Protein AF-0000000069707851 (afdb_homodimer)

InterPro domains:
  IPR001017 Dehydrogenase, E1 component [PF00676] (32-318)
  IPR005475 Transketolase-like, pyrimidine-binding domain [PF02779] (355-524)
  IPR005475 Transketolase-like, pyrimidine-binding domain [SM00861] (352-525)
  IPR009014 Transketolase C-terminal/Pyruvate-ferredoxin oxidoreductase domain II [G3DSA:3.40.50.920] (539-665)
  IPR009014 Transketolase C-terminal/Pyruvate-ferredoxin oxidoreductase domain II [SSF52922] (535-664)
  IPR029061 Thiamin diphosphate-binding fold [SSF52518] (14-339)
  IPR029061 Thiamin diphosphate-binding fold [SSF52518] (352-538)
  IPR033248 Transketolase, C-terminal domain [PF02780] (540-654)

Foldseek 3Di:
DPVLPVLQDFDDDDLDPPDLVRLVVLLLLLVQLVVLVVVVVVCCVVVNFPWDQELFFQQLQLSLQLVLFDQQAAEEEDRHSVSNCVSLPPQLLQLLLLCNLDCSHQQHNPDHNQQEADNVRRYHGDDPLFLLLLLLLQLLQLLCVVVVNLFAYEYEGELLSCLDPSNVQSLQQQAVVLGRYEYEYEDAQDDQLHGSVVRDPDDDCCVVQVVNVAAEEEDASLASSGSNVVSNVSGVVCSVVRGYYYYYHYIHDLFGSMNVSGCVSPDPSVNVSSVSSRSSVSSVVVCVVVPSDDPVNVVVSVVVSVVSNVVSNVSSVPRDHDDDDPVVLQVLQAQDDDDDWFDFPQVAWDKDFQLQLLLLLVLVLCVVAVLEAEEEACCADNNAPLNSRPPVCVPNNCSRDDHGPPQLQSVLSSQQSNQSVPGAYEYEDSALLSCVNNLCCVQPPQRCNSSGRNRARRYEYEHAEADDPLPFQRRHADCVLVCLPGHREWEFFAAASQLSSQASNRSNVGRGYYYYYDHPVRRGPDIDIHRSDHTHDDAQDKDFPAAFAAEEEEEEHVVLVLVVVLCVVVVHGYGYIYQRILVVTHLPVLLVRCLRHLHYEYEYAHADPSGSLVVNLVVCCVPVVVSHPDRHHYWYFHPDGQGNDNVSNVNRGGNVVVSVVVVVRSVD/DPVLPVLQDFDDDDLDPPDLVVLVVLLLLLVQLVVLLVVVVVCCVVVNFPWDQELFFQQLQLSLQLVLFDQQAAEEEDRHNVSNCVSLPPQLLQLLLLCNLDCSHQQHNPDHNQQEADNVRRYHGDDPLALLLLLLLQLLQLLCVVVVNLFAYEYEGELLSCLDPSNVQSLQQQAVVLGRYEYEYEDAQDDQLHGSVVRDPDDDCCVVQVVNVAAEEEDASLASSGSNVVSNVSGVVCSVVRGYYYYYHYIHDLAGSMNVSGCPSPDPSSNVSSVSSRSSVSSQVVCVVVPSDDPVNVVVSVVVSVVSNVVSNVSSVPRDHDDDDPVVLQVLQAQDDDDDWFDFPQVAWDKDFQLQLLLLLVLVLCVVAVLEAEEEACCADNNAPLNSRPPVCVPNNCSRHDHGPPQLQSVLSSQQSNQSVPGAYEYEDSALLSCVNNLCCVQPPQRCNSSGRNRARRYEYEHAEADDPLPFQRRHADCVLVCLPGHREWEFFAAASQLSSQASNRSNVGRGYYYYYDHPVRRGPDIDIHRSDHTHDDAQDKDFPAAFAAEEEEEEHVQLVLVVVLCVVVVHGYGYIYQRILVVTHLPVLLVRCLRHLHYEYEYAHADPSGSLVVNLVVCCVPVVVSHPDRHYYWYFHPDGQGNDNVSNVNRGGNVVVSVVVVVSSVD

Nearest PDB structures (foldseek):
  2bff-assembly1_A-2  TM=9.215E-01  e=2.088E-27  Homo sapiens
  1u5b-assembly1_A-2  TM=9.250E-01  e=9.075E-27  Homo sapiens
  1x7z-assembly1_A-2  TM=9.232E-01  e=1.328E-26  Homo sapiens
  2j9f-assembly1_C  TM=9.162E-01  e=1.012E-26  Homo sapiens
  1olx-assembly1_A  TM=9.207E-01  e=1.651E-26  Homo sapiens

Radius of gyration: 31.16 Å; Cα contacts (8 Å, |Δi|>4): 3217; chains: 2; bounding box: 81×93×79 Å

Organism: NCBI:txid1187080

Solvent-accessible surface area (backbone atoms only — not comparable to full-atom values): 64660 Å² total; per-residue (Å²): 128,72,83,65,60,78,51,75,58,70,78,83,83,73,68,81,89,61,51,67,66,59,54,50,50,54,49,56,51,49,46,46,46,52,54,50,48,56,50,48,55,52,33,39,77,72,64,74,38,90,80,53,48,63,33,53,45,39,48,19,40,30,32,11,43,44,73,38,49,59,77,84,32,42,38,30,54,51,66,38,41,56,22,41,49,59,59,55,60,52,58,52,31,35,53,48,13,22,56,67,21,18,54,73,13,64,33,52,14,26,33,53,68,54,44,53,30,36,78,92,52,25,32,48,46,41,68,80,78,51,25,57,58,45,8,23,43,41,10,38,16,45,42,26,57,76,68,68,43,69,53,46,27,40,33,52,43,42,53,29,39,58,32,17,27,39,30,55,20,16,51,29,53,23,29,47,70,37,20,15,30,40,40,35,28,45,36,32,55,46,40,75,69,42,44,41,70,59,34,33,47,44,91,54,64,55,43,33,17,50,41,29,45,32,54,45,44,77,47,56,18,27,38,36,62,57,31,21,52,52,45,27,53,49,45,58,47,22,31,75,51,55,31,34,37,39,34,34,25,43,43,40,62,74,55,18,56,35,61,89,68,40,56,84,84,50,60,66,67,59,55,57,40,52,59,65,42,28,29,63,64,51,50,51,51,49,34,41,72,74,61,70,43,44,72,68,57,51,51,50,52,51,51,53,50,52,52,51,51,51,54,15,43,54,54,28,68,68,49,66,78,53,76,69,50,71,67,60,59,57,55,36,30,47,59,90,77,83,87,74,76,34,74,54,59,71,88,48,50,44,77,31,32,24,40,53,25,39,28,49,27,51,51,52,43,43,69,73,33,81,55,44,33,39,38,20,55,36,30,20,93,69,1,24,97,84,46,50,38,51,68,43,40,82,76,61,31,59,85,32,30,23,60,41,42,57,26,56,32,27,54,53,21,18,32,44,13,21,18,73,69,71,26,38,28,36,38,43,41,84,34,37,49,52,47,42,64,22,39,39,44,45,64,62,39,45,13,38,36,20,48,38,44,61,45,51,25,21,31,33,34,38,23,37,22,38,55,88,72,52,57,6,54,64,56,18,40,62,62,66,46,57,51,62,50,39,49,38,54,30,33,37,28,36,67,48,19,44,51,35,16,17,40,50,34,34,46,70,71,40,55,41,28,31,42,39,42,36,51,54,66,43,29,78,73,39,66,33,71,22,52,71,54,82,33,33,39,71,82,34,47,52,44,75,77,37,83,44,56,64,28,23,38,41,28,35,29,70,30,45,59,53,51,53,53,52,31,61,75,69,69,50,48,37,23,34,35,32,30,38,16,70,33,55,50,33,62,68,63,53,51,53,45,40,66,66,30,16,30,42,36,31,41,40,67,39,40,43,60,48,24,62,58,19,35,53,41,21,49,42,35,45,75,40,46,92,47,47,78,47,50,49,41,71,44,26,10,52,69,52,78,45,29,14,22,61,53,43,32,57,67,36,40,29,64,70,61,41,54,55,48,50,54,53,60,71,69,101,130,70,86,66,58,80,53,76,58,70,78,83,83,73,68,81,89,62,52,66,67,58,55,50,50,51,48,55,51,49,45,46,44,52,56,49,48,56,51,50,54,52,33,37,75,71,64,74,37,90,79,52,48,61,32,52,45,40,48,18,40,30,32,10,42,44,73,37,48,60,76,86,34,41,36,31,55,50,64,39,40,56,21,40,50,60,61,55,61,53,57,53,31,35,54,47,13,22,57,66,22,18,52,73,13,63,31,51,13,26,33,51,69,54,46,54,30,36,77,93,51,25,34,47,46,41,68,78,79,51,24,54,60,45,8,22,42,42,10,38,15,45,42,26,59,76,68,68,43,68,51,46,25,40,34,51,42,42,54,29,38,57,33,17,28,39,30,52,20,16,51,29,50,24,29,46,68,37,20,14,30,40,40,36,30,45,36,32,56,46,39,75,70,41,44,43,71,60,33,34,47,44,92,54,63,56,44,31,17,50,41,29,46,30,53,44,43,77,49,58,17,29,39,35,62,56,32,20,50,52,45,27,52,50,44,60,47,22,30,74,52,53,32,36,35,39,36,34,26,43,42,43,62,74,53,18,59,36,61,88,67,42,56,83,82,51,61,66,66,58,54,56,40,51,58,65,42,30,29,64,63,51,50,52,52,48,33,40,72,73,60,72,44,44,72,65,56,50,51,52,51,51,51,52,49,51,50,51,52,50,52,16,44,52,55,28,67,67,49,66,78,52,76,70,50,71,67,58,57,56,58,36,30,46,59,90,78,81,88,76,77,35,74,55,59,71,90,47,50,44,78,30,33,25,40,53,25,39,29,50,26,50,51,52,44,43,69,73,33,83,55,42,32,39,38,21,55,35,32,22,93,70,0,25,96,82,44,52,37,52,68,44,39,82,75,62,30,60,87,32,30,24,61,41,42,57,27,57,33,28,54,53,20,18,30,46,14,21,16,74,70,71,26,39,26,36,38,42,40,83,32,36,48,51,47,43,64,23,40,40,43,45,63,63,38,43,14,38,37,19,46,40,45,64,44,52,24,21,31,35,36,38,23,38,22,37,57,87,72,54,57,6,53,63,56,17,39,62,62,66,47,61,52,62,49,40,52,37,51,30,33,37,30,37,65,47,20,44,51,35,16,16,39,50,36,34,47,68,70,40,55,41,27,32,42,40,42,37,49,55,65,42,28,78,74,38,66,33,71,22,54,69,54,82,32,34,39,70,83,36,47,52,43,76,78,36,84,44,56,65,28,23,38,42,27,34,28,69,30,44,58,54,50,54,52,52,31,62,75,69,68,50,48,37,22,34,37,31,29,37,16,68,34,57,50,33,60,68,62,52,50,53,46,38,64,67,30,17,29,41,37,30,40,41,67,39,40,42,61,48,23,62,58,19,33,55,41,21,49,42,34,45,77,40,45,90,46,46,77,48,48,48,41,71,44,25,10,51,67,53,77,45,30,16,21,60,53,43,32,58,66,36,41,29,64,69,62,40,54,54,50,51,52,52,60,71,69,103

Sequence (1336 aa):
MSKLIEATQAISFNRKSYDDHTLLKLYESLLMPRRIEEKMLILLRQGKISKWFSGWGQEAISIGAVNALDKDEFILPMHRNLGIFTGRDLPLERLFAQFQGKKSGFTKGRDRSFHFGSKEHHIVGMISHLGPQMAIADGIGLAHKLSKENKVTLVFSGDGASSEGDFHEGLNVAAVWKLPVIFVVEHNGYGLSTPSEEQFAFKYFTEKGPGYGMEAVRIDGNNVLEVYDTIKNLAEDIRINPRPVLVEALTFRMRGHEEASGTKYVPKELMETWALKDPVDNYEKYLEEIGVLTQELKEKINKKIKASINKGLDLAFAEEVITPDTQEELADIYAPFHQSIISPNKEKSTEKRFVDAISEGLKQSMEKYPNLVLMGQDIATYGGVFKVTEGFIDQFGTERVRNTPLCESAIIGAALGLSIKGYKSMVEMQFADFVSCGFNQIVNNLAKIHYRWGQNADVVVRMPTGAGVAAGPFHSQSNEAWFFHTPGLKIVYPSNPADAKGLLNAAIEDPNPYLFFEHKALYRSISGQVPDDYYTIEVGKAKLEKEGEAVSIITYGMGVHWAIKVTDELGIDADILDLRTLLPWDKDAVRKTVEKTGKVLFLQEDCLTGGIGAEIVAWISEHCFELLDAPVMREGSLDTPVPFAPSLEKNFLPLDRFREKLKNLIAYMSKLIEATQAISFNRKSYDDHTLLKLYESLLMPRRIEEKMLILLRQGKISKWFSGWGQEAISIGAVNALDKDEFILPMHRNLGIFTGRDLPLERLFAQFQGKKSGFTKGRDRSFHFGSKEHHIVGMISHLGPQMAIADGIGLAHKLSKENKVTLVFSGDGASSEGDFHEGLNVAAVWKLPVIFVVEHNGYGLSTPSEEQFAFKYFTEKGPGYGMEAVRIDGNNVLEVYDTIKNLAEDIRINPRPVLVEALTFRMRGHEEASGTKYVPKELMETWALKDPVDNYEKYLEEIGVLTQELKEKINKKIKASINKGLDLAFAEEVITPDTQEELADIYAPFHQSIISPNKEKSTEKRFVDAISEGLKQSMEKYPNLVLMGQDIATYGGVFKVTEGFIDQFGTERVRNTPLCESAIIGAALGLSIKGYKSMVEMQFADFVSCGFNQIVNNLAKIHYRWGQNADVVVRMPTGAGVAAGPFHSQSNEAWFFHTPGLKIVYPSNPADAKGLLNAAIEDPNPYLFFEHKALYRSISGQVPDDYYTIEVGKAKLEKEGEAVSIITYGMGVHWAIKVTDELGIDADILDLRTLLPWDKDAVRKTVEKTGKVLFLQEDCLTGGIGAEIVAWISEHCFELLDAPVMREGSLDTPVPFAPSLEKNFLPLDRFREKLKNLIAY

pLDDT: mean 96.33, std 7.08, range [26.23, 98.94]

Secondary structure (DSSP, 8-state):
--GGGGGGS-PPP--TT--HHHHHHHHHHHHHHHHHHHHHHHHHHTTSSS-----TT-HHHHHHHHHHS-TTS-EE--TT-HHHHHHTT--HHHHHHHHTT-TTSSSTT-S-TT---BGGGTBPPPPTT-STHHHHHHHHHHHHHHTT----EEEEEETTGGGSHHHHHHHHHHHHHT--EEEEEEE-SBSSSSBGGGT-SSS-GGGTGGGGT-EEEEEETT-HHHHHHHHHHHHHHHHHS---EEEEEE----S-SSGGG-STTS-HHHHHHHHTT-HHHHHHHHHHHTTSS-HHHHHHHHHHHHHHHHHHHHHHHHSPPPPP-HHHHHHTTS----PPP----TTSEEEEEHHHHHHHHHHHHHHH-TTEEEEETT-STT--TT-TTTTHHHHH-TTTEEE--S-HHHHHHHHHHHHHTT-EEEEE-SSGGGGGGGHHIIIIIITTHHHHH-----EEEEEEE-SSS---TTSS---HHHHHTSTT-EEE--SSHHHHHHHHHHHHHSSS-EEEEEETTHHHH-EEEEESS-----TT--EEEE--SSEEEEE-THHHHHHHHHHHHHT--EEEEE--EEET--HHHHHHHHHHHS-EEEEEEEESTTSHHHHHHHHHHHHSGGG-SS--EEEEE-SSPPPSSHHHHHHHSSHHHHHHHHHHHHH-/--TTGGGGS-PPP--TT--HHHHHHHHHHHHHHHHHHHHHHHHHHTTSSS-----TT-HHHHHHHHHHS-TTS-EE--TT-HHHHHHTT--HHHHHHHHTT-TTSSSTT-S-TT---BGGGTBPPPPTT-STHHHHHHHHHHHHHHTT----EEEEEETTGGGSHHHHHHHHHHHHHT--EEEEEEE-SBSSSSBGGGT-SSS-GGGTGGGGT-EEEEEETT-HHHHHHHHHHHHHHHHHS---EEEEEE----S-SSGGG-STTS-HHHHHHHHTT-HHHHHHHHHHHTTSS-HHHHHHHHHHHHHHHHHHHHHHHHSPPPPP-HHHHHHTTS-----------TTSEEEEEHHHHHHHHHHHHHHH-TTEEEEETT-STT--TT-TTTTHHHHH-TTTEEE--S-HHHHHHHHHHHHHTT-EEEEE-SSGGGGGGGHHIIIIIITTHHHHH-----EEEEEEE-SSS---TTSS---HHHHHTSTT-EEE--SSHHHHHHHHHHHHHSSS-EEEEEETTHHHH-EEEEESS-----TT--EEEE--SSEEEEE-THHHHHHHHHHHHHT--EEEEE--EEET--HHHHHHHHHHHS-EEEEEEEESTTSHHHHHHHHHHHHSGGG-SS--EEEEE-SSPPPSSHHHHHHHSSHHHHHHHHHHHHH-

Structure (mmCIF, N/CA/C/O backbone):
data_AF-0000000069707851-model_v1
#
loop_
_entity.id
_entity.type
_entity.pdbx_description
1 polymer '2-oxoisovalerate dehydrogenase E1 component'
#
loop_
_atom_site.group_PDB
_atom_site.id
_atom_site.type_symbol
_atom_site.label_atom_id
_atom_site.label_alt_id
_atom_site.label_comp_id
_atom_site.label_asym_id
_atom_site.label_entity_id
_atom_site.label_seq_id
_atom_site.pdbx_PDB_ins_code
_atom_site.Cartn_x
_atom_site.Cartn_y
_atom_site.Cartn_z
_atom_site.occupancy
_atom_site.B_iso_or_equiv
_atom_site.auth_seq_id
_atom_site.auth_comp_id
_atom_site.auth_asym_id
_atom_site.auth_atom_id
_atom_site.pdbx_PDB_model_num
ATOM 1 N N . MET A 1 1 ? 22.719 -0.844 -30.156 1 26.23 1 MET A N 1
ATOM 2 C CA . MET A 1 1 ? 23.078 -1.627 -31.328 1 26.23 1 MET A CA 1
ATOM 3 C C . MET A 1 1 ? 24.453 -2.27 -31.172 1 26.23 1 MET A C 1
ATOM 5 O O . MET A 1 1 ? 24.75 -3.258 -31.844 1 26.23 1 MET A O 1
ATOM 9 N N . SER A 1 2 ? 25.328 -1.528 -30.438 1 29.45 2 SER A N 1
ATOM 10 C CA . SER A 1 2 ? 26.703 -1.994 -30.328 1 29.45 2 SER A CA 1
ATOM 11 C C . SER A 1 2 ? 26.812 -3.211 -29.406 1 29.45 2 SER A C 1
ATOM 13 O O . SER A 1 2 ? 27.75 -3.992 -29.5 1 29.45 2 SER A O 1
ATOM 15 N N . LYS A 1 3 ? 26.109 -3.078 -28.25 1 34.12 3 LYS A N 1
ATOM 16 C CA . LYS A 1 3 ? 26.547 -4.027 -27.234 1 34.12 3 LYS A CA 1
ATOM 17 C C . LYS A 1 3 ? 26.031 -5.434 -27.531 1 34.12 3 LYS A C 1
ATOM 19 O O . LYS A 1 3 ? 26.047 -6.301 -26.656 1 34.12 3 LYS A O 1
ATOM 24 N N . LEU A 1 4 ? 25.297 -5.551 -28.609 1 35.78 4 LEU A N 1
ATOM 25 C CA . LEU A 1 4 ? 24.797 -6.828 -29.109 1 35.78 4 LEU A CA 1
ATOM 26 C C . LEU A 1 4 ? 25.953 -7.77 -29.438 1 35.78 4 LEU A C 1
ATOM 28 O O . LEU A 1 4 ? 25.719 -8.891 -29.906 1 35.78 4 LEU A O 1
ATOM 32 N N . ILE A 1 5 ? 27.109 -7.336 -29.578 1 38.97 5 ILE A N 1
ATOM 33 C CA . ILE A 1 5 ? 28.188 -8.047 -30.266 1 38.97 5 ILE A CA 1
ATOM 34 C C . ILE A 1 5 ? 28.703 -9.18 -29.391 1 38.97 5 ILE A C 1
ATOM 36 O O . ILE A 1 5 ? 29.234 -10.172 -29.891 1 38.97 5 ILE A O 1
ATOM 40 N N . GLU A 1 6 ? 28.656 -9 -28.062 1 42.78 6 GLU A N 1
ATOM 41 C CA . GLU A 1 6 ? 29.406 -10.031 -27.344 1 42.78 6 GLU A CA 1
ATOM 42 C C . GLU A 1 6 ? 28.594 -11.32 -27.25 1 42.78 6 GLU A C 1
ATOM 44 O O . GLU A 1 6 ? 29.078 -12.328 -26.719 1 42.78 6 GLU A O 1
ATOM 49 N N . ALA A 1 7 ? 27.406 -11.305 -27.719 1 48 7 ALA A N 1
ATOM 50 C CA . ALA A 1 7 ? 26.5 -12.445 -27.641 1 48 7 ALA A CA 1
ATOM 51 C C . ALA A 1 7 ? 26.844 -13.484 -28.703 1 48 7 ALA A C 1
ATOM 53 O O . ALA A 1 7 ? 26.141 -14.492 -28.844 1 48 7 ALA A O 1
ATOM 54 N N . THR A 1 8 ? 27.703 -13.211 -29.562 1 49.81 8 THR A N 1
ATOM 55 C CA . THR A 1 8 ? 27.812 -14.062 -30.75 1 49.81 8 THR A CA 1
ATOM 56 C C . THR A 1 8 ? 28.594 -15.336 -30.438 1 49.81 8 THR A C 1
ATOM 58 O O . THR A 1 8 ? 28.672 -16.234 -31.266 1 49.81 8 THR A O 1
ATOM 61 N N . GLN A 1 9 ? 29.203 -15.453 -29.141 1 64.88 9 GLN A N 1
ATOM 62 C CA . GLN A 1 9 ? 30.078 -16.609 -29.031 1 64.88 9 GLN A CA 1
ATOM 63 C C . GLN A 1 9 ? 29.484 -17.672 -28.109 1 64.88 9 GLN A C 1
ATOM 65 O O . GLN A 1 9 ? 28.766 -17.328 -27.156 1 64.88 9 GLN A O 1
ATOM 70 N N . ALA A 1 10 ? 29.562 -19.016 -28.469 1 78.06 10 ALA A N 1
ATOM 71 C CA . ALA A 1 10 ? 29.266 -20.188 -27.625 1 78.06 10 ALA A CA 1
ATOM 72 C C . ALA A 1 10 ? 29.766 -19.953 -26.203 1 78.06 10 ALA A C 1
ATOM 74 O O . ALA A 1 10 ? 30.719 -19.219 -25.969 1 78.06 10 ALA A O 1
ATOM 75 N N . ILE A 1 11 ? 28.984 -20.516 -25.234 1 92.62 11 ILE A N 1
ATOM 76 C CA . ILE A 1 11 ? 29.328 -20.391 -23.828 1 92.62 11 ILE A CA 1
ATOM 77 C C . ILE A 1 11 ? 30.625 -21.125 -23.531 1 92.62 11 ILE A C 1
ATOM 79 O O . ILE A 1 11 ? 30.812 -22.281 -23.953 1 92.62 11 ILE A O 1
ATOM 83 N N . SER A 1 12 ? 31.578 -20.438 -23.047 1 92.44 12 SER A N 1
ATOM 84 C CA . SER A 1 12 ? 32.812 -21.078 -22.594 1 92.44 12 SER A CA 1
ATOM 85 C C . SER A 1 12 ? 32.688 -21.562 -21.156 1 92.44 12 SER A C 1
ATOM 87 O O . SER A 1 12 ? 32.469 -20.766 -20.234 1 92.44 12 SER A O 1
ATOM 89 N N . PHE A 1 13 ? 32.844 -22.891 -20.984 1 96.69 13 PHE A N 1
ATOM 90 C CA . PHE A 1 13 ? 32.719 -23.484 -19.656 1 96.69 13 PHE A CA 1
ATOM 91 C C . PHE A 1 13 ? 34.094 -23.719 -19.031 1 96.69 13 PHE A C 1
ATOM 93 O O . PHE A 1 13 ? 35.031 -24.094 -19.734 1 96.69 13 PHE A O 1
ATOM 100 N N . ASN A 1 14 ? 34.188 -23.438 -17.781 1 95.25 14 ASN A N 1
ATOM 101 C CA . ASN A 1 14 ? 35.375 -23.75 -16.953 1 95.25 14 ASN A CA 1
ATOM 102 C C . ASN A 1 14 ? 35.031 -24.734 -15.836 1 95.25 14 ASN A C 1
ATOM 104 O O . ASN A 1 14 ? 34.406 -24.359 -14.844 1 95.25 14 ASN A O 1
ATOM 108 N N . ARG A 1 15 ? 35.406 -25.969 -15.977 1 91.94 15 ARG A N 1
ATOM 109 C CA . ARG A 1 15 ? 35 -26.984 -15.016 1 91.94 15 ARG A CA 1
ATOM 110 C C . ARG A 1 15 ? 35.719 -26.781 -13.68 1 91.94 15 ARG A C 1
ATOM 112 O O . ARG A 1 15 ? 35.219 -27.234 -12.641 1 91.94 15 ARG A O 1
ATOM 119 N N . LYS A 1 16 ? 36.844 -26.078 -13.766 1 93.19 16 LYS A N 1
ATOM 120 C CA . LYS A 1 16 ? 37.625 -25.906 -12.539 1 93.19 16 LYS A CA 1
ATOM 121 C C . LYS A 1 16 ? 37.969 -27.266 -11.945 1 93.19 16 LYS A C 1
ATOM 123 O O . LYS A 1 16 ? 38.531 -28.125 -12.633 1 93.19 16 LYS A O 1
ATOM 128 N N . SER A 1 17 ? 37.625 -27.547 -10.602 1 93.75 17 SER A N 1
ATOM 129 C CA . SER A 1 17 ? 38.031 -28.781 -9.938 1 93.75 17 SER A CA 1
ATOM 130 C C . SER A 1 17 ? 36.844 -29.766 -9.859 1 93.75 17 SER A C 1
ATOM 132 O O . SER A 1 17 ? 36.906 -30.75 -9.125 1 93.75 17 SER A O 1
ATOM 134 N N . TYR A 1 18 ? 35.812 -29.516 -10.578 1 96.94 18 TYR A N 1
ATOM 135 C CA . TYR A 1 18 ? 34.625 -30.375 -10.453 1 96.94 18 TYR A CA 1
ATOM 136 C C . TYR A 1 18 ? 34.844 -31.688 -11.188 1 96.94 18 TYR A C 1
ATOM 138 O O . TYR A 1 18 ? 35.344 -31.719 -12.312 1 96.94 18 TYR A O 1
ATOM 146 N N . ASP A 1 19 ? 34.469 -32.812 -10.539 1 97.44 19 ASP A N 1
ATOM 147 C CA . ASP A 1 19 ? 34.625 -34.125 -11.117 1 97.44 19 ASP A CA 1
ATOM 148 C C . ASP A 1 19 ? 33.5 -34.438 -12.102 1 97.44 19 ASP A C 1
ATOM 150 O O . ASP A 1 19 ? 32.562 -33.656 -12.242 1 97.44 19 ASP A O 1
ATOM 154 N N . ASP A 1 20 ? 33.625 -35.531 -12.781 1 97.69 20 ASP A N 1
ATOM 155 C CA . ASP A 1 20 ? 32.656 -35.906 -13.812 1 97.69 20 ASP A CA 1
ATOM 156 C C . ASP A 1 20 ? 31.266 -36.125 -13.219 1 97.69 20 ASP A C 1
ATOM 158 O O . ASP A 1 20 ? 30.25 -35.844 -13.859 1 97.69 20 ASP A O 1
ATOM 162 N N . HIS A 1 21 ? 31.234 -36.656 -12.062 1 97.44 21 HIS A N 1
ATOM 163 C CA . HIS A 1 21 ? 29.969 -36.938 -11.398 1 97.44 21 HIS A CA 1
ATOM 164 C C . HIS A 1 21 ? 29.188 -35.625 -11.18 1 97.44 21 HIS A C 1
ATOM 166 O O . HIS A 1 21 ? 27.969 -35.594 -11.43 1 97.44 21 HIS A O 1
ATOM 172 N N . THR A 1 22 ? 29.891 -34.594 -10.695 1 97.56 22 THR A N 1
ATOM 173 C CA . THR A 1 22 ? 29.266 -33.312 -10.469 1 97.56 22 THR A CA 1
ATOM 174 C C . THR A 1 22 ? 28.75 -32.719 -11.781 1 97.56 22 THR A C 1
ATOM 176 O O . THR A 1 22 ? 27.656 -32.188 -11.836 1 97.56 22 THR A O 1
ATOM 179 N N . LEU A 1 23 ? 29.516 -32.812 -12.789 1 98.38 23 LEU A N 1
ATOM 180 C CA . LEU A 1 23 ? 29.156 -32.281 -14.102 1 98.38 23 LEU A CA 1
ATOM 181 C C . LEU A 1 23 ? 27.906 -33 -14.633 1 98.38 23 LEU A C 1
ATOM 183 O O . LEU A 1 23 ? 27 -32.344 -15.164 1 98.38 23 LEU A O 1
ATOM 187 N N . LEU A 1 24 ? 27.875 -34.312 -14.5 1 98.06 24 LEU A N 1
ATOM 188 C CA . LEU A 1 24 ? 26.766 -35.094 -15 1 98.06 24 LEU A CA 1
ATOM 189 C C . LEU A 1 24 ? 25.5 -34.844 -14.188 1 98.06 24 LEU A C 1
ATOM 191 O O . LEU A 1 24 ? 24.391 -34.781 -14.734 1 98.06 24 LEU A O 1
ATOM 195 N N . LYS A 1 25 ? 25.688 -34.656 -12.914 1 97.75 25 LYS A N 1
ATOM 196 C CA . LYS A 1 25 ? 24.547 -34.344 -12.055 1 97.75 25 LYS A CA 1
ATOM 197 C C . LYS A 1 25 ? 23.906 -33 -12.484 1 97.75 25 LYS A C 1
ATOM 199 O O . LYS A 1 25 ? 22.672 -32.906 -12.539 1 97.75 25 LYS A O 1
ATOM 204 N N . LEU A 1 26 ? 24.688 -32.031 -12.734 1 98.38 26 LEU A N 1
ATOM 205 C CA . LEU A 1 26 ? 24.188 -30.734 -13.195 1 98.38 26 LEU A CA 1
ATOM 206 C C . LEU A 1 26 ? 23.469 -30.875 -14.539 1 98.38 26 LEU A C 1
ATOM 208 O O . LEU A 1 26 ? 22.469 -30.203 -14.789 1 98.38 26 LEU A O 1
ATOM 212 N N . TYR A 1 27 ? 24.016 -31.719 -15.383 1 98.44 27 TYR A N 1
ATOM 213 C CA . TYR A 1 27 ? 23.406 -31.953 -16.688 1 98.44 27 TYR A CA 1
ATOM 214 C C . TYR A 1 27 ? 22.016 -32.562 -16.531 1 98.44 27 TYR A C 1
ATOM 216 O O . TYR A 1 27 ? 21.047 -32.094 -17.125 1 98.44 27 TYR A O 1
ATOM 224 N N . GLU A 1 28 ? 21.922 -33.625 -15.742 1 98.38 28 GLU A N 1
ATOM 225 C CA . GLU A 1 28 ? 20.641 -34.281 -15.516 1 98.38 28 GLU A CA 1
ATOM 226 C C . GLU A 1 28 ? 19.625 -33.281 -14.906 1 98.38 28 GLU A C 1
ATOM 228 O O . GLU A 1 28 ? 18.469 -33.281 -15.305 1 98.38 28 GLU A O 1
ATOM 233 N N . SER A 1 29 ? 20.141 -32.531 -13.984 1 98.5 29 SER A N 1
ATOM 234 C CA . SER A 1 29 ? 19.312 -31.531 -13.336 1 98.5 29 SER A CA 1
ATOM 235 C C . SER A 1 29 ? 18.828 -30.484 -14.328 1 98.5 29 SER A C 1
ATOM 237 O O . SER A 1 29 ? 17.719 -29.969 -14.219 1 98.5 29 SER A O 1
ATOM 239 N N . LEU A 1 30 ? 19.672 -30.109 -15.203 1 98.44 30 LEU A N 1
ATOM 240 C CA . LEU A 1 30 ? 19.375 -29.094 -16.219 1 98.44 30 LEU A CA 1
ATOM 241 C C . LEU A 1 30 ? 18.375 -29.625 -17.234 1 98.44 30 LEU A C 1
ATOM 243 O O . LEU A 1 30 ? 17.531 -28.875 -17.734 1 98.44 30 LEU A O 1
ATOM 247 N N . LEU A 1 31 ? 18.438 -30.922 -17.578 1 98.44 31 LEU A N 1
ATOM 248 C CA . LEU A 1 31 ? 17.609 -31.531 -18.609 1 98.44 31 LEU A CA 1
ATOM 249 C C . LEU A 1 31 ? 16.172 -31.703 -18.141 1 98.44 31 LEU A C 1
ATOM 251 O O . LEU A 1 31 ? 15.242 -31.594 -18.938 1 98.44 31 LEU A O 1
ATOM 255 N N . MET A 1 32 ? 15.984 -31.969 -16.906 1 98.5 32 MET A N 1
ATOM 256 C CA . MET A 1 32 ? 14.672 -32.281 -16.359 1 98.5 32 MET A CA 1
ATOM 257 C C . MET A 1 32 ? 13.68 -31.156 -16.609 1 98.5 32 MET A C 1
ATOM 259 O O . MET A 1 32 ? 12.633 -31.375 -17.219 1 98.5 32 MET A O 1
ATOM 263 N N . PRO A 1 33 ? 13.977 -29.922 -16.125 1 98.19 33 PRO A N 1
ATOM 264 C CA . PRO A 1 33 ? 13 -28.859 -16.391 1 98.19 33 PRO A CA 1
ATOM 265 C C . PRO A 1 33 ? 12.773 -28.625 -17.875 1 98.19 33 PRO A C 1
ATOM 267 O O . PRO A 1 33 ? 11.664 -28.281 -18.297 1 98.19 33 PRO A O 1
ATOM 270 N N . ARG A 1 34 ? 13.812 -28.766 -18.734 1 98.25 34 ARG A N 1
ATOM 271 C CA . ARG A 1 34 ? 13.648 -28.594 -20.172 1 98.25 34 ARG A CA 1
ATOM 272 C C . ARG A 1 34 ? 12.672 -29.609 -20.75 1 98.25 34 ARG A C 1
ATOM 274 O O . ARG A 1 34 ? 11.773 -29.266 -21.516 1 98.25 34 ARG A O 1
ATOM 281 N N . ARG A 1 35 ? 12.859 -30.891 -20.375 1 98.38 35 ARG A N 1
ATOM 282 C CA . ARG A 1 35 ? 11.984 -31.953 -20.891 1 98.38 35 ARG A CA 1
ATOM 283 C C . ARG A 1 35 ? 10.562 -31.766 -20.391 1 98.38 35 ARG A C 1
ATOM 285 O O . ARG A 1 35 ? 9.602 -32.031 -21.109 1 98.38 35 ARG A O 1
ATOM 292 N N . ILE A 1 36 ? 10.414 -31.344 -19.141 1 98.06 36 ILE A N 1
ATOM 293 C CA . ILE A 1 36 ? 9.086 -31.062 -18.625 1 98.06 36 ILE A CA 1
ATOM 294 C C . ILE A 1 36 ? 8.438 -29.938 -19.422 1 98.06 36 ILE A C 1
ATOM 296 O O . ILE A 1 36 ? 7.273 -30.031 -19.812 1 98.06 36 ILE A O 1
ATOM 300 N N . GLU A 1 37 ? 9.195 -28.891 -19.641 1 96.31 37 GLU A N 1
ATOM 301 C CA . GLU A 1 37 ? 8.664 -27.75 -20.375 1 96.31 37 GLU A CA 1
ATOM 302 C C . GLU A 1 37 ? 8.234 -28.141 -21.781 1 96.31 37 GLU A C 1
ATOM 304 O O . GLU A 1 37 ? 7.215 -27.656 -22.281 1 96.31 37 GLU A O 1
ATOM 309 N N . GLU A 1 38 ? 9.008 -28.953 -22.438 1 97.06 38 GLU A N 1
ATOM 310 C CA . GLU A 1 38 ? 8.648 -29.453 -23.75 1 97.06 38 GLU A CA 1
ATOM 311 C C . GLU A 1 38 ? 7.305 -30.172 -23.719 1 97.06 38 GLU A C 1
ATOM 313 O O . GLU A 1 38 ? 6.457 -29.969 -24.578 1 97.06 38 GLU A O 1
ATOM 318 N N . LYS A 1 39 ? 7.184 -30.984 -22.719 1 97 39 LYS A N 1
ATOM 319 C CA . LYS A 1 39 ? 5.934 -31.719 -22.578 1 97 39 LYS A CA 1
ATOM 320 C C . LYS A 1 39 ? 4.773 -30.781 -22.266 1 97 39 LYS A C 1
ATOM 322 O O . LYS A 1 39 ? 3.674 -30.938 -22.797 1 97 39 LYS A O 1
ATOM 327 N N . MET A 1 40 ? 4.973 -29.828 -21.375 1 95.19 40 MET A N 1
ATOM 328 C CA . MET A 1 40 ? 3.924 -28.891 -20.984 1 95.19 40 MET A CA 1
ATOM 329 C C . MET A 1 40 ? 3.467 -28.047 -22.172 1 95.19 40 MET A C 1
ATOM 331 O O . MET A 1 40 ? 2.279 -27.75 -22.297 1 95.19 40 MET A O 1
ATOM 335 N N . LEU A 1 41 ? 4.391 -27.625 -23 1 94.81 41 LEU A N 1
ATOM 336 C CA . LEU A 1 41 ? 4.043 -26.844 -24.188 1 94.81 41 LEU A CA 1
ATOM 337 C C . LEU A 1 41 ? 3.166 -27.656 -25.141 1 94.81 41 LEU A C 1
ATOM 339 O O . LEU A 1 41 ? 2.242 -27.125 -25.75 1 94.81 41 LEU A O 1
ATOM 343 N N . ILE A 1 42 ? 3.434 -28.953 -25.219 1 95.56 42 ILE A N 1
ATOM 344 C CA . ILE A 1 42 ? 2.604 -29.844 -26.031 1 95.56 42 ILE A CA 1
ATOM 345 C C . ILE A 1 42 ? 1.206 -29.938 -25.422 1 95.56 42 ILE A C 1
ATOM 347 O O . ILE A 1 42 ? 0.204 -29.828 -26.125 1 95.56 42 ILE A O 1
ATOM 351 N N . LEU A 1 43 ? 1.189 -30.109 -24.141 1 94.69 43 LEU A N 1
ATOM 352 C CA . LEU A 1 43 ? -0.082 -30.25 -23.438 1 94.69 43 LEU A CA 1
ATOM 353 C C . LEU A 1 43 ? -0.892 -28.953 -23.531 1 94.69 43 LEU A C 1
ATOM 355 O O . LEU A 1 43 ? -2.123 -29 -23.578 1 94.69 43 LEU A O 1
ATOM 359 N N . LEU A 1 44 ? -0.196 -27.859 -23.5 1 93.44 44 LEU A N 1
ATOM 360 C CA . LEU A 1 44 ? -0.854 -26.578 -23.656 1 93.44 44 LEU A CA 1
ATOM 361 C C . LEU A 1 44 ? -1.541 -26.469 -25.016 1 93.44 44 LEU A C 1
ATOM 363 O O . LEU A 1 44 ? -2.693 -26.047 -25.109 1 93.44 44 LEU A O 1
ATOM 367 N N . ARG A 1 45 ? -0.913 -26.875 -26.047 1 92.94 45 ARG A N 1
ATOM 368 C CA . ARG A 1 45 ? -1.458 -26.859 -27.391 1 92.94 45 ARG A CA 1
ATOM 369 C C . ARG A 1 45 ? -2.645 -27.812 -27.516 1 92.94 45 ARG A C 1
ATOM 371 O O . ARG A 1 45 ? -3.58 -27.547 -28.281 1 92.94 45 ARG A O 1
ATOM 378 N N . GLN A 1 46 ? -2.607 -28.859 -26.703 1 93.12 46 GLN A N 1
ATOM 379 C CA . GLN A 1 46 ? -3.674 -29.859 -26.719 1 93.12 46 GLN A CA 1
ATOM 380 C C . GLN A 1 46 ? -4.84 -29.422 -25.844 1 93.12 46 GLN A C 1
ATOM 382 O O . GLN A 1 46 ? -5.875 -30.094 -25.797 1 93.12 46 GLN A O 1
ATOM 387 N N . GLY A 1 47 ? -4.648 -28.297 -25.125 1 87.94 47 GLY A N 1
ATOM 388 C CA . GLY A 1 47 ? -5.707 -27.812 -24.266 1 87.94 47 GLY A CA 1
ATOM 389 C C . GLY A 1 47 ? -5.812 -28.562 -22.953 1 87.94 47 GLY A C 1
ATOM 390 O O . GLY A 1 47 ? -6.84 -28.5 -22.281 1 87.94 47 GLY A O 1
ATOM 391 N N . LYS A 1 48 ? -4.734 -29.266 -22.641 1 87.31 48 LYS A N 1
ATOM 392 C CA . LYS A 1 48 ? -4.754 -30.078 -21.438 1 87.31 48 LYS A CA 1
ATOM 393 C C . LYS A 1 48 ? -4.273 -29.281 -20.219 1 87.31 48 LYS A C 1
ATOM 395 O O . LYS A 1 48 ? -4.508 -29.672 -19.078 1 87.31 48 LYS A O 1
ATOM 400 N N . ILE A 1 49 ? -3.531 -28.25 -20.516 1 85.06 49 ILE A N 1
ATOM 401 C CA . ILE A 1 49 ? -3.221 -27.266 -19.484 1 85.06 49 ILE A CA 1
ATOM 402 C C . ILE A 1 49 ? -3.594 -25.859 -19.969 1 85.06 49 ILE A C 1
ATOM 404 O O . ILE A 1 49 ? -3.713 -25.641 -21.188 1 85.06 49 ILE A O 1
ATOM 408 N N . SER A 1 50 ? -3.865 -24.953 -19.031 1 81.19 50 SER A N 1
ATOM 409 C CA . SER A 1 50 ? -4.477 -23.688 -19.422 1 81.19 50 SER A CA 1
ATOM 410 C C . SER A 1 50 ? -3.422 -22.594 -19.594 1 81.19 50 SER A C 1
ATOM 412 O O . SER A 1 50 ? -3.588 -21.688 -20.422 1 81.19 50 SER A O 1
ATOM 414 N N . LYS A 1 51 ? -2.373 -22.547 -18.781 1 86.31 51 LYS A N 1
ATOM 415 C CA . LYS A 1 51 ? -1.359 -21.5 -18.828 1 86.31 51 LYS A CA 1
ATOM 416 C C . LYS A 1 51 ? 0.026 -22.062 -18.516 1 86.31 51 LYS A C 1
ATOM 418 O O . LYS A 1 51 ? 0.153 -23.062 -17.812 1 86.31 51 LYS A O 1
ATOM 423 N N . TRP A 1 52 ? 0.979 -21.391 -19.109 1 92.12 52 TRP A N 1
ATOM 424 C CA . TRP A 1 52 ? 2.348 -21.828 -18.875 1 92.12 52 TRP A CA 1
ATOM 425 C C . TRP A 1 52 ? 3.314 -20.656 -18.875 1 92.12 52 TRP A C 1
ATOM 427 O O . TRP A 1 52 ? 3.297 -19.828 -19.812 1 92.12 52 TRP A O 1
ATOM 437 N N . PHE A 1 53 ? 4.074 -20.531 -17.812 1 92.5 53 PHE A N 1
ATOM 438 C CA . PHE A 1 53 ? 5.164 -19.562 -17.719 1 92.5 53 PHE A CA 1
ATOM 439 C C . PHE A 1 53 ? 6.508 -20.234 -17.969 1 92.5 53 PHE A C 1
ATOM 441 O O . PHE A 1 53 ? 7.082 -20.859 -17.062 1 92.5 53 PHE A O 1
ATOM 448 N N . SER A 1 54 ? 7.008 -20 -19.109 1 93.69 54 SER A N 1
ATOM 449 C CA . SER A 1 54 ? 8.18 -20.734 -19.578 1 93.69 54 SER A CA 1
ATOM 450 C C . SER A 1 54 ? 9.461 -20.156 -19 1 93.69 54 SER A C 1
ATOM 452 O O . SER A 1 54 ? 9.609 -18.938 -18.891 1 93.69 54 SER A O 1
ATOM 454 N N . GLY A 1 55 ? 10.32 -21.016 -18.516 1 94.94 55 GLY A N 1
ATOM 455 C CA . GLY A 1 55 ? 11.672 -20.641 -18.125 1 94.94 55 GLY A CA 1
ATOM 456 C C . GLY A 1 55 ? 12.711 -20.984 -19.188 1 94.94 55 GLY A C 1
ATOM 457 O O . GLY A 1 55 ? 13.906 -20.969 -18.906 1 94.94 55 GLY A O 1
ATOM 458 N N . TRP A 1 56 ? 12.203 -21.172 -20.438 1 95.56 56 TRP A N 1
ATOM 459 C CA . TRP A 1 56 ? 13.055 -21.609 -21.547 1 95.56 56 TRP A CA 1
ATOM 460 C C . TRP A 1 56 ? 14.18 -20.609 -21.781 1 95.56 56 TRP A C 1
ATOM 462 O O . TRP A 1 56 ? 13.922 -19.406 -21.969 1 95.56 56 TRP A O 1
ATOM 472 N N . GLY A 1 57 ? 15.391 -21.062 -21.75 1 96.12 57 GLY A N 1
ATOM 473 C CA . GLY A 1 57 ? 16.547 -20.219 -21.969 1 96.12 57 GLY A CA 1
ATOM 474 C C . GLY A 1 57 ? 17.172 -19.703 -20.688 1 96.12 57 GLY A C 1
ATOM 475 O O . GLY A 1 57 ? 18.297 -19.188 -20.703 1 96.12 57 GLY A O 1
ATOM 476 N N . GLN A 1 58 ? 16.484 -19.875 -19.578 1 97.56 58 GLN A N 1
ATOM 477 C CA . GLN A 1 58 ? 16.938 -19.312 -18.312 1 97.56 58 GLN A CA 1
ATOM 478 C C . GLN A 1 58 ? 17.203 -20.406 -17.281 1 97.56 58 GLN A C 1
ATOM 480 O O . GLN A 1 58 ? 17.438 -20.125 -16.109 1 97.56 58 GLN A O 1
ATOM 485 N N . GLU A 1 59 ? 17.188 -21.656 -17.641 1 98.19 59 GLU A N 1
ATOM 486 C CA . GLU A 1 59 ? 17.156 -22.812 -16.75 1 98.19 59 GLU A CA 1
ATOM 487 C C . GLU A 1 59 ? 18.453 -22.891 -15.922 1 98.19 59 GLU A C 1
ATOM 489 O O . GLU A 1 59 ? 18.422 -23.344 -14.781 1 98.19 59 GLU A O 1
ATOM 494 N N . ALA A 1 60 ? 19.531 -22.422 -16.5 1 98.69 60 ALA A N 1
ATOM 495 C CA . ALA A 1 60 ? 20.828 -22.562 -15.867 1 98.69 60 ALA A CA 1
ATOM 496 C C . ALA A 1 60 ? 20.875 -21.828 -14.531 1 98.69 60 ALA A C 1
ATOM 498 O O . ALA A 1 60 ? 21.531 -22.281 -13.594 1 98.69 60 ALA A O 1
ATOM 499 N N . ILE A 1 61 ? 20.156 -20.734 -14.406 1 98.81 61 ILE A N 1
ATOM 500 C CA . ILE A 1 61 ? 20.188 -19.938 -13.195 1 98.81 61 ILE A CA 1
ATOM 501 C C . ILE A 1 61 ? 19.562 -20.719 -12.039 1 98.81 61 ILE A C 1
ATOM 503 O O . ILE A 1 61 ? 20.172 -20.859 -10.977 1 98.81 61 ILE A O 1
ATOM 507 N N . SER A 1 62 ? 18.328 -21.25 -12.266 1 98.56 62 SER A N 1
ATOM 508 C CA . SER A 1 62 ? 17.656 -22 -11.219 1 98.56 62 SER A CA 1
ATOM 509 C C . SER A 1 62 ? 18.438 -23.25 -10.852 1 98.56 62 SER A C 1
ATOM 511 O O . SER A 1 62 ? 18.609 -23.562 -9.672 1 98.56 62 SER A O 1
ATOM 513 N N . ILE A 1 63 ? 18.953 -23.953 -11.844 1 98.69 63 ILE A N 1
ATOM 514 C CA . ILE A 1 63 ? 19.609 -25.234 -11.625 1 98.69 63 ILE A CA 1
ATOM 515 C C . ILE A 1 63 ? 20.953 -25.016 -10.945 1 98.69 63 ILE A C 1
ATOM 517 O O . ILE A 1 63 ? 21.328 -25.75 -10.031 1 98.69 63 ILE A O 1
ATOM 521 N N . GLY A 1 64 ? 21.703 -23.969 -11.445 1 98.81 64 GLY A N 1
ATOM 522 C CA . GLY A 1 64 ? 22.953 -23.656 -10.766 1 98.81 64 GLY A CA 1
ATOM 523 C C . GLY A 1 64 ? 22.75 -23.281 -9.312 1 98.81 64 GLY A C 1
ATOM 524 O O . GLY A 1 64 ? 23.5 -23.734 -8.445 1 98.81 64 GLY A O 1
ATOM 525 N N . ALA A 1 65 ? 21.766 -22.516 -9.008 1 98.88 65 ALA A N 1
ATOM 526 C CA . ALA A 1 65 ? 21.5 -22.031 -7.656 1 98.88 65 ALA A CA 1
ATOM 527 C C . ALA A 1 65 ? 21.062 -23.156 -6.734 1 98.88 65 ALA A C 1
ATOM 529 O O . ALA A 1 65 ? 21.578 -23.312 -5.629 1 98.88 65 ALA A O 1
ATOM 530 N N . VAL A 1 66 ? 20.078 -23.969 -7.184 1 98.81 66 VAL A N 1
ATOM 531 C CA . VAL A 1 66 ? 19.453 -24.969 -6.312 1 98.81 66 VAL A CA 1
ATOM 532 C C . VAL A 1 66 ? 20.469 -26.062 -5.973 1 98.81 66 VAL A C 1
ATOM 534 O O . VAL A 1 66 ? 20.469 -26.594 -4.859 1 98.81 66 VAL A O 1
ATOM 537 N N . ASN A 1 67 ? 21.375 -26.422 -6.895 1 98.62 67 ASN A N 1
ATOM 538 C CA . ASN A 1 67 ? 22.375 -27.453 -6.652 1 98.62 67 ASN A CA 1
ATOM 539 C C . ASN A 1 67 ? 23.531 -26.938 -5.816 1 98.62 67 ASN A C 1
ATOM 541 O O . ASN A 1 67 ? 24.328 -27.719 -5.281 1 98.62 67 ASN A O 1
ATOM 545 N N . ALA A 1 68 ? 23.625 -25.609 -5.738 1 98.75 68 ALA A N 1
ATOM 546 C CA . ALA A 1 68 ? 24.703 -24.984 -4.973 1 98.75 68 ALA A CA 1
ATOM 547 C C . ALA A 1 68 ? 24.344 -24.891 -3.494 1 98.75 68 ALA A C 1
ATOM 549 O O . ALA A 1 68 ? 25.234 -24.797 -2.639 1 98.75 68 ALA A O 1
ATOM 550 N N . LEU A 1 69 ? 23.094 -24.859 -3.154 1 98.75 69 LEU A N 1
ATOM 551 C CA . LEU A 1 69 ? 22.641 -24.641 -1.785 1 98.75 69 LEU A CA 1
ATOM 552 C C . LEU A 1 69 ? 22.359 -25.969 -1.08 1 98.75 69 LEU A C 1
ATOM 554 O O . LEU A 1 69 ? 22.094 -26.984 -1.733 1 98.75 69 LEU A O 1
ATOM 558 N N . ASP A 1 70 ? 22.391 -25.906 0.263 1 98.25 70 ASP A N 1
ATOM 559 C CA . ASP A 1 70 ? 21.984 -27.078 1.051 1 98.25 70 ASP A CA 1
ATOM 560 C C . ASP A 1 70 ? 20.484 -27.312 0.94 1 98.25 70 ASP A C 1
ATOM 562 O O . ASP A 1 70 ? 19.703 -26.375 0.744 1 98.25 70 ASP A O 1
ATOM 566 N N . LYS A 1 71 ? 20.078 -28.547 1.166 1 97.38 71 LYS A N 1
ATOM 567 C CA . LYS A 1 71 ? 18.688 -28.953 0.965 1 97.38 71 LYS A CA 1
ATOM 568 C C . LYS A 1 71 ? 17.766 -28.281 1.986 1 97.38 71 LYS A C 1
ATOM 570 O O . LYS A 1 71 ? 16.562 -28.141 1.748 1 97.38 71 LYS A O 1
ATOM 575 N N . ASP A 1 72 ? 18.328 -27.891 3.105 1 97.69 72 ASP A N 1
ATOM 576 C CA . ASP A 1 72 ? 17.484 -27.312 4.156 1 97.69 72 ASP A CA 1
ATOM 577 C C . ASP A 1 72 ? 17.594 -25.797 4.164 1 97.69 72 ASP A C 1
ATOM 579 O O . ASP A 1 72 ? 17.188 -25.141 5.133 1 97.69 72 ASP A O 1
ATOM 583 N N . GLU A 1 73 ? 18.219 -25.25 3.127 1 98.75 73 GLU A N 1
ATOM 584 C CA . GLU A 1 73 ? 18.234 -23.797 2.943 1 98.75 73 GLU A CA 1
ATOM 585 C C . GLU A 1 73 ? 17.094 -23.344 2.045 1 98.75 73 GLU A C 1
ATOM 587 O O . GLU A 1 73 ? 16.75 -24.016 1.065 1 98.75 73 GLU A O 1
ATOM 592 N N . PHE A 1 74 ? 16.453 -22.25 2.463 1 98.81 74 PHE A N 1
ATOM 593 C CA . PHE A 1 74 ? 15.234 -21.812 1.789 1 98.81 74 PHE A CA 1
ATOM 594 C C . PHE A 1 74 ? 15.57 -21.094 0.485 1 98.81 74 PHE A C 1
ATOM 596 O O . PHE A 1 74 ? 16.562 -20.359 0.408 1 98.81 74 PHE A O 1
ATOM 603 N N . ILE A 1 75 ? 14.773 -21.344 -0.525 1 98.88 75 ILE A N 1
ATOM 604 C CA . ILE A 1 75 ? 14.805 -20.625 -1.794 1 98.88 75 ILE A CA 1
ATOM 605 C C . ILE A 1 75 ? 13.438 -20.016 -2.07 1 98.88 75 ILE A C 1
ATOM 607 O O . ILE A 1 75 ? 12.406 -20.672 -1.897 1 98.88 75 ILE A O 1
ATOM 611 N N . LEU A 1 76 ? 13.406 -18.766 -2.389 1 98.69 76 LEU A N 1
ATOM 612 C CA . LEU A 1 76 ? 12.203 -18.062 -2.812 1 98.69 76 LEU A CA 1
ATOM 613 C C . LEU A 1 76 ? 12.211 -17.828 -4.32 1 98.69 76 LEU A C 1
ATOM 615 O O . LEU A 1 76 ? 12.805 -16.844 -4.793 1 98.69 76 LEU A O 1
ATOM 619 N N . PRO A 1 77 ? 11.531 -18.641 -5.066 1 97.62 77 PRO A N 1
ATOM 620 C CA . PRO A 1 77 ? 11.594 -18.594 -6.527 1 97.62 77 PRO A CA 1
ATOM 621 C C . PRO A 1 77 ? 10.594 -17.609 -7.129 1 97.62 77 PRO A C 1
ATOM 623 O O . PRO A 1 77 ? 9.766 -17.047 -6.41 1 97.62 77 PRO A O 1
ATOM 626 N N . MET A 1 78 ? 10.703 -17.359 -8.453 1 94.25 78 MET A N 1
ATOM 627 C CA . MET A 1 78 ? 9.727 -16.641 -9.266 1 94.25 78 MET A CA 1
ATOM 628 C C . MET A 1 78 ? 8.93 -17.594 -10.141 1 94.25 78 MET A C 1
ATOM 630 O O . MET A 1 78 ? 9.078 -18.812 -10.023 1 94.25 78 MET A O 1
ATOM 634 N N . HIS A 1 79 ? 8.094 -17.078 -11.008 1 89.94 79 HIS A N 1
ATOM 635 C CA . HIS A 1 79 ? 7.109 -17.875 -11.734 1 89.94 79 HIS A CA 1
ATOM 636 C C . HIS A 1 79 ? 7.754 -18.578 -12.93 1 89.94 79 HIS A C 1
ATOM 638 O O . HIS A 1 79 ? 7.066 -19.266 -13.695 1 89.94 79 HIS A O 1
ATOM 644 N N . ARG A 1 80 ? 9.023 -18.562 -13.125 1 92 80 ARG A N 1
ATOM 645 C CA . ARG A 1 80 ? 9.656 -19.266 -14.234 1 92 80 ARG A CA 1
ATOM 646 C C . ARG A 1 80 ? 10.797 -20.156 -13.75 1 92 80 ARG A C 1
ATOM 648 O O . ARG A 1 80 ? 11.539 -20.719 -14.562 1 92 80 ARG A O 1
ATOM 655 N N . ASN A 1 81 ? 10.922 -20.312 -12.484 1 96.88 81 ASN A N 1
ATOM 656 C CA . ASN A 1 81 ? 12.031 -21.062 -11.898 1 96.88 81 ASN A CA 1
ATOM 657 C C . ASN A 1 81 ? 11.664 -22.531 -11.695 1 96.88 81 ASN A C 1
ATOM 659 O O . ASN A 1 81 ? 11.836 -23.078 -10.594 1 96.88 81 ASN A O 1
ATOM 663 N N . LEU A 1 82 ? 11.234 -23.234 -12.766 1 97.44 82 LEU A N 1
ATOM 664 C CA . LEU A 1 82 ? 10.875 -24.641 -12.703 1 97.44 82 LEU A CA 1
ATOM 665 C C . LEU A 1 82 ? 12.031 -25.469 -12.148 1 97.44 82 LEU A C 1
ATOM 667 O O . LEU A 1 82 ? 11.812 -26.453 -11.438 1 97.44 82 LEU A O 1
ATOM 671 N N . GLY A 1 83 ? 13.242 -25.047 -12.43 1 98.38 83 GLY A N 1
ATOM 672 C CA . GLY A 1 83 ? 14.438 -25.766 -12 1 98.38 83 GLY A CA 1
ATOM 673 C C . GLY A 1 83 ? 14.57 -25.828 -10.492 1 98.38 83 GLY A C 1
ATOM 674 O O . GLY A 1 83 ? 15.172 -26.766 -9.961 1 98.38 83 GLY A O 1
ATOM 675 N N . ILE A 1 84 ? 14.047 -24.875 -9.758 1 98.56 84 ILE A N 1
ATOM 676 C CA . ILE A 1 84 ? 14.102 -24.891 -8.305 1 98.56 84 ILE A CA 1
ATOM 677 C C . ILE A 1 84 ? 13.234 -26.031 -7.77 1 98.56 84 ILE A C 1
ATOM 679 O O . ILE A 1 84 ? 13.648 -26.75 -6.855 1 98.56 84 ILE A O 1
ATOM 683 N N . PHE A 1 85 ? 12.086 -26.25 -8.352 1 98.06 85 PHE A N 1
ATOM 684 C CA . PHE A 1 85 ? 11.148 -27.281 -7.906 1 98.06 85 PHE A CA 1
ATOM 685 C C . PHE A 1 85 ? 11.672 -28.672 -8.242 1 98.06 85 PHE A C 1
ATOM 687 O O . PHE A 1 85 ? 11.609 -29.578 -7.406 1 98.06 85 PHE A O 1
ATOM 694 N N . THR A 1 86 ? 12.172 -28.812 -9.5 1 98.31 86 THR A N 1
ATOM 695 C CA . THR A 1 86 ? 12.703 -30.125 -9.883 1 98.31 86 THR A CA 1
ATOM 696 C C . THR A 1 86 ? 14.016 -30.406 -9.156 1 98.31 86 THR A C 1
ATOM 698 O O . THR A 1 86 ? 14.289 -31.547 -8.781 1 98.31 86 THR A O 1
ATOM 701 N N . GLY A 1 87 ? 14.812 -29.328 -8.953 1 98.31 87 GLY A N 1
ATOM 702 C CA . GLY A 1 87 ? 16.078 -29.484 -8.266 1 98.31 87 GLY A CA 1
ATOM 703 C C . GLY A 1 87 ? 15.922 -29.844 -6.797 1 98.31 87 GLY A C 1
ATOM 704 O O . GLY A 1 87 ? 16.812 -30.438 -6.199 1 98.31 87 GLY A O 1
ATOM 705 N N . ARG A 1 88 ? 14.82 -29.469 -6.207 1 98.38 88 ARG A N 1
ATOM 706 C CA . ARG A 1 88 ? 14.516 -29.828 -4.828 1 98.38 88 ARG A CA 1
ATOM 707 C C . ARG A 1 88 ? 13.758 -31.156 -4.77 1 98.38 88 ARG A C 1
ATOM 709 O O . ARG A 1 88 ? 13.234 -31.531 -3.721 1 98.38 88 ARG A O 1
ATOM 716 N N . ASP A 1 89 ? 13.602 -31.828 -5.895 1 97.44 89 ASP A N 1
ATOM 717 C CA . ASP A 1 89 ? 13.078 -33.188 -6.035 1 97.44 89 ASP A CA 1
ATOM 718 C C . ASP A 1 89 ? 11.617 -33.25 -5.59 1 97.44 89 ASP A C 1
ATOM 720 O O . ASP A 1 89 ? 11.227 -34.188 -4.879 1 97.44 89 ASP A O 1
ATOM 724 N N . LEU A 1 90 ? 10.906 -32.281 -5.879 1 97.75 90 LEU A N 1
ATOM 725 C CA . LEU A 1 90 ? 9.469 -32.375 -5.648 1 97.75 90 LEU A CA 1
ATOM 726 C C . LEU A 1 90 ? 8.898 -33.594 -6.383 1 97.75 90 LEU A C 1
ATOM 728 O O . LEU A 1 90 ? 9.289 -33.875 -7.516 1 97.75 90 LEU A O 1
ATOM 732 N N . PRO A 1 91 ? 7.953 -34.281 -5.762 1 98.12 91 PRO A N 1
ATOM 733 C CA . PRO A 1 91 ? 7.309 -35.375 -6.516 1 98.12 91 PRO A CA 1
ATOM 734 C C . PRO A 1 91 ? 6.613 -34.875 -7.781 1 98.12 91 PRO A C 1
ATOM 736 O O . PRO A 1 91 ? 5.766 -33.969 -7.711 1 98.12 91 PRO A O 1
ATOM 739 N N . LEU A 1 92 ? 6.98 -35.469 -8.914 1 98.38 92 LEU A N 1
ATOM 740 C CA . LEU A 1 92 ? 6.512 -34.969 -10.203 1 98.38 92 LEU A CA 1
ATOM 741 C C . LEU A 1 92 ? 4.992 -35.062 -10.305 1 98.38 92 LEU A C 1
ATOM 743 O O . LEU A 1 92 ? 4.344 -34.219 -10.898 1 98.38 92 LEU A O 1
ATOM 747 N N . GLU A 1 93 ? 4.434 -36.156 -9.773 1 98.06 93 GLU A N 1
ATOM 748 C CA . GLU A 1 93 ? 2.984 -36.312 -9.844 1 98.06 93 GLU A CA 1
ATOM 749 C C . GLU A 1 93 ? 2.27 -35.188 -9.125 1 98.06 93 GLU A C 1
ATOM 751 O O . GLU A 1 93 ? 1.234 -34.688 -9.594 1 98.06 93 GLU A O 1
ATOM 756 N N . ARG A 1 94 ? 2.789 -34.719 -7.973 1 97.62 94 ARG A N 1
ATOM 757 C CA . ARG A 1 94 ? 2.184 -33.594 -7.238 1 97.62 94 ARG A CA 1
ATOM 758 C C . ARG A 1 94 ? 2.43 -32.281 -7.949 1 97.62 94 ARG A C 1
ATOM 760 O O . ARG A 1 94 ? 1.565 -31.406 -7.953 1 97.62 94 ARG A O 1
ATOM 767 N N . LEU A 1 95 ? 3.656 -32.188 -8.469 1 97.19 95 LEU A N 1
ATOM 768 C CA . LEU A 1 95 ? 3.979 -30.969 -9.227 1 97.19 95 LEU A CA 1
ATOM 769 C C . LEU A 1 95 ? 3.029 -30.797 -10.406 1 97.19 95 LEU A C 1
ATOM 771 O O . LEU A 1 95 ? 2.516 -29.703 -10.648 1 97.19 95 LEU A O 1
ATOM 775 N N . PHE A 1 96 ? 2.781 -31.875 -11.156 1 97.06 96 PHE A N 1
ATOM 776 C CA . PHE A 1 96 ? 1.895 -31.844 -12.312 1 97.06 96 PHE A CA 1
ATOM 777 C C . PHE A 1 96 ? 0.448 -31.641 -11.883 1 97.06 96 PHE A C 1
ATOM 779 O O . PHE A 1 96 ? -0.326 -30.969 -12.57 1 97.06 96 PHE A O 1
ATOM 786 N N . ALA A 1 97 ? 0.056 -32.25 -10.742 1 96.06 97 ALA A N 1
ATOM 787 C CA . ALA A 1 97 ? -1.263 -31.984 -10.172 1 96.06 97 ALA A CA 1
ATOM 788 C C . ALA A 1 97 ? -1.432 -30.516 -9.828 1 96.06 97 ALA A C 1
ATOM 790 O O . ALA A 1 97 ? -2.5 -29.938 -10.055 1 96.06 97 ALA A O 1
ATOM 791 N N . GLN A 1 98 ? -0.373 -29.938 -9.281 1 95.06 98 GLN A N 1
ATOM 792 C CA . GLN A 1 98 ? -0.376 -28.516 -8.961 1 95.06 98 GLN A CA 1
ATOM 793 C C . GLN A 1 98 ? -0.645 -27.672 -10.211 1 95.06 98 GLN A C 1
ATOM 795 O O . GLN A 1 98 ? -1.444 -26.734 -10.172 1 95.06 98 GLN A O 1
ATOM 800 N N . PHE A 1 99 ? -0.024 -28.031 -11.328 1 93.38 99 PHE A N 1
ATOM 801 C CA . PHE A 1 99 ? -0.177 -27.281 -12.562 1 93.38 99 PHE A CA 1
ATOM 802 C C . PHE A 1 99 ? -1.602 -27.391 -13.094 1 93.38 99 PHE A C 1
ATOM 804 O O . PHE A 1 99 ? -2.051 -26.547 -13.867 1 93.38 99 PHE A O 1
ATOM 811 N N . GLN A 1 100 ? -2.357 -28.438 -12.695 1 92.5 100 GLN A N 1
ATOM 812 C CA . GLN A 1 100 ? -3.703 -28.688 -13.195 1 92.5 100 GLN A CA 1
ATOM 813 C C . GLN A 1 100 ? -4.758 -28.25 -12.188 1 92.5 100 GLN A C 1
ATOM 815 O O . GLN A 1 100 ? -5.957 -28.391 -12.438 1 92.5 100 GLN A O 1
ATOM 820 N N . GLY A 1 101 ? -4.316 -27.719 -11.055 1 93.69 101 GLY A N 1
ATOM 821 C CA . GLY A 1 101 ? -5.246 -27.25 -10.039 1 93.69 101 GLY A CA 1
ATOM 822 C C . GLY A 1 101 ? -5.977 -28.391 -9.344 1 93.69 101 GLY A C 1
ATOM 823 O O . GLY A 1 101 ? -7.176 -28.281 -9.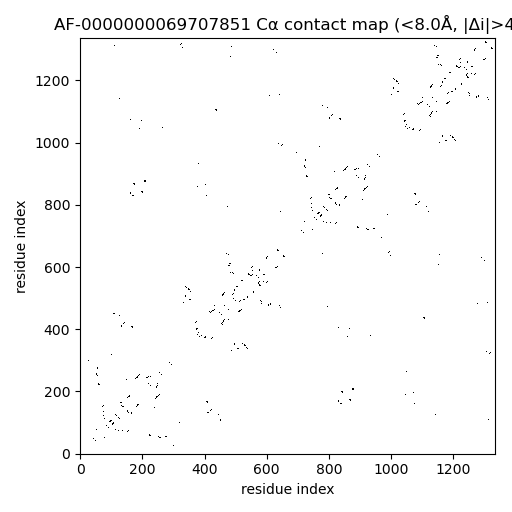07 1 93.69 101 GLY A O 1
ATOM 824 N N . LYS A 1 102 ? -5.293 -29.5 -9.141 1 95.25 102 LYS A N 1
ATOM 825 C CA . LYS A 1 102 ? -5.891 -30.672 -8.5 1 95.25 102 LYS A CA 1
ATOM 826 C C . LYS A 1 102 ? -5.637 -30.656 -6.996 1 95.25 102 LYS A C 1
ATOM 828 O O . LYS A 1 102 ? -4.789 -29.906 -6.508 1 95.25 102 LYS A O 1
ATOM 833 N N . LYS A 1 103 ? -6.332 -31.438 -6.258 1 96.69 103 LYS A N 1
ATOM 834 C CA . LYS A 1 103 ? -6.32 -31.453 -4.801 1 96.69 103 LYS A CA 1
ATOM 835 C C . LYS A 1 103 ? -4.957 -31.891 -4.27 1 96.69 103 LYS A C 1
ATOM 837 O O . LYS A 1 103 ? -4.488 -31.375 -3.248 1 96.69 103 LYS A O 1
ATOM 842 N N . SER A 1 104 ? -4.312 -32.812 -4.969 1 96.94 104 SER A N 1
ATOM 843 C CA . SER A 1 104 ? -3.068 -33.375 -4.461 1 96.94 104 SER A CA 1
ATOM 844 C C . SER A 1 104 ? -1.892 -32.438 -4.715 1 96.94 104 SER A C 1
ATOM 846 O O . SER A 1 104 ? -0.781 -32.688 -4.242 1 96.94 104 SER A O 1
ATOM 848 N N . GLY A 1 105 ? -2.135 -31.391 -5.488 1 96.44 105 GLY A N 1
ATOM 849 C CA . GLY A 1 105 ? -1.095 -30.375 -5.629 1 96.44 105 GLY A CA 1
ATOM 850 C C . GLY A 1 105 ? -0.677 -29.766 -4.309 1 96.44 105 GLY A C 1
ATOM 851 O O . GLY A 1 105 ? -1.144 -30.188 -3.246 1 96.44 105 GLY A O 1
ATOM 852 N N . PHE A 1 106 ? 0.111 -28.812 -4.348 1 96.88 106 PHE A N 1
ATOM 853 C CA . PHE A 1 106 ? 0.724 -28.25 -3.15 1 96.88 106 PHE A CA 1
ATOM 854 C C . PHE A 1 106 ? -0.183 -27.188 -2.52 1 96.88 106 PHE A C 1
ATOM 856 O O . PHE A 1 106 ? 0.029 -26.797 -1.374 1 96.88 106 PHE A O 1
ATOM 863 N N . THR A 1 107 ? -1.23 -26.719 -3.219 1 97.06 107 THR A N 1
ATOM 864 C CA . THR A 1 107 ? -2.117 -25.688 -2.691 1 97.06 107 THR A CA 1
ATOM 865 C C . THR A 1 107 ? -3.57 -26.156 -2.725 1 97.06 107 THR A C 1
ATOM 867 O O . THR A 1 107 ? -4.484 -25.359 -2.479 1 97.06 107 THR A O 1
ATOM 870 N N . LYS A 1 108 ? -3.869 -27.328 -3.129 1 96.81 108 LYS A N 1
ATOM 871 C CA . LYS A 1 108 ? -5.215 -27.891 -3.207 1 96.81 108 LYS A CA 1
ATOM 872 C C . LYS A 1 108 ? -6.047 -27.188 -4.27 1 96.81 108 LYS A C 1
ATOM 874 O O . LYS A 1 108 ? -7.215 -26.859 -4.043 1 96.81 108 LYS A O 1
ATOM 879 N N . GLY A 1 109 ? -5.41 -26.812 -5.355 1 96.56 109 GLY A N 1
ATOM 880 C CA . GLY A 1 109 ? -6.109 -26.234 -6.488 1 96.56 109 GLY A CA 1
ATOM 881 C C . GLY A 1 109 ? -6.352 -24.734 -6.328 1 96.56 109 GLY A C 1
ATOM 882 O O . GLY A 1 109 ? -7.098 -24.141 -7.105 1 96.56 109 GLY A O 1
ATOM 883 N N . ARG A 1 110 ? -5.652 -24.062 -5.449 1 97.44 110 ARG A N 1
ATOM 884 C CA . ARG A 1 110 ? -5.992 -22.703 -5.062 1 97.44 110 ARG A CA 1
ATOM 885 C C . ARG A 1 110 ? -5.105 -21.688 -5.785 1 97.44 110 ARG A C 1
ATOM 887 O O . ARG A 1 110 ? -5.52 -20.562 -6.02 1 97.44 110 ARG A O 1
ATOM 894 N N . ASP A 1 111 ? -3.854 -22.078 -6.102 1 94.88 111 ASP A N 1
ATOM 895 C CA . ASP A 1 111 ? -2.9 -21.188 -6.758 1 94.88 111 ASP A CA 1
ATOM 896 C C . ASP A 1 111 ? -2.639 -21.625 -8.195 1 94.88 111 ASP A C 1
ATOM 898 O O . ASP A 1 111 ? -2.812 -22.797 -8.539 1 94.88 111 ASP A O 1
ATOM 902 N N . ARG A 1 112 ? -2.152 -20.578 -8.891 1 86.88 112 ARG A N 1
ATOM 903 C CA . ARG A 1 112 ? -1.643 -20.875 -10.234 1 86.88 112 ARG A CA 1
ATOM 904 C C . ARG A 1 112 ? -0.346 -21.672 -10.164 1 86.88 112 ARG A C 1
ATOM 906 O O . ARG A 1 112 ? 0.126 -22 -9.07 1 86.88 112 ARG A O 1
ATOM 913 N N . SER A 1 113 ? 0.279 -21.953 -11.25 1 83.94 113 SER A N 1
ATOM 914 C CA . SER A 1 113 ? 1.32 -22.953 -11.469 1 83.94 113 SER A CA 1
ATOM 915 C C . SER A 1 113 ? 2.488 -22.75 -10.508 1 83.94 113 SER A C 1
ATOM 917 O O . SER A 1 113 ? 2.85 -23.656 -9.758 1 83.94 113 SER A O 1
ATOM 919 N N . PHE A 1 114 ? 3.08 -21.578 -10.391 1 89.62 114 PHE A N 1
ATOM 920 C CA . PHE A 1 114 ? 4.352 -21.469 -9.68 1 89.62 114 PHE A CA 1
ATOM 921 C C . PHE A 1 114 ? 4.184 -20.672 -8.391 1 89.62 114 PHE A C 1
ATOM 923 O O . PHE A 1 114 ? 5.16 -20.438 -7.676 1 89.62 114 PHE A O 1
ATOM 930 N N . HIS A 1 115 ? 2.98 -20.359 -7.957 1 91.81 115 HIS A N 1
ATOM 931 C CA . HIS A 1 115 ? 2.773 -19.484 -6.809 1 91.81 115 HIS A CA 1
ATOM 932 C C . HIS A 1 115 ? 2.562 -20.297 -5.531 1 91.81 115 HIS A C 1
ATOM 934 O O . HIS A 1 115 ? 1.596 -20.062 -4.801 1 91.81 115 HIS A O 1
ATOM 940 N N . PHE A 1 116 ? 3.371 -21.297 -5.309 1 94.31 116 PHE A N 1
ATOM 941 C CA . PHE A 1 116 ? 3.168 -22.125 -4.121 1 94.31 116 PHE A CA 1
ATOM 942 C C . PHE A 1 116 ? 4.496 -22.406 -3.428 1 94.31 116 PHE A C 1
ATOM 944 O O . PHE A 1 116 ? 5.559 -22.266 -4.027 1 94.31 116 PHE A O 1
ATOM 951 N N . GLY A 1 117 ? 4.422 -22.688 -2.143 1 95.88 117 GLY A N 1
ATOM 952 C CA . GLY A 1 117 ? 5.574 -23.109 -1.362 1 95.88 117 GLY A CA 1
ATOM 953 C C . GLY A 1 117 ? 5.438 -24.516 -0.817 1 95.88 117 GLY A C 1
ATOM 954 O O . GLY A 1 117 ? 4.43 -25.188 -1.053 1 95.88 117 GLY A O 1
ATOM 955 N N . SER A 1 118 ? 6.48 -25 -0.329 1 96.81 118 SER A N 1
ATOM 956 C CA . SER A 1 118 ? 6.562 -26.281 0.36 1 96.81 118 SER A CA 1
ATOM 957 C C . SER A 1 118 ? 7.602 -26.234 1.476 1 96.81 118 SER A C 1
ATOM 959 O O . SER A 1 118 ? 8.805 -26.172 1.209 1 96.81 118 SER A O 1
ATOM 961 N N . LYS A 1 119 ? 7.098 -26.312 2.693 1 94.38 119 LYS A N 1
ATOM 962 C CA . LYS A 1 119 ? 8.008 -26.297 3.834 1 94.38 119 LYS A CA 1
ATOM 963 C C . LYS A 1 119 ? 8.953 -27.5 3.801 1 94.38 119 LYS A C 1
ATOM 965 O O . LYS A 1 119 ? 10.141 -27.375 4.109 1 94.38 119 LYS A O 1
ATOM 970 N N . GLU A 1 120 ? 8.375 -28.609 3.406 1 96.5 120 GLU A N 1
ATOM 971 C CA . GLU A 1 120 ? 9.148 -29.844 3.318 1 96.5 120 GLU A CA 1
ATOM 972 C C . GLU A 1 120 ? 10.336 -29.688 2.381 1 96.5 120 GLU A C 1
ATOM 974 O O . GLU A 1 120 ? 11.398 -30.266 2.613 1 96.5 120 GLU A O 1
ATOM 979 N N . HIS A 1 121 ? 10.211 -28.906 1.408 1 98.19 121 HIS A N 1
ATOM 980 C CA . HIS A 1 121 ? 11.242 -28.766 0.39 1 98.19 121 HIS A CA 1
ATOM 981 C C . HIS A 1 121 ? 11.945 -27.422 0.494 1 98.19 121 HIS A C 1
ATOM 983 O O . HIS A 1 121 ? 12.719 -27.047 -0.395 1 98.19 121 HIS A O 1
ATOM 989 N N . HIS A 1 122 ? 11.656 -26.609 1.522 1 98.38 122 HIS A N 1
ATOM 990 C CA . HIS A 1 122 ? 12.281 -25.328 1.818 1 98.38 122 HIS A CA 1
ATOM 991 C C . HIS A 1 122 ? 12.156 -24.359 0.641 1 98.38 122 HIS A C 1
ATOM 993 O O . HIS A 1 122 ? 13.141 -23.75 0.226 1 98.38 122 HIS A O 1
ATOM 999 N N . ILE A 1 123 ? 10.922 -24.312 0.091 1 98.31 123 ILE A N 1
ATOM 1000 C CA . ILE A 1 123 ? 10.539 -23.375 -0.959 1 98.31 123 ILE A CA 1
ATOM 1001 C C . ILE A 1 123 ? 9.438 -22.453 -0.45 1 98.31 123 ILE A C 1
ATOM 1003 O O . ILE A 1 123 ? 8.453 -22.922 0.143 1 98.31 123 ILE A O 1
ATOM 1007 N N . VAL A 1 124 ? 9.609 -21.172 -0.602 1 98.06 124 VAL A N 1
ATOM 1008 C CA . VAL A 1 124 ? 8.609 -20.203 -0.177 1 98.06 124 VAL A CA 1
ATOM 1009 C C . VAL A 1 124 ? 7.824 -19.703 -1.39 1 98.06 124 VAL A C 1
ATOM 1011 O O . VAL A 1 124 ? 8.414 -19.266 -2.379 1 98.06 124 VAL A O 1
ATOM 1014 N N . GLY A 1 125 ? 6.535 -19.812 -1.273 1 94.31 125 GLY A N 1
ATOM 1015 C CA . GLY A 1 125 ? 5.676 -19.391 -2.373 1 94.31 125 GLY A CA 1
ATOM 1016 C C . GLY A 1 125 ? 5.578 -17.891 -2.514 1 94.31 125 GLY A C 1
ATOM 1017 O O . GLY A 1 125 ? 5.43 -17.172 -1.521 1 94.31 125 GLY A O 1
ATOM 1018 N N . MET A 1 126 ? 5.641 -17.391 -3.734 1 93.19 126 MET A N 1
ATOM 1019 C CA . MET A 1 126 ? 5.57 -15.961 -4.004 1 93.19 126 MET A CA 1
ATOM 1020 C C . MET A 1 126 ? 4.137 -15.531 -4.297 1 93.19 126 MET A C 1
ATOM 1022 O O . MET A 1 126 ? 3.273 -16.375 -4.559 1 93.19 126 MET A O 1
ATOM 1026 N N . ILE A 1 127 ? 3.861 -14.25 -4.172 1 95.75 127 ILE A N 1
ATOM 1027 C CA . ILE A 1 127 ? 2.645 -13.641 -4.695 1 95.75 127 ILE A CA 1
ATOM 1028 C C . ILE A 1 127 ? 2.947 -12.938 -6.016 1 95.75 127 ILE A C 1
ATOM 1030 O O . ILE A 1 127 ? 4.113 -12.766 -6.383 1 95.75 127 ILE A O 1
ATOM 1034 N N . SER A 1 128 ? 1.923 -12.531 -6.754 1 94.06 128 SER A N 1
ATOM 1035 C CA . SER A 1 128 ? 2.098 -11.992 -8.102 1 94.06 128 SER A CA 1
ATOM 1036 C C . SER A 1 128 ? 2.561 -10.547 -8.062 1 94.06 128 SER A C 1
ATOM 1038 O O . SER A 1 128 ? 3 -10 -9.078 1 94.06 128 SER A O 1
ATOM 1040 N N . HIS A 1 129 ? 2.447 -9.719 -7.008 1 93.25 129 HIS A N 1
ATOM 1041 C CA . HIS A 1 129 ? 2.822 -8.312 -6.867 1 93.25 129 HIS A CA 1
ATOM 1042 C C . HIS A 1 129 ? 4.336 -8.141 -6.953 1 93.25 129 HIS A C 1
ATOM 1044 O O . HIS A 1 129 ? 4.828 -7.012 -7.059 1 93.25 129 HIS A O 1
ATOM 1050 N N . LEU A 1 130 ? 5.109 -9.039 -7.164 1 89.69 130 LEU A N 1
ATOM 1051 C CA . LEU A 1 130 ? 6.562 -9.102 -7.305 1 89.69 130 LEU A CA 1
ATOM 1052 C C . LEU A 1 130 ? 7.25 -8.219 -6.27 1 89.69 130 LEU A C 1
ATOM 1054 O O . LEU A 1 130 ? 6.637 -7.289 -5.738 1 89.69 130 LEU A O 1
ATOM 1058 N N . GLY A 1 131 ? 8.391 -8.398 -5.785 1 94.06 131 GLY A N 1
ATOM 1059 C CA . GLY A 1 131 ? 9.164 -7.57 -4.875 1 94.06 131 GLY A CA 1
ATOM 1060 C C . GLY A 1 131 ? 9.016 -7.988 -3.422 1 94.06 131 GLY A C 1
ATOM 1061 O O . GLY A 1 131 ? 10.016 -8.141 -2.715 1 94.06 131 GLY A O 1
ATOM 1062 N N . PRO A 1 132 ? 7.73 -8.164 -2.984 1 96.25 132 PRO A N 1
ATOM 1063 C CA . PRO A 1 132 ? 7.504 -8.406 -1.556 1 96.25 132 PRO A CA 1
ATOM 1064 C C . PRO A 1 132 ? 8.289 -9.609 -1.029 1 96.25 132 PRO A C 1
ATOM 1066 O O . PRO A 1 132 ? 8.594 -9.672 0.163 1 96.25 132 PRO A O 1
ATOM 1069 N N . GLN A 1 133 ? 8.633 -10.578 -1.843 1 97.62 133 GLN A N 1
ATOM 1070 C CA . GLN A 1 133 ? 9.312 -11.781 -1.383 1 97.62 133 GLN A CA 1
ATOM 1071 C C . GLN A 1 133 ? 10.719 -11.477 -0.888 1 97.62 133 GLN A C 1
ATOM 1073 O O . GLN A 1 133 ? 11.289 -12.234 -0.104 1 97.62 133 GLN A O 1
ATOM 1078 N N . MET A 1 134 ? 11.312 -10.336 -1.37 1 98.62 134 MET A N 1
ATOM 1079 C CA . MET A 1 134 ? 12.656 -9.977 -0.925 1 98.62 134 MET A CA 1
ATOM 1080 C C . MET A 1 134 ? 12.711 -9.844 0.593 1 98.62 134 MET A C 1
ATOM 1082 O O . MET A 1 134 ? 13.633 -10.352 1.229 1 98.62 134 MET A O 1
ATOM 1086 N N . ALA A 1 135 ? 11.695 -9.211 1.129 1 98.69 135 ALA A N 1
ATOM 1087 C CA . ALA A 1 135 ? 11.68 -8.953 2.566 1 98.69 135 ALA A CA 1
ATOM 1088 C C . ALA A 1 135 ? 11.406 -10.234 3.354 1 98.69 135 ALA A C 1
ATOM 1090 O O . ALA A 1 135 ? 11.867 -10.383 4.484 1 98.69 135 ALA A O 1
ATOM 1091 N N . ILE A 1 136 ? 10.648 -11.148 2.791 1 98.81 136 ILE A N 1
ATOM 1092 C CA . ILE A 1 136 ? 10.414 -12.43 3.445 1 98.81 136 ILE A CA 1
ATOM 1093 C C . ILE A 1 136 ? 11.734 -13.18 3.588 1 98.81 136 ILE A C 1
ATOM 1095 O O . ILE A 1 136 ? 12.016 -13.766 4.641 1 98.81 136 ILE A O 1
ATOM 1099 N N . ALA A 1 13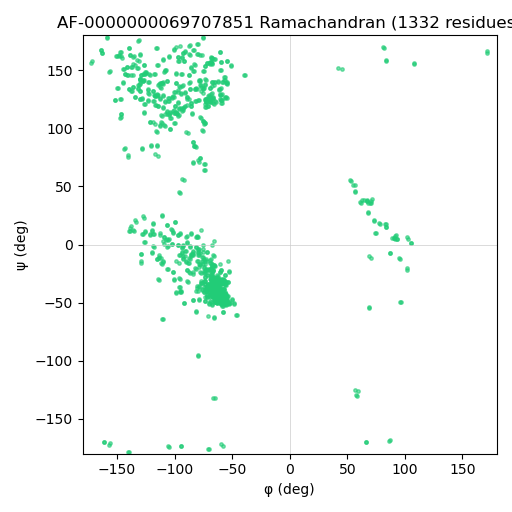7 ? 12.57 -13.148 2.518 1 98.94 137 ALA A N 1
ATOM 1100 C CA . ALA A 1 137 ? 13.906 -13.734 2.6 1 98.94 137 ALA A CA 1
ATOM 1101 C C . ALA A 1 137 ? 14.703 -13.109 3.738 1 98.94 137 ALA A C 1
ATOM 1103 O O . ALA A 1 137 ? 15.461 -13.805 4.426 1 98.94 137 ALA A O 1
ATOM 1104 N N . ASP A 1 138 ? 14.539 -11.805 3.924 1 98.94 138 ASP A N 1
ATOM 1105 C CA . ASP A 1 138 ? 15.227 -11.109 5.004 1 98.94 138 ASP A CA 1
ATOM 1106 C C . ASP A 1 138 ? 14.836 -11.68 6.367 1 98.94 138 ASP A C 1
ATOM 1108 O O . ASP A 1 138 ? 15.695 -11.852 7.238 1 98.94 138 ASP A O 1
ATOM 1112 N N . GLY A 1 139 ? 13.516 -11.914 6.535 1 98.94 139 GLY A N 1
ATOM 1113 C CA . GLY A 1 139 ? 13.07 -12.5 7.789 1 98.94 139 GLY A CA 1
ATOM 1114 C C . GLY A 1 139 ? 13.672 -13.859 8.062 1 98.94 139 GLY A C 1
ATOM 1115 O O . GLY A 1 139 ? 14.031 -14.164 9.203 1 98.94 139 GLY A O 1
ATOM 1116 N N . ILE A 1 140 ? 13.773 -14.688 7.051 1 98.88 140 ILE A N 1
ATOM 1117 C CA . ILE A 1 140 ? 14.398 -16 7.188 1 98.88 140 ILE A CA 1
ATOM 1118 C C . ILE A 1 140 ? 15.875 -15.844 7.543 1 98.88 140 ILE A C 1
ATOM 1120 O O . ILE A 1 140 ? 16.375 -16.516 8.445 1 98.88 140 ILE A O 1
ATOM 1124 N N . GLY A 1 141 ? 16.562 -14.961 6.797 1 98.88 141 GLY A N 1
ATOM 1125 C CA . GLY A 1 141 ? 17.938 -14.664 7.125 1 98.88 141 GLY A CA 1
ATOM 1126 C C . GLY A 1 141 ? 18.125 -14.203 8.555 1 98.88 141 GLY A C 1
ATOM 1127 O O . GLY A 1 141 ? 19.078 -14.625 9.234 1 98.88 141 GLY A O 1
ATOM 1128 N N . LEU A 1 142 ? 17.266 -13.305 9.031 1 98.88 142 LEU A N 1
ATOM 1129 C CA . LEU A 1 142 ? 17.328 -12.828 10.406 1 98.88 142 LEU A CA 1
ATOM 1130 C C . LEU A 1 142 ? 17.172 -13.984 11.398 1 98.88 142 LEU A C 1
ATOM 1132 O O . LEU A 1 142 ? 17.875 -14.023 12.414 1 98.88 142 LEU A O 1
ATOM 1136 N N . ALA A 1 143 ? 16.234 -14.867 11.125 1 98.75 143 ALA A N 1
ATOM 1137 C CA . ALA A 1 143 ? 16.047 -16.031 11.984 1 98.75 143 ALA A CA 1
ATOM 1138 C C . ALA A 1 143 ? 17.312 -16.859 12.07 1 98.75 143 ALA A C 1
ATOM 1140 O O . ALA A 1 143 ? 17.672 -17.359 13.141 1 98.75 143 ALA A O 1
ATOM 1141 N N . HIS A 1 144 ? 18 -17.141 10.898 1 98.5 144 HIS A N 1
ATOM 1142 C CA . HIS A 1 144 ? 19.266 -17.859 10.906 1 98.5 144 HIS A CA 1
ATOM 1143 C C . HIS A 1 144 ? 20.281 -17.203 11.836 1 98.5 144 HIS A C 1
ATOM 1145 O O . HIS A 1 144 ? 20.969 -17.875 12.594 1 98.5 144 HIS A O 1
ATOM 1151 N N . LYS A 1 145 ? 20.344 -15.891 11.734 1 97.81 145 LYS A N 1
ATOM 1152 C CA . LYS A 1 145 ? 21.281 -15.148 12.57 1 97.81 145 LYS A CA 1
ATOM 1153 C C . LYS A 1 145 ? 20.922 -15.281 14.047 1 97.81 145 LYS A C 1
ATOM 1155 O O . LYS A 1 145 ? 21.797 -15.531 14.883 1 97.81 145 LYS A O 1
ATOM 1160 N N . LEU A 1 146 ? 19.641 -15.047 14.336 1 97.81 146 LEU A N 1
ATOM 1161 C CA . LEU A 1 146 ? 19.188 -15.086 15.727 1 97.81 146 LEU A CA 1
ATOM 1162 C C . LEU A 1 146 ? 19.391 -16.469 16.328 1 97.81 146 LEU A C 1
ATOM 1164 O O . LEU A 1 146 ? 19.703 -16.594 17.516 1 97.81 146 LEU A O 1
ATOM 1168 N N . SER A 1 147 ? 19.266 -17.5 15.523 1 97.56 147 SER A N 1
ATOM 1169 C CA . SER A 1 147 ? 19.422 -18.875 15.992 1 97.56 147 SER A CA 1
ATOM 1170 C C . SER A 1 147 ? 20.859 -19.344 15.859 1 97.56 147 SER A C 1
ATOM 1172 O O . SER A 1 147 ? 21.172 -20.5 16.172 1 97.56 147 SER A O 1
ATOM 1174 N N . LYS A 1 148 ? 21.75 -18.531 15.258 1 96.69 148 LYS A N 1
ATOM 1175 C CA . LYS A 1 148 ? 23.156 -18.844 15.047 1 96.69 148 LYS A CA 1
ATOM 1176 C C . LYS A 1 148 ? 23.312 -20.078 14.156 1 96.69 148 LYS A C 1
ATOM 1178 O O . LYS A 1 148 ? 24.125 -20.953 14.445 1 96.69 148 LYS A O 1
ATOM 1183 N N . GLU A 1 149 ? 22.391 -20.109 13.258 1 96.81 149 GLU A N 1
ATOM 1184 C CA . GLU A 1 149 ? 22.516 -21.125 12.219 1 96.81 149 GLU A CA 1
ATOM 1185 C C . GLU A 1 149 ? 23.359 -20.609 11.055 1 96.81 149 GLU A C 1
ATOM 1187 O O . GLU A 1 149 ? 23.109 -19.531 10.531 1 96.81 149 GLU A O 1
ATOM 1192 N N . ASN A 1 150 ? 24.344 -21.297 10.727 1 97.62 150 ASN A N 1
ATOM 1193 C CA . ASN A 1 150 ? 25.172 -20.938 9.586 1 97.62 150 ASN A CA 1
ATOM 1194 C C . ASN A 1 150 ? 24.531 -21.375 8.273 1 97.62 150 ASN A C 1
ATOM 1196 O O . ASN A 1 150 ? 25 -22.312 7.617 1 97.62 150 ASN A O 1
ATOM 1200 N N . LYS A 1 151 ? 23.5 -20.672 7.91 1 98.56 151 LYS A N 1
ATOM 1201 C CA . LYS A 1 151 ? 22.75 -20.969 6.695 1 98.56 151 LYS A CA 1
ATOM 1202 C C . LYS A 1 151 ? 22.547 -19.719 5.852 1 98.56 151 LYS A C 1
ATOM 1204 O O . LYS A 1 151 ? 22.766 -18.594 6.328 1 98.56 151 LYS A O 1
ATOM 1209 N N . VAL A 1 152 ? 22.188 -19.938 4.629 1 98.69 152 VAL A N 1
ATOM 1210 C CA . VAL A 1 152 ? 21.938 -18.859 3.686 1 98.69 152 VAL A CA 1
ATOM 1211 C C . VAL A 1 152 ? 20.547 -19.031 3.064 1 98.69 152 VAL A C 1
ATOM 1213 O O . VAL A 1 152 ? 20.031 -20.141 3.004 1 98.69 152 VAL A O 1
ATOM 1216 N N . THR A 1 153 ? 19.938 -17.922 2.787 1 98.88 153 THR A N 1
ATOM 1217 C CA . THR A 1 153 ? 18.672 -17.891 2.057 1 98.88 153 THR A CA 1
ATOM 1218 C C . THR A 1 153 ? 18.859 -17.25 0.684 1 98.88 153 THR A C 1
ATOM 1220 O O . THR A 1 153 ? 19.609 -16.297 0.538 1 98.88 153 THR A O 1
ATOM 1223 N N . LEU A 1 154 ? 18.234 -17.812 -0.342 1 98.94 154 LEU A N 1
ATOM 1224 C CA . LEU A 1 154 ? 18.328 -17.266 -1.693 1 98.94 154 LEU A CA 1
ATOM 1225 C C . LEU A 1 154 ? 16.953 -16.844 -2.211 1 98.94 154 LEU A C 1
ATOM 1227 O O . LEU A 1 154 ? 15.977 -17.562 -2.047 1 98.94 154 LEU A O 1
ATOM 1231 N N . VAL A 1 155 ? 16.859 -15.664 -2.764 1 98.81 155 VAL A N 1
ATOM 1232 C CA . VAL A 1 155 ? 15.602 -15.156 -3.309 1 98.81 155 VAL A CA 1
ATOM 1233 C C . VAL A 1 155 ? 15.828 -14.633 -4.727 1 98.81 155 VAL A C 1
ATOM 1235 O O . VAL A 1 155 ? 16.844 -13.992 -5 1 98.81 155 VAL A O 1
ATOM 1238 N N . PHE A 1 156 ? 14.867 -14.953 -5.625 1 98.44 156 PHE A N 1
ATOM 1239 C CA . PHE A 1 156 ? 14.938 -14.523 -7.016 1 98.44 156 PHE A CA 1
ATOM 1240 C C . PHE A 1 156 ? 14.086 -13.281 -7.25 1 98.44 156 PHE A C 1
ATOM 1242 O O . PHE A 1 156 ? 13.055 -13.102 -6.602 1 98.44 156 PHE A O 1
ATOM 1249 N N . SER A 1 157 ? 14.508 -12.445 -8.148 1 97.31 157 SER A N 1
ATOM 1250 C CA . SER A 1 157 ? 13.734 -11.344 -8.711 1 97.31 157 SER A CA 1
ATOM 1251 C C . SER A 1 157 ? 14.016 -11.188 -10.203 1 97.31 157 SER A C 1
ATOM 1253 O O . SER A 1 157 ? 15.055 -11.633 -10.695 1 97.31 157 SER A O 1
ATOM 1255 N N . GLY A 1 158 ? 13.078 -10.68 -10.945 1 96.5 158 GLY A N 1
ATOM 1256 C CA . GLY A 1 158 ? 13.32 -10.289 -12.328 1 96.5 158 GLY A CA 1
ATOM 1257 C C . GLY A 1 158 ? 13.852 -8.875 -12.469 1 96.5 158 GLY A C 1
ATOM 1258 O O . GLY A 1 158 ? 13.758 -8.078 -11.531 1 96.5 158 GLY A O 1
ATOM 1259 N N . ASP A 1 159 ? 14.414 -8.578 -13.656 1 95.44 159 ASP A N 1
ATOM 1260 C CA . ASP A 1 159 ? 14.922 -7.234 -13.906 1 95.44 159 ASP A CA 1
ATOM 1261 C C . ASP A 1 159 ? 13.789 -6.207 -13.883 1 95.44 159 ASP A C 1
ATOM 1263 O O . ASP A 1 159 ? 13.953 -5.113 -13.336 1 95.44 159 ASP A O 1
ATOM 1267 N N . GLY A 1 160 ? 12.633 -6.5 -14.422 1 94.69 160 GLY A N 1
ATOM 1268 C CA . GLY A 1 160 ? 11.5 -5.594 -14.336 1 94.69 160 GLY A CA 1
ATOM 1269 C C . GLY A 1 160 ? 11.008 -5.391 -12.914 1 94.69 160 GLY A C 1
ATOM 1270 O O . GLY A 1 160 ? 10.727 -4.262 -12.508 1 94.69 160 GLY A O 1
ATOM 1271 N N . ALA A 1 161 ? 10.93 -6.469 -12.133 1 95.25 161 ALA A N 1
ATOM 1272 C CA . ALA A 1 161 ? 10.445 -6.441 -10.758 1 95.25 161 ALA A CA 1
ATOM 1273 C C . ALA A 1 161 ? 11.367 -5.625 -9.867 1 95.25 161 ALA A C 1
ATOM 1275 O O . ALA A 1 161 ? 10.961 -5.172 -8.789 1 95.25 161 ALA A O 1
ATOM 1276 N N . SER A 1 162 ? 12.57 -5.41 -10.312 1 95.62 162 SER A N 1
ATOM 1277 C CA . SER A 1 162 ? 13.562 -4.684 -9.531 1 95.62 162 SER A CA 1
ATOM 1278 C C . SER A 1 162 ? 13.234 -3.195 -9.461 1 95.62 162 SER A C 1
ATOM 1280 O O . SER A 1 162 ? 13.852 -2.451 -8.703 1 95.62 162 SER A O 1
ATOM 1282 N N . SER A 1 163 ? 12.203 -2.742 -10.203 1 96.75 163 SER A N 1
ATOM 1283 C CA . SER A 1 163 ? 11.766 -1.353 -10.148 1 96.75 163 SER A CA 1
ATOM 1284 C C . SER A 1 163 ? 10.773 -1.125 -9.016 1 96.75 163 SER A C 1
ATOM 1286 O O . SER A 1 163 ? 10.492 0.018 -8.648 1 96.75 163 SER A O 1
ATOM 1288 N N . GLU A 1 164 ? 10.305 -2.189 -8.375 1 97 164 GLU A N 1
ATOM 1289 C CA . GLU A 1 164 ? 9.32 -2.109 -7.297 1 97 164 GLU A CA 1
ATOM 1290 C C . GLU A 1 164 ? 9.953 -1.57 -6.016 1 97 164 GLU A C 1
ATOM 1292 O O . GLU A 1 164 ? 11.102 -1.886 -5.699 1 97 164 GLU A O 1
ATOM 1297 N N . GLY A 1 165 ? 9.188 -0.745 -5.277 1 97.81 165 GLY A N 1
ATOM 1298 C CA . GLY A 1 165 ? 9.648 -0.242 -3.99 1 97.81 165 GLY A CA 1
ATOM 1299 C C . GLY A 1 165 ? 10.023 -1.345 -3.02 1 97.81 165 GLY A C 1
ATOM 1300 O O . GLY A 1 165 ? 10.992 -1.209 -2.262 1 97.81 165 GLY A O 1
ATOM 1301 N N . ASP A 1 166 ? 9.32 -2.439 -3.062 1 98.12 166 ASP A N 1
ATOM 1302 C CA . ASP A 1 166 ? 9.57 -3.559 -2.158 1 98.12 166 ASP A CA 1
ATOM 1303 C C . ASP A 1 166 ? 10.953 -4.164 -2.4 1 98.12 166 ASP A C 1
ATOM 1305 O O . ASP A 1 166 ? 11.602 -4.641 -1.465 1 98.12 166 ASP A O 1
ATOM 1309 N N . PHE A 1 167 ? 11.375 -4.227 -3.656 1 98.31 167 PHE A N 1
ATOM 1310 C CA . PHE A 1 167 ? 12.711 -4.699 -3.979 1 98.31 167 PHE A CA 1
ATOM 1311 C C . PHE A 1 167 ? 13.766 -3.861 -3.262 1 98.31 167 PHE A C 1
ATOM 1313 O O . PHE A 1 167 ? 14.656 -4.402 -2.604 1 98.31 167 PHE A O 1
ATOM 1320 N N . HIS A 1 168 ? 13.625 -2.549 -3.336 1 98.19 168 HIS A N 1
ATOM 1321 C CA . HIS A 1 168 ? 14.578 -1.606 -2.762 1 98.19 168 HIS A CA 1
ATOM 1322 C C . HIS A 1 168 ? 14.562 -1.67 -1.238 1 98.19 168 HIS A C 1
ATOM 1324 O O . HIS A 1 168 ? 15.625 -1.646 -0.605 1 98.19 168 HIS A O 1
ATOM 1330 N N . GLU A 1 169 ? 13.375 -1.733 -0.63 1 98.44 169 GLU A N 1
ATOM 1331 C CA . GLU A 1 169 ? 13.289 -1.84 0.823 1 98.44 169 GLU A CA 1
ATOM 1332 C C . GLU A 1 169 ? 13.945 -3.121 1.324 1 98.44 169 GLU A C 1
ATOM 1334 O O . GLU A 1 169 ? 14.641 -3.111 2.344 1 98.44 169 GLU A O 1
ATOM 1339 N N . GLY A 1 170 ? 13.672 -4.254 0.582 1 98.62 170 GLY A N 1
ATOM 1340 C CA . GLY A 1 170 ? 14.266 -5.523 0.966 1 98.62 170 GLY A CA 1
ATOM 1341 C C . GLY A 1 170 ? 15.781 -5.484 0.986 1 98.62 170 GLY A C 1
ATOM 1342 O O . GLY A 1 170 ? 16.406 -5.922 1.957 1 98.62 170 GLY A O 1
ATOM 1343 N N . LEU A 1 171 ? 16.406 -4.957 -0.113 1 98.62 171 LEU A N 1
ATOM 1344 C CA . LEU A 1 171 ? 17.859 -4.855 -0.182 1 98.62 171 LEU A CA 1
ATOM 1345 C C . LEU A 1 171 ? 18.391 -3.963 0.932 1 98.62 171 LEU A C 1
ATOM 1347 O O . LEU A 1 171 ? 19.406 -4.285 1.561 1 98.62 171 LEU A O 1
ATOM 1351 N N . ASN A 1 172 ? 17.703 -2.863 1.225 1 98.38 172 ASN A N 1
ATOM 1352 C CA . ASN A 1 172 ? 18.125 -1.923 2.256 1 98.38 172 ASN A CA 1
ATOM 1353 C C . ASN A 1 172 ? 18.156 -2.576 3.635 1 98.38 172 ASN A C 1
ATOM 1355 O O . ASN A 1 172 ? 19.141 -2.465 4.359 1 98.38 172 ASN A O 1
ATOM 1359 N N . VAL A 1 173 ? 17.109 -3.264 3.992 1 98.56 173 VAL A N 1
ATOM 1360 C CA . VAL A 1 173 ? 17.016 -3.893 5.305 1 98.56 173 VAL A CA 1
ATOM 1361 C C . VAL A 1 173 ? 18.078 -4.977 5.445 1 98.56 173 VAL A C 1
ATOM 1363 O O . VAL A 1 173 ? 18.734 -5.082 6.484 1 98.56 173 VAL A O 1
ATOM 1366 N N . ALA A 1 174 ? 18.234 -5.758 4.375 1 98.81 174 ALA A N 1
ATOM 1367 C CA . ALA A 1 174 ? 19.234 -6.82 4.406 1 98.81 174 ALA A CA 1
ATOM 1368 C C . ALA A 1 174 ? 20.641 -6.254 4.656 1 98.81 174 ALA A C 1
ATOM 1370 O O . ALA A 1 174 ? 21.422 -6.836 5.406 1 98.81 174 ALA A O 1
ATOM 1371 N N . ALA A 1 175 ? 20.922 -5.188 3.988 1 98.62 175 ALA A N 1
ATOM 1372 C CA . ALA A 1 175 ? 22.234 -4.559 4.121 1 98.62 175 ALA A CA 1
ATOM 1373 C C . ALA A 1 175 ? 22.438 -4.004 5.527 1 98.62 175 ALA A C 1
ATOM 1375 O O . ALA A 1 175 ? 23.484 -4.23 6.148 1 98.62 175 ALA A O 1
ATOM 1376 N N . VAL A 1 176 ? 21.469 -3.279 6.051 1 98 176 VAL A N 1
ATOM 1377 C CA . VAL A 1 176 ? 21.547 -2.643 7.363 1 98 176 VAL A CA 1
ATOM 1378 C C . VAL A 1 176 ? 21.719 -3.705 8.445 1 98 176 VAL A C 1
ATOM 1380 O O . VAL A 1 176 ? 22.516 -3.531 9.375 1 98 176 VAL A O 1
ATOM 1383 N N . TRP A 1 177 ? 20.984 -4.82 8.32 1 98.12 177 TRP A N 1
ATOM 1384 C CA . TRP A 1 177 ? 21 -5.852 9.352 1 98.12 177 TRP A CA 1
ATOM 1385 C C . TRP A 1 177 ? 22.047 -6.914 9.047 1 98.12 177 TRP A C 1
ATOM 1387 O O . TRP A 1 177 ? 22.203 -7.875 9.805 1 98.12 177 TRP A O 1
ATOM 1397 N N . LYS A 1 178 ? 22.828 -6.809 7.902 1 98.25 178 LYS A N 1
ATOM 1398 C CA . LYS A 1 178 ? 23.859 -7.742 7.488 1 98.25 178 LYS A CA 1
ATOM 1399 C C . LYS A 1 178 ? 23.344 -9.172 7.457 1 98.25 178 LYS A C 1
ATOM 1401 O O . LYS A 1 178 ? 23.922 -10.062 8.086 1 98.25 178 LYS A O 1
ATOM 1406 N N . LEU A 1 179 ? 22.281 -9.375 6.723 1 98.81 179 LEU A N 1
ATOM 1407 C CA . LEU A 1 179 ? 21.594 -10.656 6.727 1 98.81 179 LEU A CA 1
ATOM 1408 C C . LEU A 1 179 ? 22.203 -11.609 5.703 1 98.81 179 LEU A C 1
ATOM 1410 O O . LEU A 1 179 ? 22.641 -11.18 4.637 1 98.81 179 LEU A O 1
ATOM 1414 N N . PRO A 1 180 ? 22.234 -12.906 5.973 1 98.88 180 PRO A N 1
ATOM 1415 C CA . PRO A 1 180 ? 22.766 -13.914 5.051 1 98.88 180 PRO A CA 1
ATOM 1416 C C . PRO A 1 180 ? 21.781 -14.25 3.922 1 98.88 180 PRO A C 1
ATOM 1418 O O . PRO A 1 180 ? 21.25 -15.359 3.879 1 98.88 180 PRO A O 1
ATOM 1421 N N . VAL A 1 181 ? 21.641 -13.398 3.008 1 98.94 181 VAL A N 1
ATOM 1422 C CA . VAL A 1 181 ? 20.688 -13.539 1.906 1 98.94 181 VAL A CA 1
ATOM 1423 C C . VAL A 1 181 ? 21.406 -13.289 0.578 1 98.94 181 VAL A C 1
ATOM 1425 O O . VAL A 1 181 ? 22.172 -12.328 0.451 1 98.94 181 VAL A O 1
ATOM 1428 N N . ILE A 1 182 ? 21.203 -14.148 -0.377 1 98.94 182 ILE A N 1
ATOM 1429 C CA . ILE A 1 182 ? 21.625 -13.93 -1.755 1 98.94 182 ILE A CA 1
ATOM 1430 C C . ILE A 1 182 ? 20.438 -13.492 -2.602 1 98.94 182 ILE A C 1
ATOM 1432 O O . ILE A 1 182 ? 19.469 -14.25 -2.77 1 98.94 182 ILE A O 1
ATOM 1436 N N . PHE A 1 183 ? 20.516 -12.289 -3.07 1 98.88 183 PHE A N 1
ATOM 1437 C CA . PHE A 1 183 ? 19.516 -11.789 -3.998 1 98.88 183 PHE A CA 1
ATOM 1438 C C . PHE A 1 183 ? 19.938 -12.031 -5.441 1 98.88 183 PHE A C 1
ATOM 1440 O O . PHE A 1 183 ? 20.922 -11.469 -5.91 1 98.88 183 PHE A O 1
ATOM 1447 N N . VAL A 1 184 ? 19.156 -12.805 -6.195 1 98.81 184 VAL A N 1
ATOM 1448 C CA . VAL A 1 184 ? 19.484 -13.102 -7.586 1 98.81 184 VAL A CA 1
ATOM 1449 C C . VAL A 1 184 ? 18.5 -12.398 -8.516 1 98.81 184 VAL A C 1
ATOM 1451 O O . VAL A 1 184 ? 17.297 -12.664 -8.469 1 98.81 184 VAL A O 1
ATOM 1454 N N . VAL A 1 185 ? 18.984 -11.539 -9.312 1 98.25 185 VAL A N 1
ATOM 1455 C CA . VAL A 1 185 ? 18.172 -10.883 -10.336 1 98.25 185 VAL A CA 1
ATOM 1456 C C . VAL A 1 185 ? 18.375 -11.586 -11.68 1 98.25 185 VAL A C 1
ATOM 1458 O O . VAL A 1 185 ? 19.484 -11.586 -12.227 1 98.25 185 VAL A O 1
ATOM 1461 N N . GLU A 1 186 ? 17.344 -12.219 -12.141 1 97.75 186 GLU A N 1
ATOM 1462 C CA . GLU A 1 186 ? 17.375 -12.711 -13.516 1 97.75 186 GLU A CA 1
ATOM 1463 C C . GLU A 1 186 ? 17.172 -11.578 -14.516 1 97.75 186 GLU A C 1
ATOM 1465 O O . GLU A 1 186 ? 16.047 -11.188 -14.797 1 97.75 186 GLU A O 1
ATOM 1470 N N . HIS A 1 187 ? 18.25 -11.109 -15.039 1 97.38 187 HIS A N 1
ATOM 1471 C CA . HIS A 1 187 ? 18.219 -10.023 -16.016 1 97.38 187 HIS A CA 1
ATOM 1472 C C . HIS A 1 187 ? 17.938 -10.547 -17.422 1 97.38 187 HIS A C 1
ATOM 1474 O O . HIS A 1 187 ? 18.859 -10.664 -18.234 1 97.38 187 HIS A O 1
ATOM 1480 N N . ASN A 1 188 ? 16.656 -10.711 -17.703 1 95.94 188 ASN A N 1
ATOM 1481 C CA . ASN A 1 188 ? 16.281 -11.43 -18.922 1 95.94 188 ASN A CA 1
ATOM 1482 C C . ASN A 1 188 ? 15.773 -10.477 -20 1 95.94 188 ASN A C 1
ATOM 1484 O O . ASN A 1 188 ? 15.195 -10.914 -20.984 1 95.94 188 ASN A O 1
ATOM 1488 N N . GLY A 1 189 ? 15.82 -9.188 -19.703 1 94.12 189 GLY A N 1
ATOM 1489 C CA . GLY A 1 189 ? 15.719 -8.188 -20.75 1 94.12 189 GLY A CA 1
ATOM 1490 C C . GLY A 1 189 ? 14.344 -7.555 -20.844 1 94.12 189 GLY A C 1
ATOM 1491 O O . GLY A 1 189 ? 14.188 -6.469 -21.391 1 94.12 189 GLY A O 1
ATOM 1492 N N . TYR A 1 190 ? 13.305 -8.219 -20.297 1 93.75 190 TYR A N 1
ATOM 1493 C CA . TYR A 1 190 ? 11.953 -7.707 -20.469 1 93.75 190 TYR A CA 1
ATOM 1494 C C . TYR A 1 190 ? 11.094 -7.969 -19.234 1 93.75 190 TYR A C 1
ATOM 1496 O O . TYR A 1 190 ? 11.219 -9.016 -18.594 1 93.75 190 TYR A O 1
ATOM 1504 N N . GLY A 1 191 ? 10.281 -6.992 -18.875 1 92.56 191 GLY A N 1
ATOM 1505 C CA . GLY A 1 191 ? 9.109 -7.375 -18.094 1 92.56 191 GLY A CA 1
ATOM 1506 C C . GLY A 1 191 ? 8.133 -8.227 -18.891 1 92.56 191 GLY A C 1
ATOM 1507 O O . GLY A 1 191 ? 8.531 -9.18 -19.547 1 92.56 191 GLY A O 1
ATOM 1508 N N . LEU A 1 192 ? 6.871 -7.887 -18.844 1 93.81 192 LEU A N 1
ATOM 1509 C CA . LEU A 1 192 ? 5.984 -8.609 -19.75 1 93.81 192 LEU A CA 1
ATOM 1510 C C . LEU A 1 192 ? 6.316 -8.281 -21.203 1 93.81 192 LEU A C 1
ATOM 1512 O O . LEU A 1 192 ? 6.816 -9.141 -21.938 1 93.81 192 LEU A O 1
ATOM 1516 N N . SER A 1 193 ? 6.18 -7.062 -21.562 1 94.44 193 SER A N 1
ATOM 1517 C CA . SER A 1 193 ? 6.52 -6.613 -22.906 1 94.44 193 SER A CA 1
ATOM 1518 C C . SER A 1 193 ? 7.43 -5.391 -22.875 1 94.44 193 SER A C 1
ATOM 1520 O O . SER A 1 193 ? 7.922 -4.949 -23.906 1 94.44 193 SER A O 1
ATOM 1522 N N . THR A 1 194 ? 7.625 -4.848 -21.734 1 93.88 194 THR A N 1
ATOM 1523 C CA . THR A 1 194 ? 8.422 -3.639 -21.578 1 93.88 194 THR A CA 1
ATOM 1524 C C . THR A 1 194 ? 9.906 -3.98 -21.438 1 93.88 194 THR A C 1
ATOM 1526 O O . THR A 1 194 ? 10.297 -4.715 -20.531 1 93.88 194 THR A O 1
ATOM 1529 N N . PRO A 1 195 ? 10.727 -3.473 -22.297 1 94.62 195 PRO A N 1
ATOM 1530 C CA . PRO A 1 195 ? 12.156 -3.771 -22.203 1 94.62 195 PRO A CA 1
ATOM 1531 C C . PRO A 1 195 ? 12.812 -3.162 -20.969 1 94.62 195 PRO A C 1
ATOM 1533 O O . PRO A 1 195 ? 12.297 -2.191 -20.406 1 94.62 195 PRO A O 1
ATOM 1536 N N . SER A 1 196 ? 13.93 -3.652 -20.578 1 95.12 196 SER A N 1
ATOM 1537 C CA . SER A 1 196 ? 14.625 -3.246 -19.359 1 95.12 196 SER A CA 1
ATOM 1538 C C . SER A 1 196 ? 14.992 -1.766 -19.406 1 95.12 196 SER A C 1
ATOM 1540 O O . SER A 1 196 ? 15 -1.096 -18.375 1 95.12 196 SER A O 1
ATOM 1542 N N . GLU A 1 197 ? 15.266 -1.255 -20.547 1 94.25 197 GLU A N 1
ATOM 1543 C CA . GLU A 1 197 ? 15.672 0.142 -20.672 1 94.25 197 GLU A CA 1
ATOM 1544 C C . GLU A 1 197 ? 14.523 1.084 -20.328 1 94.25 197 GLU A C 1
ATOM 1546 O O . GLU A 1 197 ? 14.742 2.264 -20.047 1 94.25 197 GLU A O 1
ATOM 1551 N N . GLU A 1 198 ? 13.281 0.59 -20.344 1 95.12 198 GLU A N 1
ATOM 1552 C CA . GLU A 1 198 ? 12.125 1.37 -19.938 1 95.12 198 GLU A CA 1
ATOM 1553 C C . GLU A 1 198 ? 11.75 1.073 -18.484 1 95.12 198 GLU A C 1
ATOM 1555 O O . GLU A 1 198 ? 10.797 1.656 -17.953 1 95.12 198 GLU A O 1
ATOM 1560 N N . GLN A 1 199 ? 12.531 0.177 -17.922 1 96.25 199 GLN A N 1
ATOM 1561 C CA . GLN A 1 199 ? 12.305 -0.165 -16.516 1 96.25 199 GLN A CA 1
ATOM 1562 C C . GLN A 1 199 ? 13.273 0.579 -15.602 1 96.25 199 GLN A C 1
ATOM 1564 O O . GLN A 1 199 ? 12.898 1.013 -14.516 1 96.25 199 GLN A O 1
ATOM 1569 N N . PHE A 1 200 ? 14.422 0.718 -15.914 1 96.5 200 PHE A N 1
ATOM 1570 C CA . PHE A 1 200 ? 15.453 1.396 -15.133 1 96.5 200 PHE A CA 1
ATOM 1571 C C . PHE A 1 200 ? 16.516 1.998 -16.047 1 96.5 200 PHE A C 1
ATOM 1573 O O . PHE A 1 200 ? 16.641 1.603 -17.219 1 96.5 200 PHE A O 1
ATOM 1580 N N . ALA A 1 201 ? 17.297 2.92 -15.578 1 97 201 ALA A N 1
ATOM 1581 C CA . ALA A 1 201 ? 18.141 3.738 -16.438 1 97 201 ALA A CA 1
ATOM 1582 C C . ALA A 1 201 ? 19.609 3.389 -16.266 1 97 201 ALA A C 1
ATOM 1584 O O . ALA A 1 201 ? 20.484 4.023 -16.844 1 97 201 ALA A O 1
ATOM 1585 N N . PHE A 1 202 ? 19.938 2.414 -15.469 1 94.12 202 PHE A N 1
ATOM 1586 C CA . PHE A 1 202 ? 21.328 1.995 -15.32 1 94.12 202 PHE A CA 1
ATOM 1587 C C . PHE A 1 202 ? 21.609 0.773 -16.188 1 94.12 202 PHE A C 1
ATOM 1589 O O . PHE A 1 202 ? 20.688 0.139 -16.703 1 94.12 202 PHE A O 1
ATOM 1596 N N . LYS A 1 203 ? 22.844 0.404 -16.312 1 90.56 203 LYS A N 1
ATOM 1597 C CA . LYS A 1 203 ? 23.219 -0.637 -17.266 1 90.56 203 LYS A CA 1
ATOM 1598 C C . LYS A 1 203 ? 23.203 -2.014 -16.609 1 90.56 203 LYS A C 1
ATOM 1600 O O . LYS A 1 203 ? 22.656 -2.965 -17.156 1 90.56 203 LYS A O 1
ATOM 1605 N N . TYR A 1 204 ? 23.891 -2.119 -15.438 1 94.19 204 TYR A N 1
ATOM 1606 C CA . TYR A 1 204 ? 23.969 -3.395 -14.734 1 94.19 204 TYR A CA 1
ATOM 1607 C C . TYR A 1 204 ? 23.641 -3.223 -13.258 1 94.19 204 TYR A C 1
ATOM 1609 O O . TYR A 1 204 ? 23.828 -2.143 -12.695 1 94.19 204 TYR A O 1
ATOM 1617 N N . PHE A 1 205 ? 23.141 -4.273 -12.719 1 95.19 205 PHE A N 1
ATOM 1618 C CA . PHE A 1 205 ? 22.75 -4.246 -11.312 1 95.19 205 PHE A CA 1
ATOM 1619 C C . PHE A 1 205 ? 23.984 -4.141 -10.414 1 95.19 205 PHE A C 1
ATOM 1621 O O . PHE A 1 205 ? 23.859 -3.822 -9.227 1 95.19 205 PHE A O 1
ATOM 1628 N N . THR A 1 206 ? 25.156 -4.402 -10.891 1 94.69 206 THR A N 1
ATOM 1629 C CA . THR A 1 206 ? 26.391 -4.207 -10.117 1 94.69 206 THR A CA 1
ATOM 1630 C C . THR A 1 206 ? 26.547 -2.74 -9.727 1 94.69 206 THR A C 1
ATOM 1632 O O . THR A 1 206 ? 27.234 -2.428 -8.75 1 94.69 206 THR A O 1
ATOM 1635 N N . GLU A 1 207 ? 25.906 -1.824 -10.5 1 93.56 207 GLU A N 1
ATOM 1636 C CA . GLU A 1 207 ? 25.906 -0.402 -10.172 1 93.56 207 GLU A CA 1
ATOM 1637 C C . GLU A 1 207 ? 25 -0.104 -8.984 1 93.56 207 GLU A C 1
ATOM 1639 O O . GLU A 1 207 ? 25.125 0.944 -8.344 1 93.56 207 GLU A O 1
ATOM 1644 N N . LYS A 1 208 ? 24.156 -0.982 -8.664 1 94.56 208 LYS A N 1
ATOM 1645 C CA . LYS A 1 208 ? 23.156 -0.756 -7.617 1 94.56 208 LYS A CA 1
ATOM 1646 C C . LYS A 1 208 ? 23.688 -1.167 -6.25 1 94.56 208 LYS A C 1
ATOM 1648 O O . LYS A 1 208 ? 23.266 -0.644 -5.223 1 94.56 208 LYS A O 1
ATOM 1653 N N . GLY A 1 209 ? 24.562 -2.182 -6.199 1 95.5 209 GLY A N 1
ATOM 1654 C CA . GLY A 1 209 ? 25.094 -2.748 -4.965 1 95.5 209 GLY A CA 1
ATOM 1655 C C . GLY A 1 209 ? 25.594 -1.699 -3.994 1 95.5 209 GLY A C 1
ATOM 1656 O O . GLY A 1 209 ? 25.109 -1.606 -2.863 1 95.5 209 GLY A O 1
ATOM 1657 N N . PRO A 1 210 ? 26.453 -0.808 -4.508 1 94.62 210 PRO A N 1
ATOM 1658 C CA . PRO A 1 210 ? 27.031 0.217 -3.629 1 94.62 210 PRO A CA 1
ATOM 1659 C C . PRO A 1 210 ? 25.969 1.147 -3.041 1 94.62 210 PRO A C 1
ATOM 1661 O O . PRO A 1 210 ? 26.125 1.624 -1.914 1 94.62 210 PRO A O 1
ATOM 1664 N N . GLY A 1 211 ? 24.953 1.378 -3.77 1 95.88 211 GLY A N 1
ATOM 1665 C CA . GLY A 1 211 ? 23.875 2.248 -3.305 1 95.88 211 GLY A CA 1
ATOM 1666 C C . GLY A 1 211 ? 23.125 1.683 -2.117 1 95.88 211 GLY A C 1
ATOM 1667 O O . GLY A 1 211 ? 22.359 2.398 -1.457 1 95.88 211 GLY A O 1
ATOM 1668 N N . TYR A 1 212 ? 23.375 0.434 -1.785 1 97.31 212 TYR A N 1
ATOM 1669 C CA . TYR A 1 212 ? 22.797 -0.192 -0.606 1 97.31 212 TYR A CA 1
ATOM 1670 C C . TYR A 1 212 ? 23.875 -0.621 0.38 1 97.31 212 TYR A C 1
ATOM 1672 O O . TYR A 1 212 ? 23.562 -1.144 1.455 1 97.31 212 TYR A O 1
ATOM 1680 N N . GLY A 1 213 ? 25.125 -0.407 0.016 1 96.5 213 GLY A N 1
ATOM 1681 C CA . GLY A 1 213 ? 26.203 -0.932 0.833 1 96.5 213 GLY A CA 1
ATOM 1682 C C . GLY A 1 213 ? 26.328 -2.441 0.751 1 96.5 213 GLY A C 1
ATOM 1683 O O . GLY A 1 213 ? 26.625 -3.1 1.753 1 96.5 213 GLY A O 1
ATOM 1684 N N . MET A 1 214 ? 26.125 -2.926 -0.449 1 96.5 214 MET A N 1
ATOM 1685 C CA . MET A 1 214 ? 26.125 -4.371 -0.651 1 96.5 214 MET A CA 1
ATOM 1686 C C . MET A 1 214 ? 27.078 -4.758 -1.778 1 96.5 214 MET A C 1
ATOM 1688 O O . MET A 1 214 ? 27.266 -4 -2.732 1 96.5 214 MET A O 1
ATOM 1692 N N . GLU A 1 215 ? 27.688 -5.949 -1.604 1 97.31 215 GLU A N 1
ATOM 1693 C CA . GLU A 1 215 ? 28.422 -6.574 -2.697 1 97.31 215 GLU A CA 1
ATOM 1694 C C . GLU A 1 215 ? 27.484 -6.973 -3.838 1 97.31 215 GLU A C 1
ATOM 1696 O O . GLU A 1 215 ? 26.359 -7.418 -3.6 1 97.31 215 GLU A O 1
ATOM 1701 N N . ALA A 1 216 ? 27.938 -6.699 -5.047 1 98.06 216 ALA A N 1
ATOM 1702 C CA . ALA A 1 216 ? 27.172 -7.113 -6.23 1 98.06 216 ALA A CA 1
ATOM 1703 C C . ALA A 1 216 ? 28.078 -7.809 -7.242 1 98.06 216 ALA A C 1
ATOM 1705 O O . ALA A 1 216 ? 29.219 -7.379 -7.465 1 98.06 216 ALA A O 1
ATOM 1706 N N . VAL A 1 217 ? 27.547 -8.914 -7.809 1 98.31 217 VAL A N 1
ATOM 1707 C CA . VAL A 1 217 ? 28.312 -9.703 -8.766 1 98.31 217 VAL A CA 1
ATOM 1708 C C . VAL A 1 217 ? 27.484 -9.961 -10.016 1 98.31 217 VAL A C 1
ATOM 1710 O O . VAL A 1 217 ? 26.25 -10.07 -9.93 1 98.31 217 VAL A O 1
ATOM 1713 N N . ARG A 1 218 ? 28.141 -9.938 -11.172 1 98.31 218 ARG A N 1
ATOM 1714 C CA . ARG A 1 218 ? 27.469 -10.25 -12.438 1 98.31 218 ARG A CA 1
ATOM 1715 C C . ARG A 1 218 ? 28 -11.555 -13.023 1 98.31 218 ARG A C 1
ATOM 1717 O O . ARG A 1 218 ? 29.203 -11.789 -13.031 1 98.31 218 ARG A O 1
ATOM 1724 N N . ILE A 1 219 ? 27.141 -12.383 -13.484 1 98.31 219 ILE A N 1
ATOM 1725 C CA . ILE A 1 219 ? 27.547 -13.664 -14.055 1 98.31 219 ILE A CA 1
ATOM 1726 C C . ILE A 1 219 ? 26.766 -13.922 -15.344 1 98.31 219 ILE A C 1
ATOM 1728 O O . ILE A 1 219 ? 25.75 -13.266 -15.602 1 98.31 219 ILE A O 1
ATOM 1732 N N . ASP A 1 220 ? 27.297 -14.852 -16.172 1 98.25 220 ASP A N 1
ATOM 1733 C CA . ASP A 1 220 ? 26.531 -15.383 -17.297 1 98.25 220 ASP A CA 1
ATOM 1734 C C . ASP A 1 220 ? 25.469 -16.375 -16.828 1 98.25 220 ASP A C 1
ATOM 1736 O O . ASP A 1 220 ? 25.781 -17.516 -16.5 1 98.25 220 ASP A O 1
ATOM 1740 N N . GLY A 1 221 ? 24.234 -15.906 -16.875 1 98.5 221 GLY A N 1
ATOM 1741 C CA . GLY A 1 221 ? 23.141 -16.688 -16.344 1 98.5 221 GLY A CA 1
ATOM 1742 C C . GLY A 1 221 ? 22.844 -17.938 -17.156 1 98.5 221 GLY A C 1
ATOM 1743 O O . GLY A 1 221 ? 22.141 -18.844 -16.688 1 98.5 221 GLY A O 1
ATOM 1744 N N . ASN A 1 222 ? 23.391 -18.047 -18.328 1 98.5 222 ASN A N 1
ATOM 1745 C CA . ASN A 1 222 ? 23.156 -19.234 -19.172 1 98.5 222 ASN A CA 1
ATOM 1746 C C . ASN A 1 222 ? 24.281 -20.25 -19 1 98.5 222 ASN A C 1
ATOM 1748 O O . ASN A 1 222 ? 24.188 -21.359 -19.531 1 98.5 222 ASN A O 1
ATOM 1752 N N . ASN A 1 223 ? 25.344 -19.938 -18.344 1 98.56 223 ASN A N 1
ATOM 1753 C CA . ASN A 1 223 ? 26.438 -20.844 -18 1 98.56 223 ASN A CA 1
ATOM 1754 C C . ASN A 1 223 ? 26.188 -21.516 -16.656 1 98.56 223 ASN A C 1
ATOM 1756 O O . ASN A 1 223 ? 26.594 -21 -15.609 1 98.56 223 ASN A O 1
ATOM 1760 N N . VAL A 1 224 ? 25.672 -22.703 -16.703 1 98.44 224 VAL A N 1
ATOM 1761 C CA . VAL A 1 224 ? 25.203 -23.391 -15.5 1 98.44 224 VAL A CA 1
ATOM 1762 C C . VAL A 1 224 ? 26.391 -23.609 -14.555 1 98.44 224 VAL A C 1
ATOM 1764 O O . VAL A 1 224 ? 26.219 -23.562 -13.328 1 98.44 224 VAL A O 1
ATOM 1767 N N . LEU A 1 225 ? 27.547 -23.844 -15.07 1 98.25 225 LEU A N 1
ATOM 1768 C CA . LEU A 1 225 ? 28.719 -24.078 -14.227 1 98.25 225 LEU A CA 1
ATOM 1769 C C . LEU A 1 225 ? 29.141 -22.797 -13.516 1 98.25 225 LEU A C 1
ATOM 1771 O O . LEU A 1 225 ? 29.547 -22.828 -12.359 1 98.25 225 LEU A O 1
ATOM 1775 N N . GLU A 1 226 ? 29.078 -21.719 -14.242 1 98.25 226 GLU A N 1
ATOM 1776 C CA . GLU A 1 226 ? 29.422 -20.438 -13.625 1 98.25 226 GLU A CA 1
ATOM 1777 C C . GLU A 1 226 ? 28.406 -20.062 -12.539 1 98.25 226 GLU A C 1
ATOM 1779 O O . GLU A 1 226 ? 28.797 -19.578 -11.469 1 98.25 226 GLU A O 1
ATOM 1784 N N . VAL A 1 227 ? 27.156 -20.266 -12.836 1 98.75 227 VAL A N 1
ATOM 1785 C CA . VAL A 1 227 ? 26.125 -19.984 -11.844 1 98.75 227 VAL A CA 1
ATOM 1786 C C . VAL A 1 227 ? 26.344 -20.844 -10.609 1 98.75 227 VAL A C 1
ATOM 1788 O O . VAL A 1 227 ? 26.375 -20.344 -9.484 1 98.75 227 VAL A O 1
ATOM 1791 N N . TYR A 1 228 ? 26.516 -22.156 -10.797 1 98.75 228 TYR A N 1
ATOM 1792 C CA . TYR A 1 228 ? 26.734 -23.094 -9.711 1 98.75 228 TYR A CA 1
ATOM 1793 C C . TYR A 1 228 ? 27.938 -22.703 -8.875 1 98.75 228 TYR A C 1
ATOM 1795 O O . TYR A 1 228 ? 27.859 -22.609 -7.645 1 98.75 228 TYR A O 1
ATOM 1803 N N . ASP A 1 229 ? 29.031 -22.469 -9.531 1 98.44 229 ASP A N 1
ATOM 1804 C CA . ASP A 1 229 ? 30.281 -22.156 -8.852 1 98.44 229 ASP A CA 1
ATOM 1805 C C . ASP A 1 229 ? 30.156 -20.859 -8.039 1 98.44 229 ASP A C 1
ATOM 1807 O O . ASP A 1 229 ? 30.578 -20.812 -6.879 1 98.44 229 ASP A O 1
ATOM 1811 N N . THR A 1 230 ? 29.609 -19.828 -8.664 1 98.75 230 THR A N 1
ATOM 1812 C CA . THR A 1 230 ? 29.5 -18.516 -8.008 1 98.75 230 THR A CA 1
ATOM 1813 C C . THR A 1 230 ? 28.578 -18.609 -6.793 1 98.75 230 THR A C 1
ATOM 1815 O O . THR A 1 230 ? 28.938 -18.141 -5.707 1 98.75 230 THR A O 1
ATOM 1818 N N . ILE A 1 231 ? 27.438 -19.172 -6.938 1 98.94 231 ILE A N 1
ATOM 1819 C CA . ILE A 1 231 ? 26.469 -19.25 -5.848 1 98.94 231 ILE A CA 1
ATOM 1820 C C . ILE A 1 231 ? 27.016 -20.141 -4.734 1 98.94 231 ILE A C 1
ATOM 1822 O O . ILE A 1 231 ? 26.844 -19.844 -3.549 1 98.94 231 ILE A O 1
ATOM 1826 N N . LYS A 1 232 ? 27.641 -21.234 -5.09 1 98.69 232 LYS A N 1
ATOM 1827 C CA . LYS A 1 232 ? 28.234 -22.125 -4.094 1 98.69 232 LYS A CA 1
ATOM 1828 C C . LYS A 1 232 ? 29.266 -21.391 -3.252 1 98.69 232 LYS A C 1
ATOM 1830 O O . LYS A 1 232 ? 29.25 -21.469 -2.023 1 98.69 232 LYS A O 1
ATOM 1835 N N . ASN A 1 233 ? 30.156 -20.734 -3.916 1 98.62 233 ASN A N 1
ATOM 1836 C CA . ASN A 1 233 ? 31.219 -20 -3.213 1 98.62 233 ASN A CA 1
ATOM 1837 C C . ASN A 1 233 ? 30.625 -18.906 -2.322 1 98.62 233 ASN A C 1
ATOM 1839 O O . ASN A 1 233 ? 31.078 -18.719 -1.188 1 98.62 233 ASN A O 1
ATOM 1843 N N . LEU A 1 234 ? 29.703 -18.156 -2.855 1 98.88 234 LEU A N 1
ATOM 1844 C CA . LEU A 1 234 ? 29.047 -17.125 -2.061 1 98.88 234 LEU A CA 1
ATOM 1845 C C . LEU A 1 234 ? 28.359 -17.719 -0.843 1 98.88 234 LEU A C 1
ATOM 1847 O O . LEU A 1 234 ? 28.484 -17.203 0.267 1 98.88 234 LEU A O 1
ATOM 1851 N N . ALA A 1 235 ? 27.625 -18.797 -1.081 1 98.88 235 ALA A N 1
ATOM 1852 C CA . ALA A 1 235 ? 26.891 -19.438 0.01 1 98.88 235 ALA A CA 1
ATOM 1853 C C . ALA A 1 235 ? 27.844 -19.891 1.112 1 98.88 235 ALA A C 1
ATOM 1855 O O . ALA A 1 235 ? 27.578 -19.688 2.299 1 98.88 235 ALA A O 1
ATOM 1856 N N . GLU A 1 236 ? 28.922 -20.547 0.754 1 98.56 236 GLU A N 1
ATOM 1857 C CA . GLU A 1 236 ? 29.906 -21 1.725 1 98.56 236 GLU A CA 1
ATOM 1858 C C . GLU A 1 236 ? 30.484 -19.844 2.525 1 98.56 236 GLU A C 1
ATOM 1860 O O . GLU A 1 236 ? 30.625 -19.922 3.746 1 98.56 236 GLU A O 1
ATOM 1865 N N . ASP A 1 237 ? 30.75 -18.812 1.836 1 98.69 237 ASP A N 1
ATOM 1866 C CA . ASP A 1 237 ? 31.312 -17.641 2.498 1 98.69 237 ASP A CA 1
ATOM 1867 C C . ASP A 1 237 ? 30.281 -16.984 3.412 1 98.69 237 ASP A C 1
ATOM 1869 O O . ASP A 1 237 ? 30.594 -16.609 4.543 1 98.69 237 ASP A O 1
ATOM 1873 N N . ILE A 1 238 ? 29.062 -16.812 2.98 1 98.75 238 ILE A N 1
ATOM 1874 C CA . ILE A 1 238 ? 28 -16.109 3.699 1 98.75 238 ILE A CA 1
ATOM 1875 C C . ILE A 1 238 ? 27.594 -16.906 4.938 1 98.75 238 ILE A C 1
ATOM 1877 O O . ILE A 1 238 ? 27.266 -16.328 5.977 1 98.75 238 ILE A O 1
ATOM 1881 N N . ARG A 1 239 ? 27.719 -18.25 4.863 1 98.56 239 ARG A N 1
ATOM 1882 C CA . ARG A 1 239 ? 27.453 -19.094 6.023 1 98.56 239 ARG A CA 1
ATOM 1883 C C . ARG A 1 239 ? 28.391 -18.75 7.176 1 98.56 239 ARG A C 1
ATOM 1885 O O . ARG A 1 239 ? 28.016 -18.828 8.344 1 98.56 239 ARG A O 1
ATOM 1892 N N . ILE A 1 240 ? 29.562 -18.297 6.816 1 97.69 240 ILE A N 1
ATOM 1893 C CA . ILE A 1 240 ? 30.594 -17.984 7.801 1 97.69 240 ILE A CA 1
ATOM 1894 C C . ILE A 1 240 ? 30.547 -16.5 8.133 1 97.69 240 ILE A C 1
ATOM 1896 O O . ILE A 1 240 ? 30.688 -16.109 9.297 1 97.69 240 ILE A O 1
ATOM 1900 N N . ASN A 1 241 ? 30.359 -15.711 7.109 1 97.75 241 ASN A N 1
ATOM 1901 C CA . ASN A 1 241 ? 30.297 -14.258 7.238 1 97.75 241 ASN A CA 1
ATOM 1902 C C . ASN A 1 241 ? 28.969 -13.703 6.742 1 97.75 241 ASN A C 1
ATOM 1904 O O . ASN A 1 241 ? 28.891 -13.156 5.641 1 97.75 241 ASN A O 1
ATOM 1908 N N . PRO A 1 242 ? 28.078 -13.727 7.609 1 98.31 242 PRO A N 1
ATOM 1909 C CA . PRO A 1 242 ? 26.734 -13.328 7.16 1 98.31 242 PRO A CA 1
ATOM 1910 C C . PRO A 1 242 ? 26.703 -11.906 6.602 1 98.31 242 PRO A C 1
ATOM 1912 O O . PRO A 1 242 ? 27.234 -10.984 7.219 1 98.31 242 PRO A O 1
ATOM 1915 N N . ARG A 1 243 ? 26.156 -11.711 5.43 1 98.5 243 ARG A N 1
ATOM 1916 C CA . ARG A 1 243 ? 25.922 -10.453 4.73 1 98.5 243 ARG A CA 1
ATOM 1917 C C . ARG A 1 243 ? 25.094 -10.672 3.471 1 98.5 243 ARG A C 1
ATOM 1919 O O . ARG A 1 243 ? 25.047 -11.781 2.943 1 98.5 243 ARG A O 1
ATOM 1926 N N . PRO A 1 244 ? 24.453 -9.664 3.049 1 98.75 244 PRO A N 1
ATOM 1927 C CA . PRO A 1 244 ? 23.719 -9.82 1.792 1 98.75 244 PRO A CA 1
ATOM 1928 C C . PRO A 1 244 ? 24.609 -9.617 0.563 1 98.75 244 PRO A C 1
ATOM 1930 O O . PRO A 1 244 ? 25.547 -8.82 0.601 1 98.75 244 PRO A O 1
ATOM 1933 N N . VAL A 1 245 ? 24.281 -10.305 -0.499 1 98.88 245 VAL A N 1
ATOM 1934 C CA . VAL A 1 245 ? 24.953 -10.133 -1.778 1 98.88 245 VAL A CA 1
ATOM 1935 C C . VAL A 1 245 ? 23.938 -10.086 -2.908 1 98.88 245 VAL A C 1
ATOM 1937 O O . VAL A 1 245 ? 22.953 -10.828 -2.889 1 98.88 245 VAL A O 1
ATOM 1940 N N . LEU A 1 246 ? 24.156 -9.133 -3.811 1 98.75 246 LEU A N 1
ATOM 1941 C CA . LEU A 1 246 ? 23.328 -9.016 -5.008 1 98.75 246 LEU A CA 1
ATOM 1942 C C . LEU A 1 246 ? 24 -9.688 -6.199 1 98.75 246 LEU A C 1
ATOM 1944 O O . LEU A 1 246 ? 25.125 -9.336 -6.559 1 98.75 246 LEU A O 1
ATOM 1948 N N . VAL A 1 247 ? 23.297 -10.656 -6.809 1 98.88 247 VAL A N 1
ATOM 1949 C CA . VAL A 1 247 ? 23.812 -11.359 -7.969 1 98.88 247 VAL A CA 1
ATOM 1950 C C . VAL A 1 247 ? 22.969 -11.055 -9.195 1 98.88 247 VAL A C 1
ATOM 1952 O O . VAL A 1 247 ? 21.75 -11.273 -9.188 1 98.88 247 VAL A O 1
ATOM 1955 N N . GLU A 1 248 ? 23.578 -10.484 -10.195 1 98.44 248 GLU A N 1
ATOM 1956 C CA . GLU A 1 248 ? 22.922 -10.297 -11.492 1 98.44 248 GLU A CA 1
ATOM 1957 C C . GLU A 1 248 ? 23.266 -11.445 -12.445 1 98.44 248 GLU A C 1
ATOM 1959 O O . GLU A 1 248 ? 24.422 -11.656 -12.781 1 98.44 248 GLU A O 1
ATOM 1964 N N . ALA A 1 249 ? 22.281 -12.148 -12.828 1 98.56 249 ALA A N 1
ATOM 1965 C CA . ALA A 1 249 ? 22.453 -13.211 -13.82 1 98.56 249 ALA A CA 1
ATOM 1966 C C . ALA A 1 249 ? 21.938 -12.773 -15.188 1 98.56 249 ALA A C 1
ATOM 1968 O O . ALA A 1 249 ? 20.734 -12.68 -15.398 1 98.56 249 ALA A O 1
ATOM 1969 N N . LEU A 1 250 ? 22.859 -12.547 -16.125 1 97.94 250 LEU A N 1
ATOM 1970 C CA . LEU A 1 250 ? 22.484 -12.141 -17.469 1 97.94 250 LEU A CA 1
ATOM 1971 C C . LEU A 1 250 ? 21.891 -13.312 -18.234 1 97.94 250 LEU A C 1
ATOM 1973 O O . LEU A 1 250 ? 22.484 -14.391 -18.297 1 97.94 250 LEU A O 1
ATOM 1977 N N . THR A 1 251 ? 20.766 -13.156 -18.719 1 97.5 251 THR A N 1
ATOM 1978 C CA . THR A 1 251 ? 20.062 -14.18 -19.484 1 97.5 251 THR A CA 1
ATOM 1979 C C . THR A 1 251 ? 19.031 -13.547 -20.422 1 97.5 251 THR A C 1
ATOM 1981 O O . THR A 1 251 ? 19.141 -12.359 -20.734 1 97.5 251 THR A O 1
ATOM 1984 N N . PHE A 1 252 ? 18.203 -14.391 -21.031 1 97 252 PHE A N 1
ATOM 1985 C CA . PHE A 1 252 ? 17.172 -13.875 -21.922 1 97 252 PHE A CA 1
ATOM 1986 C C . PHE A 1 252 ? 15.945 -14.781 -21.922 1 97 252 PHE A C 1
ATOM 1988 O O . PHE A 1 252 ? 16.078 -16.016 -21.875 1 97 252 PHE A O 1
ATOM 1995 N N . ARG A 1 253 ? 14.789 -14.172 -21.828 1 95.12 253 ARG A N 1
ATOM 1996 C CA . ARG A 1 253 ? 13.547 -14.93 -21.891 1 95.12 253 ARG A CA 1
ATOM 1997 C C . ARG A 1 253 ? 13.211 -15.312 -23.328 1 95.12 253 ARG A C 1
ATOM 1999 O O . ARG A 1 253 ? 12.758 -14.484 -24.109 1 95.12 253 ARG A O 1
ATOM 2006 N N . MET A 1 254 ? 13.305 -16.531 -23.688 1 96.06 254 MET A N 1
ATOM 2007 C CA . MET A 1 254 ? 13.219 -17.016 -25.078 1 96.06 254 MET A CA 1
ATOM 2008 C C . MET A 1 254 ? 11.766 -17.219 -25.484 1 96.06 254 MET A C 1
ATOM 2010 O O . MET A 1 254 ? 11.477 -17.469 -26.656 1 96.06 254 MET A O 1
ATOM 2014 N N . ARG A 1 255 ? 10.875 -17.109 -24.578 1 94.62 255 ARG A N 1
ATOM 2015 C CA . ARG A 1 255 ? 9.445 -17.25 -24.844 1 94.62 255 ARG A CA 1
ATOM 2016 C C . ARG A 1 255 ? 8.664 -16.109 -24.219 1 94.62 255 ARG A C 1
ATOM 2018 O O . ARG A 1 255 ? 9.242 -15.227 -23.578 1 94.62 255 ARG A O 1
ATOM 2025 N N . GLY A 1 256 ? 7.391 -16.062 -24.469 1 91.81 256 GLY A N 1
ATOM 2026 C CA . GLY A 1 256 ? 6.566 -15 -23.922 1 91.81 256 GLY A CA 1
ATOM 2027 C C . GLY A 1 256 ? 6.473 -15.023 -22.406 1 91.81 256 GLY A C 1
ATOM 2028 O O . GLY A 1 256 ? 6.867 -16 -21.781 1 91.81 256 GLY A O 1
ATOM 2029 N N . HIS A 1 257 ? 6.098 -13.852 -21.828 1 90.31 257 HIS A N 1
ATOM 2030 C CA . HIS A 1 257 ? 5.84 -13.836 -20.391 1 90.31 257 HIS A CA 1
ATOM 2031 C C . HIS A 1 257 ? 4.977 -15.016 -19.969 1 90.31 257 HIS A C 1
ATOM 2033 O O . HIS A 1 257 ? 5.328 -15.75 -19.047 1 90.31 257 HIS A O 1
ATOM 2039 N N . GLU A 1 258 ? 3.848 -15.078 -20.484 1 88.88 258 GLU A N 1
ATOM 2040 C CA . GLU A 1 258 ? 3.004 -16.266 -20.641 1 88.88 258 GLU A CA 1
ATOM 2041 C C . GLU A 1 258 ? 2.938 -16.703 -22.094 1 88.88 258 GLU A C 1
ATOM 2043 O O . GLU A 1 258 ? 3.102 -15.898 -23.016 1 88.88 258 GLU A O 1
ATOM 2048 N N . GLU A 1 259 ? 2.773 -17.953 -22.344 1 85.56 259 GLU A N 1
ATOM 2049 C CA . GLU A 1 259 ? 2.801 -18.453 -23.703 1 85.56 259 GLU A CA 1
ATOM 2050 C C . GLU A 1 259 ? 1.823 -17.688 -24.594 1 85.56 259 GLU A C 1
ATOM 2052 O O . GLU A 1 259 ? 2.119 -17.406 -25.75 1 85.56 259 GLU A O 1
ATOM 2057 N N . ALA A 1 260 ? 0.771 -17.266 -24.016 1 80.94 260 ALA A N 1
ATOM 2058 C CA . ALA A 1 260 ? -0.261 -16.562 -24.766 1 80.94 260 ALA A CA 1
ATOM 2059 C C . ALA A 1 260 ? 0.199 -15.164 -25.141 1 80.94 260 ALA A C 1
ATOM 2061 O O . ALA A 1 260 ? -0.327 -14.562 -26.078 1 80.94 260 ALA A O 1
ATOM 2062 N N . SER A 1 261 ? 1.152 -14.602 -24.453 1 86.38 261 SER A N 1
ATOM 2063 C CA . SER A 1 261 ? 1.622 -13.242 -24.703 1 86.38 261 SER A CA 1
ATOM 2064 C C . SER A 1 261 ? 2.453 -13.172 -25.969 1 86.38 261 SER A C 1
ATOM 2066 O O . SER A 1 261 ? 2.645 -12.094 -26.531 1 86.38 261 SER A O 1
ATOM 2068 N N . GLY A 1 262 ? 3.02 -14.258 -26.406 1 88.06 262 GLY A N 1
ATOM 2069 C CA . GLY A 1 262 ? 3.869 -14.289 -27.578 1 88.06 262 GLY A CA 1
ATOM 2070 C C . GLY A 1 262 ? 5.16 -13.516 -27.406 1 88.06 262 GLY A C 1
ATOM 2071 O O . GLY A 1 262 ? 5.555 -13.203 -26.281 1 88.06 262 GLY A O 1
ATOM 2072 N N . THR A 1 263 ? 5.934 -13.289 -28.484 1 92 263 THR A N 1
ATOM 2073 C CA . THR A 1 263 ? 7.223 -12.609 -28.422 1 92 263 THR A CA 1
ATOM 2074 C C . THR A 1 263 ? 7.328 -11.57 -29.547 1 92 263 THR A C 1
ATOM 2076 O O . THR A 1 263 ? 8.43 -11.172 -29.922 1 92 263 THR A O 1
ATOM 2079 N N . LYS A 1 264 ? 6.215 -11.148 -30.078 1 90.75 264 LYS A N 1
ATOM 2080 C CA . LYS A 1 264 ? 6.215 -10.25 -31.219 1 90.75 264 LYS A CA 1
ATOM 2081 C C . LYS A 1 264 ? 6.863 -8.914 -30.875 1 90.75 264 LYS A C 1
ATOM 2083 O O . LYS A 1 264 ? 7.387 -8.227 -31.75 1 90.75 264 LYS A O 1
ATOM 2088 N N . TYR A 1 265 ? 6.832 -8.539 -29.656 1 90.94 265 TYR A N 1
ATOM 2089 C CA . TYR A 1 265 ? 7.371 -7.266 -29.203 1 90.94 265 TYR A CA 1
ATOM 2090 C C . TYR A 1 265 ? 8.883 -7.34 -29.047 1 90.94 265 TYR A C 1
ATOM 2092 O O . TYR A 1 265 ? 9.539 -6.324 -28.812 1 90.94 265 TYR A O 1
ATOM 2100 N N . VAL A 1 266 ? 9.508 -8.492 -29.219 1 94.56 266 VAL A N 1
ATOM 2101 C CA . VAL A 1 266 ? 10.945 -8.68 -29.094 1 94.56 266 VAL A CA 1
ATOM 2102 C C . VAL A 1 266 ? 11.594 -8.688 -30.469 1 94.56 266 VAL A C 1
ATOM 2104 O O . VAL A 1 266 ? 11.172 -9.43 -31.359 1 94.56 266 VAL A O 1
ATOM 2107 N N . PRO A 1 267 ? 12.625 -7.953 -30.688 1 94.69 267 PRO A N 1
ATOM 2108 C CA . PRO A 1 267 ? 13.344 -7.996 -31.969 1 94.69 267 PRO A CA 1
ATOM 2109 C C . PRO A 1 267 ? 13.867 -9.391 -32.312 1 94.69 267 PRO A C 1
ATOM 2111 O O . PRO A 1 267 ? 14.406 -10.078 -31.438 1 94.69 267 PRO A O 1
ATOM 2114 N N . LYS A 1 268 ? 13.75 -9.734 -33.562 1 95.19 268 LYS A N 1
ATOM 2115 C CA . LYS A 1 268 ? 14.148 -11.062 -34.031 1 95.19 268 LYS A CA 1
ATOM 2116 C C . LYS A 1 268 ? 15.633 -11.305 -33.812 1 95.19 268 LYS A C 1
ATOM 2118 O O . LYS A 1 268 ? 16.047 -12.422 -33.469 1 95.19 268 LYS A O 1
ATOM 2123 N N . GLU A 1 269 ? 16.375 -10.305 -33.969 1 94.94 269 GLU A N 1
ATOM 2124 C CA . GLU A 1 269 ? 17.828 -10.414 -33.812 1 94.94 269 GLU A CA 1
ATOM 2125 C C . GLU A 1 269 ? 18.203 -10.836 -32.406 1 94.94 269 GLU A C 1
ATOM 2127 O O . GLU A 1 269 ? 19.156 -11.594 -32.219 1 94.94 269 GLU A O 1
ATOM 2132 N N . LEU A 1 270 ? 17.516 -10.344 -31.453 1 94.56 270 LEU A N 1
ATOM 2133 C CA . LEU A 1 270 ? 17.766 -10.703 -30.062 1 94.56 270 LEU A CA 1
ATOM 2134 C C . LEU A 1 270 ? 17.453 -12.172 -29.812 1 94.56 270 LEU A C 1
ATOM 2136 O O . LEU A 1 270 ? 18.203 -12.867 -29.125 1 94.56 270 LEU A O 1
ATOM 2140 N N . MET A 1 271 ? 16.391 -12.633 -30.375 1 95.31 271 MET A N 1
ATOM 2141 C CA . MET A 1 271 ? 16 -14.031 -30.25 1 95.31 271 MET A CA 1
ATOM 2142 C C . MET A 1 271 ? 17.047 -14.953 -30.859 1 95.31 271 MET A C 1
ATOM 2144 O O . MET A 1 271 ? 17.406 -15.984 -30.281 1 95.31 271 MET A O 1
ATOM 2148 N N . GLU A 1 272 ? 17.547 -14.57 -32 1 95.44 272 GLU A N 1
ATOM 2149 C CA . GLU A 1 272 ? 18.547 -15.375 -32.688 1 95.44 272 GLU A CA 1
ATOM 2150 C C . GLU A 1 272 ? 19.859 -15.422 -31.938 1 95.44 272 GLU A C 1
ATOM 2152 O O . GLU A 1 272 ? 20.469 -16.484 -31.797 1 95.44 272 GLU A O 1
ATOM 2157 N N . THR A 1 273 ? 20.203 -14.289 -31.406 1 95.19 273 THR A N 1
ATOM 2158 C CA . THR A 1 273 ? 21.453 -14.188 -30.656 1 95.19 273 THR A CA 1
ATOM 2159 C C . THR A 1 273 ? 21.406 -15.062 -29.406 1 95.19 273 THR A C 1
ATOM 2161 O O . THR A 1 273 ? 22.344 -15.812 -29.141 1 95.19 273 THR A O 1
ATOM 2164 N N . TRP A 1 274 ? 20.359 -15.055 -28.719 1 96.19 274 TRP A N 1
ATOM 2165 C CA . TRP A 1 274 ? 20.281 -15.773 -27.453 1 96.19 274 TRP A CA 1
ATOM 2166 C C . TRP A 1 274 ? 19.984 -17.25 -27.688 1 96.19 274 TRP A C 1
ATOM 2168 O O . TRP A 1 274 ? 20.25 -18.094 -26.828 1 96.19 274 TRP A O 1
ATOM 2178 N N . ALA A 1 275 ? 19.453 -17.562 -28.859 1 96.06 275 ALA A N 1
ATOM 2179 C CA . ALA A 1 275 ? 19.266 -18.969 -29.219 1 96.06 275 ALA A CA 1
ATOM 2180 C C . ALA A 1 275 ? 20.609 -19.703 -29.266 1 96.06 275 ALA A C 1
ATOM 2182 O O . ALA A 1 275 ? 20.688 -20.891 -28.922 1 96.06 275 ALA A O 1
ATOM 2183 N N . LEU A 1 276 ? 21.609 -19 -29.609 1 95.88 276 LEU A N 1
ATOM 2184 C CA . LEU A 1 276 ? 22.953 -19.578 -29.703 1 95.88 276 LEU A CA 1
ATOM 2185 C C . LEU A 1 276 ? 23.516 -19.828 -28.312 1 95.88 276 LEU A C 1
ATOM 2187 O O . LEU A 1 276 ? 24.469 -20.594 -28.156 1 95.88 276 LEU A O 1
ATOM 2191 N N . LYS A 1 277 ? 22.922 -19.281 -27.297 1 96.88 277 LYS A N 1
ATOM 2192 C CA . LYS A 1 277 ? 23.422 -19.391 -25.922 1 96.88 277 LYS A CA 1
ATOM 2193 C C . LYS A 1 277 ? 22.484 -20.266 -25.078 1 96.88 277 LYS A C 1
ATOM 2195 O O . LYS A 1 277 ? 22.422 -20.109 -23.859 1 96.88 277 LYS A O 1
ATOM 2200 N N . ASP A 1 278 ? 21.781 -21.125 -25.734 1 97.62 278 ASP A N 1
ATOM 2201 C CA . ASP A 1 278 ? 20.891 -22.016 -25 1 97.62 278 ASP A CA 1
ATOM 2202 C C . ASP A 1 278 ? 21.672 -22.797 -23.938 1 97.62 278 ASP A C 1
ATOM 2204 O O . ASP A 1 278 ? 22.641 -23.484 -24.25 1 97.62 278 ASP A O 1
ATOM 2208 N N . PRO A 1 279 ? 21.219 -22.734 -22.719 1 98.06 279 PRO A N 1
ATOM 2209 C CA . PRO A 1 279 ? 22.031 -23.328 -21.641 1 98.06 279 PRO A CA 1
ATOM 2210 C C . PRO A 1 279 ? 22.094 -24.844 -21.719 1 98.06 279 PRO A C 1
ATOM 2212 O O . PRO A 1 279 ? 23.125 -25.438 -21.391 1 98.06 279 PRO A O 1
ATOM 2215 N N . VAL A 1 280 ? 21.062 -25.531 -22.141 1 98 280 VAL A N 1
ATOM 2216 C CA . VAL A 1 280 ? 21.016 -26.984 -22.188 1 98 280 VAL A CA 1
ATOM 2217 C C . VAL A 1 280 ? 21.875 -27.5 -23.328 1 98 280 VAL A C 1
ATOM 2219 O O . VAL A 1 280 ? 22.75 -28.344 -23.125 1 98 280 VAL A O 1
ATOM 2222 N N . ASP A 1 281 ? 21.703 -26.922 -24.516 1 97.62 281 ASP A N 1
ATOM 2223 C CA . ASP A 1 281 ? 22.422 -27.359 -25.719 1 97.62 281 ASP A CA 1
ATOM 2224 C C . ASP A 1 281 ? 23.922 -27.125 -25.562 1 97.62 281 ASP A C 1
ATOM 2226 O O . ASP A 1 281 ? 24.734 -27.984 -25.922 1 97.62 281 ASP A O 1
ATOM 2230 N N . ASN A 1 282 ? 24.234 -25.953 -25.078 1 98.06 282 ASN A N 1
ATOM 2231 C CA . ASN A 1 282 ? 25.641 -25.609 -24.938 1 98.06 282 ASN A CA 1
ATOM 2232 C C . ASN A 1 282 ? 26.328 -26.484 -23.891 1 98.06 282 ASN A C 1
ATOM 2234 O O . ASN A 1 282 ? 27.484 -26.891 -24.078 1 98.06 282 ASN A O 1
ATOM 2238 N N . TYR A 1 283 ? 25.703 -26.734 -22.797 1 98.38 283 TYR A N 1
ATOM 2239 C CA . TYR A 1 283 ? 26.312 -27.578 -21.766 1 98.38 283 TYR A CA 1
ATOM 2240 C C . TYR A 1 283 ? 26.438 -29.016 -22.234 1 98.38 283 TYR A C 1
ATOM 2242 O O . TYR A 1 283 ? 27.438 -29.672 -21.969 1 98.38 283 TYR A O 1
ATOM 2250 N N . GLU A 1 284 ? 25.391 -29.516 -22.859 1 98 284 GLU A N 1
ATOM 2251 C CA . GLU A 1 284 ? 25.438 -30.844 -23.453 1 98 284 GLU A CA 1
ATOM 2252 C C . GLU A 1 284 ? 26.625 -31 -24.391 1 98 284 GLU A C 1
ATOM 2254 O O . GLU A 1 284 ? 27.406 -31.938 -24.281 1 98 284 GLU A O 1
ATOM 2259 N N . LYS A 1 285 ? 26.766 -30.078 -25.297 1 97.5 285 LYS A N 1
ATOM 2260 C CA . LYS A 1 285 ? 27.859 -30.094 -26.266 1 97.5 285 LYS A CA 1
ATOM 2261 C C . LYS A 1 285 ? 29.219 -30.078 -25.562 1 97.5 285 LYS A C 1
ATOM 2263 O O . LYS A 1 285 ? 30.141 -30.797 -25.953 1 97.5 285 LYS A O 1
ATOM 2268 N N . TYR A 1 286 ? 29.344 -29.312 -24.578 1 97.75 286 TYR A N 1
ATOM 2269 C CA . TYR A 1 286 ? 30.578 -29.219 -23.797 1 97.75 286 TYR A CA 1
ATOM 2270 C C . TYR A 1 286 ? 30.938 -30.562 -23.172 1 97.75 286 TYR A C 1
ATOM 2272 O O . TYR A 1 286 ? 32.062 -31.016 -23.281 1 97.75 286 TYR A O 1
ATOM 2280 N N . LEU A 1 287 ? 29.969 -31.188 -22.531 1 98.25 287 LEU A N 1
ATOM 2281 C CA . LEU A 1 287 ? 30.219 -32.469 -21.859 1 98.25 287 LEU A CA 1
ATOM 2282 C C . LEU A 1 287 ? 30.578 -33.562 -22.859 1 98.25 287 LEU A C 1
ATOM 2284 O O . LEU A 1 287 ? 31.375 -34.438 -22.562 1 98.25 287 LEU A O 1
ATOM 2288 N N . GLU A 1 288 ? 29.953 -33.469 -24.016 1 98 288 GLU A N 1
ATOM 2289 C CA . GLU A 1 288 ? 30.312 -34.406 -25.094 1 98 288 GLU A CA 1
ATOM 2290 C C . GLU A 1 288 ? 31.75 -34.156 -25.562 1 98 288 GLU A C 1
ATOM 2292 O O . GLU A 1 288 ? 32.5 -35.125 -25.766 1 98 288 GLU A O 1
ATOM 2297 N N . GLU A 1 289 ? 32.062 -32.938 -25.688 1 97.06 289 GLU A N 1
ATOM 2298 C CA . GLU A 1 289 ? 33.406 -32.562 -26.172 1 97.06 289 GLU A CA 1
ATOM 2299 C C . GLU A 1 289 ? 34.5 -33.031 -25.219 1 97.06 289 GLU A C 1
ATOM 2301 O O . GLU A 1 289 ? 35.562 -33.469 -25.641 1 97.06 289 GLU A O 1
ATOM 2306 N N . ILE A 1 290 ? 34.219 -32.969 -23.953 1 96.81 290 ILE A N 1
ATOM 2307 C CA . ILE A 1 290 ? 35.25 -33.312 -23 1 96.81 290 ILE A CA 1
ATOM 2308 C C . ILE A 1 290 ? 35.156 -34.781 -22.609 1 96.81 290 ILE A C 1
ATOM 2310 O O . ILE A 1 290 ? 35.875 -35.281 -21.734 1 96.81 290 ILE A O 1
ATOM 2314 N N . GLY A 1 291 ? 34.125 -35.531 -23.141 1 96.81 291 GLY A N 1
ATOM 2315 C CA . GLY A 1 291 ? 34.031 -36.969 -23.031 1 96.81 291 GLY A CA 1
ATOM 2316 C C . GLY A 1 291 ? 33.281 -37.406 -21.812 1 96.81 291 GLY A C 1
ATOM 2317 O O . GLY A 1 291 ? 33.219 -38.625 -21.5 1 96.81 291 GLY A O 1
ATOM 2318 N N . VAL A 1 292 ? 32.719 -36.562 -21.078 1 97.75 292 VAL A N 1
ATOM 2319 C CA . VAL A 1 292 ? 32 -36.875 -19.859 1 97.75 292 VAL A CA 1
ATOM 2320 C C . VAL A 1 292 ? 30.625 -37.438 -20.188 1 97.75 292 VAL A C 1
ATOM 2322 O O . VAL A 1 292 ? 30.125 -38.312 -19.484 1 97.75 292 VAL A O 1
ATOM 2325 N N . LEU A 1 293 ? 30.047 -37 -21.281 1 98.19 293 LEU A N 1
ATOM 2326 C CA . LEU A 1 293 ? 28.734 -37.469 -21.734 1 98.19 293 LEU A CA 1
ATOM 2327 C C . LEU A 1 293 ? 28.875 -38.281 -23.031 1 98.19 293 LEU A C 1
ATOM 2329 O O . LEU A 1 293 ? 29.203 -37.719 -24.078 1 98.19 293 LEU A O 1
ATOM 2333 N N . THR A 1 294 ? 28.641 -39.469 -22.922 1 97.56 294 THR A N 1
ATOM 2334 C CA . THR A 1 294 ? 28.625 -40.312 -24.094 1 97.56 294 THR A CA 1
ATOM 2335 C C . THR A 1 294 ? 27.219 -40.406 -24.703 1 97.56 294 THR A C 1
ATOM 2337 O O . THR A 1 294 ? 26.234 -40.062 -24.031 1 97.56 294 THR A O 1
ATOM 2340 N N . GLN A 1 295 ? 27.188 -40.875 -25.859 1 97.25 295 GLN A N 1
ATOM 2341 C CA . GLN A 1 295 ? 25.891 -41 -26.531 1 97.25 295 GLN A CA 1
ATOM 2342 C C . GLN A 1 295 ? 25 -42 -25.797 1 97.25 295 GLN A C 1
ATOM 2344 O O . GLN A 1 295 ? 23.797 -41.781 -25.656 1 97.25 295 GLN A O 1
ATOM 2349 N N . GLU A 1 296 ? 25.562 -43.031 -25.359 1 97.62 296 GLU A N 1
ATOM 2350 C CA . GLU A 1 296 ? 24.812 -44.062 -24.625 1 97.62 296 GLU A CA 1
ATOM 2351 C C . GLU A 1 296 ? 24.266 -43.469 -23.312 1 97.62 296 GLU A C 1
ATOM 2353 O O . GLU A 1 296 ? 23.094 -43.688 -22.984 1 97.62 296 GLU A O 1
ATOM 2358 N N . LEU A 1 297 ? 25.109 -42.812 -22.609 1 97.69 297 LEU A N 1
ATOM 2359 C CA . LEU A 1 297 ? 24.703 -42.219 -21.344 1 97.69 297 LEU A CA 1
ATOM 2360 C C . LEU A 1 297 ? 23.625 -41.156 -21.562 1 97.69 297 LEU A C 1
ATOM 2362 O O . LEU A 1 297 ? 22.672 -41.062 -20.781 1 97.69 297 LEU A O 1
ATOM 2366 N N . LYS A 1 298 ? 23.797 -40.344 -22.562 1 98.06 298 LYS A N 1
ATOM 2367 C CA . LYS A 1 298 ? 22.812 -39.312 -22.938 1 98.06 298 LYS A CA 1
ATOM 2368 C C . LYS A 1 298 ? 21.438 -39.938 -23.188 1 98.06 298 LYS A C 1
ATOM 2370 O O . LYS A 1 298 ? 20.422 -39.469 -22.688 1 98.06 298 LYS A O 1
ATOM 2375 N N . GLU A 1 299 ? 21.406 -41.031 -23.938 1 97.88 299 GLU A N 1
ATOM 2376 C CA . GLU A 1 299 ? 20.172 -41.719 -24.234 1 97.88 299 GLU A CA 1
ATOM 2377 C C . GLU A 1 299 ? 19.547 -42.312 -22.984 1 97.88 299 GLU A C 1
ATOM 2379 O O . GLU A 1 299 ? 18.328 -42.25 -22.797 1 97.88 299 GLU A O 1
ATOM 2384 N N . LYS A 1 300 ? 20.344 -42.875 -22.188 1 98.12 300 LYS A N 1
ATOM 2385 C CA . LYS A 1 300 ? 19.875 -43.469 -20.938 1 98.12 300 LYS A CA 1
ATOM 2386 C C . LYS A 1 300 ? 19.234 -42.406 -20.047 1 98.12 300 LYS A C 1
ATOM 2388 O O . LYS A 1 300 ? 18.156 -42.625 -19.484 1 98.12 300 LYS A O 1
ATOM 2393 N N . ILE A 1 301 ? 19.891 -41.281 -19.906 1 98.12 301 ILE A N 1
ATOM 2394 C CA . ILE A 1 301 ? 19.406 -40.188 -19.078 1 98.12 301 ILE A CA 1
ATOM 2395 C C . ILE A 1 301 ? 18.078 -39.656 -19.625 1 98.12 301 ILE A C 1
ATOM 2397 O O . ILE A 1 301 ? 17.125 -39.469 -18.891 1 98.12 301 ILE A O 1
ATOM 2401 N N . ASN A 1 302 ? 18.031 -39.438 -20.906 1 98.25 302 ASN A N 1
ATOM 2402 C CA . ASN A 1 302 ? 16.812 -38.938 -21.547 1 98.25 302 ASN A CA 1
ATOM 2403 C C . ASN A 1 302 ? 15.648 -39.906 -21.359 1 98.25 302 ASN A C 1
ATOM 2405 O O . ASN A 1 302 ? 14.523 -39.469 -21.094 1 98.25 302 ASN A O 1
ATOM 2409 N N . LYS A 1 303 ? 15.93 -41.219 -21.531 1 98.19 303 LYS A N 1
ATOM 2410 C CA . LYS A 1 303 ? 14.891 -42.219 -21.375 1 98.19 303 LYS A CA 1
ATOM 2411 C C . LYS A 1 303 ? 14.359 -42.25 -19.938 1 98.19 303 LYS A C 1
ATOM 2413 O O . LYS A 1 303 ? 13.148 -42.344 -19.719 1 98.19 303 LYS A O 1
ATOM 2418 N N . LYS A 1 304 ? 15.234 -42.156 -19.047 1 98.25 304 LYS A N 1
ATOM 2419 C CA . LYS A 1 304 ? 14.867 -42.156 -17.625 1 98.25 304 LYS A CA 1
ATOM 2420 C C . LYS A 1 304 ? 14 -40.938 -17.312 1 98.25 304 LYS A C 1
ATOM 2422 O O . LYS A 1 304 ? 12.969 -41.062 -16.641 1 98.25 304 LYS A O 1
ATOM 2427 N N . ILE A 1 305 ? 14.398 -39.781 -17.75 1 98.38 305 ILE A N 1
ATOM 2428 C CA . ILE A 1 305 ? 13.68 -38.531 -17.5 1 98.38 305 ILE A CA 1
ATOM 2429 C C . ILE A 1 305 ? 12.305 -38.562 -18.156 1 98.38 305 ILE A C 1
ATOM 2431 O O . ILE A 1 305 ? 11.297 -38.25 -17.516 1 98.38 305 ILE A O 1
ATOM 2435 N N . LYS A 1 306 ? 12.266 -38.969 -19.375 1 98.12 306 LYS A N 1
ATOM 2436 C CA . LYS A 1 306 ? 11 -39.062 -20.094 1 98.12 306 LYS A CA 1
ATOM 2437 C C . LYS A 1 306 ? 10.039 -40.031 -19.391 1 98.12 306 LYS A C 1
ATOM 2439 O O . LYS A 1 306 ? 8.844 -39.719 -19.266 1 98.12 306 LYS A O 1
ATOM 2444 N N . ALA A 1 307 ? 10.523 -41.156 -18.938 1 98.44 307 ALA A N 1
ATOM 2445 C CA . ALA A 1 307 ? 9.703 -42.125 -18.234 1 98.44 307 ALA A CA 1
ATOM 2446 C C . ALA A 1 307 ? 9.141 -41.531 -16.938 1 98.44 307 ALA A C 1
ATOM 2448 O O . ALA A 1 307 ? 7.977 -41.75 -16.609 1 98.44 307 ALA A O 1
ATOM 2449 N N . SER A 1 308 ? 9.977 -40.844 -16.25 1 98.31 308 SER A N 1
ATOM 2450 C CA . SER A 1 308 ? 9.555 -40.219 -15 1 98.31 308 SER A CA 1
ATOM 2451 C C . SER A 1 308 ? 8.477 -39.188 -15.234 1 98.31 308 SER A C 1
ATOM 2453 O O . SER A 1 308 ? 7.512 -39.094 -14.477 1 98.31 308 SER A O 1
ATOM 2455 N N . ILE A 1 309 ? 8.633 -38.344 -16.234 1 98.56 309 ILE A N 1
ATOM 2456 C CA . ILE A 1 309 ? 7.676 -37.281 -16.578 1 98.56 309 ILE A CA 1
ATOM 2457 C C . ILE A 1 309 ? 6.336 -37.906 -16.953 1 98.56 309 ILE A C 1
ATOM 2459 O O . ILE A 1 309 ? 5.289 -37.5 -16.469 1 98.56 309 ILE A O 1
ATOM 2463 N N . ASN A 1 310 ? 6.418 -38.938 -17.828 1 98.12 310 ASN A N 1
ATOM 2464 C CA . ASN A 1 310 ? 5.191 -39.594 -18.281 1 98.12 310 ASN A CA 1
ATOM 2465 C C . ASN A 1 310 ? 4.457 -40.25 -17.109 1 98.12 310 ASN A C 1
ATOM 2467 O O . ASN A 1 310 ? 3.23 -40.156 -17.016 1 98.12 310 ASN A O 1
ATOM 2471 N N . LYS A 1 311 ? 5.215 -40.938 -16.281 1 98.44 311 LYS A N 1
ATOM 2472 C CA . LYS A 1 311 ? 4.609 -41.562 -15.109 1 98.44 311 LYS A CA 1
ATOM 2473 C C . LYS A 1 311 ? 3.926 -40.531 -14.219 1 98.44 311 LYS A C 1
ATOM 2475 O O . LYS A 1 311 ? 2.791 -40.719 -13.781 1 98.44 311 LYS A O 1
ATOM 2480 N N . GLY A 1 312 ? 4.613 -39.438 -13.914 1 98.25 312 GLY A N 1
ATOM 2481 C CA . GLY A 1 312 ? 4.039 -38.344 -13.117 1 98.25 312 GLY A CA 1
ATOM 2482 C C . GLY A 1 312 ? 2.791 -37.75 -13.727 1 98.25 312 GLY A C 1
ATOM 2483 O O . GLY A 1 312 ? 1.812 -37.5 -13.023 1 98.25 312 GLY A O 1
ATOM 2484 N N . LEU A 1 313 ? 2.814 -37.562 -15.023 1 97.81 313 LEU A N 1
ATOM 2485 C CA . LEU A 1 313 ? 1.682 -36.969 -15.734 1 97.81 313 LEU A CA 1
ATOM 2486 C C . LEU A 1 313 ? 0.483 -37.906 -15.711 1 97.81 313 LEU A C 1
ATOM 2488 O O . LEU A 1 313 ? -0.655 -37.469 -15.531 1 97.81 313 LEU A O 1
ATOM 2492 N N . ASP A 1 314 ? 0.731 -39.188 -15.938 1 97.69 314 ASP A N 1
ATOM 2493 C CA . ASP A 1 314 ? -0.342 -40.188 -15.914 1 97.69 314 ASP A CA 1
ATOM 2494 C C . ASP A 1 314 ? -1.073 -40.188 -14.578 1 97.69 314 ASP A C 1
ATOM 2496 O O . ASP A 1 314 ? -2.305 -40.219 -14.531 1 97.69 314 ASP A O 1
ATOM 2500 N N . LEU A 1 315 ? -0.332 -40.125 -13.516 1 98 315 LEU A N 1
ATOM 2501 C CA . LEU A 1 315 ? -0.913 -40.094 -12.18 1 98 315 LEU A CA 1
ATOM 2502 C C . LEU A 1 315 ? -1.725 -38.812 -11.961 1 98 315 LEU A C 1
ATOM 2504 O O . LEU A 1 315 ? -2.83 -38.875 -11.414 1 98 315 LEU A O 1
ATOM 2508 N N . ALA A 1 316 ? -1.195 -37.688 -12.375 1 96.5 316 ALA A N 1
ATOM 2509 C CA . ALA A 1 316 ? -1.881 -36.406 -12.203 1 96.5 316 ALA A CA 1
ATOM 2510 C C . ALA A 1 316 ? -3.164 -36.375 -13.031 1 96.5 316 ALA A C 1
ATOM 2512 O O . ALA A 1 316 ? -4.195 -35.906 -12.555 1 96.5 316 ALA A O 1
ATOM 2513 N N . PHE A 1 317 ? -3.117 -36.844 -14.258 1 96.12 317 PHE A N 1
ATOM 2514 C CA . PHE A 1 317 ? -4.277 -36.812 -15.148 1 96.12 317 PHE A CA 1
ATOM 2515 C C . PHE A 1 317 ? -5.363 -37.75 -14.641 1 96.12 317 PHE A C 1
ATOM 2517 O O . PHE A 1 317 ? -6.551 -37.5 -14.852 1 96.12 317 PHE A O 1
ATOM 2524 N N . ALA A 1 318 ? -4.938 -38.812 -13.969 1 97.19 318 ALA A N 1
ATOM 2525 C CA . ALA A 1 318 ? -5.879 -39.812 -13.461 1 97.19 318 ALA A CA 1
ATOM 2526 C C . ALA A 1 318 ? -6.652 -39.281 -12.258 1 97.19 318 ALA A C 1
ATOM 2528 O O . ALA A 1 318 ? -7.754 -39.75 -11.961 1 97.19 318 ALA A O 1
ATOM 2529 N N . GLU A 1 319 ? -6.066 -38.344 -11.617 1 96.75 319 GLU A N 1
ATOM 2530 C CA . GLU A 1 319 ? -6.754 -37.75 -10.477 1 96.75 319 GLU A CA 1
ATOM 2531 C C . GLU A 1 319 ? -7.961 -36.938 -10.922 1 96.75 319 GLU A C 1
ATOM 2533 O O . GLU A 1 319 ? -7.879 -36.188 -11.891 1 96.75 319 GLU A O 1
ATOM 2538 N N . GLU A 1 320 ? -9.039 -37.094 -10.273 1 95.81 320 GLU A N 1
ATOM 2539 C CA . GLU A 1 320 ? -10.273 -36.375 -10.609 1 95.81 320 GLU A CA 1
ATOM 2540 C C . GLU A 1 320 ? -10.164 -34.906 -10.312 1 95.81 320 GLU A C 1
ATOM 2542 O O . GLU A 1 320 ? -9.352 -34.469 -9.477 1 95.81 320 GLU A O 1
ATOM 2547 N N . VAL A 1 321 ? -11 -34.188 -11.016 1 94.06 321 VAL A N 1
ATOM 2548 C CA . VAL A 1 321 ? -11.109 -32.75 -10.742 1 94.06 321 VAL A CA 1
ATOM 2549 C C . VAL A 1 321 ? -11.562 -32.531 -9.297 1 94.06 321 VAL A C 1
ATOM 2551 O O . VAL A 1 321 ? -12.305 -33.344 -8.75 1 94.06 321 VAL A O 1
ATOM 2554 N N . ILE A 1 322 ? -11.164 -31.469 -8.719 1 95.81 322 ILE A N 1
ATOM 2555 C CA . ILE A 1 322 ? -11.438 -31.188 -7.312 1 95.81 322 ILE A CA 1
ATOM 2556 C C . ILE A 1 322 ? -12.93 -30.953 -7.113 1 95.81 322 ILE A C 1
ATOM 2558 O O . ILE A 1 322 ? -13.547 -30.172 -7.852 1 95.81 322 ILE A O 1
ATOM 2562 N N . THR A 1 323 ? -13.516 -31.594 -6.172 1 97.06 323 THR A N 1
ATOM 2563 C CA . THR A 1 323 ? -14.852 -31.281 -5.676 1 97.06 323 THR A CA 1
ATOM 2564 C C . THR A 1 323 ? -14.781 -30.297 -4.52 1 97.06 323 THR A C 1
ATOM 2566 O O . THR A 1 323 ? -14.18 -30.578 -3.482 1 97.06 323 THR A O 1
ATOM 2569 N N . PRO A 1 324 ? -15.367 -29.234 -4.73 1 97.19 324 PRO A N 1
ATOM 2570 C CA . PRO A 1 324 ? -15.258 -28.203 -3.693 1 97.19 324 PRO A CA 1
ATOM 2571 C C . PRO A 1 324 ? -15.922 -28.609 -2.383 1 97.19 324 PRO A C 1
ATOM 2573 O O . PRO A 1 324 ? -16.984 -29.25 -2.396 1 97.19 324 PRO A O 1
ATOM 2576 N N . ASP A 1 325 ? -15.359 -28.328 -1.277 1 97.88 325 ASP A N 1
ATOM 2577 C CA . ASP A 1 325 ? -15.898 -28.391 0.078 1 97.88 325 ASP A CA 1
ATOM 2578 C C . ASP A 1 325 ? -15.82 -27.016 0.761 1 97.88 325 ASP A C 1
ATOM 2580 O O . ASP A 1 325 ? -14.75 -26.609 1.217 1 97.88 325 ASP A O 1
ATOM 2584 N N . THR A 1 326 ? -16.953 -26.359 0.883 1 98.19 326 THR A N 1
ATOM 2585 C CA . THR A 1 326 ? -17.016 -24.984 1.38 1 98.19 326 THR A CA 1
ATOM 2586 C C . THR A 1 326 ? -16.438 -24.891 2.793 1 98.19 326 THR A C 1
ATOM 2588 O O . THR A 1 326 ? -15.727 -23.953 3.123 1 98.19 326 THR A O 1
ATOM 2591 N N . GLN A 1 327 ? -16.734 -25.828 3.645 1 97.88 327 GLN A N 1
ATOM 2592 C CA . GLN A 1 327 ? -16.266 -25.812 5.023 1 97.88 327 GLN A CA 1
ATOM 2593 C C . GLN A 1 327 ? -14.742 -25.922 5.078 1 97.88 327 GLN A C 1
ATOM 2595 O O . GLN A 1 327 ? -14.094 -25.25 5.879 1 97.88 327 GLN A O 1
ATOM 2600 N N . GLU A 1 328 ? -14.203 -26.781 4.238 1 97.38 328 GLU A N 1
ATOM 2601 C CA . GLU A 1 328 ? -12.75 -26.906 4.176 1 97.38 328 GLU A CA 1
ATOM 2602 C C . GLU A 1 328 ? -12.102 -25.594 3.721 1 97.38 328 GLU A C 1
ATOM 2604 O O . GLU A 1 328 ? -11.086 -25.172 4.277 1 97.38 328 GLU A O 1
ATOM 2609 N N . GLU A 1 329 ? -12.711 -25.016 2.65 1 98.19 329 GLU A N 1
ATOM 2610 C CA . GLU A 1 329 ? -12.18 -23.75 2.127 1 98.19 329 GLU A CA 1
ATOM 2611 C C . GLU A 1 329 ? -12.164 -22.672 3.203 1 98.19 329 GLU A C 1
ATOM 2613 O O . GLU A 1 329 ? -11.18 -21.938 3.334 1 98.19 329 GLU A O 1
ATOM 2618 N N . LEU A 1 330 ? -13.195 -22.562 3.998 1 98.25 330 LEU A N 1
ATOM 2619 C CA . LEU A 1 330 ? -13.297 -21.547 5.039 1 98.25 330 LEU A CA 1
ATOM 2620 C C . LEU A 1 330 ? -12.359 -21.859 6.203 1 98.25 330 LEU A C 1
ATOM 2622 O O . LEU A 1 330 ? -11.734 -20.969 6.762 1 98.25 330 LEU A O 1
ATOM 2626 N N . ALA A 1 331 ? -12.242 -23.125 6.578 1 97.31 331 ALA A N 1
ATOM 2627 C CA . ALA A 1 331 ? -11.414 -23.547 7.707 1 97.31 331 ALA A CA 1
ATOM 2628 C C . ALA A 1 331 ? -9.938 -23.312 7.41 1 97.31 331 ALA A C 1
ATOM 2630 O O . ALA A 1 331 ? -9.148 -23.031 8.32 1 97.31 331 ALA A O 1
ATOM 2631 N N . ASP A 1 332 ? -9.547 -23.375 6.137 1 97.88 332 ASP A N 1
ATOM 2632 C CA . ASP A 1 332 ? -8.141 -23.328 5.742 1 97.88 332 ASP A CA 1
ATOM 2633 C C . ASP A 1 332 ? -7.641 -21.875 5.703 1 97.88 332 ASP A C 1
ATOM 2635 O O . ASP A 1 332 ? -6.453 -21.641 5.465 1 97.88 332 ASP A O 1
ATOM 2639 N N . ILE A 1 333 ? -8.508 -20.953 5.973 1 98 333 ILE A N 1
ATOM 2640 C CA . ILE A 1 333 ? -8.117 -19.547 5.941 1 98 333 ILE A CA 1
ATOM 2641 C C . ILE A 1 333 ? -7.133 -19.25 7.074 1 98 333 ILE A C 1
ATOM 2643 O O . ILE A 1 333 ? -6.207 -18.453 6.914 1 98 333 ILE A O 1
ATOM 2647 N N . TYR A 1 334 ? -7.324 -19.875 8.234 1 97.94 334 TYR A N 1
ATOM 2648 C CA . TYR A 1 334 ? -6.492 -19.688 9.414 1 97.94 334 TYR A CA 1
ATOM 2649 C C . TYR A 1 334 ? -5.777 -20.984 9.797 1 97.94 334 TYR A C 1
ATOM 2651 O O . TYR A 1 334 ? -6.309 -22.078 9.594 1 97.94 334 TYR A O 1
ATOM 2659 N N . ALA A 1 335 ? -4.598 -20.812 10.312 1 98.25 335 ALA A N 1
ATOM 2660 C CA . ALA A 1 335 ? -3.98 -21.953 10.977 1 98.25 335 ALA A CA 1
ATOM 2661 C C . ALA A 1 335 ? -4.832 -22.438 12.156 1 98.25 335 ALA A C 1
ATOM 2663 O O . ALA A 1 335 ? -5.352 -21.625 12.922 1 98.25 335 ALA A O 1
ATOM 2664 N N . PRO A 1 336 ? -5.043 -23.734 12.273 1 97.38 336 PRO A N 1
ATOM 2665 C CA . PRO A 1 336 ? -5.844 -24.234 13.391 1 97.38 336 PRO A CA 1
ATOM 2666 C C . PRO A 1 336 ? -5.234 -23.891 14.75 1 97.38 336 PRO A C 1
ATOM 2668 O O . PRO A 1 336 ? -4.027 -24.047 14.953 1 97.38 336 PRO A O 1
ATOM 2671 N N . PHE A 1 337 ? -6.039 -23.328 15.586 1 96.88 337 PHE A N 1
ATOM 2672 C CA . PHE A 1 337 ? -5.602 -22.953 16.922 1 96.88 337 PHE A CA 1
ATOM 2673 C C . PHE A 1 337 ? -6.77 -22.969 17.906 1 96.88 337 PHE A C 1
ATOM 2675 O O . PHE A 1 337 ? -7.816 -22.375 17.641 1 96.88 337 PHE A O 1
ATOM 2682 N N . HIS A 1 338 ? -6.66 -23.688 18.953 1 95.5 338 HIS A N 1
ATOM 2683 C CA . HIS A 1 338 ? -7.609 -23.688 20.062 1 95.5 338 HIS A CA 1
ATOM 2684 C C . HIS A 1 338 ? -7.047 -22.938 21.266 1 95.5 338 HIS A C 1
ATOM 2686 O O . HIS A 1 338 ? -6.133 -23.422 21.938 1 95.5 338 HIS A O 1
ATOM 2692 N N . GLN A 1 339 ? -7.625 -21.828 21.562 1 96.56 339 GLN A N 1
ATOM 2693 C CA . GLN A 1 339 ? -7.129 -21 22.656 1 96.56 339 GLN A CA 1
ATOM 2694 C C . GLN A 1 339 ? -7.453 -21.609 24 1 96.56 339 GLN A C 1
ATOM 2696 O O . GLN A 1 339 ? -8.602 -21.969 24.281 1 96.56 339 GLN A O 1
ATOM 2701 N N . SER A 1 340 ? -6.445 -21.812 24.812 1 94.81 340 SER A N 1
ATOM 2702 C CA . SER A 1 340 ? -6.645 -22.109 26.234 1 94.81 340 SER A CA 1
ATOM 2703 C C . SER A 1 340 ? -6.613 -20.844 27.078 1 94.81 340 SER A C 1
ATOM 2705 O O . SER A 1 340 ? -5.59 -20.156 27.125 1 94.81 340 SER A O 1
ATOM 2707 N N . ILE A 1 341 ? -7.68 -20.578 27.656 1 96.25 341 ILE A N 1
ATOM 2708 C CA . ILE A 1 341 ? -7.773 -19.344 28.422 1 96.25 341 ILE A CA 1
ATOM 2709 C C . ILE A 1 341 ? -6.906 -19.453 29.672 1 96.25 341 ILE A C 1
ATOM 2711 O O . ILE A 1 341 ? -7.043 -20.391 30.453 1 96.25 341 ILE A O 1
ATOM 2715 N N . ILE A 1 342 ? -6.078 -18.531 29.844 1 96.44 342 ILE A N 1
ATOM 2716 C CA . ILE A 1 342 ? -5.281 -18.406 31.062 1 96.44 342 ILE A CA 1
ATOM 2717 C C . ILE A 1 342 ? -5.902 -17.344 31.984 1 96.44 342 ILE A C 1
ATOM 2719 O O . ILE A 1 342 ? -5.844 -16.156 31.688 1 96.44 342 ILE A O 1
ATOM 2723 N N . SER A 1 343 ? -6.379 -17.766 33.062 1 94.88 343 SER A N 1
ATOM 2724 C CA . SER A 1 343 ? -7.062 -16.875 34 1 94.88 343 SER A CA 1
ATOM 2725 C C . SER A 1 343 ? -6.074 -16.219 34.969 1 94.88 343 SER A C 1
ATOM 2727 O O . SER A 1 343 ? -5.129 -16.859 35.406 1 94.88 343 SER A O 1
ATOM 2729 N N . PRO A 1 344 ? -6.316 -15.031 35.188 1 91.06 344 PRO A N 1
ATOM 2730 C CA . PRO A 1 344 ? -5.438 -14.367 36.156 1 91.06 344 PRO A CA 1
ATOM 2731 C C . PRO A 1 344 ? -5.852 -14.609 37.594 1 91.06 344 PRO A C 1
ATOM 2733 O O . PRO A 1 344 ? -6.988 -15.016 37.844 1 91.06 344 PRO A O 1
ATOM 2736 N N . ASN A 1 345 ? -4.824 -14.5 38.562 1 85.69 345 ASN A N 1
ATOM 2737 C CA . ASN A 1 345 ? -5.16 -14.328 39.969 1 85.69 345 ASN A CA 1
ATOM 2738 C C . ASN A 1 345 ? -5.648 -12.914 40.25 1 85.69 345 ASN A C 1
ATOM 2740 O O . ASN A 1 345 ? -4.84 -12.008 40.469 1 85.69 345 ASN A O 1
ATOM 2744 N N . LYS A 1 346 ? -6.887 -12.773 40.438 1 76.88 346 LYS A N 1
ATOM 2745 C CA . LYS A 1 346 ? -7.504 -11.461 40.531 1 76.88 346 LYS A CA 1
ATOM 2746 C C . LYS A 1 346 ? -7.113 -10.781 41.844 1 76.88 346 LYS A C 1
ATOM 2748 O O . LYS A 1 346 ? -7.145 -9.547 41.938 1 76.88 346 LYS A O 1
ATOM 2753 N N . GLU A 1 347 ? -6.738 -11.445 42.719 1 85.12 347 GLU A N 1
ATOM 2754 C CA . GLU A 1 347 ? -6.387 -10.883 44 1 85.12 347 GLU A CA 1
ATOM 2755 C C . GLU A 1 347 ? -5.074 -10.102 43.938 1 85.12 347 GLU A C 1
ATOM 2757 O O . GLU A 1 347 ? -4.809 -9.242 44.781 1 85.12 347 GLU A O 1
ATOM 2762 N N . LYS A 1 348 ? -4.387 -10.305 42.906 1 92.25 348 LYS A N 1
ATOM 2763 C CA . LYS A 1 348 ? -3.125 -9.594 42.688 1 92.25 348 LYS A CA 1
ATOM 2764 C C . LYS A 1 348 ? -3.207 -8.664 41.5 1 92.25 348 LYS A C 1
ATOM 2766 O O . LYS A 1 348 ? -2.807 -9.031 40.375 1 92.25 348 LYS A O 1
ATOM 2771 N N . SER A 1 349 ? -3.826 -7.582 41.625 1 95.94 349 SER A N 1
ATOM 2772 C CA . SER A 1 349 ? -4.016 -6.59 40.594 1 95.94 349 SER A CA 1
ATOM 2773 C C . SER A 1 349 ? -3.449 -5.234 41 1 95.94 349 SER A C 1
ATOM 2775 O O . SER A 1 349 ? -3.398 -4.914 42.188 1 95.94 349 SER A O 1
ATOM 2777 N N . THR A 1 350 ? -2.957 -4.539 40.094 1 97.44 350 THR A N 1
ATOM 2778 C CA . THR A 1 350 ? -2.428 -3.195 40.281 1 97.44 350 THR A CA 1
ATOM 2779 C C . THR A 1 350 ? -3.07 -2.217 39.312 1 97.44 350 THR A C 1
ATOM 2781 O O . THR A 1 350 ? -3.369 -2.574 38.156 1 97.44 350 THR A O 1
ATOM 2784 N N . GLU A 1 351 ? -3.322 -1.044 39.781 1 97.88 351 GLU A N 1
ATOM 2785 C CA . GLU A 1 351 ? -3.816 0.001 38.875 1 97.88 351 GLU A CA 1
ATOM 2786 C C . GLU A 1 351 ? -2.75 0.409 37.875 1 97.88 351 GLU A C 1
ATOM 2788 O O . GLU A 1 351 ? -1.626 0.749 38.25 1 97.88 351 GLU A O 1
ATOM 2793 N N . LYS A 1 352 ? -3.139 0.342 36.594 1 98.12 352 LYS A N 1
ATOM 2794 C CA . LYS A 1 352 ? -2.211 0.687 35.531 1 98.12 352 LYS A CA 1
ATOM 2795 C C . LYS A 1 352 ? -2.895 1.536 34.438 1 98.12 352 LYS A C 1
ATOM 2797 O O . LYS A 1 352 ? -4.082 1.359 34.188 1 98.12 352 LYS A O 1
ATOM 2802 N N . ARG A 1 353 ? -2.135 2.387 33.906 1 98.06 353 ARG A N 1
ATOM 2803 C CA . ARG A 1 353 ? -2.607 3.074 32.719 1 98.06 353 ARG A CA 1
ATOM 2804 C C . ARG A 1 353 ? -2.695 2.117 31.531 1 98.06 353 ARG A C 1
ATOM 2806 O O . ARG A 1 353 ? -2.014 1.089 31.516 1 98.06 353 ARG A O 1
ATOM 2813 N N . PHE A 1 354 ? -3.523 2.484 30.562 1 98.62 354 PHE A N 1
ATOM 2814 C CA . PHE A 1 354 ? -3.701 1.702 29.344 1 98.62 354 PHE A CA 1
ATOM 2815 C C . PHE A 1 354 ? -2.355 1.372 28.719 1 98.62 354 PHE A C 1
ATOM 2817 O O . PHE A 1 354 ? -2.084 0.215 28.391 1 98.62 354 PHE A O 1
ATOM 2824 N N . VAL A 1 355 ? -1.462 2.34 28.578 1 98.56 355 VAL A N 1
ATOM 2825 C CA . VAL A 1 355 ? -0.177 2.186 27.906 1 98.56 355 VAL A CA 1
ATOM 2826 C C . VAL A 1 355 ? 0.724 1.259 28.719 1 98.56 355 VAL A C 1
ATOM 2828 O O . VAL A 1 355 ? 1.469 0.454 28.156 1 98.56 355 VAL A O 1
ATOM 2831 N N . ASP A 1 356 ? 0.668 1.341 30.047 1 98.56 356 ASP A N 1
ATOM 2832 C CA . ASP A 1 356 ? 1.483 0.502 30.922 1 98.56 356 ASP A CA 1
ATOM 2833 C C . ASP A 1 356 ? 1.027 -0.954 30.859 1 98.56 356 ASP A C 1
ATOM 2835 O O . ASP A 1 356 ? 1.844 -1.87 30.984 1 98.56 356 ASP A O 1
ATOM 2839 N N . ALA A 1 357 ? -0.288 -1.136 30.75 1 98.75 357 ALA A N 1
ATOM 2840 C CA . ALA A 1 357 ? -0.827 -2.486 30.609 1 98.75 357 ALA A CA 1
ATOM 2841 C C . ALA A 1 357 ? -0.317 -3.16 29.344 1 98.75 357 ALA A C 1
ATOM 2843 O O . ALA A 1 357 ? 0.028 -4.344 29.359 1 98.75 357 ALA A O 1
ATOM 2844 N N . ILE A 1 358 ? -0.315 -2.461 28.281 1 98.75 358 ILE A N 1
ATOM 2845 C CA . ILE A 1 358 ? 0.213 -2.967 27.016 1 98.75 358 ILE A CA 1
ATOM 2846 C C . ILE A 1 358 ? 1.691 -3.312 27.172 1 98.75 358 ILE A C 1
ATOM 2848 O O . ILE A 1 358 ? 2.133 -4.387 26.75 1 98.75 358 ILE A O 1
ATOM 2852 N N . SER A 1 359 ? 2.438 -2.35 27.75 1 98.75 359 SER A N 1
ATOM 2853 C CA . SER A 1 359 ? 3.863 -2.564 27.969 1 98.75 359 SER A CA 1
ATOM 2854 C C . SER A 1 359 ? 4.109 -3.826 28.797 1 98.75 359 SER A C 1
ATOM 2856 O O . SER A 1 359 ? 4.98 -4.629 28.453 1 98.75 359 SER A O 1
ATOM 2858 N N . GLU A 1 360 ? 3.346 -3.973 29.859 1 98.5 360 GLU A N 1
ATOM 2859 C CA . GLU A 1 360 ? 3.502 -5.141 30.719 1 98.5 360 GLU A CA 1
ATOM 2860 C C . GLU A 1 360 ? 3.148 -6.426 29.969 1 98.5 360 GLU A C 1
ATOM 2862 O O . GLU A 1 360 ? 3.828 -7.445 30.109 1 98.5 360 GLU A O 1
ATOM 2867 N N . GLY A 1 361 ? 2.016 -6.414 29.219 1 98.5 361 GLY A N 1
ATOM 2868 C CA . GLY A 1 361 ? 1.666 -7.566 28.406 1 98.5 361 GLY A CA 1
ATOM 2869 C C . GLY A 1 361 ? 2.764 -7.969 27.438 1 98.5 361 GLY A C 1
ATOM 2870 O O . GLY A 1 361 ? 3.074 -9.156 27.297 1 98.5 361 GLY A O 1
ATOM 2871 N N . LEU A 1 362 ? 3.352 -7.02 26.781 1 98.62 362 LEU A N 1
ATOM 2872 C CA . LEU A 1 362 ? 4.434 -7.273 25.844 1 98.62 362 LEU A CA 1
ATOM 2873 C C . LEU A 1 362 ? 5.652 -7.852 26.547 1 98.62 362 LEU A C 1
ATOM 2875 O O . LEU A 1 362 ? 6.277 -8.789 26.047 1 98.62 362 LEU A O 1
ATOM 2879 N N . LYS A 1 363 ? 6.016 -7.23 27.672 1 98.44 363 LYS A N 1
ATOM 2880 C CA . LYS A 1 363 ? 7.148 -7.715 28.453 1 98.44 363 LYS A CA 1
ATOM 2881 C C . LYS A 1 363 ? 6.945 -9.172 28.875 1 98.44 363 LYS A C 1
ATOM 2883 O O . LYS A 1 363 ? 7.836 -10 28.688 1 98.44 363 LYS A O 1
ATOM 2888 N N . GLN A 1 364 ? 5.766 -9.453 29.406 1 98.5 364 GLN A N 1
ATOM 2889 C CA . GLN A 1 364 ? 5.461 -10.812 29.844 1 98.5 364 GLN A CA 1
ATOM 2890 C C . GLN A 1 364 ? 5.469 -11.789 28.672 1 98.5 364 GLN A C 1
ATOM 2892 O O . GLN A 1 364 ? 5.918 -12.922 28.797 1 98.5 364 GLN A O 1
ATOM 2897 N N . SER A 1 365 ? 4.98 -11.352 27.547 1 98.69 365 SER A N 1
ATOM 2898 C CA . SER A 1 365 ? 5.004 -12.188 26.359 1 98.69 365 SER A CA 1
ATOM 2899 C C . SER A 1 365 ? 6.434 -12.477 25.922 1 98.69 365 SER A C 1
ATOM 2901 O O . SER A 1 365 ? 6.75 -13.594 25.5 1 98.69 365 SER A O 1
ATOM 2903 N N . MET A 1 366 ? 7.301 -11.469 25.953 1 98.62 366 MET A N 1
ATOM 2904 C CA . MET A 1 366 ? 8.695 -11.672 25.562 1 98.62 366 MET A CA 1
ATOM 2905 C C . MET A 1 366 ? 9.391 -12.641 26.516 1 98.62 366 MET A C 1
ATOM 2907 O O . MET A 1 366 ? 10.266 -13.398 26.094 1 98.62 366 MET A O 1
ATOM 2911 N N . GLU A 1 367 ? 9.055 -12.578 27.797 1 98.44 367 GLU A N 1
ATOM 2912 C CA . GLU A 1 367 ? 9.586 -13.531 28.766 1 98.44 367 GLU A CA 1
ATOM 2913 C C . GLU A 1 367 ? 9.086 -14.945 28.484 1 98.44 367 GLU A C 1
ATOM 2915 O O . GLU A 1 367 ? 9.859 -15.906 28.562 1 98.44 367 GLU A O 1
ATOM 2920 N N . LYS A 1 368 ? 7.855 -15.031 28.141 1 98.25 368 LYS A N 1
ATOM 2921 C CA . LYS A 1 368 ? 7.219 -16.328 27.922 1 98.25 368 LYS A CA 1
ATOM 2922 C C . LYS A 1 368 ? 7.695 -16.969 26.625 1 98.25 368 LYS A C 1
ATOM 2924 O O . LYS A 1 368 ? 7.828 -18.188 26.547 1 98.25 368 LYS A O 1
ATOM 2929 N N . TYR A 1 369 ? 7.895 -16.172 25.641 1 98.44 369 TYR A N 1
ATOM 2930 C CA . TYR A 1 369 ? 8.281 -16.656 24.328 1 98.44 369 TYR A CA 1
ATOM 2931 C C . TYR A 1 369 ? 9.672 -16.156 23.953 1 98.44 369 TYR A C 1
ATOM 2933 O O . TYR A 1 369 ? 9.805 -15.094 23.328 1 98.44 369 TYR A O 1
ATOM 2941 N N . PRO A 1 370 ? 10.656 -16.953 24.156 1 97.81 370 PRO A N 1
ATOM 2942 C CA . PRO A 1 370 ? 12.031 -16.516 23.859 1 97.81 370 PRO A CA 1
ATOM 2943 C C . PRO A 1 370 ? 12.258 -16.281 22.359 1 97.81 370 PRO A C 1
ATOM 2945 O O . PRO A 1 370 ? 13.227 -15.609 21.984 1 97.81 370 PRO A O 1
ATOM 2948 N N . ASN A 1 371 ? 11.414 -16.797 21.516 1 98.06 371 ASN A N 1
ATOM 2949 C CA . ASN A 1 371 ? 11.562 -16.625 20.062 1 98.06 371 ASN A CA 1
ATOM 2950 C C . ASN A 1 371 ? 10.742 -15.453 19.547 1 98.06 371 ASN A C 1
ATOM 2952 O O . ASN A 1 371 ? 10.57 -15.289 18.344 1 98.06 371 ASN A O 1
ATOM 2956 N N . LEU A 1 372 ? 10.125 -14.586 20.422 1 98.81 372 LEU A N 1
ATOM 2957 C CA . LEU A 1 372 ? 9.383 -13.398 20.016 1 98.81 372 LEU A CA 1
ATOM 2958 C C . LEU A 1 372 ? 10.328 -12.234 19.734 1 98.81 372 LEU A C 1
ATOM 2960 O O . LEU A 1 372 ? 11.141 -11.867 20.594 1 98.81 372 LEU A O 1
ATOM 2964 N N . VAL A 1 373 ? 10.266 -11.68 18.547 1 98.88 373 VAL A N 1
ATOM 2965 C CA . VAL A 1 373 ? 11.086 -10.539 18.125 1 98.88 373 VAL A CA 1
ATOM 2966 C C . VAL A 1 373 ? 10.195 -9.32 17.922 1 98.88 373 VAL A C 1
ATOM 2968 O O . VAL A 1 373 ? 9.172 -9.391 17.25 1 98.88 373 VAL A O 1
ATOM 2971 N N . LEU A 1 374 ? 10.531 -8.211 18.594 1 98.88 374 LEU A N 1
ATOM 2972 C CA . LEU A 1 374 ? 9.844 -6.941 18.375 1 98.88 374 LEU A CA 1
ATOM 2973 C C . LEU A 1 374 ? 10.578 -6.078 17.359 1 98.88 374 LEU A C 1
ATOM 2975 O O . LEU A 1 374 ? 11.805 -5.918 17.453 1 98.88 374 LEU A O 1
ATOM 2979 N N . MET A 1 375 ? 9.875 -5.582 16.391 1 98.75 375 MET A N 1
ATOM 2980 C CA . MET A 1 375 ? 10.453 -4.711 15.367 1 98.75 375 MET A CA 1
ATOM 2981 C C . MET A 1 375 ? 9.609 -3.451 15.195 1 98.75 375 MET A C 1
ATOM 2983 O O . MET A 1 375 ? 8.383 -3.502 15.281 1 98.75 375 MET A O 1
ATOM 2987 N N . GLY A 1 376 ? 10.164 -2.352 14.992 1 97.81 376 GLY A N 1
ATOM 2988 C CA . GLY A 1 376 ? 9.477 -1.091 14.75 1 97.81 376 GLY A CA 1
ATOM 2989 C C . GLY A 1 376 ? 10.406 0.105 14.75 1 97.81 376 GLY A C 1
ATOM 2990 O O . GLY A 1 376 ? 11.547 0.013 15.219 1 97.81 376 GLY A O 1
ATOM 2991 N N . GLN A 1 377 ? 9.922 1.2 14.242 1 95.56 377 GLN A N 1
ATOM 2992 C CA . GLN A 1 377 ? 10.711 2.426 14.219 1 95.56 377 GLN A CA 1
ATOM 2993 C C . GLN A 1 377 ? 10.852 3.023 15.609 1 95.56 377 GLN A C 1
ATOM 2995 O O . GLN A 1 377 ? 9.852 3.244 16.297 1 95.56 377 GLN A O 1
ATOM 3000 N N . ASP A 1 378 ? 12.047 3.197 16.062 1 96.44 378 ASP A N 1
ATOM 3001 C CA . ASP A 1 378 ? 12.391 3.936 17.266 1 96.44 378 ASP A CA 1
ATOM 3002 C C . ASP A 1 378 ? 12.016 3.143 18.516 1 96.44 378 ASP A C 1
ATOM 3004 O O . ASP A 1 378 ? 11.898 3.711 19.609 1 96.44 378 ASP A O 1
ATOM 3008 N N . ILE A 1 379 ? 11.844 1.827 18.438 1 97.5 379 ILE A N 1
ATOM 3009 C CA . ILE A 1 379 ? 11.273 1.126 19.594 1 97.5 379 ILE A CA 1
ATOM 3010 C C . ILE A 1 379 ? 12.406 0.612 20.484 1 97.5 379 ILE A C 1
ATOM 3012 O O . ILE A 1 379 ? 12.156 0.156 21.609 1 97.5 379 ILE A O 1
ATOM 3016 N N . ALA A 1 380 ? 13.68 0.635 20.016 1 96.12 380 ALA A N 1
ATOM 3017 C CA . ALA A 1 380 ? 14.773 0.083 20.797 1 96.12 380 ALA A CA 1
ATOM 3018 C C . ALA A 1 380 ? 15.227 1.062 21.875 1 96.12 380 ALA A C 1
ATOM 3020 O O . ALA A 1 380 ? 14.531 1.247 22.891 1 96.12 380 ALA A O 1
ATOM 3021 N N . THR A 1 381 ? 16.266 1.863 21.594 1 92.25 381 THR A N 1
ATOM 3022 C CA . THR A 1 381 ? 16.828 2.738 22.609 1 92.25 381 THR A CA 1
ATOM 3023 C C . THR A 1 381 ? 15.844 3.83 23 1 92.25 381 THR A C 1
ATOM 3025 O O . THR A 1 381 ? 15.727 4.18 24.188 1 92.25 381 THR A O 1
ATOM 3028 N N . TYR A 1 382 ? 15.141 4.383 22.109 1 94.69 382 TYR A N 1
ATOM 3029 C CA . TYR A 1 382 ? 14.203 5.477 22.328 1 94.69 382 TYR A CA 1
ATOM 3030 C C . TYR A 1 382 ? 12.969 4.984 23.078 1 94.69 382 TYR A C 1
ATOM 3032 O O . TYR A 1 382 ? 12.297 5.762 23.766 1 94.69 382 TYR A O 1
ATOM 3040 N N . GLY A 1 383 ? 12.672 3.689 22.938 1 96.06 383 GLY A N 1
ATOM 3041 C CA . GLY A 1 383 ? 11.57 3.084 23.672 1 96.06 383 GLY A CA 1
ATOM 3042 C C . GLY A 1 383 ? 10.227 3.283 22.984 1 96.06 383 GLY A C 1
ATOM 3043 O O . GLY A 1 383 ? 9.18 3.094 23.609 1 96.06 383 GLY A O 1
ATOM 3044 N N . GLY A 1 384 ? 10.227 3.676 21.719 1 95.62 384 GLY A N 1
ATOM 3045 C CA . GLY A 1 384 ? 8.984 3.957 21.016 1 95.62 384 GLY A CA 1
ATOM 3046 C C . GLY A 1 384 ? 8.461 5.355 21.266 1 95.62 384 GLY A C 1
ATOM 3047 O O . GLY A 1 384 ? 8.758 5.961 22.312 1 95.62 384 GLY A O 1
ATOM 3048 N N . VAL A 1 385 ? 7.641 5.863 20.406 1 94.5 385 VAL A N 1
ATOM 3049 C CA . VAL A 1 385 ? 7.148 7.238 20.484 1 94.5 385 VAL A CA 1
ATOM 3050 C C . VAL A 1 385 ? 6.227 7.387 21.688 1 94.5 385 VAL A C 1
ATOM 3052 O O . VAL A 1 385 ? 6.16 8.453 22.297 1 94.5 385 VAL A O 1
ATOM 3055 N N . PHE A 1 386 ? 5.598 6.305 22.078 1 96.44 386 PHE A N 1
ATOM 3056 C CA . PHE A 1 386 ? 4.707 6.359 23.234 1 96.44 386 PHE A CA 1
ATOM 3057 C C . PHE A 1 386 ? 5.34 5.664 24.438 1 96.44 386 PHE A C 1
ATOM 3059 O O . PHE A 1 386 ? 4.664 5.418 25.438 1 96.44 386 PHE A O 1
ATOM 3066 N N . LYS A 1 387 ? 6.602 5.223 24.281 1 96.69 387 LYS A N 1
ATOM 3067 C CA . LYS A 1 387 ? 7.449 4.691 25.344 1 96.69 387 LYS A CA 1
ATOM 3068 C C . LYS A 1 387 ? 6.922 3.354 25.844 1 96.69 387 LYS A C 1
ATOM 3070 O O . LYS A 1 387 ? 7.094 3.02 27.031 1 96.69 387 LYS A O 1
ATOM 3075 N N . VAL A 1 388 ? 6.219 2.656 24.953 1 98.25 388 VAL A N 1
ATOM 3076 C CA . VAL A 1 388 ? 5.68 1.348 25.312 1 98.25 388 VAL A CA 1
ATOM 3077 C C . VAL A 1 388 ? 6.82 0.372 25.578 1 98.25 388 VAL A C 1
ATOM 3079 O O . VAL A 1 388 ? 6.715 -0.485 26.469 1 98.25 388 VAL A O 1
ATOM 3082 N N . THR A 1 389 ? 7.926 0.465 24.844 1 98.38 389 THR A N 1
ATOM 3083 C CA . THR A 1 389 ? 9.016 -0.503 24.938 1 98.38 389 THR A CA 1
ATOM 3084 C C . THR A 1 389 ? 10.211 0.094 25.672 1 98.38 389 THR A C 1
ATOM 3086 O O . THR A 1 389 ? 11.336 -0.389 25.531 1 98.38 389 THR A O 1
ATOM 3089 N N . GLU A 1 390 ? 10.008 1.189 26.391 1 97.12 390 GLU A N 1
ATOM 3090 C CA . GLU A 1 390 ? 11.078 1.801 27.172 1 97.12 390 GLU A CA 1
ATOM 3091 C C . GLU A 1 390 ? 11.695 0.8 28.141 1 97.12 390 GLU A C 1
ATOM 3093 O O . GLU A 1 390 ? 10.977 0.125 28.891 1 97.12 390 GLU A O 1
ATOM 3098 N N . GLY A 1 391 ? 12.938 0.715 28.047 1 96.38 391 GLY A N 1
ATOM 3099 C CA . GLY A 1 391 ? 13.664 -0.133 28.969 1 96.38 391 GLY A CA 1
ATOM 3100 C C . GLY A 1 391 ? 13.758 -1.577 28.516 1 96.38 391 GLY A C 1
ATOM 3101 O O . GLY A 1 391 ? 14.445 -2.387 29.141 1 96.38 391 GLY A O 1
ATOM 3102 N N . PHE A 1 392 ? 13.086 -2.002 27.438 1 98.31 392 PHE A N 1
ATOM 3103 C CA . PHE A 1 392 ? 13.031 -3.393 27.016 1 98.31 392 PHE A CA 1
ATOM 3104 C C . PHE A 1 392 ? 14.422 -3.891 26.609 1 98.31 392 PHE A C 1
ATOM 3106 O O . PHE A 1 392 ? 14.75 -5.059 26.828 1 98.31 392 PHE A O 1
ATOM 3113 N N . ILE A 1 393 ? 15.258 -3.018 26.062 1 97 393 ILE A N 1
ATOM 3114 C CA . ILE A 1 393 ? 16.547 -3.459 25.516 1 97 393 ILE A CA 1
ATOM 3115 C C . ILE A 1 393 ? 17.453 -3.893 26.656 1 97 393 ILE A C 1
ATOM 3117 O O . ILE A 1 393 ? 18.359 -4.719 26.469 1 97 393 ILE A O 1
ATOM 3121 N N . ASP A 1 394 ? 17.281 -3.295 27.828 1 97.62 394 ASP A N 1
ATOM 3122 C CA . ASP A 1 394 ? 18.078 -3.701 28.984 1 97.62 394 ASP A CA 1
ATOM 3123 C C . ASP A 1 394 ? 17.812 -5.164 29.344 1 97.62 394 ASP A C 1
ATOM 3125 O O . ASP A 1 394 ? 18.734 -5.871 29.781 1 97.62 394 ASP A O 1
ATOM 3129 N N . GLN A 1 395 ? 16.641 -5.527 29.109 1 97.12 395 GLN A N 1
ATOM 3130 C CA . GLN A 1 395 ? 16.234 -6.875 29.5 1 97.12 395 GLN A CA 1
ATOM 3131 C C . GLN A 1 395 ? 16.375 -7.848 28.328 1 97.12 395 GLN A C 1
ATOM 3133 O O . GLN A 1 395 ? 16.75 -9.008 28.531 1 97.12 395 GLN A O 1
ATOM 3138 N N . PHE A 1 396 ? 16.047 -7.484 27.141 1 98.06 396 PHE A N 1
ATOM 3139 C CA . PHE A 1 396 ? 15.883 -8.445 26.062 1 98.06 396 PHE A CA 1
ATOM 3140 C C . PHE A 1 396 ? 16.922 -8.234 24.969 1 98.06 396 PHE A C 1
ATOM 3142 O O . PHE A 1 396 ? 17.125 -9.094 24.109 1 98.06 396 PHE A O 1
ATOM 3149 N N . GLY A 1 397 ? 17.625 -7.09 25.016 1 97.25 397 GLY A N 1
ATOM 3150 C CA . GLY A 1 397 ? 18.672 -6.797 24.047 1 97.25 397 GLY A CA 1
ATOM 3151 C C . GLY A 1 397 ? 18.141 -6.254 22.734 1 97.25 397 GLY A C 1
ATOM 3152 O O . GLY A 1 397 ? 16.938 -6.324 22.469 1 97.25 397 GLY A O 1
ATOM 3153 N N . THR A 1 398 ? 19.016 -5.742 21.844 1 96.06 398 THR A N 1
ATOM 3154 C CA . THR A 1 398 ? 18.656 -5.094 20.594 1 96.06 398 THR A CA 1
ATOM 3155 C C . THR A 1 398 ? 18.438 -6.129 19.5 1 96.06 398 THR A C 1
ATOM 3157 O O . THR A 1 398 ? 17.891 -5.812 18.438 1 96.06 398 THR A O 1
ATOM 3160 N N . GLU A 1 399 ? 18.75 -7.324 19.766 1 96.5 399 GLU A N 1
ATOM 3161 C CA . GLU A 1 399 ? 18.5 -8.375 18.781 1 96.5 399 GLU A CA 1
ATOM 3162 C C . GLU A 1 399 ? 17.031 -8.766 18.75 1 96.5 399 GLU A C 1
ATOM 3164 O O . GLU A 1 399 ? 16.484 -9.117 17.703 1 96.5 399 GLU A O 1
ATOM 3169 N N . ARG A 1 400 ? 16.391 -8.688 19.922 1 97.81 400 ARG A N 1
ATOM 3170 C CA . ARG A 1 400 ? 14.992 -9.094 20.016 1 97.81 400 ARG A CA 1
ATOM 3171 C C . ARG A 1 400 ? 14.07 -7.875 20.016 1 97.81 400 ARG A C 1
ATOM 3173 O O . ARG A 1 400 ? 12.859 -8.008 19.828 1 97.81 400 ARG A O 1
ATOM 3180 N N . VAL A 1 401 ? 14.625 -6.73 20.422 1 98.5 401 VAL A N 1
ATOM 3181 C CA . VAL A 1 401 ? 13.938 -5.445 20.281 1 98.5 401 VAL A CA 1
ATOM 3182 C C . VAL A 1 401 ? 14.672 -4.574 19.266 1 98.5 401 VAL A C 1
ATOM 3184 O O . VAL A 1 401 ? 15.617 -3.869 19.625 1 98.5 401 VAL A O 1
ATOM 3187 N N . ARG A 1 402 ? 14.141 -4.492 18.078 1 97.75 402 ARG A N 1
ATOM 3188 C CA . ARG A 1 402 ? 14.945 -4 16.969 1 97.75 402 ARG A CA 1
ATOM 3189 C C . ARG A 1 402 ? 14.367 -2.707 16.406 1 97.75 402 ARG A C 1
ATOM 3191 O O . ARG A 1 402 ? 13.195 -2.658 16.031 1 97.75 402 ARG A O 1
ATOM 3198 N N . ASN A 1 403 ? 15.242 -1.656 16.297 1 97.5 403 ASN A N 1
ATOM 3199 C CA . ASN A 1 403 ? 14.906 -0.528 15.438 1 97.5 403 ASN A CA 1
ATOM 3200 C C . ASN A 1 403 ? 14.898 -0.932 13.969 1 97.5 403 ASN A C 1
ATOM 3202 O O . ASN A 1 403 ? 15.734 -1.723 13.531 1 97.5 403 ASN A O 1
ATOM 3206 N N . THR A 1 404 ? 13.961 -0.412 13.32 1 97.75 404 THR A N 1
ATOM 3207 C CA . THR A 1 404 ? 13.898 -0.692 11.891 1 97.75 404 THR A CA 1
ATOM 3208 C C . THR A 1 404 ? 14.117 0.581 11.078 1 97.75 404 THR A C 1
ATOM 3210 O O . THR A 1 404 ? 13.891 1.687 11.578 1 97.75 404 THR A O 1
ATOM 3213 N N . PRO A 1 405 ? 14.609 0.464 9.82 1 97.31 405 PRO A N 1
ATOM 3214 C CA . PRO A 1 405 ? 14.492 1.592 8.891 1 97.31 405 PRO A CA 1
ATOM 3215 C C . PRO A 1 405 ? 13.047 1.984 8.617 1 97.31 405 PRO A C 1
ATOM 3217 O O . PRO A 1 405 ? 12.125 1.247 8.977 1 97.31 405 PRO A O 1
ATOM 3220 N N . LEU A 1 406 ? 12.859 3.184 8.023 1 96.12 406 LEU A N 1
ATOM 3221 C CA . LEU A 1 406 ? 11.531 3.637 7.625 1 96.12 406 LEU A CA 1
ATOM 3222 C C . LEU A 1 406 ? 11.055 2.893 6.383 1 96.12 406 LEU A C 1
ATOM 3224 O O . LEU A 1 406 ? 10.906 3.49 5.316 1 96.12 406 LEU A O 1
ATOM 3228 N N . CYS A 1 407 ? 10.766 1.573 6.535 1 96.31 407 CYS A N 1
ATOM 3229 C CA . CYS A 1 407 ? 10.352 0.645 5.492 1 96.31 407 CYS A CA 1
ATOM 3230 C C . CYS A 1 407 ? 9.266 -0.296 6 1 96.31 407 CYS A C 1
ATOM 3232 O O . CYS A 1 407 ? 9.508 -1.488 6.195 1 96.31 407 CYS A O 1
ATOM 3234 N N . GLU A 1 408 ? 8.031 0.19 6.129 1 97.62 408 GLU A N 1
ATOM 3235 C CA . GLU A 1 408 ? 6.953 -0.578 6.746 1 97.62 408 GLU A CA 1
ATOM 3236 C C . GLU A 1 408 ? 6.707 -1.887 6 1 97.62 408 GLU A C 1
ATOM 3238 O O . GLU A 1 408 ? 6.523 -2.936 6.621 1 97.62 408 GLU A O 1
ATOM 3243 N N . SER A 1 409 ? 6.746 -1.859 4.652 1 98.31 409 SER A N 1
ATOM 3244 C CA . SER A 1 409 ? 6.469 -3.059 3.869 1 98.31 409 SER A CA 1
ATOM 3245 C C . SER A 1 409 ? 7.52 -4.133 4.113 1 98.31 409 SER A C 1
ATOM 3247 O O . SER A 1 409 ? 7.184 -5.293 4.375 1 98.31 409 SER A O 1
ATOM 3249 N N . ALA A 1 410 ? 8.789 -3.764 4.051 1 98.62 410 ALA A N 1
ATOM 3250 C CA . ALA A 1 410 ? 9.867 -4.73 4.227 1 98.62 410 ALA A CA 1
ATOM 3251 C C . ALA A 1 410 ? 9.844 -5.324 5.633 1 98.62 410 ALA A C 1
ATOM 3253 O O . ALA A 1 410 ? 10.164 -6.504 5.82 1 98.62 410 ALA A O 1
ATOM 3254 N N . ILE A 1 411 ? 9.484 -4.527 6.656 1 98.81 411 ILE A N 1
ATOM 3255 C CA . ILE A 1 411 ? 9.516 -5.008 8.031 1 98.81 411 ILE A CA 1
ATOM 3256 C C . ILE A 1 411 ? 8.391 -6.008 8.258 1 98.81 411 ILE A C 1
ATOM 3258 O O . ILE A 1 411 ? 8.57 -7.023 8.938 1 98.81 411 ILE A O 1
ATOM 3262 N N . ILE A 1 412 ? 7.227 -5.73 7.668 1 98.88 412 ILE A N 1
ATOM 3263 C CA . ILE A 1 412 ? 6.137 -6.695 7.754 1 98.88 412 ILE A CA 1
ATOM 3264 C C . ILE A 1 412 ? 6.52 -7.977 7.02 1 98.88 412 ILE A C 1
ATOM 3266 O O . ILE A 1 412 ? 6.25 -9.078 7.504 1 98.88 412 ILE A O 1
ATOM 3270 N N . GLY A 1 413 ? 7.121 -7.852 5.832 1 98.81 413 GLY A N 1
ATOM 3271 C CA . GLY A 1 413 ? 7.613 -9.023 5.125 1 98.81 413 GLY A CA 1
ATOM 3272 C C . GLY A 1 413 ? 8.633 -9.812 5.926 1 98.81 413 GLY A C 1
ATOM 3273 O O . GLY A 1 413 ? 8.578 -11.047 5.961 1 98.81 413 GLY A O 1
ATOM 3274 N N . ALA A 1 414 ? 9.57 -9.109 6.543 1 98.88 414 ALA A N 1
ATOM 3275 C CA . ALA A 1 414 ? 10.562 -9.773 7.383 1 98.88 414 ALA A CA 1
ATOM 3276 C C . ALA A 1 414 ? 9.898 -10.523 8.531 1 98.88 414 ALA A C 1
ATOM 3278 O O . ALA A 1 414 ? 10.336 -11.602 8.922 1 98.88 414 ALA A O 1
ATOM 3279 N N . ALA A 1 415 ? 8.836 -9.922 9.086 1 98.94 415 ALA A N 1
ATOM 3280 C CA . ALA A 1 415 ? 8.078 -10.578 10.148 1 98.94 415 ALA A CA 1
ATOM 3281 C C . ALA A 1 415 ? 7.512 -11.914 9.672 1 98.94 415 ALA A C 1
ATOM 3283 O O . ALA A 1 415 ? 7.547 -12.906 10.398 1 98.94 415 ALA A O 1
ATOM 3284 N N . LEU A 1 416 ? 6.969 -11.945 8.492 1 98.88 416 LEU A N 1
ATOM 3285 C CA . LEU A 1 416 ? 6.465 -13.188 7.926 1 98.88 416 LEU A CA 1
ATOM 3286 C C . LEU A 1 416 ? 7.59 -14.195 7.73 1 98.88 416 LEU A C 1
ATOM 3288 O O . LEU A 1 416 ? 7.406 -15.391 7.965 1 98.88 416 LEU A O 1
ATOM 3292 N N . GLY A 1 417 ? 8.781 -13.703 7.23 1 98.88 417 GLY A N 1
ATOM 3293 C CA . GLY A 1 417 ? 9.938 -14.578 7.113 1 98.88 417 GLY A CA 1
ATOM 3294 C C . GLY A 1 417 ? 10.336 -15.219 8.43 1 98.88 417 GLY A C 1
ATOM 3295 O O . GLY A 1 417 ? 10.672 -16.406 8.469 1 98.88 417 GLY A O 1
ATOM 3296 N N . LEU A 1 418 ? 10.336 -14.438 9.508 1 98.88 418 LEU A N 1
ATOM 3297 C CA . LEU A 1 418 ? 10.594 -14.977 10.844 1 98.88 418 LEU A CA 1
ATOM 3298 C C . LEU A 1 418 ? 9.617 -16.094 11.18 1 98.88 418 LEU A C 1
ATOM 3300 O O . LEU A 1 418 ? 10.023 -17.141 11.703 1 98.88 418 LEU A O 1
ATOM 3304 N N . SER A 1 419 ? 8.367 -15.883 10.852 1 98.75 419 SER A N 1
ATOM 3305 C CA . SER A 1 419 ? 7.336 -16.891 11.109 1 98.75 419 SER A CA 1
ATOM 3306 C C . SER A 1 419 ? 7.648 -18.188 10.391 1 98.75 419 SER A C 1
ATOM 3308 O O . SER A 1 419 ? 7.43 -19.281 10.945 1 98.75 419 SER A O 1
ATOM 3310 N N . ILE A 1 420 ? 8.141 -18.125 9.156 1 98.31 420 ILE A N 1
ATOM 3311 C CA . ILE A 1 420 ? 8.477 -19.312 8.367 1 98.31 420 ILE A CA 1
ATOM 3312 C C . ILE A 1 420 ? 9.508 -20.156 9.109 1 98.31 420 ILE A C 1
ATOM 3314 O O . ILE A 1 420 ? 9.469 -21.375 9.047 1 98.31 420 ILE A O 1
ATOM 3318 N N . LYS A 1 421 ? 10.344 -19.516 9.898 1 98.06 421 LYS A N 1
ATOM 3319 C CA . LYS A 1 421 ? 11.398 -20.188 10.648 1 98.06 421 LYS A CA 1
ATOM 3320 C C . LYS A 1 421 ? 10.969 -20.469 12.086 1 98.06 421 LYS A C 1
ATOM 3322 O O . LYS A 1 421 ? 11.797 -20.812 12.93 1 98.06 421 LYS A O 1
ATOM 3327 N N . GLY A 1 422 ? 9.742 -20.25 12.406 1 97.88 422 GLY A N 1
ATOM 3328 C CA . GLY A 1 422 ? 9.195 -20.656 13.695 1 97.88 422 GLY A CA 1
ATOM 3329 C C . GLY A 1 422 ? 9.297 -19.562 14.742 1 97.88 422 GLY A C 1
ATOM 3330 O O . GLY A 1 422 ? 9.055 -19.812 15.93 1 97.88 422 GLY A O 1
ATOM 3331 N N . TYR A 1 423 ? 9.688 -18.359 14.391 1 98.69 423 TYR A N 1
ATOM 3332 C CA . TYR A 1 423 ? 9.711 -17.234 15.312 1 98.69 423 TYR A CA 1
ATOM 3333 C C . TYR A 1 423 ? 8.352 -16.547 15.367 1 98.69 423 TYR A C 1
ATOM 3335 O O . TYR A 1 423 ? 7.535 -16.703 14.453 1 98.69 423 TYR A O 1
ATOM 3343 N N . LYS A 1 424 ? 8.086 -15.938 16.484 1 98.69 424 LYS A N 1
ATOM 3344 C CA . LYS A 1 424 ? 7 -14.969 16.625 1 98.69 424 LYS A CA 1
ATOM 3345 C C . LYS A 1 424 ? 7.508 -13.547 16.422 1 98.69 424 LYS A C 1
ATOM 3347 O O . LYS A 1 424 ? 8.672 -13.25 16.719 1 98.69 424 LYS A O 1
ATOM 3352 N N . SER A 1 425 ? 6.656 -12.742 15.867 1 98.81 425 SER A N 1
ATOM 3353 C CA . SER A 1 425 ? 7.102 -11.359 15.727 1 98.81 425 SER A CA 1
ATOM 3354 C C . SER A 1 425 ? 5.961 -10.383 16 1 98.81 425 SER A C 1
ATOM 3356 O O . SER A 1 425 ? 4.789 -10.719 15.82 1 98.81 425 SER A O 1
ATOM 3358 N N . MET A 1 426 ? 6.305 -9.289 16.562 1 98.88 426 MET A N 1
ATOM 3359 C CA . MET A 1 426 ? 5.43 -8.125 16.688 1 98.88 426 MET A CA 1
ATOM 3360 C C . MET A 1 426 ? 6.012 -6.922 15.953 1 98.88 426 MET A C 1
ATOM 3362 O O . MET A 1 426 ? 7.172 -6.566 16.156 1 98.88 426 MET A O 1
ATOM 3366 N N . VAL A 1 427 ? 5.309 -6.336 15.047 1 98.88 427 VAL A N 1
ATOM 3367 C CA . VAL A 1 427 ? 5.699 -5.117 14.344 1 98.88 427 VAL A CA 1
ATOM 3368 C C . VAL A 1 427 ? 4.887 -3.936 14.875 1 98.88 427 VAL A C 1
ATOM 3370 O O . VAL A 1 427 ? 3.654 -3.979 14.883 1 98.88 427 VAL A O 1
ATOM 3373 N N . GLU A 1 428 ? 5.539 -2.93 15.289 1 98.44 428 GLU A N 1
ATOM 3374 C CA . GLU A 1 428 ? 4.855 -1.72 15.734 1 98.44 428 GLU A CA 1
ATOM 3375 C C . GLU A 1 428 ? 4.816 -0.668 14.633 1 98.44 428 GLU A C 1
ATOM 3377 O O . GLU A 1 428 ? 5.859 -0.223 14.148 1 98.44 428 GLU A O 1
ATOM 3382 N N . MET A 1 429 ? 3.621 -0.371 14.141 1 97.75 429 MET A N 1
ATOM 3383 C CA . MET A 1 429 ? 3.477 0.884 13.406 1 97.75 429 MET A CA 1
ATOM 3384 C C . MET A 1 429 ? 3.578 2.078 14.352 1 97.75 429 MET A C 1
ATOM 3386 O O . MET A 1 429 ? 2.889 2.131 15.367 1 97.75 429 MET A O 1
ATOM 3390 N N . GLN A 1 430 ? 4.41 3.006 14.047 1 96.25 430 GLN A N 1
ATOM 3391 C CA . GLN A 1 430 ? 4.504 4.176 14.922 1 96.25 430 GLN A CA 1
ATOM 3392 C C . GLN A 1 430 ? 3.135 4.82 15.125 1 96.25 430 GLN A C 1
ATOM 3394 O O . GLN A 1 430 ? 2.785 5.203 16.234 1 96.25 430 GLN A O 1
ATOM 3399 N N . PHE A 1 431 ? 2.41 5.059 14.07 1 97 431 PHE A N 1
ATOM 3400 C CA . PHE A 1 431 ? 0.99 5.379 13.992 1 97 431 PHE A CA 1
ATOM 3401 C C . PHE A 1 431 ? 0.278 4.449 13.016 1 97 431 PHE A C 1
ATOM 3403 O O . PHE A 1 431 ? 0.838 4.082 11.984 1 97 431 PHE A O 1
ATOM 3410 N N . ALA A 1 432 ? -0.945 4.055 13.398 1 98.06 432 ALA A N 1
ATOM 3411 C CA . ALA A 1 432 ? -1.732 3.199 12.516 1 98.06 432 ALA A CA 1
ATOM 3412 C C . ALA A 1 432 ? -1.836 3.803 11.117 1 98.06 432 ALA A C 1
ATOM 3414 O O . ALA A 1 432 ? -1.977 3.076 10.133 1 98.06 432 ALA A O 1
ATOM 3415 N N . ASP A 1 433 ? -1.658 5.121 11.031 1 97.56 433 ASP A N 1
ATOM 3416 C CA . ASP A 1 433 ? -1.746 5.844 9.766 1 97.56 433 ASP A CA 1
ATOM 3417 C C . ASP A 1 433 ? -0.722 5.32 8.758 1 97.56 433 ASP A C 1
ATOM 3419 O O . ASP A 1 433 ? -0.986 5.289 7.555 1 97.56 433 ASP A O 1
ATOM 3423 N N . PHE A 1 434 ? 0.417 4.836 9.188 1 97.75 434 PHE A N 1
ATOM 3424 C CA . PHE A 1 434 ? 1.534 4.516 8.305 1 97.75 434 PHE A CA 1
ATOM 3425 C C . PHE A 1 434 ? 1.404 3.098 7.762 1 97.75 434 PHE A C 1
ATOM 3427 O O . PHE A 1 434 ? 2.176 2.686 6.891 1 97.75 434 PHE A O 1
ATOM 3434 N N . VAL A 1 435 ? 0.364 2.377 8.172 1 98.12 435 VAL A N 1
ATOM 3435 C CA . VAL A 1 435 ? 0.194 0.985 7.77 1 98.12 435 VAL A CA 1
ATOM 3436 C C . VAL A 1 435 ? -0.118 0.916 6.277 1 98.12 435 VAL A C 1
ATOM 3438 O O . VAL A 1 435 ? 0.093 -0.119 5.637 1 98.12 435 VAL A O 1
ATOM 3441 N N . SER A 1 436 ? -0.616 2.061 5.664 1 98 436 SER A N 1
ATOM 3442 C CA . SER A 1 436 ? -0.907 2.098 4.234 1 98 436 SER A CA 1
ATOM 3443 C C . SER A 1 436 ? 0.34 1.799 3.408 1 98 436 SER A C 1
ATOM 3445 O O . SER A 1 436 ? 0.244 1.272 2.297 1 98 436 SER A O 1
ATOM 3447 N N . CYS A 1 437 ? 1.546 1.999 3.986 1 97.81 437 CYS A N 1
ATOM 3448 C CA . CYS A 1 437 ? 2.812 1.737 3.312 1 97.81 437 CYS A CA 1
ATOM 3449 C C . CYS A 1 437 ? 3.15 0.252 3.344 1 97.81 437 CYS A C 1
ATOM 3451 O O . CYS A 1 437 ? 4.02 -0.208 2.598 1 97.81 437 CYS A O 1
ATOM 3453 N N . GLY A 1 438 ? 2.508 -0.522 4.129 1 97.88 438 GLY A N 1
ATOM 3454 C CA . GLY A 1 438 ? 2.697 -1.961 4.219 1 97.88 438 GLY A CA 1
ATOM 3455 C C . GLY A 1 438 ? 1.447 -2.748 3.871 1 97.88 438 GLY A C 1
ATOM 3456 O O . GLY A 1 438 ? 1.34 -3.93 4.207 1 97.88 438 GLY A O 1
ATOM 3457 N N . PHE A 1 439 ? 0.477 -2.094 3.188 1 98.5 439 PHE A N 1
ATOM 3458 C CA . PHE A 1 439 ? -0.847 -2.652 2.939 1 98.5 439 PHE A CA 1
ATOM 3459 C C . PHE A 1 439 ? -0.746 -3.959 2.162 1 98.5 439 PHE A C 1
ATOM 3461 O O . PHE A 1 439 ? -1.386 -4.949 2.52 1 98.5 439 PHE A O 1
ATOM 3468 N N . ASN A 1 440 ? 0.069 -4.043 1.147 1 98.5 440 ASN A N 1
ATOM 3469 C CA . ASN A 1 440 ? 0.19 -5.215 0.282 1 98.5 440 ASN A CA 1
ATOM 3470 C C . ASN A 1 440 ? 0.687 -6.434 1.053 1 98.5 440 ASN A C 1
ATOM 3472 O O . ASN A 1 440 ? 0.169 -7.539 0.877 1 98.5 440 ASN A O 1
ATOM 3476 N N . GLN A 1 441 ? 1.65 -6.262 1.913 1 98.69 441 GLN A N 1
ATOM 3477 C CA . GLN A 1 441 ? 2.18 -7.363 2.711 1 98.69 441 GLN A CA 1
ATOM 3478 C C . GLN A 1 441 ? 1.104 -7.949 3.621 1 98.69 441 GLN A C 1
ATOM 3480 O O . GLN A 1 441 ? 1.05 -9.164 3.828 1 98.69 441 GLN A O 1
ATOM 3485 N N . ILE A 1 442 ? 0.23 -7.113 4.098 1 98.75 442 ILE A N 1
ATOM 3486 C CA . ILE A 1 442 ? -0.772 -7.574 5.051 1 98.75 442 ILE A CA 1
ATOM 3487 C C . ILE A 1 442 ? -1.891 -8.305 4.309 1 98.75 442 ILE A C 1
ATOM 3489 O O . ILE A 1 442 ? -2.207 -9.453 4.629 1 98.75 442 ILE A O 1
ATOM 3493 N N . VAL A 1 443 ? -2.412 -7.723 3.223 1 98.5 443 VAL A N 1
ATOM 3494 C CA . VAL A 1 443 ? -3.656 -8.234 2.654 1 98.5 443 VAL A CA 1
ATOM 3495 C C . VAL A 1 443 ? -3.354 -9.367 1.679 1 98.5 443 VAL A C 1
ATOM 3497 O O . VAL A 1 443 ? -4.184 -10.25 1.47 1 98.5 443 VAL A O 1
ATOM 3500 N N . ASN A 1 444 ? -2.1 -9.398 1.1 1 98.31 444 ASN A N 1
ATOM 3501 C CA . ASN A 1 444 ? -1.834 -10.391 0.064 1 98.31 444 ASN A CA 1
ATOM 3502 C C . ASN A 1 444 ? -0.843 -11.445 0.542 1 98.31 444 ASN A C 1
ATOM 3504 O O . ASN A 1 444 ? -0.75 -12.523 -0.044 1 98.31 444 ASN A O 1
ATOM 3508 N N . ASN A 1 445 ? -0.113 -11.188 1.636 1 98.31 445 ASN A N 1
ATOM 3509 C CA . ASN A 1 445 ? 0.806 -12.188 2.17 1 98.31 445 ASN A CA 1
ATOM 3510 C C . ASN A 1 445 ? 0.317 -12.742 3.504 1 98.31 445 ASN A C 1
ATOM 3512 O O . ASN A 1 445 ? -0.181 -13.875 3.568 1 98.31 445 ASN A O 1
ATOM 3516 N N . LEU A 1 446 ? 0.237 -11.883 4.512 1 98.81 446 LEU A N 1
ATOM 3517 C CA . LEU A 1 446 ? -0.158 -12.367 5.828 1 98.81 446 LEU A CA 1
ATOM 3518 C C . LEU A 1 446 ? -1.536 -13.016 5.781 1 98.81 446 LEU A C 1
ATOM 3520 O O . LEU A 1 446 ? -1.726 -14.125 6.293 1 98.81 446 LEU A O 1
ATOM 3524 N N . ALA A 1 447 ? -2.436 -12.383 5.125 1 98.62 447 ALA A N 1
ATOM 3525 C CA . ALA A 1 447 ? -3.842 -12.773 5.18 1 98.62 447 ALA A CA 1
ATOM 3526 C C . ALA A 1 447 ? -4.082 -14.055 4.379 1 98.62 447 ALA A C 1
ATOM 3528 O O . ALA A 1 447 ? -4.988 -14.828 4.695 1 98.62 447 ALA A O 1
ATOM 3529 N N . LYS A 1 448 ? -3.277 -14.328 3.344 1 98.25 448 LYS A N 1
ATOM 3530 C CA . LYS A 1 448 ? -3.664 -15.344 2.369 1 98.25 448 LYS A CA 1
ATOM 3531 C C . LYS A 1 448 ? -2.768 -16.578 2.477 1 98.25 448 LYS A C 1
ATOM 3533 O O . LYS A 1 448 ? -3.102 -17.641 1.95 1 98.25 448 LYS A O 1
ATOM 3538 N N . ILE A 1 449 ? -1.626 -16.484 3.168 1 98 449 ILE A N 1
ATOM 3539 C CA . ILE A 1 449 ? -0.559 -17.469 2.996 1 98 449 ILE A CA 1
ATOM 3540 C C . ILE A 1 449 ? -1.016 -18.828 3.523 1 98 449 ILE A C 1
ATOM 3542 O O . ILE A 1 449 ? -0.683 -19.859 2.947 1 98 449 ILE A O 1
ATOM 3546 N N . HIS A 1 450 ? -1.758 -18.891 4.598 1 98.38 450 HIS A N 1
ATOM 3547 C CA . HIS A 1 450 ? -2.191 -20.188 5.109 1 98.38 450 HIS A CA 1
ATOM 3548 C C . HIS A 1 450 ? -3.18 -20.844 4.156 1 98.38 450 HIS A C 1
ATOM 3550 O O . HIS A 1 450 ? -3.113 -22.062 3.932 1 98.38 450 HIS A O 1
ATOM 3556 N N . TYR A 1 451 ? -4.121 -20.078 3.605 1 98.12 451 TYR A N 1
ATOM 3557 C CA . TYR A 1 451 ? -5.078 -20.594 2.635 1 98.12 451 TYR A CA 1
ATOM 3558 C C . TYR A 1 451 ? -4.363 -21.188 1.425 1 98.12 451 TYR A C 1
ATOM 3560 O O . TYR A 1 451 ? -4.805 -22.188 0.859 1 98.12 451 TYR A O 1
ATOM 3568 N N . ARG A 1 452 ? -3.242 -20.641 1.046 1 97.12 452 ARG A N 1
ATOM 3569 C CA . ARG A 1 452 ? -2.553 -20.984 -0.195 1 97.12 452 ARG A CA 1
ATOM 3570 C C . ARG A 1 452 ? -1.732 -22.266 -0.034 1 97.12 452 ARG A C 1
ATOM 3572 O O . ARG A 1 452 ? -2.016 -23.266 -0.678 1 97.12 452 ARG A O 1
ATOM 3579 N N . TRP A 1 453 ? -0.766 -22.297 0.931 1 95.5 453 TRP A N 1
ATOM 3580 C CA . TRP A 1 453 ? 0.063 -23.5 0.97 1 95.5 453 TRP A CA 1
ATOM 3581 C C . TRP A 1 453 ? 0.292 -23.953 2.406 1 95.5 453 TRP A C 1
ATOM 3583 O O . TRP A 1 453 ? 1.251 -24.672 2.689 1 95.5 453 TRP A O 1
ATOM 3593 N N . GLY A 1 454 ? -0.555 -23.406 3.328 1 95.94 454 GLY A N 1
ATOM 3594 C CA . GLY A 1 454 ? -0.624 -23.953 4.672 1 95.94 454 GLY A CA 1
ATOM 3595 C C . GLY A 1 454 ? 0.367 -23.328 5.629 1 95.94 454 GLY A C 1
ATOM 3596 O O . GLY A 1 454 ? 0.442 -23.719 6.797 1 95.94 454 GLY A O 1
ATOM 3597 N N . GLN A 1 455 ? 1.067 -22.312 5.188 1 96.56 455 GLN A N 1
ATOM 3598 C CA . GLN A 1 455 ? 2.027 -21.641 6.059 1 96.56 455 GLN A CA 1
ATOM 3599 C C . GLN A 1 455 ? 1.328 -20.672 7.008 1 96.56 455 GLN A C 1
ATOM 3601 O O . GLN A 1 455 ? 0.482 -19.891 6.582 1 96.56 455 GLN A O 1
ATOM 3606 N N . ASN A 1 456 ? 1.544 -20.844 8.328 1 96.75 456 ASN A N 1
ATOM 3607 C CA . ASN A 1 456 ? 0.955 -19.875 9.242 1 96.75 456 ASN A CA 1
ATOM 3608 C C . ASN A 1 456 ? 1.695 -18.531 9.195 1 96.75 456 ASN A C 1
ATOM 3610 O O . ASN A 1 456 ? 2.857 -18.484 8.789 1 96.75 456 ASN A O 1
ATOM 3614 N N . ALA A 1 457 ? 1.106 -17.5 9.492 1 98.56 457 ALA A N 1
ATOM 3615 C CA . ALA A 1 457 ? 1.638 -16.156 9.625 1 98.56 457 ALA A CA 1
ATOM 3616 C C . ALA A 1 457 ? 1.538 -15.656 11.062 1 98.56 457 ALA A C 1
ATOM 3618 O O . ALA A 1 457 ? 0.571 -14.984 11.438 1 98.56 457 ALA A O 1
ATOM 3619 N N . ASP A 1 458 ? 2.551 -16 11.867 1 98.81 458 ASP A N 1
ATOM 3620 C CA . ASP A 1 458 ? 2.602 -15.703 13.289 1 98.81 458 ASP A CA 1
ATOM 3621 C C . ASP A 1 458 ? 3.131 -14.289 13.539 1 98.81 458 ASP A C 1
ATOM 3623 O O . ASP A 1 458 ? 4.246 -14.117 14.039 1 98.81 458 ASP A O 1
ATOM 3627 N N . VAL A 1 459 ? 2.344 -13.289 13.203 1 98.94 459 VAL A N 1
ATOM 3628 C CA . VAL A 1 459 ? 2.738 -11.883 13.219 1 98.94 459 VAL A CA 1
ATOM 3629 C C . VAL A 1 459 ? 1.638 -11.047 13.875 1 98.94 459 VAL A C 1
ATOM 3631 O O . VAL A 1 459 ? 0.463 -11.172 13.516 1 98.94 459 VAL A O 1
ATOM 3634 N N . VAL A 1 460 ? 1.968 -10.266 14.859 1 98.94 460 VAL A N 1
ATOM 3635 C CA . VAL A 1 460 ? 1.066 -9.281 15.438 1 98.94 460 VAL A CA 1
ATOM 3636 C C . VAL A 1 460 ? 1.516 -7.875 15.039 1 98.94 460 VAL A C 1
ATOM 3638 O O . VAL A 1 460 ? 2.674 -7.504 15.25 1 98.94 460 VAL A O 1
ATOM 3641 N N . VAL A 1 461 ? 0.689 -7.125 14.438 1 98.94 461 VAL A N 1
ATOM 3642 C CA . VAL A 1 461 ? 0.979 -5.738 14.094 1 98.94 461 VAL A CA 1
ATOM 3643 C C . VAL A 1 461 ? 0.247 -4.805 15.047 1 98.94 461 VAL A C 1
ATOM 3645 O O . VAL A 1 461 ? -0.985 -4.773 15.078 1 98.94 461 VAL A O 1
ATOM 3648 N N . ARG A 1 462 ? 0.946 -4.062 15.875 1 98.75 462 ARG A N 1
ATOM 3649 C CA . ARG A 1 462 ? 0.354 -3.088 16.781 1 98.75 462 ARG A CA 1
ATOM 3650 C C . ARG A 1 462 ? 0.079 -1.77 16.062 1 98.75 462 ARG A C 1
ATOM 3652 O O . ARG A 1 462 ? 0.951 -1.24 15.375 1 98.75 462 ARG A O 1
ATOM 3659 N N . MET A 1 463 ? -1.106 -1.231 16.266 1 98.19 463 MET A N 1
ATOM 3660 C CA . MET A 1 463 ? -1.627 -0.109 15.492 1 98.19 463 MET A CA 1
ATOM 3661 C C . MET A 1 463 ? -2.111 1.009 16.406 1 98.19 463 MET A C 1
ATOM 3663 O O . MET A 1 463 ? -3.311 1.127 16.672 1 98.19 463 MET A O 1
ATOM 3667 N N . PRO A 1 464 ? -1.233 1.915 16.938 1 98.12 464 PRO A N 1
ATOM 3668 C CA . PRO A 1 464 ? -1.747 3.105 17.609 1 98.12 464 PRO A CA 1
ATOM 3669 C C . PRO A 1 464 ? -2.619 3.973 16.703 1 98.12 464 PRO A C 1
ATOM 3671 O O . PRO A 1 464 ? -2.154 4.453 15.672 1 98.12 464 PRO A O 1
ATOM 3674 N N . THR A 1 465 ? -3.883 4.207 17.109 1 98.12 465 THR A N 1
ATOM 3675 C CA . THR A 1 465 ? -4.863 4.809 16.219 1 98.12 465 THR A CA 1
ATOM 3676 C C . THR A 1 465 ? -5.73 5.816 16.953 1 98.12 465 THR A C 1
ATOM 3678 O O . THR A 1 465 ? -5.621 5.957 18.172 1 98.12 465 THR A O 1
ATOM 3681 N N . GLY A 1 466 ? -6.5 6.582 16.172 1 97.62 466 GLY A N 1
ATOM 3682 C CA . GLY A 1 466 ? -7.609 7.332 16.75 1 97.62 466 GLY A CA 1
ATOM 3683 C C . GLY A 1 466 ? -7.352 8.828 16.812 1 97.62 466 GLY A C 1
ATOM 3684 O O . GLY A 1 466 ? -6.195 9.258 16.812 1 97.62 466 GLY A O 1
ATOM 3685 N N . ALA A 1 467 ? -8.43 9.578 16.828 1 97.56 467 ALA A N 1
ATOM 3686 C CA . ALA A 1 467 ? -8.438 11.039 16.906 1 97.56 467 ALA A CA 1
ATOM 3687 C C . ALA A 1 467 ? -8.586 11.508 18.359 1 97.56 467 ALA A C 1
ATOM 3689 O O . ALA A 1 467 ? -8.445 10.719 19.281 1 97.56 467 ALA A O 1
ATOM 3690 N N . GLY A 1 468 ? -8.734 12.734 18.547 1 94.62 468 GLY A N 1
ATOM 3691 C CA . GLY A 1 468 ? -8.977 13.289 19.859 1 94.62 468 GLY A CA 1
ATOM 3692 C C . GLY A 1 468 ? -7.75 13.922 20.484 1 94.62 468 GLY A C 1
ATOM 3693 O O . GLY A 1 468 ? -7.789 14.375 21.625 1 94.62 468 GLY A O 1
ATOM 3694 N N . VAL A 1 469 ? -6.711 13.977 19.688 1 91.06 469 VAL A N 1
ATOM 3695 C CA . VAL A 1 469 ? -5.492 14.555 20.234 1 91.06 469 VAL A CA 1
ATOM 3696 C C . VAL A 1 469 ? -4.996 15.68 19.328 1 91.06 469 VAL A C 1
ATOM 3698 O O . VAL A 1 469 ? -3.846 16.109 19.438 1 91.06 469 VAL A O 1
ATOM 3701 N N . ALA A 1 470 ? -5.812 16.078 18.391 1 92.06 470 ALA A N 1
ATOM 3702 C CA . ALA A 1 470 ? -5.523 17.203 17.5 1 92.06 470 ALA A CA 1
ATOM 3703 C C . ALA A 1 470 ? -4.203 16.984 16.766 1 92.06 470 ALA A C 1
ATOM 3705 O O . ALA A 1 470 ? -3.34 17.875 16.75 1 92.06 470 ALA A O 1
ATOM 3706 N N . ALA A 1 471 ? -4.102 15.805 16.156 1 92.06 471 ALA A N 1
ATOM 3707 C CA . ALA A 1 471 ? -2.852 15.477 15.484 1 92.06 471 ALA A CA 1
ATOM 3708 C C . ALA A 1 471 ? -3.014 15.555 13.969 1 92.06 471 ALA A C 1
ATOM 3710 O O . ALA A 1 471 ? -2.047 15.367 13.227 1 92.06 471 ALA A O 1
ATOM 3711 N N . GLY A 1 472 ? -4.195 15.836 13.516 1 94.94 472 GLY A N 1
ATOM 3712 C CA . GLY A 1 472 ? -4.398 16.125 12.102 1 94.94 472 GLY A CA 1
ATOM 3713 C C . GLY A 1 472 ? -4.629 14.875 11.273 1 94.94 472 GLY A C 1
ATOM 3714 O O . GLY A 1 472 ? -4.867 13.789 11.812 1 94.94 472 GLY A O 1
ATOM 3715 N N . PRO A 1 473 ? -4.594 15 9.969 1 96.62 473 PRO A N 1
ATOM 3716 C CA . PRO A 1 473 ? -5.129 13.977 9.07 1 96.62 473 PRO A CA 1
ATOM 3717 C C . PRO A 1 473 ? -4.215 12.758 8.953 1 96.62 473 PRO A C 1
ATOM 3719 O O . PRO A 1 473 ? -4.637 11.711 8.453 1 96.62 473 PRO A O 1
ATOM 3722 N N . PHE A 1 474 ? -2.975 12.805 9.383 1 96.31 474 PHE A N 1
ATOM 3723 C CA . PHE A 1 474 ? -2.047 11.719 9.094 1 96.31 474 PHE A CA 1
ATOM 3724 C C . PHE A 1 474 ? -1.534 11.078 10.375 1 96.31 474 PHE A C 1
ATOM 3726 O O . PHE A 1 474 ? -0.578 10.305 10.352 1 96.31 474 PHE A O 1
ATOM 3733 N N . HIS A 1 475 ? -2.15 11.391 11.539 1 96.06 475 HIS A N 1
ATOM 3734 C CA . HIS A 1 475 ? -1.774 10.789 12.812 1 96.06 475 HIS A CA 1
ATOM 3735 C C . HIS A 1 475 ? -3.004 10.453 13.648 1 96.06 475 HIS A C 1
ATOM 3737 O O . HIS A 1 475 ? -2.896 10.234 14.859 1 96.06 475 HIS A O 1
ATOM 3743 N N . SER A 1 476 ? -4.168 10.531 13.008 1 97.19 476 SER A N 1
ATOM 3744 C CA . SER A 1 476 ? -5.375 10.398 13.82 1 97.19 476 SER A CA 1
ATOM 3745 C C . SER A 1 476 ? -6.391 9.477 13.148 1 97.19 476 SER A C 1
ATOM 3747 O O . SER A 1 476 ? -7.543 9.406 13.578 1 97.19 476 SER A O 1
ATOM 3749 N N . GLN A 1 477 ? -5.957 8.805 12.156 1 95.56 477 GLN A N 1
ATOM 3750 C CA . GLN A 1 477 ? -6.91 8.016 11.375 1 95.56 477 GLN A CA 1
ATOM 3751 C C . GLN A 1 477 ? -7.332 6.758 12.125 1 95.56 477 GLN A C 1
ATOM 3753 O O . GLN A 1 477 ? -6.57 6.23 12.945 1 95.56 477 GLN A O 1
ATOM 3758 N N . SER A 1 478 ? -8.555 6.363 11.859 1 95.5 478 SER A N 1
ATOM 3759 C CA . SER A 1 478 ? -9.055 5.02 12.133 1 95.5 478 SER A CA 1
ATOM 3760 C C . SER A 1 478 ? -9.055 4.156 10.875 1 95.5 478 SER A C 1
ATOM 3762 O O . SER A 1 478 ? -9.703 4.496 9.891 1 95.5 478 SER A O 1
ATOM 3764 N N . ASN A 1 479 ? -8.328 3.086 10.898 1 94.62 479 ASN A N 1
ATOM 3765 C CA . ASN A 1 479 ? -8.078 2.373 9.648 1 94.62 479 ASN A CA 1
ATOM 3766 C C . ASN A 1 479 ? -8.562 0.928 9.727 1 94.62 479 ASN A C 1
ATOM 3768 O O . ASN A 1 479 ? -8.266 0.124 8.836 1 94.62 479 ASN A O 1
ATOM 3772 N N . GLU A 1 480 ? -9.266 0.531 10.75 1 98 480 GLU A N 1
ATOM 3773 C CA . GLU A 1 480 ? -9.617 -0.874 10.945 1 98 480 GLU A CA 1
ATOM 3774 C C . GLU A 1 480 ? -10.516 -1.381 9.82 1 98 480 GLU A C 1
ATOM 3776 O O . GLU A 1 480 ? -10.453 -2.557 9.445 1 98 480 GLU A O 1
ATOM 3781 N N . ALA A 1 481 ? -11.328 -0.467 9.211 1 97.5 481 ALA A N 1
ATOM 3782 C CA . ALA A 1 481 ? -12.242 -0.88 8.148 1 97.5 481 ALA A CA 1
ATOM 3783 C C . ALA A 1 481 ? -11.477 -1.313 6.902 1 97.5 481 ALA A C 1
ATOM 3785 O O . ALA A 1 481 ? -11.945 -2.166 6.145 1 97.5 481 ALA A O 1
ATOM 3786 N N . TRP A 1 482 ? -10.289 -0.711 6.648 1 96.94 482 TRP A N 1
ATOM 3787 C CA . TRP A 1 482 ? -9.477 -1.067 5.492 1 96.94 482 TRP A CA 1
ATOM 3788 C C . TRP A 1 482 ? -9.141 -2.555 5.5 1 96.94 482 TRP A C 1
ATOM 3790 O O . TRP A 1 482 ? -8.977 -3.166 4.441 1 96.94 482 TRP A O 1
ATOM 3800 N N . PHE A 1 483 ? -9.039 -3.115 6.676 1 98.19 483 PHE A N 1
ATOM 3801 C CA . PHE A 1 483 ? -8.539 -4.477 6.812 1 98.19 483 PHE A CA 1
ATOM 3802 C C . PHE A 1 483 ? -9.672 -5.441 7.137 1 98.19 483 PHE A C 1
ATOM 3804 O O . PHE A 1 483 ? -9.562 -6.645 6.898 1 98.19 483 PHE A O 1
ATOM 3811 N N . PHE A 1 484 ? -10.75 -4.871 7.652 1 98.25 484 PHE A N 1
ATOM 3812 C CA . PHE A 1 484 ? -11.883 -5.68 8.102 1 98.25 484 PHE A CA 1
ATOM 3813 C C . PHE A 1 484 ? -12.43 -6.523 6.957 1 98.25 484 PHE A C 1
ATOM 3815 O O . PHE A 1 484 ? -12.867 -7.656 7.168 1 98.25 484 PHE A O 1
ATOM 3822 N N . HIS A 1 485 ? -12.344 -6.039 5.707 1 97.31 485 HIS A N 1
ATOM 3823 C CA . HIS A 1 485 ? -12.883 -6.699 4.523 1 97.31 485 HIS A CA 1
ATOM 3824 C C . HIS A 1 485 ? -11.891 -7.707 3.953 1 97.31 485 HIS A C 1
ATOM 3826 O O . HIS A 1 485 ? -12.117 -8.273 2.881 1 97.31 485 HIS A O 1
ATOM 3832 N N . THR A 1 486 ? -10.82 -8.039 4.613 1 97.38 486 THR A N 1
ATOM 3833 C CA . THR A 1 486 ? -9.812 -8.969 4.113 1 97.38 486 THR A CA 1
ATOM 3834 C C . THR A 1 486 ? -9.867 -10.289 4.867 1 97.38 486 THR A C 1
ATOM 3836 O O . THR A 1 486 ? -9.5 -10.359 6.043 1 97.38 486 THR A O 1
ATOM 3839 N N . PRO A 1 487 ? -10.273 -11.367 4.18 1 97.69 487 PRO A N 1
ATOM 3840 C CA . PRO A 1 487 ? -10.25 -12.664 4.859 1 97.69 487 PRO A CA 1
ATOM 3841 C C . PRO A 1 487 ? -8.844 -13.086 5.285 1 97.69 487 PRO A C 1
ATOM 3843 O O . PRO A 1 487 ? -7.883 -12.859 4.551 1 97.69 487 PRO A O 1
ATOM 3846 N N . GLY A 1 488 ? -8.742 -13.648 6.414 1 98.31 488 GLY A N 1
ATOM 3847 C CA . GLY A 1 488 ? -7.488 -14.234 6.855 1 98.31 488 GLY A CA 1
ATOM 3848 C C . GLY A 1 488 ? -6.781 -13.398 7.906 1 98.31 488 GLY A C 1
ATOM 3849 O O . GLY A 1 488 ? -5.719 -13.781 8.398 1 98.31 488 GLY A O 1
ATOM 3850 N N . LEU A 1 489 ? -7.398 -12.266 8.312 1 98.69 489 LEU A N 1
ATOM 3851 C CA . LEU A 1 489 ? -6.859 -11.414 9.367 1 98.69 489 LEU A CA 1
ATOM 3852 C C . LEU A 1 489 ? -7.707 -11.516 10.633 1 98.69 489 LEU A C 1
ATOM 3854 O O . LEU A 1 489 ? -8.898 -11.828 10.562 1 98.69 489 LEU A O 1
ATOM 3858 N N . LYS A 1 490 ? -7.078 -11.375 11.727 1 98.75 490 LYS A N 1
ATOM 3859 C CA . LYS A 1 490 ? -7.785 -11.141 12.984 1 98.75 490 LYS A CA 1
ATOM 3860 C C . LYS A 1 490 ? -7.551 -9.719 13.492 1 98.75 490 LYS A C 1
ATOM 3862 O O . LYS A 1 490 ? -6.461 -9.172 13.336 1 98.75 490 LYS A O 1
ATOM 3867 N N . ILE A 1 491 ? -8.586 -9.102 14.008 1 98.88 491 ILE A N 1
ATOM 3868 C CA . ILE A 1 491 ? -8.516 -7.703 14.414 1 98.88 491 ILE A CA 1
ATOM 3869 C C . ILE A 1 491 ? -9.055 -7.543 15.828 1 98.88 491 ILE A C 1
ATOM 3871 O O . ILE A 1 491 ? -10.195 -7.926 16.109 1 98.88 491 ILE A O 1
ATOM 3875 N N . VAL A 1 492 ? -8.258 -6.957 16.703 1 98.75 492 VAL A N 1
ATOM 3876 C CA . VAL A 1 492 ? -8.617 -6.715 18.094 1 98.75 492 VAL A CA 1
ATOM 3877 C C . VAL A 1 492 ? -8.508 -5.227 18.406 1 98.75 492 VAL A C 1
ATOM 3879 O O . VAL A 1 492 ? -7.602 -4.547 17.922 1 98.75 492 VAL A O 1
ATOM 3882 N N . TYR A 1 493 ? -9.453 -4.688 19.188 1 98.81 493 TYR A N 1
ATOM 3883 C CA . TYR A 1 493 ? -9.516 -3.27 19.531 1 98.81 493 TYR A CA 1
ATOM 3884 C C . TYR A 1 493 ? -10.008 -3.068 20.953 1 98.81 493 TYR A C 1
ATOM 3886 O O . TYR A 1 493 ? -11.172 -2.73 21.172 1 98.81 493 TYR A O 1
ATOM 3894 N N . PRO A 1 494 ? -9.141 -3.174 21.969 1 98.75 494 PRO A N 1
ATOM 3895 C CA . PRO A 1 494 ? -9.531 -3.09 23.375 1 98.75 494 PRO A CA 1
ATOM 3896 C C . PRO A 1 494 ? -9.922 -1.674 23.797 1 98.75 494 PRO A C 1
ATOM 3898 O O . PRO A 1 494 ? -9.43 -0.699 23.234 1 98.75 494 PRO A O 1
ATOM 3901 N N . SER A 1 495 ? -10.727 -1.582 24.859 1 98.69 495 SER A N 1
ATOM 3902 C CA . SER A 1 495 ? -11.219 -0.287 25.328 1 98.69 495 SER A CA 1
ATOM 3903 C C . SER A 1 495 ? -10.648 0.053 26.703 1 98.69 495 SER A C 1
ATOM 3905 O O . SER A 1 495 ? -10.82 1.174 27.188 1 98.69 495 SER A O 1
ATOM 3907 N N . ASN A 1 496 ? -10 -0.876 27.375 1 98.56 496 ASN A N 1
ATOM 3908 C CA . ASN A 1 496 ? -9.516 -0.653 28.734 1 98.56 496 ASN A CA 1
ATOM 3909 C C . ASN A 1 496 ? -8.211 -1.402 28.984 1 98.56 496 ASN A C 1
ATOM 3911 O O . ASN A 1 496 ? -7.84 -2.295 28.234 1 98.56 496 ASN A O 1
ATOM 3915 N N . PRO A 1 497 ? -7.484 -1.081 30.062 1 98.62 497 PRO A N 1
ATOM 3916 C CA . PRO A 1 497 ? -6.145 -1.622 30.312 1 98.62 497 PRO A CA 1
ATOM 3917 C C . PRO A 1 497 ? -6.145 -3.141 30.469 1 98.62 497 PRO A C 1
ATOM 3919 O O . PRO A 1 497 ? -5.301 -3.826 29.891 1 98.62 497 PRO A O 1
ATOM 3922 N N . ALA A 1 498 ? -7.09 -3.682 31.266 1 98.12 498 ALA A N 1
ATOM 3923 C CA . ALA A 1 498 ? -7.117 -5.121 31.516 1 98.12 498 ALA A CA 1
ATOM 3924 C C . ALA A 1 498 ? -7.324 -5.898 30.219 1 98.12 498 ALA A C 1
ATOM 3926 O O . ALA A 1 498 ? -6.637 -6.891 29.969 1 98.12 498 ALA A O 1
ATOM 3927 N N . ASP A 1 499 ? -8.281 -5.461 29.422 1 98.62 499 ASP A N 1
ATOM 3928 C CA . ASP A 1 499 ? -8.523 -6.102 28.125 1 98.62 499 ASP A CA 1
ATOM 3929 C C . ASP A 1 499 ? -7.324 -5.957 27.203 1 98.62 499 ASP A C 1
ATOM 3931 O O . ASP A 1 499 ? -7.004 -6.879 26.453 1 98.62 499 ASP A O 1
ATOM 3935 N N . ALA A 1 500 ? -6.707 -4.785 27.234 1 98.81 500 ALA A N 1
ATOM 3936 C CA . ALA A 1 500 ? -5.562 -4.547 26.359 1 98.81 500 ALA A CA 1
ATOM 3937 C C . ALA A 1 500 ? -4.453 -5.562 26.625 1 98.81 500 ALA A C 1
ATOM 3939 O O . ALA A 1 500 ? -3.918 -6.156 25.688 1 98.81 500 ALA A O 1
ATOM 3940 N N . LYS A 1 501 ? -4.074 -5.73 27.875 1 98.69 501 LYS A N 1
ATOM 3941 C CA . LYS A 1 501 ? -3.023 -6.68 28.219 1 98.69 501 LYS A CA 1
ATOM 3942 C C . LYS A 1 501 ? -3.426 -8.109 27.859 1 98.69 501 LYS A C 1
ATOM 3944 O O . LYS A 1 501 ? -2.678 -8.82 27.188 1 98.69 501 LYS A O 1
ATOM 3949 N N . GLY A 1 502 ? -4.625 -8.547 28.266 1 98.62 502 GLY A N 1
ATOM 3950 C CA . GLY A 1 502 ? -5.07 -9.906 28.047 1 98.62 502 GLY A CA 1
ATOM 3951 C C . GLY A 1 502 ? -5.227 -10.266 26.578 1 98.62 502 GLY A C 1
ATOM 3952 O O . GLY A 1 502 ? -4.902 -11.375 26.172 1 98.62 502 GLY A O 1
ATOM 3953 N N . LEU A 1 503 ? -5.766 -9.359 25.797 1 98.81 503 LEU A N 1
ATOM 3954 C CA . LEU A 1 503 ? -5.973 -9.602 24.375 1 98.81 503 LEU A CA 1
ATOM 3955 C C . LEU A 1 503 ? -4.648 -9.586 23.609 1 98.81 503 LEU A C 1
ATOM 3957 O O . LEU A 1 503 ? -4.477 -10.312 22.641 1 98.81 503 LEU A O 1
ATOM 3961 N N . LEU A 1 504 ? -3.715 -8.711 24.016 1 98.88 504 LEU A N 1
ATOM 3962 C CA . LEU A 1 504 ? -2.396 -8.711 23.391 1 98.88 504 LEU A CA 1
ATOM 3963 C C . LEU A 1 504 ? -1.686 -10.039 23.609 1 98.88 504 LEU A C 1
ATOM 3965 O O . LEU A 1 504 ? -1.113 -10.609 22.672 1 98.88 504 LEU A O 1
ATOM 3969 N N . ASN A 1 505 ? -1.709 -10.5 24.875 1 98.81 505 ASN A N 1
ATOM 3970 C CA . ASN A 1 505 ? -1.138 -11.812 25.172 1 98.81 505 ASN A CA 1
ATOM 3971 C C . ASN A 1 505 ? -1.769 -12.906 24.328 1 98.81 505 ASN A C 1
ATOM 3973 O O . ASN A 1 505 ? -1.065 -13.766 23.797 1 98.81 505 ASN A O 1
ATOM 3977 N N . ALA A 1 506 ? -3.1 -12.852 24.188 1 98.81 506 ALA A N 1
ATOM 3978 C CA . ALA A 1 506 ? -3.814 -13.836 23.375 1 98.81 506 ALA A CA 1
ATOM 3979 C C . ALA A 1 506 ? -3.379 -13.766 21.922 1 98.81 506 ALA A C 1
ATOM 3981 O O . ALA A 1 506 ? -3.205 -14.797 21.266 1 98.81 506 ALA A O 1
ATOM 3982 N N . ALA A 1 507 ? -3.242 -12.586 21.422 1 98.81 507 ALA A N 1
ATOM 3983 C CA . ALA A 1 507 ? -2.83 -12.383 20.031 1 98.81 507 ALA A CA 1
ATOM 3984 C C . ALA A 1 507 ? -1.438 -12.969 19.781 1 98.81 507 ALA A C 1
ATOM 3986 O O . ALA A 1 507 ? -1.196 -13.602 18.75 1 98.81 507 ALA A O 1
ATOM 3987 N N . ILE A 1 508 ? -0.511 -12.727 20.672 1 98.81 508 ILE A N 1
ATOM 3988 C CA . ILE A 1 508 ? 0.865 -13.188 20.531 1 98.81 508 ILE A CA 1
ATOM 3989 C C . ILE A 1 508 ? 0.914 -14.711 20.625 1 98.81 508 ILE A C 1
ATOM 3991 O O . ILE A 1 508 ? 1.688 -15.367 19.922 1 98.81 508 ILE A O 1
ATOM 3995 N N . GLU A 1 509 ? 0.049 -15.281 21.438 1 98.31 509 GLU A N 1
ATOM 3996 C CA . GLU A 1 509 ? -0.006 -16.734 21.609 1 98.31 509 GLU A CA 1
ATOM 3997 C C . GLU A 1 509 ? -0.486 -17.406 20.328 1 98.31 509 GLU A C 1
ATOM 3999 O O . GLU A 1 509 ? 0.002 -18.484 19.969 1 98.31 509 GLU A O 1
ATOM 4004 N N . ASP A 1 510 ? -1.407 -16.828 19.625 1 98.44 510 ASP A N 1
ATOM 4005 C CA . ASP A 1 510 ? -2.082 -17.375 18.453 1 98.44 510 ASP A CA 1
ATOM 4006 C C . ASP A 1 510 ? -1.178 -17.297 17.219 1 98.44 510 ASP A C 1
ATOM 4008 O O . ASP A 1 510 ? -0.569 -16.25 16.953 1 98.44 510 ASP A O 1
ATOM 4012 N N . PRO A 1 511 ? -1.015 -18.375 16.422 1 98.38 511 PRO A N 1
ATOM 4013 C CA . PRO A 1 511 ? -0.063 -18.406 15.312 1 98.38 511 PRO A CA 1
ATOM 4014 C C . PRO A 1 511 ? -0.591 -17.719 14.062 1 98.38 511 PRO A C 1
ATOM 4016 O O . PRO A 1 511 ? 0 -17.844 12.984 1 98.38 511 PRO A O 1
ATOM 4019 N N . ASN A 1 512 ? -1.734 -17.062 14.102 1 98.75 512 ASN A N 1
ATOM 4020 C CA . ASN A 1 512 ? -2.35 -16.359 12.969 1 98.75 512 ASN A CA 1
ATOM 4021 C C . ASN A 1 512 ? -2.031 -14.867 12.992 1 98.75 512 ASN A C 1
ATOM 4023 O O . ASN A 1 512 ? -1.531 -14.352 13.992 1 98.75 512 ASN A O 1
ATOM 4027 N N . PRO A 1 513 ? -2.193 -14.172 11.859 1 98.88 513 PRO A N 1
ATOM 4028 C CA . PRO A 1 513 ? -1.873 -12.742 11.844 1 98.88 513 PRO A CA 1
ATOM 4029 C C . PRO A 1 513 ? -2.926 -11.891 12.547 1 98.88 513 PRO A C 1
ATOM 4031 O O . PRO A 1 513 ? -4.125 -12.086 12.336 1 98.88 513 PRO A O 1
ATOM 4034 N N . TYR A 1 514 ? -2.482 -10.945 13.383 1 98.88 514 TYR A N 1
ATOM 4035 C CA . TYR A 1 514 ? -3.344 -10.055 14.148 1 98.88 514 TYR A CA 1
ATOM 4036 C C . TYR A 1 514 ? -3.025 -8.594 13.852 1 98.88 514 TYR A C 1
ATOM 4038 O O . TYR A 1 514 ? -1.856 -8.219 13.719 1 98.88 514 TYR A O 1
ATOM 4046 N N . LEU A 1 515 ? -3.996 -7.82 13.625 1 98.94 515 LEU A N 1
ATOM 4047 C CA . LEU A 1 515 ? -3.91 -6.371 13.773 1 98.94 515 LEU A CA 1
ATOM 4048 C C . LEU A 1 515 ? -4.438 -5.934 15.133 1 98.94 515 LEU A C 1
ATOM 4050 O O . LEU A 1 515 ? -5.605 -6.164 15.453 1 98.94 515 LEU A O 1
ATOM 4054 N N . PHE A 1 516 ? -3.609 -5.375 15.922 1 98.88 516 PHE A N 1
ATOM 4055 C CA . PHE A 1 516 ? -3.932 -4.977 17.281 1 98.88 516 PHE A CA 1
ATOM 4056 C C . PHE A 1 516 ? -4.027 -3.463 17.406 1 98.88 516 PHE A C 1
ATOM 4058 O O . PHE A 1 516 ? -3.012 -2.777 17.531 1 98.88 516 PHE A O 1
ATOM 4065 N N . PHE A 1 517 ? -5.254 -2.967 17.438 1 98.81 517 PHE A N 1
ATOM 4066 C CA . PHE A 1 517 ? -5.484 -1.526 17.453 1 98.81 517 PHE A CA 1
ATOM 4067 C C . PHE A 1 517 ? -5.449 -0.984 18.875 1 98.81 517 PHE A C 1
ATOM 4069 O O . PHE A 1 517 ? -6.02 -1.585 19.781 1 98.81 517 PHE A O 1
ATOM 4076 N N . GLU A 1 518 ? -4.742 0.116 19.078 1 98.56 518 GLU A N 1
ATOM 4077 C CA . GLU A 1 518 ? -4.605 0.8 20.359 1 98.56 518 GLU A CA 1
ATOM 4078 C C . GLU A 1 518 ? -4.969 2.277 20.25 1 98.56 518 GLU A C 1
ATOM 4080 O O . GLU A 1 518 ? -4.254 3.047 19.594 1 98.56 518 GLU A O 1
ATOM 4085 N N . HIS A 1 519 ? -6.035 2.676 20.891 1 98.38 519 HIS A N 1
ATOM 4086 C CA . HIS A 1 519 ? -6.426 4.078 20.797 1 98.38 519 HIS A CA 1
ATOM 4087 C C . HIS A 1 519 ? -5.473 4.969 21.594 1 98.38 519 HIS A C 1
ATOM 4089 O O . HIS A 1 519 ? -5.371 4.848 22.812 1 98.38 519 HIS A O 1
ATOM 4095 N N . LYS A 1 520 ? -4.863 5.926 20.969 1 97.06 520 LYS A N 1
ATOM 4096 C CA . LYS A 1 520 ? -3.785 6.715 21.547 1 97.06 520 LYS A CA 1
ATOM 4097 C C . LYS A 1 520 ? -4.305 7.598 22.688 1 97.06 520 LYS A C 1
ATOM 4099 O O . LYS A 1 520 ? -3.598 7.84 23.656 1 97.06 520 LYS A O 1
ATOM 4104 N N . ALA A 1 521 ? -5.543 8.07 22.531 1 97 521 ALA A N 1
ATOM 4105 C CA . ALA A 1 521 ? -6.105 8.945 23.547 1 97 521 ALA A CA 1
ATOM 4106 C C . ALA A 1 521 ? -6.336 8.188 24.859 1 97 521 ALA A C 1
ATOM 4108 O O . ALA A 1 521 ? -6.477 8.797 25.922 1 97 521 ALA A O 1
ATOM 4109 N N . LEU A 1 522 ? -6.352 6.859 24.797 1 98 522 LEU A N 1
ATOM 4110 C CA . LEU A 1 522 ? -6.582 6.039 25.984 1 98 522 LEU A CA 1
ATOM 4111 C C . LEU A 1 522 ? -5.266 5.699 26.672 1 98 522 LEU A C 1
ATOM 4113 O O . LEU A 1 522 ? -5.258 5.254 27.828 1 98 522 LEU A O 1
ATOM 4117 N N . TYR A 1 523 ? -4.176 5.891 26.062 1 97.31 523 TYR A N 1
ATOM 4118 C CA . TYR A 1 523 ? -2.883 5.438 26.562 1 97.31 523 TYR A CA 1
ATOM 4119 C C . TYR A 1 523 ? -2.656 5.914 27.984 1 97.31 523 TYR A C 1
ATOM 4121 O O . TYR A 1 523 ? -2.357 5.117 28.875 1 97.31 523 TYR A O 1
ATOM 4129 N N . ARG A 1 524 ? -2.871 7.266 28.203 1 96.31 524 ARG A N 1
ATOM 4130 C CA . ARG A 1 524 ? -2.506 7.824 29.5 1 96.31 524 ARG A CA 1
ATOM 4131 C C . ARG A 1 524 ? -3.723 8.414 30.203 1 96.31 524 ARG A C 1
ATOM 4133 O O . ARG A 1 524 ? -3.66 8.75 31.391 1 96.31 524 ARG A O 1
ATOM 4140 N N . SER A 1 525 ? -4.828 8.445 29.5 1 96.25 525 SER A N 1
ATOM 4141 C CA . SER A 1 525 ? -5.996 9.125 30.047 1 96.25 525 SER A CA 1
ATOM 4142 C C . SER A 1 525 ? -6.836 8.18 30.906 1 96.25 525 SER A C 1
ATOM 4144 O O . SER A 1 525 ? -7.695 8.625 31.672 1 96.25 525 SER A O 1
ATOM 4146 N N . ILE A 1 526 ? -6.57 6.867 30.75 1 97.06 526 ILE A N 1
ATOM 4147 C CA . ILE A 1 526 ? -7.383 5.945 31.531 1 97.06 526 ILE A CA 1
ATOM 4148 C C . ILE A 1 526 ? -6.48 4.965 32.281 1 97.06 526 ILE A C 1
ATOM 4150 O O . ILE A 1 526 ? -5.391 4.629 31.797 1 97.06 526 ILE A O 1
ATOM 4154 N N . SER A 1 527 ? -6.891 4.578 33.438 1 97.94 527 SER A N 1
ATOM 4155 C CA . SER A 1 527 ? -6.27 3.549 34.25 1 97.94 527 SER A CA 1
ATOM 4156 C C . SER A 1 527 ? -7.301 2.557 34.781 1 97.94 527 SER A C 1
ATOM 4158 O O . SER A 1 527 ? -8.508 2.82 34.719 1 97.94 527 SER A O 1
ATOM 4160 N N . GLY A 1 528 ? -6.898 1.443 35.125 1 97 528 GLY A N 1
ATOM 4161 C CA . GLY A 1 528 ? -7.746 0.427 35.719 1 97 528 GLY A CA 1
ATOM 4162 C C . GLY A 1 528 ? -6.965 -0.682 36.406 1 97 528 GLY A C 1
ATOM 4163 O O . GLY A 1 528 ? -5.738 -0.725 36.312 1 97 528 GLY A O 1
ATOM 4164 N N . GLN A 1 529 ? -7.758 -1.438 37.156 1 96.88 529 GLN A N 1
ATOM 4165 C CA . GLN A 1 529 ? -7.141 -2.598 37.781 1 96.88 529 GLN A CA 1
ATOM 4166 C C . GLN A 1 529 ? -6.773 -3.66 36.75 1 96.88 529 GLN A C 1
ATOM 4168 O O . GLN A 1 529 ? -7.625 -4.113 36 1 96.88 529 GLN A O 1
ATOM 4173 N N . VAL A 1 530 ? -5.496 -4.031 36.719 1 98.19 530 VAL A N 1
ATOM 4174 C CA . VAL A 1 530 ? -4.977 -5.031 35.812 1 98.19 530 VAL A CA 1
ATOM 4175 C C . VAL A 1 530 ? -4.297 -6.156 36.594 1 98.19 530 VAL A C 1
ATOM 4177 O O . VAL A 1 530 ? -3.387 -5.906 37.375 1 98.19 530 VAL A O 1
ATOM 4180 N N . PRO A 1 531 ? -4.773 -7.363 36.344 1 97.88 531 PRO A N 1
ATOM 4181 C CA . PRO A 1 531 ? -4.059 -8.469 37 1 97.88 531 PRO A CA 1
ATOM 4182 C C . PRO A 1 531 ? -2.562 -8.461 36.688 1 97.88 531 PRO A C 1
ATOM 4184 O O . PRO A 1 531 ? -2.166 -8.219 35.531 1 97.88 531 PRO A O 1
ATOM 4187 N N . ASP A 1 532 ? -1.738 -8.727 37.688 1 97.19 532 ASP A N 1
ATOM 4188 C CA . ASP A 1 532 ? -0.289 -8.625 37.531 1 97.19 532 ASP A CA 1
ATOM 4189 C C . ASP A 1 532 ? 0.269 -9.836 36.781 1 97.19 532 ASP A C 1
ATOM 4191 O O . ASP A 1 532 ? 1.303 -9.734 36.125 1 97.19 532 ASP A O 1
ATOM 4195 N N . ASP A 1 533 ? -0.444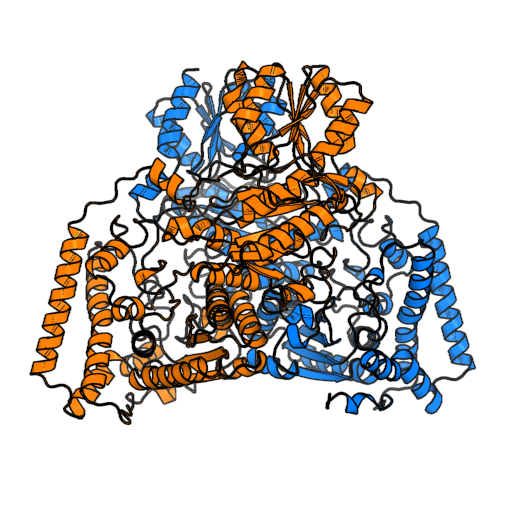 -10.945 36.844 1 96.38 533 ASP A N 1
ATOM 4196 C CA . ASP A 1 533 ? 0.006 -12.18 36.188 1 96.38 533 ASP A CA 1
ATOM 4197 C C . ASP A 1 533 ? -0.212 -12.125 34.688 1 96.38 533 ASP A C 1
ATOM 4199 O O . ASP A 1 533 ? -0.925 -11.25 34.188 1 96.38 533 ASP A O 1
ATOM 4203 N N . TYR A 1 534 ? 0.498 -13.039 34.031 1 97.62 534 TYR A N 1
ATOM 4204 C CA . TYR A 1 534 ? 0.193 -13.312 32.656 1 97.62 534 TYR A CA 1
ATOM 4205 C C . TYR A 1 534 ? -1.182 -13.953 32.5 1 97.62 534 TYR A C 1
ATOM 4207 O O . TYR A 1 534 ? -1.518 -14.891 33.25 1 97.62 534 TYR A O 1
ATOM 4215 N N . TYR A 1 535 ? -2.029 -13.43 31.719 1 98.12 535 TYR A N 1
ATOM 4216 C CA . TYR A 1 535 ? -3.344 -13.984 31.422 1 98.12 535 TYR A CA 1
ATOM 4217 C C . TYR A 1 535 ? -3.748 -13.688 29.969 1 98.12 535 TYR A C 1
ATOM 4219 O O . TYR A 1 535 ? -3.107 -12.883 29.297 1 98.12 535 TYR A O 1
ATOM 4227 N N . THR A 1 536 ? -4.688 -14.43 29.469 1 98.44 536 THR A N 1
ATOM 4228 C CA . THR A 1 536 ? -5.23 -14.188 28.125 1 98.44 536 THR A CA 1
ATOM 4229 C C . THR A 1 536 ? -6.746 -14.016 28.188 1 98.44 536 THR A C 1
ATOM 4231 O O . THR A 1 536 ? -7.402 -14.555 29.078 1 98.44 536 THR A O 1
ATOM 4234 N N . ILE A 1 537 ? -7.262 -13.234 27.328 1 98.12 537 ILE A N 1
ATOM 4235 C CA . ILE A 1 537 ? -8.695 -13.055 27.141 1 98.12 537 ILE A CA 1
ATOM 4236 C C . ILE A 1 537 ? -9.133 -13.742 25.844 1 98.12 537 ILE A C 1
ATOM 4238 O O . ILE A 1 537 ? -8.398 -13.734 24.844 1 98.12 537 ILE A O 1
ATOM 4242 N N . GLU A 1 538 ? -10.258 -14.336 25.922 1 98 538 GLU A N 1
ATOM 4243 C CA . GLU A 1 538 ? -10.75 -15.062 24.75 1 98 538 GLU A CA 1
ATOM 4244 C C . GLU A 1 538 ? -11.008 -14.125 23.578 1 98 538 GLU A C 1
ATOM 4246 O O . GLU A 1 538 ? -11.789 -13.18 23.688 1 98 538 GLU A O 1
ATOM 4251 N N . VAL A 1 539 ? -10.352 -14.414 22.469 1 98.38 539 VAL A N 1
ATOM 4252 C CA . VAL A 1 539 ? -10.531 -13.609 21.266 1 98.38 539 VAL A CA 1
ATOM 4253 C C . VAL A 1 539 ? -11.844 -13.977 20.578 1 98.38 539 VAL A C 1
ATOM 4255 O O . VAL A 1 539 ? -12.203 -15.156 20.5 1 98.38 539 VAL A O 1
ATOM 4258 N N . GLY A 1 540 ? -12.602 -12.992 20.109 1 98.25 540 GLY A N 1
ATOM 4259 C CA . GLY A 1 540 ? -13.875 -13.227 19.453 1 98.25 540 GLY A CA 1
ATOM 4260 C C . GLY A 1 540 ? -15.055 -13.164 20.406 1 98.25 540 GLY A C 1
ATOM 4261 O O . GLY A 1 540 ? -16.188 -13.422 20 1 98.25 540 GLY A O 1
ATOM 4262 N N . LYS A 1 541 ? -14.781 -12.812 21.625 1 98.44 541 LYS A N 1
ATOM 4263 C CA . LYS A 1 541 ? -15.852 -12.672 22.609 1 98.44 541 LYS A CA 1
ATOM 4264 C C . LYS A 1 541 ? -15.992 -11.227 23.078 1 98.44 541 LYS A C 1
ATOM 4266 O O . LYS A 1 541 ? -15 -10.578 23.422 1 98.44 541 LYS A O 1
ATOM 4271 N N . ALA A 1 542 ? -17.188 -10.703 23.047 1 98.75 542 ALA A N 1
ATOM 4272 C CA . ALA A 1 542 ? -17.5 -9.352 23.5 1 98.75 542 ALA A CA 1
ATOM 4273 C C . ALA A 1 542 ? -17.734 -9.312 25 1 98.75 542 ALA A C 1
ATOM 4275 O O . ALA A 1 542 ? -17.781 -10.359 25.656 1 98.75 542 ALA A O 1
ATOM 4276 N N . LYS A 1 543 ? -17.766 -8.125 25.547 1 98.62 543 LYS A N 1
ATOM 4277 C CA . LYS A 1 543 ? -18.031 -7.914 26.969 1 98.62 543 LYS A CA 1
ATOM 4278 C C . LYS A 1 543 ? -19.156 -6.898 27.188 1 98.62 543 LYS A C 1
ATOM 4280 O O . LYS A 1 543 ? -19.125 -5.809 26.609 1 98.62 543 LYS A O 1
ATOM 4285 N N . LEU A 1 544 ? -20.156 -7.266 27.922 1 98.44 544 LEU A N 1
ATOM 4286 C CA . LEU A 1 544 ? -21.188 -6.312 28.328 1 98.44 544 LEU A CA 1
ATOM 4287 C C . LEU A 1 544 ? -20.672 -5.375 29.406 1 98.44 544 LEU A C 1
ATOM 4289 O O . LEU A 1 544 ? -20.625 -5.734 30.594 1 98.44 544 LEU A O 1
ATOM 4293 N N . GLU A 1 545 ? -20.359 -4.172 29.125 1 98.12 545 GLU A N 1
ATOM 4294 C CA . GLU A 1 545 ? -19.75 -3.209 30.031 1 98.12 545 GLU A CA 1
ATOM 4295 C C . GLU A 1 545 ? -20.797 -2.611 30.984 1 98.12 545 GLU A C 1
ATOM 4297 O O . GLU A 1 545 ? -20.469 -2.223 32.094 1 98.12 545 GLU A O 1
ATOM 4302 N N . LYS A 1 546 ? -21.922 -2.42 30.484 1 97.81 546 LYS A N 1
ATOM 4303 C CA . LYS A 1 546 ? -23.062 -1.901 31.234 1 97.81 546 LYS A CA 1
ATOM 4304 C C . LYS A 1 546 ? -24.344 -2.619 30.844 1 97.81 546 LYS A C 1
ATOM 4306 O O . LYS A 1 546 ? -24.594 -2.852 29.656 1 97.81 546 LYS A O 1
ATOM 4311 N N . GLU A 1 547 ? -25.109 -3.002 31.812 1 97.81 547 GLU A N 1
ATOM 4312 C CA . GLU A 1 547 ? -26.391 -3.672 31.547 1 97.81 547 GLU A CA 1
ATOM 4313 C C . GLU A 1 547 ? -27.547 -2.68 31.578 1 97.81 547 GLU A C 1
ATOM 4315 O O . GLU A 1 547 ? -27.578 -1.775 32.406 1 97.81 547 GLU A O 1
ATOM 4320 N N . GLY A 1 548 ? -28.406 -2.816 30.641 1 97.75 548 GLY A N 1
ATOM 4321 C CA . GLY A 1 548 ? -29.625 -2.025 30.547 1 97.75 548 GLY A CA 1
ATOM 4322 C C . GLY A 1 548 ? -30.703 -2.672 29.703 1 97.75 548 GLY A C 1
ATOM 4323 O O . GLY A 1 548 ? -30.484 -3.746 29.125 1 97.75 548 GLY A O 1
ATOM 4324 N N . GLU A 1 549 ? -31.875 -1.946 29.641 1 97.25 549 GLU A N 1
ATOM 4325 C CA . GLU A 1 549 ? -33 -2.607 29 1 97.25 549 GLU A CA 1
ATOM 4326 C C . GLU A 1 549 ? -33.625 -1.716 27.922 1 97.25 549 GLU A C 1
ATOM 4328 O O . GLU A 1 549 ? -34.406 -2.188 27.094 1 97.25 549 GLU A O 1
ATOM 4333 N N . ALA A 1 550 ? -33.344 -0.512 27.922 1 97.94 550 ALA A N 1
ATOM 4334 C CA . ALA A 1 550 ? -34.031 0.431 27.062 1 97.94 550 ALA A CA 1
ATOM 4335 C C . ALA A 1 550 ? -33.5 0.401 25.641 1 97.94 550 ALA A C 1
ATOM 4337 O O . ALA A 1 550 ? -34.25 0.59 24.672 1 97.94 550 ALA A O 1
ATOM 4338 N N . VAL A 1 551 ? -32.188 0.28 25.5 1 98.69 551 VAL A N 1
ATOM 4339 C CA . VAL A 1 551 ? -31.531 0.356 24.203 1 98.69 551 VAL A CA 1
ATOM 4340 C C . VAL A 1 551 ? -30.188 -0.37 24.281 1 98.69 551 VAL A C 1
ATOM 4342 O O . VAL A 1 551 ? -29.594 -0.49 25.344 1 98.69 551 VAL A O 1
ATOM 4345 N N . SER A 1 552 ? -29.766 -0.954 23.188 1 98.88 552 SER A N 1
ATOM 4346 C CA . SER A 1 552 ? -28.438 -1.567 23.062 1 98.88 552 SER A CA 1
ATOM 4347 C C . SER A 1 552 ? -27.5 -0.698 22.234 1 98.88 552 SER A C 1
ATOM 4349 O O . SER A 1 552 ? -27.812 -0.324 21.109 1 98.88 552 SER A O 1
ATOM 4351 N N . ILE A 1 553 ? -26.375 -0.327 22.781 1 98.94 553 ILE A N 1
ATOM 4352 C CA . ILE A 1 553 ? -25.281 0.337 22.078 1 98.94 553 ILE A CA 1
ATOM 4353 C C . ILE A 1 553 ? -24.125 -0.64 21.875 1 98.94 553 ILE A C 1
ATOM 4355 O O . ILE A 1 553 ? -23.578 -1.162 22.844 1 98.94 553 ILE A O 1
ATOM 4359 N N . ILE A 1 554 ? -23.812 -1 20.672 1 98.94 554 ILE A N 1
ATOM 4360 C CA . ILE A 1 554 ? -22.703 -1.863 20.297 1 98.94 554 ILE A CA 1
ATOM 4361 C C . ILE A 1 554 ? -21.531 -1.014 19.797 1 98.94 554 ILE A C 1
ATOM 4363 O O . ILE A 1 554 ? -21.719 -0.148 18.938 1 98.94 554 ILE A O 1
ATOM 4367 N N . THR A 1 555 ? -20.391 -1.189 20.328 1 98.88 555 THR A N 1
ATOM 4368 C CA . THR A 1 555 ? -19.25 -0.339 19.969 1 98.88 555 THR A CA 1
ATOM 4369 C C . THR A 1 555 ? -17.938 -1.007 20.359 1 98.88 555 THR A C 1
ATOM 4371 O O . THR A 1 555 ? -17.875 -2.227 20.516 1 98.88 555 THR A O 1
ATOM 4374 N N . TYR A 1 556 ? -16.797 -0.322 20.297 1 98.75 556 TYR A N 1
ATOM 4375 C CA . TYR A 1 556 ? -15.461 -0.771 20.656 1 98.75 556 TYR A CA 1
ATOM 4376 C C . TYR A 1 556 ? -14.523 0.414 20.844 1 98.75 556 TYR A C 1
ATOM 4378 O O . TYR A 1 556 ? -14.852 1.542 20.484 1 98.75 556 TYR A O 1
ATOM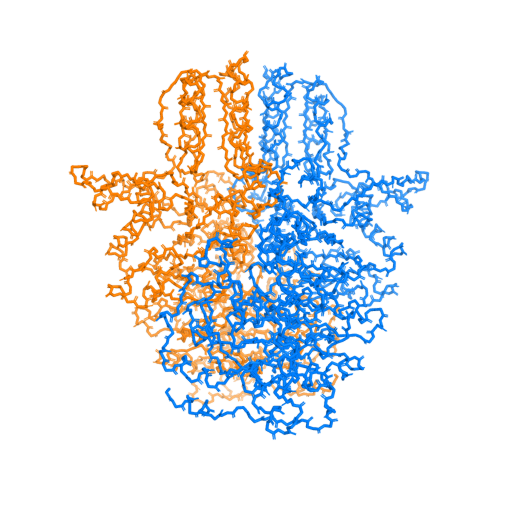 4386 N N . GLY A 1 557 ? -13.398 0.134 21.469 1 98.25 557 GLY A N 1
ATOM 4387 C CA . GLY A 1 557 ? -12.383 1.164 21.625 1 98.25 557 GLY A CA 1
ATOM 4388 C C . GLY A 1 557 ? -12.883 2.389 22.375 1 98.25 557 GLY A C 1
ATOM 4389 O O . GLY A 1 557 ? -13.5 2.271 23.438 1 98.25 557 GLY A O 1
ATOM 4390 N N . MET A 1 558 ? -12.672 3.566 21.859 1 98.12 558 MET A N 1
ATOM 4391 C CA . MET A 1 558 ? -13.055 4.836 22.469 1 98.12 558 MET A CA 1
ATOM 4392 C C . MET A 1 558 ? -14.57 4.969 22.531 1 98.12 558 MET A C 1
ATOM 4394 O O . MET A 1 558 ? -15.102 5.613 23.438 1 98.12 558 MET A O 1
ATOM 4398 N N . GLY A 1 559 ? -15.25 4.32 21.625 1 98.56 559 GLY A N 1
ATOM 4399 C CA . GLY A 1 559 ? -16.703 4.367 21.594 1 98.56 559 GLY A CA 1
ATOM 4400 C C . GLY A 1 559 ? -17.344 3.887 22.875 1 98.56 559 GLY A C 1
ATOM 4401 O O . GLY A 1 559 ? -18.406 4.371 23.266 1 98.56 559 GLY A O 1
ATOM 4402 N N . VAL A 1 560 ? -16.688 2.955 23.562 1 98.81 560 VAL A N 1
ATOM 4403 C CA . VAL A 1 560 ? -17.219 2.432 24.828 1 98.81 560 VAL A CA 1
ATOM 4404 C C . VAL A 1 560 ? -17.312 3.559 25.859 1 98.81 560 VAL A C 1
ATOM 4406 O O . VAL A 1 560 ? -18.328 3.709 26.531 1 98.81 560 VAL A O 1
ATOM 4409 N N . HIS A 1 561 ? -16.312 4.332 25.953 1 98.5 561 HIS A N 1
ATOM 4410 C CA . HIS A 1 561 ? -16.25 5.438 26.906 1 98.5 561 HIS A CA 1
ATOM 4411 C C . HIS A 1 561 ? -17.266 6.52 26.547 1 98.5 561 HIS A C 1
ATOM 4413 O O . HIS A 1 561 ? -17.922 7.09 27.438 1 98.5 561 HIS A O 1
ATOM 4419 N N . TRP A 1 562 ? -17.422 6.871 25.25 1 98.56 562 TRP A N 1
ATOM 4420 C CA . TRP A 1 562 ? -18.438 7.828 24.797 1 98.56 562 TRP A CA 1
ATOM 4421 C C . TRP A 1 562 ? -19.828 7.352 25.156 1 98.56 562 TRP A C 1
ATOM 4423 O O . TRP A 1 562 ? -20.656 8.133 25.625 1 98.56 562 TRP A O 1
ATOM 4433 N N . ALA A 1 563 ? -20.078 6.082 24.891 1 98.81 563 ALA A N 1
ATOM 4434 C CA . ALA A 1 563 ? -21.391 5.508 25.156 1 98.81 563 ALA A CA 1
ATOM 4435 C C . ALA A 1 563 ? -21.734 5.594 26.641 1 98.81 563 ALA A C 1
ATOM 4437 O O . ALA A 1 563 ? -22.859 5.984 27 1 98.81 563 ALA A O 1
ATOM 4438 N N . ILE A 1 564 ? -20.781 5.199 27.5 1 98.5 564 ILE A N 1
ATOM 4439 C CA . ILE A 1 564 ? -21 5.242 28.953 1 98.5 564 ILE A CA 1
ATOM 4440 C C . ILE A 1 564 ? -21.266 6.68 29.375 1 98.5 564 ILE A C 1
ATOM 4442 O O . ILE A 1 564 ? -22.234 6.945 30.094 1 98.5 564 ILE A O 1
ATOM 4446 N N . LYS A 1 565 ? -20.469 7.621 28.922 1 98.06 565 LYS A N 1
ATOM 4447 C CA . LYS A 1 565 ? -20.609 9.023 29.297 1 98.06 565 LYS A CA 1
ATOM 4448 C C . LYS A 1 565 ? -21.984 9.57 28.891 1 98.06 565 LYS A C 1
ATOM 4450 O O . LYS A 1 565 ? -22.688 10.156 29.719 1 98.06 565 LYS A O 1
ATOM 4455 N N . VAL A 1 566 ? -22.359 9.383 27.688 1 98.31 566 VAL A N 1
ATOM 4456 C CA . VAL A 1 566 ? -23.594 9.953 27.141 1 98.31 566 VAL A CA 1
ATOM 4457 C C . VAL A 1 566 ? -24.797 9.328 27.828 1 98.31 566 VAL A C 1
ATOM 4459 O O . VAL A 1 566 ? -25.75 10.031 28.188 1 98.31 566 VAL A O 1
ATOM 4462 N N . THR A 1 567 ? -24.828 8.016 28.031 1 98.44 567 THR A N 1
ATOM 4463 C CA . THR A 1 567 ? -25.969 7.348 28.641 1 98.44 567 THR A CA 1
ATOM 4464 C C . THR A 1 567 ? -26.109 7.766 30.109 1 98.44 567 THR A C 1
ATOM 4466 O O . THR A 1 567 ? -27.234 7.91 30.609 1 98.44 567 THR A O 1
ATOM 4469 N N . ASP A 1 568 ? -24.984 7.945 30.828 1 97.94 568 ASP A N 1
ATOM 4470 C CA . ASP A 1 568 ? -25.031 8.422 32.188 1 97.94 568 ASP A CA 1
ATOM 4471 C C . ASP A 1 568 ? -25.594 9.844 32.281 1 97.94 568 ASP A C 1
ATOM 4473 O O . ASP A 1 568 ? -26.438 10.141 33.125 1 97.94 568 ASP A O 1
ATOM 4477 N N . GLU A 1 569 ? -25.141 10.664 31.375 1 97.88 569 GLU A N 1
ATOM 4478 C CA . GLU A 1 569 ? -25.609 12.047 31.344 1 97.88 569 GLU A CA 1
ATOM 4479 C C . GLU A 1 569 ? -27.094 12.133 31.031 1 97.88 569 GLU A C 1
ATOM 4481 O O . GLU A 1 569 ? -27.797 12.984 31.578 1 97.88 569 GLU A O 1
ATOM 4486 N N . LEU A 1 570 ? -27.578 11.25 30.203 1 97.31 570 LEU A N 1
ATOM 4487 C CA . LEU A 1 570 ? -28.969 11.289 29.75 1 97.31 570 LEU A CA 1
ATOM 4488 C C . LEU A 1 570 ? -29.859 10.422 30.641 1 97.31 570 LEU A C 1
ATOM 4490 O O . LEU A 1 570 ? -31.078 10.469 30.531 1 97.31 570 LEU A O 1
ATOM 4494 N N . GLY A 1 571 ? -29.281 9.641 31.516 1 97.44 571 GLY A N 1
ATOM 4495 C CA . GLY A 1 571 ? -30.031 8.742 32.375 1 97.44 571 GLY A CA 1
ATOM 4496 C C . GLY A 1 571 ? -30.703 7.613 31.625 1 97.44 571 GLY A C 1
ATOM 4497 O O . GLY A 1 571 ? -31.844 7.246 31.938 1 97.44 571 GLY A O 1
ATOM 4498 N N . ILE A 1 572 ? -30.047 7.125 30.656 1 97.81 572 ILE A N 1
ATOM 4499 C CA . ILE A 1 572 ? -30.625 6.082 29.812 1 97.81 572 ILE A CA 1
ATOM 4500 C C . ILE A 1 572 ? -30.141 4.711 30.281 1 97.81 572 ILE A C 1
ATOM 4502 O O . ILE A 1 572 ? -28.938 4.504 30.484 1 97.81 572 ILE A O 1
ATOM 4506 N N . ASP A 1 573 ? -31.031 3.811 30.438 1 97.75 573 ASP A N 1
ATOM 4507 C CA . ASP A 1 573 ? -30.75 2.428 30.812 1 97.75 573 ASP A CA 1
ATOM 4508 C C . ASP A 1 573 ? -30.344 1.599 29.609 1 97.75 573 ASP A C 1
ATOM 4510 O O . ASP A 1 573 ? -31.141 0.832 29.062 1 97.75 573 ASP A O 1
ATOM 4514 N N . ALA A 1 574 ? -29.078 1.632 29.25 1 98.44 574 ALA A N 1
ATOM 4515 C CA . ALA A 1 574 ? -28.609 1.059 28 1 98.44 574 ALA A CA 1
ATOM 4516 C C . ALA A 1 574 ? -27.703 -0.14 28.25 1 98.44 574 ALA A C 1
ATOM 4518 O O . ALA A 1 574 ? -26.891 -0.125 29.172 1 98.44 574 ALA A O 1
ATOM 4519 N N . ASP A 1 575 ? -27.875 -1.223 27.438 1 98.5 575 ASP A N 1
ATOM 4520 C CA . ASP A 1 575 ? -26.812 -2.203 27.25 1 98.5 575 ASP A CA 1
ATOM 4521 C C . ASP A 1 575 ? -25.656 -1.608 26.469 1 98.5 575 ASP A C 1
ATOM 4523 O O . ASP A 1 575 ? -25.844 -1.09 25.359 1 98.5 575 ASP A O 1
ATOM 4527 N N . ILE A 1 576 ? -24.5 -1.619 27 1 98.88 576 ILE A N 1
ATOM 4528 C CA . ILE A 1 576 ? -23.312 -1.218 26.266 1 98.88 576 ILE A CA 1
ATOM 4529 C C . ILE A 1 576 ? -22.422 -2.434 26.031 1 98.88 576 ILE A C 1
ATOM 4531 O O . ILE A 1 576 ? -21.781 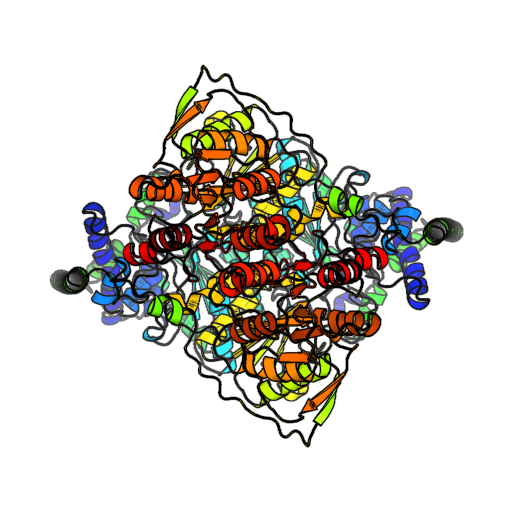-2.926 26.953 1 98.88 576 ILE A O 1
ATOM 4535 N N . LEU A 1 577 ? -22.406 -2.92 24.797 1 98.94 577 LEU A N 1
ATOM 4536 C CA . LEU A 1 577 ? -21.656 -4.102 24.391 1 98.94 577 LEU A CA 1
ATOM 4537 C C . LEU A 1 577 ? -20.328 -3.707 23.766 1 98.94 577 LEU A C 1
ATOM 4539 O O . LEU A 1 577 ? -20.297 -3.117 22.672 1 98.94 577 LEU A O 1
ATOM 4543 N N . ASP A 1 578 ? -19.25 -3.992 24.453 1 98.88 578 ASP A N 1
ATOM 4544 C CA . ASP A 1 578 ? -17.891 -3.811 23.938 1 98.88 578 ASP A CA 1
ATOM 4545 C C . ASP A 1 578 ? -17.438 -5.016 23.125 1 98.88 578 ASP A C 1
ATOM 4547 O O . ASP A 1 578 ? -17.188 -6.094 23.672 1 98.88 578 ASP A O 1
ATOM 4551 N N . LEU A 1 579 ? -17.266 -4.805 21.859 1 98.88 579 LEU A N 1
ATOM 4552 C CA . LEU A 1 579 ? -16.969 -5.934 20.984 1 98.88 579 LEU A CA 1
ATOM 4553 C C . LEU A 1 579 ? -15.617 -6.547 21.344 1 98.88 579 LEU A C 1
ATOM 4555 O O . LEU A 1 579 ? -15.445 -7.766 21.25 1 98.88 579 LEU A O 1
ATOM 4559 N N . ARG A 1 580 ? -14.602 -5.719 21.672 1 98.75 580 ARG A N 1
ATOM 4560 C CA . ARG A 1 580 ? -13.234 -6.121 21.984 1 98.75 580 ARG A CA 1
ATOM 4561 C C . ARG A 1 580 ? -12.516 -6.648 20.75 1 98.75 580 ARG A C 1
ATOM 4563 O O . ARG A 1 580 ? -11.375 -6.27 20.469 1 98.75 580 ARG A O 1
ATOM 4570 N N . THR A 1 581 ? -13.07 -7.621 20.062 1 98.81 581 THR A N 1
ATOM 4571 C CA . THR A 1 581 ? -12.594 -8.219 18.828 1 98.81 581 THR A CA 1
ATOM 4572 C C . THR A 1 581 ? -13.492 -7.844 17.656 1 98.81 581 THR A C 1
ATOM 4574 O O . THR A 1 581 ? -14.719 -8.008 17.734 1 98.81 581 THR A O 1
ATOM 4577 N N . LEU A 1 582 ? -12.891 -7.328 16.594 1 98.75 582 LEU A N 1
ATOM 4578 C CA . LEU A 1 582 ? -13.648 -6.883 15.43 1 98.75 582 LEU A CA 1
ATOM 4579 C C . LEU A 1 582 ? -13.711 -7.977 14.367 1 98.75 582 LEU A C 1
ATOM 4581 O O . LEU A 1 582 ? -14.656 -8.031 13.578 1 98.75 582 LEU A O 1
ATOM 4585 N N . LEU A 1 583 ? -12.703 -8.82 14.305 1 98.44 583 LEU A N 1
ATOM 4586 C CA . LEU A 1 583 ? -12.648 -9.969 13.406 1 98.44 583 LEU A CA 1
ATOM 4587 C C . LEU A 1 583 ? -11.891 -11.125 14.047 1 98.44 583 LEU A C 1
ATOM 4589 O O . LEU A 1 583 ? -10.68 -11.039 14.25 1 98.44 583 LEU A O 1
ATOM 4593 N N . PRO A 1 584 ? -12.586 -12.188 14.406 1 97.56 584 PRO A N 1
ATOM 4594 C CA . PRO A 1 584 ? -14.039 -12.359 14.289 1 97.56 584 PRO A CA 1
ATOM 4595 C C . PRO A 1 584 ? -14.812 -11.641 15.383 1 97.56 584 PRO A C 1
ATOM 4597 O O . PRO A 1 584 ? -14.352 -11.57 16.531 1 97.56 584 PRO A O 1
ATOM 4600 N N . TRP A 1 585 ? -15.914 -11.07 15.039 1 98.31 585 TRP A N 1
ATOM 4601 C CA . TRP A 1 585 ? -16.734 -10.406 16.047 1 98.31 585 TRP A CA 1
ATOM 4602 C C . TRP A 1 585 ? -17.766 -11.367 16.625 1 98.31 585 TRP A C 1
ATOM 4604 O O . TRP A 1 585 ? -18.062 -12.406 16.031 1 98.31 585 TRP A O 1
ATOM 4614 N N . ASP A 1 586 ? -18.312 -11.148 17.797 1 98.69 586 ASP A N 1
ATOM 4615 C CA . ASP A 1 586 ? -19.156 -12.023 18.609 1 98.69 586 ASP A CA 1
ATOM 4616 C C . ASP A 1 586 ? -20.609 -11.93 18.188 1 98.69 586 ASP A C 1
ATOM 4618 O O . ASP A 1 586 ? -21.422 -11.273 18.859 1 98.69 586 ASP A O 1
ATOM 4622 N N . LYS A 1 587 ? -21.047 -12.688 17.266 1 98.62 587 LYS A N 1
ATOM 4623 C CA . LYS A 1 587 ? -22.406 -12.641 16.734 1 98.62 587 LYS A CA 1
ATOM 4624 C C . LYS A 1 587 ? -23.422 -13.047 17.781 1 98.62 587 LYS A C 1
ATOM 4626 O O . LYS A 1 587 ? -24.531 -12.484 17.828 1 98.62 587 LYS A O 1
ATOM 4631 N N . ASP A 1 588 ? -23.062 -13.992 18.578 1 98.62 588 ASP A N 1
ATOM 4632 C CA . ASP A 1 588 ? -23.984 -14.461 19.625 1 98.62 588 ASP A CA 1
ATOM 4633 C C . ASP A 1 588 ? -24.281 -13.359 20.625 1 98.62 588 ASP A C 1
ATOM 4635 O O . ASP A 1 588 ? -25.438 -13.148 21 1 98.62 588 ASP A O 1
ATOM 4639 N N . ALA A 1 589 ? -23.25 -12.664 21.062 1 98.81 589 ALA A N 1
ATOM 4640 C CA . ALA A 1 589 ? -23.438 -11.578 22.016 1 98.81 589 ALA A CA 1
ATOM 4641 C C . ALA A 1 589 ? -24.266 -10.453 21.406 1 98.81 589 ALA A C 1
ATOM 4643 O O . ALA A 1 589 ? -25.094 -9.844 22.094 1 98.81 589 ALA A O 1
ATOM 4644 N N . VAL A 1 590 ? -24.047 -10.156 20.188 1 98.88 590 VAL A N 1
ATOM 4645 C CA . VAL A 1 590 ? -24.812 -9.117 19.484 1 98.88 590 VAL A CA 1
ATOM 4646 C C . VAL A 1 590 ? -26.281 -9.516 19.406 1 98.88 590 VAL A C 1
ATOM 4648 O O . VAL A 1 590 ? -27.156 -8.719 19.719 1 98.88 590 VAL A O 1
ATOM 4651 N N . ARG A 1 591 ? -26.578 -10.75 19.031 1 98.75 591 ARG A N 1
ATOM 4652 C CA . ARG A 1 591 ? -27.953 -11.211 18.969 1 98.75 591 ARG A CA 1
ATOM 4653 C C . ARG A 1 591 ? -28.625 -11.117 20.328 1 98.75 591 ARG A C 1
ATOM 4655 O O . ARG A 1 591 ? -29.781 -10.703 20.422 1 98.75 591 ARG A O 1
ATOM 4662 N N . LYS A 1 592 ? -27.906 -11.5 21.328 1 98.69 592 LYS A N 1
ATOM 4663 C CA . LYS A 1 592 ? -28.453 -11.516 22.688 1 98.69 592 LYS A CA 1
ATOM 4664 C C . LYS A 1 592 ? -28.875 -10.117 23.125 1 98.69 592 LYS A C 1
ATOM 4666 O O . LYS A 1 592 ? -29.953 -9.938 23.703 1 98.69 592 LYS A O 1
ATOM 4671 N N . THR A 1 593 ? -28.047 -9.117 22.875 1 98.75 593 THR A N 1
ATOM 4672 C CA . THR A 1 593 ? -28.391 -7.77 23.297 1 98.75 593 THR A CA 1
ATOM 4673 C C . THR A 1 593 ? -29.531 -7.215 22.438 1 98.75 593 THR A C 1
ATOM 4675 O O . THR A 1 593 ? -30.359 -6.438 22.922 1 98.75 593 THR A O 1
ATOM 4678 N N . VAL A 1 594 ? -29.609 -7.551 21.172 1 98.69 594 VAL A N 1
ATOM 4679 C CA . VAL A 1 594 ? -30.703 -7.141 20.297 1 98.69 594 VAL A CA 1
ATOM 4680 C C . VAL A 1 594 ? -32.031 -7.719 20.812 1 98.69 594 VAL A C 1
ATOM 4682 O O . VAL A 1 594 ? -33.031 -7.016 20.859 1 98.69 594 VAL A O 1
ATOM 4685 N N . GLU A 1 595 ? -32 -9.008 21.156 1 98.31 595 GLU A N 1
ATOM 4686 C CA . GLU A 1 595 ? -33.188 -9.688 21.688 1 98.31 595 GLU A CA 1
ATOM 4687 C C . GLU A 1 595 ? -33.688 -9.008 22.953 1 98.31 595 GLU A C 1
ATOM 4689 O O . GLU A 1 595 ? -34.906 -8.922 23.172 1 98.31 595 GLU A O 1
ATOM 4694 N N . LYS A 1 596 ? -32.812 -8.5 23.688 1 98.38 596 LYS A N 1
ATOM 4695 C CA . LYS A 1 596 ? -33.156 -7.906 24.984 1 98.38 596 LYS A CA 1
ATOM 4696 C C . LYS A 1 596 ? -33.844 -6.566 24.797 1 98.38 596 LYS A C 1
ATOM 4698 O O . LYS A 1 596 ? -34.844 -6.281 25.484 1 98.38 596 LYS A O 1
ATOM 4703 N N . THR A 1 597 ? -33.406 -5.719 23.875 1 98.12 597 THR A N 1
ATOM 4704 C CA . THR A 1 597 ? -33.844 -4.336 23.891 1 98.12 597 THR A CA 1
ATOM 4705 C C . THR A 1 597 ? -34.688 -4.02 22.672 1 98.12 597 THR A C 1
ATOM 4707 O O . THR A 1 597 ? -35.5 -3.098 22.688 1 98.12 597 THR A O 1
ATOM 4710 N N . GLY A 1 598 ? -34.375 -4.723 21.578 1 98.25 598 GLY A N 1
ATOM 4711 C CA . GLY A 1 598 ? -35.094 -4.488 20.328 1 98.25 598 GLY A CA 1
ATOM 4712 C C . GLY A 1 598 ? -34.75 -3.15 19.688 1 98.25 598 GLY A C 1
ATOM 4713 O O . GLY A 1 598 ? -35.219 -2.834 18.594 1 98.25 598 GLY A O 1
ATOM 4714 N N . LYS A 1 599 ? -34.094 -2.246 20.312 1 98.69 599 LYS A N 1
ATOM 4715 C CA . LYS A 1 599 ? -33.562 -0.968 19.828 1 98.69 599 LYS A CA 1
ATOM 4716 C C . LYS A 1 599 ? -32.062 -0.929 19.891 1 98.69 599 LYS A C 1
ATOM 4718 O O . LYS A 1 599 ? -31.469 -1.054 20.969 1 98.69 599 LYS A O 1
ATOM 4723 N N . VAL A 1 600 ? -31.422 -0.748 18.719 1 98.81 600 VAL A N 1
ATOM 4724 C CA . VAL A 1 600 ? -29.969 -0.927 18.656 1 98.81 600 VAL A CA 1
ATOM 4725 C C . VAL A 1 600 ? -29.328 0.263 17.938 1 98.81 600 VAL A C 1
ATOM 4727 O O . VAL A 1 600 ? -29.859 0.73 16.922 1 98.81 600 VAL A O 1
ATOM 4730 N N . LEU A 1 601 ? -28.266 0.809 18.469 1 98.81 601 LEU A N 1
ATOM 4731 C CA . LEU A 1 601 ? -27.422 1.816 17.844 1 98.81 601 LEU A CA 1
ATOM 4732 C C . LEU A 1 601 ? -25.969 1.371 17.828 1 98.81 601 LEU A C 1
ATOM 4734 O O . LEU A 1 601 ? -25.422 1.015 18.875 1 98.81 601 LEU A O 1
ATOM 4738 N N . PHE A 1 602 ? -25.328 1.246 16.688 1 98.88 602 PHE A N 1
ATOM 4739 C CA . PHE A 1 602 ? -23.906 0.984 16.594 1 98.88 602 PHE A CA 1
ATOM 4740 C C . PHE A 1 602 ? -23.109 2.287 16.562 1 98.88 602 PHE A C 1
ATOM 4742 O O . PHE A 1 602 ? -23.406 3.178 15.758 1 98.88 602 PHE A O 1
ATOM 4749 N N . LEU A 1 603 ? -22.141 2.4 17.438 1 98.88 603 LEU A N 1
ATOM 4750 C CA . LEU A 1 603 ? -21.312 3.592 17.547 1 98.88 603 LEU A CA 1
ATOM 4751 C C . LEU A 1 603 ? -19.859 3.279 17.188 1 98.88 603 LEU A C 1
ATOM 4753 O O . LEU A 1 603 ? -19.281 2.305 17.688 1 98.88 603 LEU A O 1
ATOM 4757 N N . GLN A 1 604 ? -19.266 4.023 16.297 1 98.69 604 GLN A N 1
ATOM 4758 C CA . GLN A 1 604 ? -17.844 3.875 15.984 1 98.69 604 GLN A CA 1
ATOM 4759 C C . GLN A 1 604 ? -17.172 5.234 15.852 1 98.69 604 GLN A C 1
ATOM 4761 O O . GLN A 1 604 ? -17.828 6.234 15.562 1 98.69 604 GLN A O 1
ATOM 4766 N N . GLU A 1 605 ? -15.852 5.266 16.125 1 98.38 605 GLU A N 1
ATOM 4767 C CA . GLU A 1 605 ? -15.07 6.477 15.875 1 98.38 605 GLU A CA 1
ATOM 4768 C C . GLU A 1 605 ? -14.781 6.66 14.391 1 98.38 605 GLU A C 1
ATOM 4770 O O . GLU A 1 605 ? -14.789 7.781 13.883 1 98.38 605 GLU A O 1
ATOM 4775 N N . ASP A 1 606 ? -14.516 5.57 13.703 1 98.12 606 ASP A N 1
ATOM 4776 C CA . ASP A 1 606 ? -14.211 5.594 12.273 1 98.12 606 ASP A CA 1
ATOM 4777 C C . ASP A 1 606 ? -15.312 6.293 11.484 1 98.12 606 ASP A C 1
ATOM 4779 O O . ASP A 1 606 ? -16.406 6.512 12.008 1 98.12 606 ASP A O 1
ATOM 4783 N N . CYS A 1 607 ? -14.984 6.785 10.289 1 98.19 607 CYS A N 1
ATOM 4784 C CA . CYS A 1 607 ? -15.977 7.398 9.414 1 98.19 607 CYS A CA 1
ATOM 4785 C C . CYS A 1 607 ? -17.188 6.484 9.234 1 98.19 607 CYS A C 1
ATOM 4787 O O . CYS A 1 607 ? -17.062 5.262 9.359 1 98.19 607 CYS A O 1
ATOM 4789 N N . LEU A 1 608 ? -18.25 7.07 8.961 1 98.25 608 LEU A N 1
ATOM 4790 C CA . LEU A 1 608 ? -19.516 6.34 8.945 1 98.25 608 LEU A CA 1
ATOM 4791 C C . LEU A 1 608 ? -19.578 5.379 7.762 1 98.25 608 LEU A C 1
ATOM 4793 O O . LEU A 1 608 ? -19.812 4.184 7.938 1 98.25 608 LEU A O 1
ATOM 4797 N N . THR A 1 609 ? -19.297 5.828 6.566 1 97.94 609 THR A N 1
ATOM 4798 C CA . THR A 1 609 ? -19.531 5.074 5.34 1 97.94 609 THR A CA 1
ATOM 4799 C C . THR A 1 609 ? -18.531 3.934 5.211 1 97.94 609 THR A C 1
ATOM 4801 O O . THR A 1 609 ? -17.312 4.156 5.273 1 97.94 609 THR A O 1
ATOM 4804 N N . GLY A 1 610 ? -19.031 2.756 5.051 1 97.69 610 GLY A N 1
ATOM 4805 C CA . GLY A 1 610 ? -18.188 1.605 4.789 1 97.69 610 GLY A CA 1
ATOM 4806 C C . GLY A 1 610 ? -17.438 1.128 6.02 1 97.69 610 GLY A C 1
ATOM 4807 O O . GLY A 1 610 ? -16.516 0.318 5.914 1 97.69 610 GLY A O 1
ATOM 4808 N N . GLY A 1 611 ? -17.766 1.649 7.227 1 97.81 611 GLY A N 1
ATOM 4809 C CA . GLY A 1 611 ? -17.141 1.192 8.453 1 97.81 611 GLY A CA 1
ATOM 4810 C C . GLY A 1 611 ? -17.641 -0.158 8.922 1 97.81 611 GLY A C 1
ATOM 4811 O O . GLY A 1 611 ? -18.562 -0.723 8.312 1 97.81 611 GLY A O 1
ATOM 4812 N N . ILE A 1 612 ? -17.109 -0.641 9.969 1 98.25 612 ILE A N 1
ATOM 4813 C CA . ILE A 1 612 ? -17.438 -1.959 10.5 1 98.25 612 ILE A CA 1
ATOM 4814 C C . ILE A 1 612 ? -18.875 -1.978 10.984 1 98.25 612 ILE A C 1
ATOM 4816 O O . ILE A 1 612 ? -19.562 -3 10.875 1 98.25 612 ILE A O 1
ATOM 4820 N N . GLY A 1 613 ? -19.359 -0.84 11.445 1 98.44 613 GLY A N 1
ATOM 4821 C CA . GLY A 1 613 ? -20.734 -0.727 11.875 1 98.44 613 GLY A CA 1
ATOM 4822 C C . GLY A 1 613 ? -21.734 -1.116 10.789 1 98.44 613 GLY A C 1
ATOM 4823 O O . GLY A 1 613 ? -22.797 -1.674 11.078 1 98.44 613 GLY A O 1
ATOM 4824 N N . ALA A 1 614 ? -21.391 -0.832 9.508 1 98.5 614 ALA A N 1
ATOM 4825 C CA . ALA A 1 614 ? -22.25 -1.22 8.398 1 98.5 614 ALA A CA 1
ATOM 4826 C C . ALA A 1 614 ? -22.469 -2.73 8.375 1 98.5 614 ALA A C 1
ATOM 4828 O O . ALA A 1 614 ? -23.594 -3.203 8.188 1 98.5 614 ALA A O 1
ATOM 4829 N N . GLU A 1 615 ? -21.391 -3.482 8.547 1 98.56 615 GLU A N 1
ATOM 4830 C CA . GLU A 1 615 ? -21.453 -4.941 8.539 1 98.56 615 GLU A CA 1
ATOM 4831 C C . GLU A 1 615 ? -22.344 -5.461 9.672 1 98.56 615 GLU A C 1
ATOM 4833 O O . GLU A 1 615 ? -23.203 -6.32 9.453 1 98.56 615 GLU A O 1
ATOM 4838 N N . ILE A 1 616 ? -22.141 -4.953 10.859 1 98.69 616 ILE A N 1
ATOM 4839 C CA . ILE A 1 616 ? -22.859 -5.445 12.031 1 98.69 616 ILE A CA 1
ATOM 4840 C C . ILE A 1 616 ? -24.344 -5.09 11.906 1 98.69 616 ILE A C 1
ATOM 4842 O O . ILE A 1 616 ? -25.203 -5.922 12.18 1 98.69 616 ILE A O 1
ATOM 4846 N N . VAL A 1 617 ? -24.641 -3.863 11.492 1 98.62 617 VAL A N 1
ATOM 4847 C CA . VAL A 1 617 ? -26.031 -3.422 11.32 1 98.62 617 VAL A CA 1
ATOM 4848 C C . VAL A 1 617 ? -26.703 -4.246 10.227 1 98.62 617 VAL A C 1
ATOM 4850 O O . VAL A 1 617 ? -27.859 -4.645 10.359 1 98.62 617 VAL A O 1
ATOM 4853 N N . ALA A 1 618 ? -25.969 -4.484 9.117 1 98.62 618 ALA A N 1
ATOM 4854 C CA . ALA A 1 618 ? -26.5 -5.32 8.047 1 98.62 618 ALA A CA 1
ATOM 4855 C C . ALA A 1 618 ? -26.812 -6.727 8.547 1 98.62 618 ALA A C 1
ATOM 4857 O O . ALA A 1 618 ? -27.844 -7.305 8.203 1 98.62 618 ALA A O 1
ATOM 4858 N N . TRP A 1 619 ? -25.906 -7.258 9.32 1 98.62 619 TRP A N 1
ATOM 4859 C CA . TRP A 1 619 ? -26.109 -8.594 9.867 1 98.62 619 TRP A CA 1
ATOM 4860 C C . TRP A 1 619 ? -27.344 -8.625 10.781 1 98.62 619 TRP A C 1
ATOM 4862 O O . TRP A 1 619 ? -28.156 -9.555 10.703 1 98.62 619 TRP A O 1
ATOM 4872 N N . ILE A 1 620 ? -27.484 -7.621 11.656 1 98.75 620 ILE A N 1
ATOM 4873 C CA . ILE A 1 620 ? -28.625 -7.539 12.555 1 98.75 620 ILE A CA 1
ATOM 4874 C C . ILE A 1 620 ? -29.922 -7.457 11.742 1 98.75 620 ILE A C 1
ATOM 4876 O O . ILE A 1 620 ? -30.891 -8.141 12.055 1 98.75 620 ILE A O 1
ATOM 4880 N N . SER A 1 621 ? -29.891 -6.605 10.711 1 97.75 621 SER A N 1
ATOM 4881 C CA . SER A 1 621 ? -31.062 -6.445 9.844 1 97.75 621 SER A CA 1
ATOM 4882 C C . SER A 1 621 ? -31.469 -7.773 9.219 1 97.75 621 SER A C 1
ATOM 4884 O O . SER A 1 621 ? -32.656 -8.062 9.086 1 97.75 621 SER A O 1
ATOM 4886 N N . GLU A 1 622 ? -30.547 -8.555 8.852 1 97.81 622 GLU A N 1
ATOM 4887 C CA . GLU A 1 622 ? -30.797 -9.805 8.141 1 97.81 622 GLU A CA 1
ATOM 4888 C C . GLU A 1 622 ? -31.203 -10.914 9.102 1 97.81 622 GLU A C 1
ATOM 4890 O O . GLU A 1 622 ? -32.094 -11.703 8.797 1 97.81 622 GLU A O 1
ATOM 4895 N N . HIS A 1 623 ? -30.625 -10.938 10.305 1 98.12 623 HIS A N 1
ATOM 4896 C CA . HIS A 1 623 ? -30.734 -12.141 11.125 1 98.12 623 HIS A CA 1
ATOM 4897 C C . HIS A 1 623 ? -31.562 -11.875 12.375 1 98.12 623 HIS A C 1
ATOM 4899 O O . HIS A 1 623 ? -31.969 -12.812 13.07 1 98.12 623 HIS A O 1
ATOM 4905 N N . CYS A 1 624 ? -31.828 -10.586 12.617 1 98.31 624 CYS A N 1
ATOM 4906 C CA . CYS A 1 624 ? -32.562 -10.242 13.828 1 98.31 624 CYS A CA 1
ATOM 4907 C C . CYS A 1 624 ? -33.781 -9.383 13.5 1 98.31 624 CYS A C 1
ATOM 4909 O O . CYS A 1 624 ? -34.281 -8.633 14.352 1 98.31 624 CYS A O 1
ATOM 4911 N N . PHE A 1 625 ? -34.25 -9.445 12.32 1 97.94 625 PHE A N 1
ATOM 4912 C CA . PHE A 1 625 ? -35.281 -8.578 11.781 1 97.94 625 PHE A CA 1
ATOM 4913 C C . PHE A 1 625 ? -36.531 -8.617 12.656 1 97.94 625 PHE A C 1
ATOM 4915 O O . PHE A 1 625 ? -37.094 -7.574 13.016 1 97.94 625 PHE A O 1
ATOM 4922 N N . GLU A 1 626 ? -37 -9.742 13.086 1 97.12 626 GLU A N 1
ATOM 4923 C CA . GLU A 1 626 ? -38.25 -9.93 13.812 1 97.12 626 GLU A CA 1
ATOM 4924 C C . GLU A 1 626 ? -38.094 -9.469 15.266 1 97.12 626 GLU A C 1
ATOM 4926 O O . GLU A 1 626 ? -39.125 -9.281 15.953 1 97.12 626 GLU A O 1
ATOM 4931 N N . LEU A 1 627 ? -36.906 -9.203 15.68 1 98.06 627 LEU A N 1
ATOM 4932 C CA . LEU A 1 627 ? -36.625 -8.82 17.062 1 98.06 627 LEU A CA 1
ATOM 4933 C C . LEU A 1 627 ? -36.625 -7.301 17.219 1 98.06 627 LEU A C 1
ATOM 4935 O O . LEU A 1 627 ? -36.594 -6.785 18.328 1 98.06 627 LEU A O 1
ATOM 4939 N N . LEU A 1 628 ? -36.719 -6.582 16.109 1 98.31 628 LEU A N 1
ATOM 4940 C CA . LEU A 1 628 ? -36.469 -5.145 16.125 1 98.31 628 LEU A CA 1
ATOM 4941 C C . LEU A 1 628 ? -37.75 -4.371 16.375 1 98.31 628 LEU A C 1
ATOM 4943 O O . LEU A 1 628 ? -38.75 -4.613 15.719 1 98.31 628 LEU A O 1
ATOM 4947 N N . ASP A 1 629 ? -37.688 -3.457 17.281 1 97.75 629 ASP A N 1
ATOM 4948 C CA . ASP A 1 629 ? -38.812 -2.545 17.562 1 97.75 629 ASP A CA 1
ATOM 4949 C C . ASP A 1 629 ? -38.594 -1.204 16.875 1 97.75 629 ASP A C 1
ATOM 4951 O O . ASP A 1 629 ? -39.531 -0.385 16.812 1 97.75 629 ASP A O 1
ATOM 4955 N N . ALA A 1 630 ? -37.438 -0.936 16.422 1 98.19 630 ALA A N 1
ATOM 4956 C CA . ALA A 1 630 ? -37.031 0.287 15.727 1 98.19 630 ALA A CA 1
ATOM 4957 C C . ALA A 1 630 ? -35.938 0.004 14.711 1 98.19 630 ALA A C 1
ATOM 4959 O O . ALA A 1 630 ? -35.312 -1.072 14.727 1 98.19 630 ALA A O 1
ATOM 4960 N N . PRO A 1 631 ? -35.688 0.964 13.719 1 98.06 631 PRO A N 1
ATOM 4961 C CA . PRO A 1 631 ? -34.562 0.788 12.82 1 98.06 631 PRO A CA 1
ATOM 4962 C C . PRO A 1 631 ? -33.25 0.612 13.57 1 98.06 631 PRO A C 1
ATOM 4964 O O . PRO A 1 631 ? -33.031 1.254 14.594 1 98.06 631 PRO A O 1
ATOM 4967 N N . VAL A 1 632 ? -32.406 -0.325 13.07 1 98.31 632 VAL A N 1
ATOM 4968 C CA . VAL A 1 632 ? -31.031 -0.382 13.586 1 98.31 632 VAL A CA 1
ATOM 4969 C C . VAL A 1 632 ? -30.234 0.829 13.102 1 98.31 632 VAL A C 1
ATOM 4971 O O . VAL A 1 632 ? -30.094 1.035 11.891 1 98.31 632 VAL A O 1
ATOM 4974 N N . MET A 1 633 ? -29.75 1.645 14 1 98.12 633 MET A N 1
ATOM 4975 C CA . MET A 1 633 ? -29.094 2.889 13.641 1 98.12 633 MET A CA 1
ATOM 4976 C C . MET A 1 633 ? -27.578 2.762 13.805 1 98.12 633 MET A C 1
ATOM 4978 O O . MET A 1 633 ? -27.094 1.814 14.422 1 98.12 633 MET A O 1
ATOM 4982 N N . ARG A 1 634 ? -26.859 3.6 13.219 1 98.44 634 ARG A N 1
ATOM 4983 C CA . ARG A 1 634 ? -25.406 3.674 13.367 1 98.44 634 ARG A CA 1
ATOM 4984 C C . ARG A 1 634 ? -24.938 5.121 13.352 1 98.44 634 ARG A C 1
ATOM 4986 O O . ARG A 1 634 ? -25.594 5.988 12.766 1 98.44 634 ARG A O 1
ATOM 4993 N N . GLU A 1 635 ? -23.984 5.426 14.023 1 98.69 635 GLU A N 1
ATOM 4994 C CA . GLU A 1 635 ? -23.344 6.738 14.008 1 98.69 635 GLU A CA 1
ATOM 4995 C C . GLU A 1 635 ? -21.828 6.609 14.016 1 98.69 635 GLU A C 1
ATOM 4997 O O . GLU A 1 635 ? -21.281 5.723 14.664 1 98.69 635 GLU A O 1
ATOM 5002 N N . GLY A 1 636 ? -21.156 7.273 13.195 1 98.5 636 GLY A N 1
ATOM 5003 C CA . GLY A 1 636 ? -19.703 7.371 13.07 1 98.5 636 GLY A CA 1
ATOM 5004 C C . GLY A 1 636 ? -19.234 8.781 12.766 1 98.5 636 GLY A C 1
ATOM 5005 O O . GLY A 1 636 ? -20.031 9.711 12.711 1 98.5 636 GLY A O 1
ATOM 5006 N N . SER A 1 637 ? -17.969 8.93 12.617 1 98.69 637 SER A N 1
ATOM 5007 C CA . SER A 1 637 ? -17.406 10.242 12.312 1 98.69 637 SER A CA 1
ATOM 5008 C C . SER A 1 637 ? -17.797 10.695 10.914 1 98.69 637 SER A C 1
ATOM 5010 O O . SER A 1 637 ? -18.281 9.898 10.109 1 98.69 637 SER A O 1
ATOM 5012 N N . LEU A 1 638 ? -17.656 12.055 10.695 1 98.5 638 LEU A N 1
ATOM 5013 C CA . LEU A 1 638 ? -17.922 12.609 9.375 1 98.5 638 LEU A CA 1
ATOM 5014 C C . LEU A 1 638 ? -17.047 11.945 8.312 1 98.5 638 LEU A C 1
ATOM 5016 O O . LEU A 1 638 ? -15.914 11.539 8.609 1 98.5 638 LEU A O 1
ATOM 5020 N N . ASP A 1 639 ? -17.562 11.75 7.125 1 98.25 639 ASP A N 1
ATOM 5021 C CA . ASP A 1 639 ? -16.797 11.219 6.012 1 98.25 639 ASP A CA 1
ATOM 5022 C C . ASP A 1 639 ? -15.828 12.266 5.457 1 98.25 639 ASP A C 1
ATOM 5024 O O . ASP A 1 639 ? -15.945 12.672 4.301 1 98.25 639 ASP A O 1
ATOM 5028 N N . THR A 1 640 ? -14.875 12.695 6.223 1 98.38 640 THR A N 1
ATOM 5029 C CA . THR A 1 640 ? -13.781 13.594 5.879 1 98.38 640 THR A CA 1
ATOM 5030 C C . THR A 1 640 ? -12.477 13.117 6.508 1 98.38 640 THR A C 1
ATOM 5032 O O . THR A 1 640 ? -12.477 12.25 7.383 1 98.38 640 THR A O 1
ATOM 5035 N N . PRO A 1 641 ? -11.328 13.594 6.047 1 98.06 641 PRO A N 1
ATOM 5036 C CA . PRO A 1 641 ? -10.117 13.398 6.848 1 98.06 641 PRO A CA 1
ATOM 5037 C C . PRO A 1 641 ? -10.219 14.031 8.234 1 98.06 641 PRO A C 1
ATOM 5039 O O . PRO A 1 641 ? -11.062 14.906 8.453 1 98.06 641 PRO A O 1
ATOM 5042 N N . VAL A 1 642 ? -9.43 13.539 9.164 1 98.31 642 VAL A N 1
ATOM 5043 C CA . VAL A 1 642 ? -9.422 14.094 10.516 1 98.31 642 VAL A CA 1
ATOM 5044 C C . VAL A 1 642 ? -8.727 15.453 10.508 1 98.31 642 VAL A C 1
ATOM 5046 O O . VAL A 1 642 ? -7.559 15.562 10.133 1 98.31 642 VAL A O 1
ATOM 5049 N N . PRO A 1 643 ? -9.398 16.5 10.859 1 97.94 643 PRO A N 1
ATOM 5050 C CA . PRO A 1 643 ? -8.773 17.828 10.852 1 97.94 643 PRO A CA 1
ATOM 5051 C C . PRO A 1 643 ? -7.902 18.078 12.078 1 97.94 643 PRO A C 1
ATOM 5053 O O . PRO A 1 643 ? -8.039 17.391 13.094 1 97.94 643 PRO A O 1
ATOM 5056 N N . PHE A 1 644 ? -7.027 19.078 12.055 1 96.5 644 PHE A N 1
ATOM 5057 C CA . PHE A 1 644 ? -6.055 19.391 13.094 1 96.5 644 PHE A CA 1
ATOM 5058 C C . PHE A 1 644 ? -6.695 20.234 14.195 1 96.5 644 PHE A C 1
ATOM 5060 O O . PHE A 1 644 ? -6.574 19.906 15.383 1 96.5 644 PHE A O 1
ATOM 5067 N N . ALA A 1 645 ? -7.414 21.281 13.828 1 96.44 645 ALA A N 1
ATOM 5068 C CA . ALA A 1 645 ? -7.949 22.219 14.82 1 96.44 645 ALA A CA 1
ATOM 5069 C C . ALA A 1 645 ? -8.906 21.5 15.773 1 96.44 645 ALA A C 1
ATOM 5071 O O . ALA A 1 645 ? -9.812 20.797 15.336 1 96.44 645 ALA A O 1
ATOM 5072 N N . PRO A 1 646 ? -8.773 21.719 17.031 1 96 646 PRO A N 1
ATOM 5073 C CA . PRO A 1 646 ? -9.586 21 18.016 1 96 646 PRO A CA 1
ATOM 5074 C C . PRO A 1 646 ? -11.086 21.156 17.781 1 96 646 PRO A C 1
ATOM 5076 O O . PRO A 1 646 ? -11.836 20.188 17.922 1 96 646 PRO A O 1
ATOM 5079 N N . SER A 1 647 ? -11.508 22.344 17.438 1 97.06 647 SER A N 1
ATOM 5080 C CA . SER A 1 647 ? -12.93 22.562 17.188 1 97.06 647 SER A CA 1
ATOM 5081 C C . SER A 1 647 ? -13.422 21.75 15.992 1 97.06 647 SER A C 1
ATOM 5083 O O . SER A 1 647 ? -14.516 21.188 16.031 1 97.06 647 SER A O 1
ATOM 5085 N N . LEU A 1 648 ? -12.625 21.703 14.922 1 98.06 648 LEU A N 1
ATOM 5086 C CA . LEU A 1 648 ? -12.977 20.906 13.758 1 98.06 648 LEU A CA 1
ATOM 5087 C C . LEU A 1 648 ? -12.977 19.422 14.094 1 98.06 648 LEU A C 1
ATOM 5089 O O . LEU A 1 648 ? -13.828 18.672 13.617 1 98.06 648 LEU A O 1
ATOM 5093 N N . GLU A 1 649 ? -11.984 19.016 14.844 1 98.06 649 GLU A N 1
ATOM 5094 C CA . GLU A 1 649 ? -11.898 17.609 15.234 1 98.06 649 GLU A CA 1
ATOM 5095 C C . GLU A 1 649 ? -13.102 17.203 16.078 1 98.06 649 GLU A C 1
ATOM 5097 O O . GLU A 1 649 ? -13.633 16.094 15.914 1 98.06 649 GLU A O 1
ATOM 5102 N N . LYS A 1 650 ? -13.516 18.047 17.016 1 97.88 650 LYS A N 1
ATOM 5103 C CA . LYS A 1 650 ? -14.711 17.781 17.797 1 97.88 650 LYS A CA 1
ATOM 5104 C C . LYS A 1 650 ? -15.938 17.609 16.906 1 97.88 650 LYS A C 1
ATOM 5106 O O . LYS A 1 650 ? -16.75 16.719 17.125 1 97.88 650 LYS A O 1
ATOM 5111 N N . ASN A 1 651 ? -16.062 18.531 15.945 1 98.31 651 ASN A N 1
ATOM 5112 C CA . ASN A 1 651 ? -17.141 18.438 14.977 1 98.31 651 ASN A CA 1
ATOM 5113 C C . ASN A 1 651 ? -17.047 17.156 14.156 1 98.31 651 ASN A C 1
ATOM 5115 O O . ASN A 1 651 ? -18.062 16.562 13.805 1 98.31 651 ASN A O 1
ATOM 5119 N N . PHE A 1 652 ? -15.852 16.766 13.781 1 98.56 652 PHE A N 1
ATOM 5120 C CA . PHE A 1 652 ? -15.578 15.539 13.039 1 98.56 652 PHE A CA 1
ATOM 5121 C C . PHE A 1 652 ? -16.078 14.32 13.812 1 98.56 652 PHE A C 1
ATOM 5123 O O . PHE A 1 652 ? -16.688 13.43 13.234 1 98.56 652 PHE A O 1
ATOM 5130 N N . LEU A 1 653 ? -15.789 14.195 15.055 1 98.69 653 LEU A N 1
ATOM 5131 C CA . LEU A 1 653 ? -16.125 13.039 15.883 1 98.69 653 LEU A CA 1
ATOM 5132 C C . LEU A 1 653 ? -17.641 12.938 16.078 1 98.69 653 LEU A C 1
ATOM 5134 O O . LEU A 1 653 ? -18.344 13.945 16.031 1 98.69 653 LEU A O 1
ATOM 5138 N N . PRO A 1 654 ? -18.172 11.797 16.359 1 98.31 654 PRO A N 1
ATOM 5139 C CA . PRO A 1 654 ? -19.609 11.555 16.266 1 98.31 654 PRO A CA 1
ATOM 5140 C C . PRO A 1 654 ? -20.359 11.875 17.578 1 98.31 654 PRO A C 1
ATOM 5142 O O . PRO A 1 654 ? -21.578 11.758 17.625 1 98.31 654 PRO A O 1
ATOM 5145 N N . LEU A 1 655 ? -19.734 12.344 18.578 1 97.62 655 LEU A N 1
ATOM 5146 C CA . LEU A 1 655 ? -20.266 12.336 19.938 1 97.62 655 LEU A CA 1
ATOM 5147 C C . LEU A 1 655 ? -21.594 13.094 20 1 97.62 655 LEU A C 1
ATOM 5149 O O . LEU A 1 655 ? -22.594 12.57 20.5 1 97.62 655 LEU A O 1
ATOM 5153 N N . ASP A 1 656 ? -21.641 14.352 19.516 1 97.31 656 ASP A N 1
ATOM 5154 C CA . ASP A 1 656 ? -22.859 15.156 19.578 1 97.31 656 ASP A CA 1
ATOM 5155 C C . ASP A 1 656 ? -23.953 14.555 18.703 1 97.31 656 ASP A C 1
ATOM 5157 O O . ASP A 1 656 ? -25.125 14.531 19.109 1 97.31 656 ASP A O 1
ATOM 5161 N N . ARG A 1 657 ? -23.578 14.117 17.562 1 98.25 657 ARG A N 1
ATOM 5162 C CA . ARG A 1 657 ? -24.547 13.492 16.672 1 98.25 657 ARG A CA 1
ATOM 5163 C C . ARG A 1 657 ? -25.062 12.18 17.25 1 98.25 657 ARG A C 1
ATOM 5165 O O . ARG A 1 657 ? -26.219 11.828 17.078 1 98.25 657 ARG A O 1
ATOM 5172 N N . PHE A 1 658 ? -24.234 11.461 17.969 1 98.5 658 PHE A N 1
ATOM 5173 C CA . PHE A 1 658 ? -24.609 10.234 18.656 1 98.5 658 PHE A CA 1
ATOM 5174 C C . PHE A 1 658 ? -25.656 10.516 19.734 1 98.5 658 PHE A C 1
ATOM 5176 O O . PHE A 1 658 ? -26.656 9.812 19.828 1 98.5 658 PHE A O 1
ATOM 5183 N N . ARG A 1 659 ? -25.391 11.547 20.5 1 98.25 659 ARG A N 1
ATOM 5184 C CA . ARG A 1 659 ? -26.312 11.945 21.562 1 98.25 659 ARG A CA 1
ATOM 5185 C C . ARG A 1 659 ? -27.703 12.195 20.984 1 98.25 659 ARG A C 1
ATOM 5187 O O . ARG A 1 659 ? -28.703 11.688 21.516 1 98.25 659 ARG A O 1
ATOM 5194 N N . GLU A 1 660 ? -27.75 12.945 19.969 1 98 660 GLU A N 1
ATOM 5195 C CA . GLU A 1 660 ? -29.031 13.281 19.344 1 98 660 GLU A CA 1
ATOM 5196 C C . GLU A 1 660 ? -29.703 12.055 18.75 1 98 660 GLU A C 1
ATOM 5198 O O . GLU A 1 660 ? -30.922 11.867 18.906 1 98 660 GLU A O 1
ATOM 5203 N N . LYS A 1 661 ? -28.953 11.242 18.125 1 98.12 661 LYS A N 1
ATOM 5204 C CA . LYS A 1 661 ? -29.5 10.039 17.5 1 98.12 661 LYS A CA 1
ATOM 5205 C C . LYS A 1 661 ? -30.016 9.07 18.562 1 98.12 661 LYS A C 1
ATOM 5207 O O . LYS A 1 661 ? -31.031 8.391 18.328 1 98.12 661 LYS A O 1
ATOM 5212 N N . LEU A 1 662 ? -29.297 8.93 19.609 1 98.38 662 LEU A N 1
ATOM 5213 C CA . LEU A 1 662 ? -29.719 8.07 20.703 1 98.38 662 LEU A CA 1
ATOM 5214 C C . LEU A 1 662 ? -31.078 8.516 21.25 1 98.38 662 LEU A C 1
ATOM 5216 O O . LEU A 1 662 ? -31.953 7.688 21.5 1 98.38 662 LEU A O 1
ATOM 5220 N N . LYS A 1 663 ? -31.281 9.82 21.453 1 97.88 663 LYS A N 1
ATOM 5221 C CA . LYS A 1 663 ? -32.562 10.352 21.922 1 97.88 663 LYS A CA 1
ATOM 5222 C C . LYS A 1 663 ? -33.688 10.008 20.953 1 97.88 663 LYS A C 1
ATOM 5224 O O . LYS A 1 663 ? -34.75 9.602 21.375 1 97.88 663 LYS A O 1
ATOM 5229 N N . ASN A 1 664 ? -33.344 10.195 19.703 1 97.44 664 ASN A N 1
ATOM 5230 C CA . ASN A 1 664 ? -34.344 9.891 18.672 1 97.44 664 ASN A CA 1
ATOM 5231 C C . ASN A 1 664 ? -34.75 8.414 18.688 1 97.44 664 ASN A C 1
ATOM 5233 O O . ASN A 1 664 ? -35.906 8.07 18.516 1 97.44 664 ASN A O 1
ATOM 5237 N N . LEU A 1 665 ? -33.75 7.547 18.859 1 98.12 665 LEU A N 1
ATOM 5238 C CA . LEU A 1 665 ? -34 6.109 18.859 1 98.12 665 LEU A CA 1
ATOM 5239 C C . LEU A 1 665 ? -34.844 5.711 20.062 1 98.12 665 LEU A C 1
ATOM 5241 O O . LEU A 1 665 ? -35.75 4.902 19.922 1 98.12 665 LEU A O 1
ATOM 5245 N N . ILE A 1 666 ? -34.594 6.277 21.188 1 96.88 666 ILE A N 1
ATOM 5246 C CA . ILE A 1 666 ? -35.344 5.984 22.406 1 96.88 666 ILE A CA 1
ATOM 5247 C C . ILE A 1 666 ? -36.812 6.445 22.234 1 96.88 666 ILE A C 1
ATOM 5249 O O . ILE A 1 666 ? -37.719 5.762 22.656 1 96.88 666 ILE A O 1
ATOM 5253 N N . ALA A 1 667 ? -36.969 7.551 21.578 1 96.31 667 ALA A N 1
ATOM 5254 C CA . ALA A 1 667 ? -38.281 8.141 21.391 1 96.31 667 ALA A CA 1
ATOM 5255 C C . ALA A 1 667 ? -39.094 7.367 20.359 1 96.31 667 ALA A C 1
ATOM 5257 O O . ALA A 1 667 ? -40.312 7.504 20.297 1 96.31 667 ALA A O 1
ATOM 5258 N N . TYR A 1 668 ? -38.5 6.645 19.578 1 96.19 668 TYR A N 1
ATOM 5259 C CA . TYR A 1 668 ? -39.188 5.891 18.547 1 96.19 668 TYR A CA 1
ATOM 5260 C C . TYR A 1 668 ? -40.156 4.887 19.156 1 96.19 668 TYR A C 1
ATOM 5262 O O . TYR A 1 668 ? -41.281 4.715 18.656 1 96.19 668 TYR A O 1
ATOM 5270 N N . MET B 1 1 ? 33.125 6.609 14.875 1 26.48 1 MET B N 1
ATOM 5271 C CA . MET B 1 1 ? 33.781 7.492 15.82 1 26.48 1 MET B CA 1
ATOM 5272 C C . MET B 1 1 ? 34.812 8.359 15.109 1 26.48 1 MET B C 1
ATOM 5274 O O . MET B 1 1 ? 35.344 9.328 15.68 1 26.48 1 MET B O 1
ATOM 5278 N N . SER B 1 2 ? 35.375 7.797 13.969 1 29.58 2 SER B N 1
ATOM 5279 C CA . SER B 1 2 ? 36.5 8.469 13.305 1 29.58 2 SER B CA 1
ATOM 5280 C C . SER B 1 2 ? 36.031 9.75 12.617 1 29.58 2 SER B C 1
ATOM 5282 O O . SER B 1 2 ? 36.781 10.75 12.594 1 29.58 2 SER B O 1
ATOM 5284 N N . LYS B 1 3 ? 35.094 9.586 11.633 1 34.22 3 LYS B N 1
ATOM 5285 C CA . LYS B 1 3 ? 35.125 10.695 10.68 1 34.22 3 LYS B CA 1
ATOM 5286 C C . LYS B 1 3 ? 34.438 11.938 11.266 1 34.22 3 LYS B C 1
ATOM 5288 O O . LYS B 1 3 ? 33.594 12.555 10.625 1 34.22 3 LYS B O 1
ATOM 5293 N N . LEU B 1 4 ? 34.188 11.914 12.531 1 36.25 4 LEU B N 1
ATOM 5294 C CA . LEU B 1 4 ? 33.719 13.102 13.25 1 36.25 4 LEU B CA 1
ATOM 5295 C C . LEU B 1 4 ? 34.656 14.281 13.008 1 36.25 4 LEU B C 1
ATOM 5297 O O . LEU B 1 4 ? 34.5 15.336 13.625 1 36.25 4 LEU B O 1
ATOM 5301 N N . ILE B 1 5 ? 35.812 14.117 12.508 1 39.06 5 ILE B N 1
ATOM 5302 C CA . ILE B 1 5 ? 36.906 15.047 12.633 1 39.06 5 ILE B CA 1
ATOM 5303 C C . ILE B 1 5 ? 36.656 16.281 11.773 1 39.06 5 ILE B C 1
ATOM 5305 O O . ILE B 1 5 ? 37.156 17.375 12.07 1 39.06 5 ILE B O 1
ATOM 5309 N N . GLU B 1 6 ? 36.094 16.078 10.602 1 43.41 6 GLU B N 1
ATOM 5310 C CA . GLU B 1 6 ? 36.219 17.234 9.719 1 43.41 6 GLU B CA 1
ATOM 5311 C C . GLU B 1 6 ? 35.25 18.344 10.133 1 43.41 6 GLU B C 1
ATOM 5313 O O . GLU B 1 6 ? 35.188 19.406 9.508 1 43.41 6 GLU B O 1
ATOM 5318 N N . ALA B 1 7 ? 34.438 18.125 11.102 1 48.78 7 ALA B N 1
ATOM 5319 C CA . ALA B 1 7 ? 33.438 19.078 11.531 1 48.78 7 ALA B CA 1
ATOM 5320 C C . ALA B 1 7 ? 34.062 20.219 12.32 1 48.78 7 ALA B C 1
ATOM 5322 O O . ALA B 1 7 ? 33.344 21.078 12.859 1 48.78 7 ALA B O 1
ATOM 5323 N N . THR B 1 8 ? 35.312 20.141 12.617 1 50.44 8 THR B N 1
ATOM 5324 C CA . THR B 1 8 ? 35.844 21.031 13.641 1 50.44 8 THR B CA 1
ATOM 5325 C C . THR B 1 8 ? 36.094 22.422 13.062 1 50.44 8 THR B C 1
ATOM 5327 O O . THR B 1 8 ? 36.406 23.359 13.797 1 50.44 8 THR B O 1
ATOM 5330 N N . GLN B 1 9 ? 35.938 22.594 11.664 1 64.88 9 GLN B N 1
ATOM 5331 C CA . GLN B 1 9 ? 36.406 23.906 11.203 1 64.88 9 GLN B CA 1
ATOM 5332 C C . GLN B 1 9 ? 35.219 24.766 10.75 1 64.88 9 GLN B C 1
ATOM 5334 O O . GLN B 1 9 ? 34.219 24.25 10.281 1 64.88 9 GLN B O 1
ATOM 5339 N N . ALA B 1 10 ? 35.219 26.125 11.109 1 78.06 10 ALA B N 1
ATOM 5340 C CA . ALA B 1 10 ? 34.312 27.156 10.586 1 78.06 10 ALA B CA 1
ATOM 5341 C C . ALA B 1 10 ? 34.062 26.969 9.102 1 78.06 10 ALA B C 1
ATOM 5343 O O . ALA B 1 10 ? 34.906 26.422 8.383 1 78.06 10 ALA B O 1
ATOM 5344 N N . ILE B 1 11 ? 32.812 27.312 8.68 1 92.38 11 ILE B N 1
ATOM 5345 C CA . ILE B 1 11 ? 32.406 27.172 7.285 1 92.38 11 ILE B CA 1
ATOM 5346 C C . ILE B 1 11 ? 33.219 28.156 6.426 1 92.38 11 ILE B C 1
ATOM 5348 O O . ILE B 1 11 ? 33.344 29.328 6.762 1 92.38 11 ILE B O 1
ATOM 5352 N N . SER B 1 12 ? 33.906 27.641 5.488 1 92.31 12 SER B N 1
ATOM 5353 C CA . SER B 1 12 ? 34.594 28.484 4.52 1 92.31 12 SER B CA 1
ATOM 5354 C C . SER B 1 12 ? 33.656 28.859 3.363 1 92.31 12 SER B C 1
ATOM 5356 O O . SER B 1 12 ? 33.188 28 2.635 1 92.31 12 SER B O 1
ATOM 5358 N N . PHE B 1 13 ? 33.438 30.172 3.221 1 96.69 13 PHE B N 1
ATOM 5359 C CA . PHE B 1 13 ? 32.562 30.656 2.176 1 96.69 13 PHE B CA 1
ATOM 5360 C C . PHE B 1 13 ? 33.344 31.141 0.966 1 96.69 13 PHE B C 1
ATOM 5362 O O . PHE B 1 13 ? 34.406 31.75 1.114 1 96.69 13 PHE B O 1
ATOM 5369 N N . ASN B 1 14 ? 32.844 30.828 -0.194 1 95.25 14 ASN B N 1
ATOM 5370 C CA . ASN B 1 14 ? 33.375 31.344 -1.464 1 95.25 14 ASN B CA 1
ATOM 5371 C C . ASN B 1 14 ? 32.312 32.156 -2.207 1 95.25 14 ASN B C 1
ATOM 5373 O O . ASN B 1 14 ? 31.375 31.594 -2.787 1 95.25 14 ASN B O 1
ATOM 5377 N N . ARG B 1 15 ? 32.438 33.438 -2.203 1 92 15 ARG B N 1
ATOM 5378 C CA . ARG B 1 15 ? 31.391 34.281 -2.783 1 92 15 ARG B CA 1
ATOM 5379 C C . ARG B 1 15 ? 31.375 34.156 -4.305 1 92 15 ARG B C 1
ATOM 5381 O O . ARG B 1 15 ? 30.359 34.438 -4.941 1 92 15 ARG B O 1
ATOM 5388 N N . LYS B 1 16 ? 32.531 33.719 -4.824 1 93.12 16 LYS B N 1
ATOM 5389 C CA . LYS B 1 16 ? 32.594 33.656 -6.281 1 93.12 16 LYS B CA 1
ATOM 5390 C C . LYS B 1 16 ? 32.344 35.031 -6.898 1 93.12 16 LYS B C 1
ATOM 5392 O O . LYS B 1 16 ? 32.969 36 -6.531 1 93.12 16 LYS B O 1
ATOM 5397 N N . SER B 1 17 ? 31.328 35.156 -7.883 1 93.88 17 SER B N 1
ATOM 5398 C CA . SER B 1 17 ? 31.078 36.406 -8.57 1 93.88 17 SER B CA 1
ATOM 5399 C C . SER B 1 17 ? 29.844 37.125 -8.008 1 93.88 17 SER B C 1
ATOM 5401 O O . SER B 1 17 ? 29.328 38.062 -8.609 1 93.88 17 SER B O 1
ATOM 5403 N N . TYR B 1 18 ? 29.359 36.688 -6.879 1 97 18 TYR B N 1
ATOM 5404 C CA . TYR B 1 18 ? 28.141 37.281 -6.355 1 97 18 TYR B CA 1
ATOM 5405 C C . TYR B 1 18 ? 28.391 38.656 -5.746 1 97 18 TYR B C 1
ATOM 5407 O O . TYR B 1 18 ? 29.375 38.844 -5.027 1 97 18 TYR B O 1
ATOM 5415 N N . ASP B 1 19 ? 27.547 39.625 -6.066 1 97.44 19 ASP B N 1
ATOM 5416 C CA . ASP B 1 19 ? 27.703 41 -5.566 1 97.44 19 ASP B CA 1
ATOM 5417 C C . ASP B 1 19 ? 27.172 41.125 -4.137 1 97.44 19 ASP B C 1
ATOM 5419 O O . ASP B 1 19 ? 26.609 40.156 -3.592 1 97.44 19 ASP B O 1
ATOM 5423 N N . ASP B 1 20 ? 27.375 42.219 -3.539 1 97.69 20 ASP B N 1
ATOM 5424 C CA . ASP B 1 20 ? 27 42.469 -2.148 1 97.69 20 ASP B CA 1
ATOM 5425 C C . ASP B 1 20 ? 25.484 42.375 -1.964 1 97.69 20 ASP B C 1
ATOM 5427 O O . ASP B 1 20 ? 25.016 41.906 -0.922 1 97.69 20 ASP B O 1
ATOM 5431 N N . HIS B 1 21 ? 24.781 42.812 -2.92 1 97.44 21 HIS B N 1
ATOM 5432 C CA . HIS B 1 21 ? 23.328 42.781 -2.85 1 97.44 21 HIS B CA 1
ATOM 5433 C C . HIS B 1 21 ? 22.812 41.344 -2.717 1 97.44 21 HIS B C 1
ATOM 5435 O O . HIS B 1 21 ? 21.938 41.062 -1.903 1 97.44 21 HIS B O 1
ATOM 5441 N N . THR B 1 22 ? 23.391 40.469 -3.547 1 97.62 22 THR B N 1
ATOM 5442 C CA . THR B 1 22 ? 23.016 39.062 -3.498 1 97.62 22 THR B CA 1
ATOM 5443 C C . THR B 1 22 ? 23.359 38.438 -2.143 1 97.62 22 THR B C 1
ATOM 5445 O O . THR B 1 22 ? 22.578 37.688 -1.571 1 97.62 22 THR B O 1
ATOM 5448 N N . LEU B 1 23 ? 24.5 38.719 -1.646 1 98.38 23 LEU B N 1
ATOM 5449 C CA . LEU B 1 23 ? 24.938 38.219 -0.356 1 98.38 23 LEU B CA 1
ATOM 5450 C C . LEU B 1 23 ? 24.016 38.688 0.765 1 98.38 23 LEU B C 1
ATOM 5452 O O . LEU B 1 23 ? 23.641 37.875 1.636 1 98.38 23 LEU B O 1
ATOM 5456 N N . LEU B 1 24 ? 23.656 39.969 0.727 1 98.06 24 LEU B N 1
ATOM 5457 C CA . LEU B 1 24 ? 22.797 40.531 1.763 1 98.06 24 LEU B CA 1
ATOM 5458 C C . LEU B 1 24 ? 21.391 39.969 1.671 1 98.06 24 LEU B C 1
ATOM 5460 O O . LEU B 1 24 ? 20.734 39.719 2.693 1 98.06 24 LEU B O 1
ATOM 5464 N N . LYS B 1 25 ? 20.938 39.75 0.473 1 97.75 25 LYS B N 1
ATOM 5465 C CA . LYS B 1 25 ? 19.625 39.156 0.275 1 97.75 25 LYS B CA 1
ATOM 5466 C C . LYS B 1 25 ? 19.562 37.75 0.888 1 97.75 25 LYS B C 1
ATOM 5468 O O . LYS B 1 25 ? 18.578 37.406 1.54 1 97.75 25 LYS B O 1
ATOM 5473 N N . LEU B 1 26 ? 20.562 36.969 0.661 1 98.38 26 LEU B N 1
ATOM 5474 C CA . LEU B 1 26 ? 20.625 35.625 1.237 1 98.38 26 LEU B CA 1
ATOM 5475 C C . LEU B 1 26 ? 20.672 35.688 2.762 1 98.38 26 LEU B C 1
ATOM 5477 O O . LEU B 1 26 ? 20.078 34.844 3.439 1 98.38 26 LEU B O 1
ATOM 5481 N N . TYR B 1 27 ? 21.359 36.688 3.268 1 98.44 27 TYR B N 1
ATOM 5482 C CA . TYR B 1 27 ? 21.453 36.844 4.711 1 98.44 27 TYR B CA 1
ATOM 5483 C C . TYR B 1 27 ? 20.078 37.156 5.309 1 98.44 27 TYR B C 1
ATOM 5485 O O . TYR B 1 27 ? 19.672 36.531 6.281 1 98.44 27 TYR B O 1
ATOM 5493 N N . GLU B 1 28 ? 19.391 38.125 4.734 1 98.38 28 GLU B N 1
ATOM 5494 C CA . GLU B 1 28 ? 18.062 38.469 5.215 1 98.38 28 GLU B CA 1
ATOM 5495 C C . GLU B 1 28 ? 17.109 37.281 5.133 1 98.38 28 GLU B C 1
ATOM 5497 O O . GLU B 1 28 ? 16.328 37.031 6.051 1 98.38 28 GLU B O 1
ATOM 5502 N N . SER B 1 29 ? 17.25 36.594 4.031 1 98.5 29 SER B N 1
ATOM 5503 C CA . SER B 1 29 ? 16.422 35.406 3.83 1 98.5 29 SER B CA 1
ATOM 5504 C C . SER B 1 29 ? 16.734 34.344 4.871 1 98.5 29 SER B C 1
ATOM 5506 O O . SER B 1 29 ? 15.852 33.594 5.301 1 98.5 29 SER B O 1
ATOM 5508 N N . LEU B 1 30 ? 17.953 34.188 5.184 1 98.44 30 LEU B N 1
ATOM 5509 C CA . LEU B 1 30 ? 18.422 33.219 6.145 1 98.44 30 LEU B CA 1
ATOM 5510 C C . LEU B 1 30 ? 17.984 33.562 7.559 1 98.44 30 LEU B C 1
ATOM 5512 O O . LEU B 1 30 ? 17.688 32.688 8.367 1 98.44 30 LEU B O 1
ATOM 5516 N N . LEU B 1 31 ? 17.938 34.875 7.902 1 98.44 31 LEU B N 1
ATOM 5517 C CA . LEU B 1 31 ? 17.625 35.344 9.242 1 98.44 31 LEU B CA 1
ATOM 5518 C C . LEU B 1 31 ? 16.141 35.188 9.562 1 98.44 31 LEU B C 1
ATOM 5520 O O . LEU B 1 31 ? 15.773 34.938 10.711 1 98.44 31 LEU B O 1
ATOM 5524 N N . MET B 1 32 ? 15.312 35.344 8.609 1 98.5 32 MET B N 1
ATOM 5525 C CA . MET B 1 32 ? 13.867 35.344 8.805 1 98.5 32 MET B CA 1
ATOM 5526 C C . MET B 1 32 ? 13.391 34.062 9.445 1 98.5 32 MET B C 1
ATOM 5528 O O . MET B 1 32 ? 12.766 34.062 10.508 1 98.5 32 MET B O 1
ATOM 5532 N N . PRO B 1 33 ? 13.656 32.875 8.82 1 98.25 33 PRO B N 1
ATOM 5533 C CA . PRO B 1 33 ? 13.18 31.656 9.469 1 98.25 33 PRO B CA 1
ATOM 5534 C C . PRO B 1 33 ? 13.789 31.453 10.859 1 98.25 33 PRO B C 1
ATOM 5536 O O . PRO B 1 33 ? 13.125 30.922 11.75 1 98.25 33 PRO B O 1
ATOM 5539 N N . ARG B 1 34 ? 15.055 31.859 11.094 1 98.25 34 ARG B N 1
ATOM 5540 C CA . ARG B 1 34 ? 15.672 31.734 12.414 1 98.25 34 ARG B CA 1
ATOM 5541 C C . ARG B 1 34 ? 14.922 32.562 13.445 1 98.25 34 ARG B C 1
ATOM 5543 O O . ARG B 1 34 ? 14.609 32.094 14.539 1 98.25 34 ARG B O 1
ATOM 5550 N N . ARG B 1 35 ? 14.641 33.844 13.109 1 98.44 35 ARG B N 1
ATOM 5551 C CA . ARG B 1 35 ? 13.938 34.719 14.039 1 98.44 35 ARG B CA 1
ATOM 5552 C C . ARG B 1 35 ? 12.523 34.219 14.305 1 98.44 35 ARG B C 1
ATOM 5554 O O . ARG B 1 35 ? 12.023 34.312 15.43 1 98.44 35 ARG B O 1
ATOM 5561 N N . ILE B 1 36 ? 11.875 33.688 13.281 1 98.12 36 ILE B N 1
ATOM 5562 C CA . ILE B 1 36 ? 10.547 33.125 13.477 1 98.12 36 ILE B CA 1
ATOM 5563 C C . ILE B 1 36 ? 10.633 31.938 14.43 1 98.12 36 ILE B C 1
ATOM 5565 O O . ILE B 1 36 ? 9.828 31.812 15.359 1 98.12 36 ILE B O 1
ATOM 5569 N N . GLU B 1 37 ? 11.602 31.078 14.18 1 96.38 37 GLU B N 1
ATOM 5570 C CA . GLU B 1 37 ? 11.766 29.891 15.016 1 96.38 37 GLU B CA 1
ATOM 5571 C C . GLU B 1 37 ? 12.016 30.281 16.469 1 96.38 37 GLU B C 1
ATOM 5573 O O . GLU B 1 37 ? 11.508 29.625 17.391 1 96.38 37 GLU B O 1
ATOM 5578 N N . GLU B 1 38 ? 12.828 31.266 16.688 1 97.19 38 GLU B N 1
ATOM 5579 C CA . GLU B 1 38 ? 13.07 31.75 18.047 1 97.19 38 GLU B CA 1
ATOM 5580 C C . GLU B 1 38 ? 11.773 32.188 18.719 1 97.19 38 GLU B C 1
ATOM 5582 O O . GLU B 1 38 ? 11.531 31.859 19.891 1 97.19 38 GLU B O 1
ATOM 5587 N N . LYS B 1 39 ? 11 32.875 17.969 1 97.06 39 LYS B N 1
ATOM 5588 C CA . LYS B 1 39 ? 9.719 33.344 18.5 1 97.06 39 LYS B CA 1
ATOM 5589 C C . LYS B 1 39 ? 8.781 32.156 18.75 1 97.06 39 LYS B C 1
ATOM 5591 O O . LYS B 1 39 ? 8.086 32.125 19.766 1 97.06 39 LYS B O 1
ATOM 5596 N N . MET B 1 40 ? 8.703 31.219 17.828 1 95.25 40 MET B N 1
ATOM 5597 C CA . MET B 1 40 ? 7.82 30.062 17.969 1 95.25 40 MET B CA 1
ATOM 5598 C C . MET B 1 40 ? 8.203 29.219 19.172 1 95.25 40 MET B C 1
ATOM 5600 O O . MET B 1 40 ? 7.332 28.688 19.859 1 95.25 40 MET B O 1
ATOM 5604 N N . LEU B 1 41 ? 9.484 29.047 19.422 1 95 41 LEU B N 1
ATOM 5605 C CA . LEU B 1 41 ? 9.945 28.281 20.562 1 95 41 LEU B CA 1
ATOM 5606 C C . LEU B 1 41 ? 9.508 28.953 21.875 1 95 41 LEU B C 1
ATOM 5608 O O . LEU B 1 41 ? 9.148 28.266 22.828 1 95 41 LEU B O 1
ATOM 5612 N N . ILE B 1 42 ? 9.516 30.266 21.891 1 95.56 42 ILE B N 1
ATOM 5613 C CA . ILE B 1 42 ? 9.031 31.016 23.047 1 95.56 42 ILE B CA 1
ATOM 5614 C C . ILE B 1 42 ? 7.531 30.781 23.219 1 95.56 42 ILE B C 1
ATOM 5616 O O . ILE B 1 42 ? 7.062 30.5 24.328 1 95.56 42 ILE B O 1
ATOM 5620 N N . LEU B 1 43 ? 6.836 30.875 22.141 1 94.75 43 LEU B N 1
ATOM 5621 C CA . LEU B 1 43 ? 5.387 30.703 22.172 1 94.75 43 LEU B CA 1
ATOM 5622 C C . LEU B 1 43 ? 5.016 29.281 22.578 1 94.75 43 LEU B C 1
ATOM 5624 O O . LEU B 1 43 ? 3.996 29.078 23.234 1 94.75 43 LEU B O 1
ATOM 5628 N N . LEU B 1 44 ? 5.816 28.359 22.141 1 93.56 44 LEU B N 1
ATOM 5629 C CA . LEU B 1 44 ? 5.609 26.969 22.531 1 93.56 44 LEU B CA 1
ATOM 5630 C C . LEU B 1 44 ? 5.723 26.797 24.047 1 93.56 44 LEU B C 1
ATOM 5632 O O . LEU B 1 44 ? 4.883 26.156 24.672 1 93.56 44 LEU B O 1
ATOM 5636 N N . ARG B 1 45 ? 6.684 27.391 24.641 1 93.06 45 ARG B N 1
ATOM 5637 C CA . ARG B 1 45 ? 6.902 27.328 26.078 1 93.06 45 ARG B CA 1
ATOM 5638 C C . ARG B 1 45 ? 5.77 28.016 26.828 1 93.06 45 ARG B C 1
ATOM 5640 O O . ARG B 1 45 ? 5.414 27.609 27.938 1 93.06 45 ARG B O 1
ATOM 5647 N N . GLN B 1 46 ? 5.18 29.016 26.172 1 93.25 46 GLN B N 1
ATOM 5648 C CA . GLN B 1 46 ? 4.082 29.766 26.766 1 93.25 46 GLN B CA 1
ATOM 5649 C C . GLN B 1 46 ? 2.748 29.047 26.562 1 93.25 46 GLN B C 1
ATOM 5651 O O . GLN B 1 46 ? 1.721 29.484 27.094 1 93.25 46 GLN B O 1
ATOM 5656 N N . GLY B 1 47 ? 2.791 27.953 25.797 1 88.06 47 GLY B N 1
ATOM 5657 C CA . GLY B 1 47 ? 1.571 27.203 25.547 1 88.06 47 GLY B CA 1
ATOM 5658 C C . GLY B 1 47 ? 0.673 27.844 24.516 1 88.06 47 GLY B C 1
ATOM 5659 O O . GLY B 1 47 ? -0.515 27.531 24.422 1 88.06 47 GLY B O 1
ATOM 5660 N N . LYS B 1 48 ? 1.277 28.75 23.734 1 87.44 48 LYS B N 1
ATOM 5661 C CA . LYS B 1 48 ? 0.492 29.453 22.734 1 87.44 48 LYS B CA 1
ATOM 5662 C C . LYS B 1 48 ? 0.464 28.703 21.422 1 87.44 48 LYS B C 1
ATOM 5664 O O . LYS B 1 48 ? -0.382 28.969 20.562 1 87.44 48 LYS B O 1
ATOM 5669 N N . ILE B 1 49 ? 1.441 27.859 21.234 1 85.31 49 ILE B N 1
ATOM 5670 C CA . ILE B 1 49 ? 1.396 26.906 20.141 1 85.31 49 ILE B CA 1
ATOM 5671 C C . ILE B 1 49 ? 1.611 25.5 20.672 1 85.31 49 ILE B C 1
ATOM 5673 O O . ILE B 1 49 ? 2.168 25.312 21.766 1 85.31 49 ILE B O 1
ATOM 5677 N N . SER B 1 50 ? 1.103 24.5 19.953 1 81.62 50 SER B N 1
ATOM 5678 C CA . SER B 1 50 ? 1.037 23.156 20.516 1 81.62 50 SER B CA 1
ATOM 5679 C C . SER B 1 50 ? 2.238 22.312 20.094 1 81.62 50 SER B C 1
ATOM 5681 O O . SER B 1 50 ? 2.689 21.453 20.844 1 81.62 50 SER B O 1
ATOM 5683 N N . LYS B 1 51 ? 2.744 22.453 18.875 1 86.56 51 LYS B N 1
ATOM 5684 C CA . LYS B 1 51 ? 3.838 21.641 18.344 1 86.56 51 LYS B CA 1
ATOM 5685 C C . LYS B 1 51 ? 4.734 22.453 17.422 1 86.56 51 LYS B C 1
ATOM 5687 O O . LYS B 1 51 ? 4.285 23.422 16.812 1 86.56 51 LYS B O 1
ATOM 5692 N N . TRP B 1 52 ? 5.973 22.031 17.406 1 92.25 52 TRP B N 1
ATOM 5693 C CA . TRP B 1 52 ? 6.914 22.734 16.547 1 92.25 52 TRP B CA 1
ATOM 5694 C C . TRP B 1 52 ? 7.973 21.781 16 1 92.25 52 TRP B C 1
ATOM 5696 O O . TRP B 1 52 ? 8.594 21.031 16.766 1 92.25 52 TRP B O 1
ATOM 5706 N N . PHE B 1 53 ? 8.109 21.75 14.695 1 92.62 53 PHE B N 1
ATOM 5707 C CA . PHE B 1 53 ? 9.172 21.031 14.008 1 92.62 53 PHE B CA 1
ATOM 5708 C C . PHE B 1 53 ? 10.289 21.984 13.594 1 92.62 53 PHE B C 1
ATOM 5710 O O . PHE B 1 53 ? 10.195 22.641 12.562 1 92.62 53 PHE B O 1
ATOM 5717 N N . SER B 1 54 ? 11.336 21.906 14.312 1 93.94 54 SER B N 1
ATOM 5718 C CA . SER B 1 54 ? 12.398 22.891 14.172 1 93.94 54 SER B CA 1
ATOM 5719 C C . SER B 1 54 ? 13.305 22.562 12.992 1 93.94 54 SER B C 1
ATOM 5721 O O . SER B 1 54 ? 13.633 21.391 12.758 1 93.94 54 SER B O 1
ATOM 5723 N N . GLY B 1 55 ? 13.625 23.547 12.203 1 95.19 55 GLY B N 1
ATOM 5724 C CA . GLY B 1 55 ? 14.648 23.453 11.18 1 95.19 55 GLY B CA 1
ATOM 5725 C C . GLY B 1 55 ? 15.977 24.062 11.594 1 95.19 55 GLY B C 1
ATOM 5726 O O . GLY B 1 55 ? 16.844 24.281 10.758 1 95.19 55 GLY B O 1
ATOM 5727 N N . TRP B 1 56 ? 16.125 24.203 12.945 1 95.88 56 TRP B N 1
ATOM 5728 C CA . TRP B 1 56 ? 17.312 24.859 13.5 1 95.88 56 TRP B CA 1
ATOM 5729 C C . TRP B 1 56 ? 18.578 24.125 13.094 1 95.88 56 TRP B C 1
ATOM 5731 O O . TRP B 1 56 ? 18.703 22.922 13.32 1 95.88 56 TRP B O 1
ATOM 5741 N N . GLY B 1 57 ? 19.484 24.828 12.484 1 96.25 57 GLY B N 1
ATOM 5742 C CA . GLY B 1 57 ? 20.75 24.25 12.055 1 96.25 57 GLY B CA 1
ATOM 5743 C C . GLY B 1 57 ? 20.75 23.812 10.609 1 96.25 57 GLY B C 1
ATOM 5744 O O . GLY B 1 57 ? 21.797 23.531 10.031 1 96.25 57 GLY B O 1
ATOM 5745 N N . GLN B 1 58 ? 19.578 23.766 10 1 97.62 58 GLN B N 1
ATOM 5746 C CA . GLN B 1 58 ? 19.438 23.234 8.641 1 97.62 58 GLN B CA 1
ATOM 5747 C C . GLN B 1 58 ? 18.922 24.312 7.684 1 97.62 58 GLN B C 1
ATOM 5749 O O . GLN B 1 58 ? 18.609 24.016 6.531 1 97.62 58 GLN B O 1
ATOM 5754 N N . GLU B 1 59 ? 18.844 25.547 8.07 1 98.25 59 GLU B N 1
ATOM 5755 C CA . GLU B 1 59 ? 18.125 26.625 7.371 1 98.25 59 GLU B CA 1
ATOM 5756 C C . GLU B 1 59 ? 18.781 26.922 6.027 1 98.25 59 GLU B C 1
ATOM 5758 O O . GLU B 1 59 ? 18.109 27.297 5.07 1 98.25 59 GLU B O 1
ATOM 5763 N N . ALA B 1 60 ? 20.078 26.719 5.961 1 98.69 60 ALA B N 1
ATOM 5764 C CA . ALA B 1 60 ? 20.828 27.094 4.766 1 98.69 60 ALA B CA 1
ATOM 5765 C C . ALA B 1 60 ? 20.344 26.312 3.549 1 98.69 60 ALA B C 1
ATOM 5767 O O . ALA B 1 60 ? 20.344 26.828 2.432 1 98.69 60 ALA B O 1
ATOM 5768 N N . ILE B 1 61 ? 19.906 25.094 3.738 1 98.81 61 ILE B N 1
ATOM 5769 C CA . ILE B 1 61 ? 19.5 24.234 2.627 1 98.81 61 ILE B CA 1
ATOM 5770 C C . ILE B 1 61 ? 18.234 24.812 1.985 1 98.81 61 ILE B C 1
ATOM 5772 O O . ILE B 1 61 ? 18.188 25.016 0.771 1 98.81 61 ILE B O 1
ATOM 5776 N N . SER B 1 62 ? 17.203 25.078 2.822 1 98.56 62 SER B N 1
ATOM 5777 C CA . SER B 1 62 ? 15.953 25.625 2.299 1 98.56 62 SER B CA 1
ATOM 5778 C C . SER B 1 62 ? 16.172 27 1.653 1 98.56 62 SER B C 1
ATOM 5780 O O . SER B 1 62 ? 15.656 27.266 0.566 1 98.56 62 SER B O 1
ATOM 5782 N N . ILE B 1 63 ? 16.953 27.844 2.303 1 98.69 63 ILE B N 1
ATOM 5783 C CA . ILE B 1 63 ? 17.125 29.219 1.854 1 98.69 63 ILE B CA 1
ATOM 5784 C C . ILE B 1 63 ? 17.969 29.234 0.581 1 98.69 63 ILE B C 1
ATOM 5786 O O . ILE B 1 63 ? 17.672 29.984 -0.355 1 98.69 63 ILE B O 1
ATOM 5790 N N . GLY B 1 64 ? 19.062 28.406 0.587 1 98.81 64 GLY B N 1
ATOM 5791 C CA . GLY B 1 64 ? 19.844 28.312 -0.639 1 98.81 64 GLY B CA 1
ATOM 5792 C C . GLY B 1 64 ? 19.031 27.828 -1.825 1 98.81 64 GLY B C 1
ATOM 5793 O O . GLY B 1 64 ? 19.141 28.375 -2.924 1 98.81 64 GLY B O 1
ATOM 5794 N N . ALA B 1 65 ? 18.203 26.859 -1.637 1 98.88 65 ALA B N 1
ATOM 5795 C CA . ALA B 1 65 ? 17.406 26.25 -2.701 1 98.88 65 ALA B CA 1
ATOM 5796 C C . ALA B 1 65 ? 16.344 27.203 -3.213 1 98.88 65 ALA B C 1
ATOM 5798 O O . ALA B 1 65 ? 16.203 27.406 -4.422 1 98.88 65 ALA B O 1
ATOM 5799 N N . VAL B 1 66 ? 15.57 27.828 -2.287 1 98.81 66 VAL B N 1
ATOM 5800 C CA . VAL B 1 66 ? 14.406 28.625 -2.68 1 98.81 66 VAL B CA 1
ATOM 5801 C C . VAL B 1 66 ? 14.867 29.875 -3.418 1 98.81 66 VAL B C 1
ATOM 5803 O O . VAL B 1 66 ? 14.203 30.328 -4.352 1 98.81 66 VAL B O 1
ATOM 5806 N N . ASN B 1 67 ? 16.016 30.469 -3.051 1 98.69 67 ASN B N 1
ATOM 5807 C CA . ASN B 1 67 ? 16.516 31.672 -3.697 1 98.69 67 ASN B CA 1
ATOM 5808 C C . ASN B 1 67 ? 17.188 31.344 -5.031 1 98.69 67 ASN B C 1
ATOM 5810 O O . ASN B 1 67 ? 17.422 32.25 -5.844 1 98.69 67 ASN B O 1
ATOM 5814 N N . ALA B 1 68 ? 17.516 30.078 -5.223 1 98.75 68 ALA B N 1
ATOM 5815 C CA . ALA B 1 68 ? 18.172 29.656 -6.453 1 98.75 68 ALA B CA 1
ATOM 5816 C C . ALA B 1 68 ? 17.141 29.391 -7.562 1 98.75 68 ALA B C 1
ATOM 5818 O O . ALA B 1 68 ? 17.484 29.453 -8.75 1 98.75 68 ALA B O 1
ATOM 5819 N N . LEU B 1 69 ? 15.922 29.094 -7.23 1 98.75 69 LEU B N 1
ATOM 5820 C CA . LEU B 1 69 ? 14.906 28.703 -8.203 1 98.75 69 LEU B CA 1
ATOM 5821 C C . LEU B 1 69 ? 14.047 29.891 -8.594 1 98.75 69 LEU B C 1
ATOM 5823 O O . LEU B 1 69 ? 13.93 30.859 -7.836 1 98.75 69 LEU B O 1
ATOM 5827 N N . ASP B 1 70 ? 13.406 29.781 -9.773 1 98.25 70 ASP B N 1
ATOM 5828 C CA . ASP B 1 70 ? 12.438 30.781 -10.188 1 98.25 70 ASP B CA 1
ATOM 5829 C C . ASP B 1 70 ? 11.172 30.719 -9.328 1 98.25 70 ASP B C 1
ATOM 5831 O O . ASP B 1 70 ? 10.812 29.656 -8.828 1 98.25 70 ASP B O 1
ATOM 5835 N N . LYS B 1 71 ? 10.461 31.812 -9.25 1 97.38 71 LYS B N 1
ATOM 5836 C CA . LYS B 1 71 ? 9.305 31.922 -8.359 1 97.38 71 LYS B CA 1
ATOM 5837 C C . LYS B 1 71 ? 8.164 31.031 -8.828 1 97.38 71 LYS B C 1
ATOM 5839 O O . LYS B 1 71 ? 7.305 30.656 -8.031 1 97.38 71 LYS B O 1
ATOM 5844 N N . ASP B 1 72 ? 8.156 30.703 -10.102 1 97.62 72 ASP B N 1
ATOM 5845 C CA . ASP B 1 72 ? 7.051 29.906 -10.625 1 97.62 72 ASP B CA 1
ATOM 5846 C C . ASP B 1 72 ? 7.453 28.438 -10.773 1 97.62 72 ASP B C 1
ATOM 5848 O O . ASP B 1 72 ? 6.777 27.672 -11.461 1 97.62 72 ASP B O 1
ATOM 5852 N N . GLU B 1 73 ? 8.617 28.094 -10.219 1 98.75 73 GLU B N 1
ATOM 5853 C CA . GLU B 1 73 ? 9.023 26.688 -10.148 1 98.75 73 GLU B CA 1
ATOM 5854 C C . GLU B 1 73 ? 8.594 26.062 -8.82 1 98.75 73 GLU B C 1
ATOM 5856 O O . GLU B 1 73 ? 8.664 26.703 -7.773 1 98.75 73 GLU B O 1
ATOM 5861 N N . PHE B 1 74 ? 8.086 24.844 -8.93 1 98.81 74 PHE B N 1
ATOM 5862 C CA . PHE B 1 74 ? 7.484 24.203 -7.766 1 98.81 74 PHE B CA 1
ATOM 5863 C C . PHE B 1 74 ? 8.562 23.641 -6.84 1 98.81 74 PHE B C 1
ATOM 5865 O O . PHE B 1 74 ? 9.586 23.141 -7.305 1 98.81 74 PHE B O 1
ATOM 5872 N N . ILE B 1 75 ? 8.344 23.781 -5.559 1 98.88 75 ILE B N 1
ATOM 5873 C CA . ILE B 1 75 ? 9.148 23.156 -4.516 1 98.88 75 ILE B CA 1
ATOM 5874 C C . ILE B 1 75 ? 8.258 22.281 -3.629 1 98.88 75 ILE B C 1
ATOM 5876 O O . ILE B 1 75 ? 7.168 22.688 -3.232 1 98.88 75 ILE B O 1
ATOM 5880 N N . LEU B 1 76 ? 8.648 21.062 -3.404 1 98.69 76 LEU B N 1
ATOM 5881 C CA . LEU B 1 76 ? 7.988 20.156 -2.473 1 98.69 76 LEU B CA 1
ATOM 5882 C C . LEU B 1 76 ? 8.797 20.016 -1.19 1 98.69 76 LEU B C 1
ATOM 5884 O O . LEU B 1 76 ? 9.734 19.203 -1.129 1 98.69 76 LEU B O 1
ATOM 5888 N N . PRO B 1 77 ? 8.43 20.719 -0.161 1 97.62 77 PRO B N 1
ATOM 5889 C CA . PRO B 1 77 ? 9.219 20.766 1.071 1 97.62 77 PRO B CA 1
ATOM 5890 C C . PRO B 1 77 ? 8.883 19.625 2.029 1 97.62 77 PRO B C 1
ATOM 5892 O O . PRO B 1 77 ? 7.949 18.859 1.78 1 97.62 77 PRO B O 1
ATOM 5895 N N . MET B 1 78 ? 9.68 19.484 3.115 1 94.31 78 MET B N 1
ATOM 5896 C CA . MET B 1 78 ? 9.406 18.625 4.266 1 94.31 78 MET B CA 1
ATOM 5897 C C . MET B 1 78 ? 8.977 19.453 5.473 1 94.31 78 MET B C 1
ATOM 5899 O O . MET B 1 78 ? 8.789 20.656 5.363 1 94.31 78 MET B O 1
ATOM 5903 N N . HIS B 1 79 ? 8.828 18.828 6.605 1 90.44 79 HIS B N 1
ATOM 5904 C CA . HIS B 1 79 ? 8.195 19.453 7.762 1 90.44 79 HIS B CA 1
ATOM 5905 C C . HIS B 1 79 ? 9.172 20.344 8.516 1 90.44 79 HIS B C 1
ATOM 5907 O O . HIS B 1 79 ? 8.828 20.906 9.562 1 90.44 79 HIS B O 1
ATOM 5913 N N . ARG B 1 80 ? 10.352 20.578 8.047 1 92.31 80 ARG B N 1
ATOM 5914 C CA . ARG B 1 80 ? 11.297 21.453 8.734 1 92.31 80 ARG B CA 1
ATOM 5915 C C . ARG B 1 80 ? 11.828 22.531 7.805 1 92.31 80 ARG B C 1
ATOM 5917 O O . ARG B 1 80 ? 12.727 23.297 8.172 1 92.31 80 ARG B O 1
ATOM 5924 N N . ASN B 1 81 ? 11.266 22.656 6.648 1 96.88 81 ASN B N 1
ATOM 5925 C CA . ASN B 1 81 ? 11.758 23.594 5.641 1 96.88 81 ASN B CA 1
ATOM 5926 C C . ASN B 1 81 ? 11.039 24.938 5.723 1 96.88 81 ASN B C 1
ATOM 5928 O O . ASN B 1 81 ? 10.531 25.438 4.719 1 96.88 81 ASN B O 1
ATOM 5932 N N . LEU B 1 82 ? 11.07 25.578 6.906 1 97.44 82 LEU B N 1
ATOM 5933 C CA . LEU B 1 82 ? 10.438 26.891 7.105 1 97.44 82 LEU B CA 1
ATOM 5934 C C . LEU B 1 82 ? 10.961 27.906 6.098 1 97.44 82 LEU B C 1
ATOM 5936 O O . LEU B 1 82 ? 10.219 28.781 5.645 1 97.44 82 LEU B O 1
ATOM 5940 N N . GLY B 1 83 ? 12.219 27.766 5.711 1 98.38 83 GLY B N 1
ATOM 5941 C CA . GLY B 1 83 ? 12.852 28.672 4.781 1 98.38 83 GLY B CA 1
ATOM 5942 C C . GLY B 1 83 ? 12.203 28.688 3.412 1 98.38 83 GLY B C 1
ATOM 5943 O O . GLY B 1 83 ? 12.25 29.703 2.705 1 98.38 83 GLY B O 1
ATOM 5944 N N . ILE B 1 84 ? 11.594 27.594 2.99 1 98.56 84 ILE B N 1
ATOM 5945 C CA . ILE B 1 84 ? 10.906 27.547 1.703 1 98.56 84 ILE B CA 1
ATOM 5946 C C . ILE B 1 84 ? 9.68 28.453 1.736 1 98.56 84 ILE B C 1
ATOM 5948 O O . ILE B 1 84 ? 9.422 29.188 0.783 1 98.56 84 ILE B O 1
ATOM 5952 N N . PHE B 1 85 ? 8.961 28.453 2.824 1 98.06 85 PHE B N 1
ATOM 5953 C CA . PHE B 1 85 ? 7.734 29.234 2.955 1 98.06 85 PHE B CA 1
ATOM 5954 C C . PHE B 1 85 ? 8.047 30.719 3.062 1 98.06 85 PHE B C 1
ATOM 5956 O O . PHE B 1 85 ? 7.398 31.547 2.418 1 98.06 85 PHE B O 1
ATOM 5963 N N . THR B 1 86 ? 9.07 31.047 3.916 1 98.38 86 THR B N 1
ATOM 5964 C CA . THR B 1 86 ? 9.438 32.438 4.051 1 98.38 86 THR B CA 1
ATOM 5965 C C . THR B 1 86 ? 10.117 32.969 2.779 1 98.38 86 THR B C 1
ATOM 5967 O O . THR B 1 86 ? 9.93 34.094 2.381 1 98.38 86 THR B O 1
ATOM 5970 N N . GLY B 1 87 ? 10.914 32.062 2.152 1 98.38 87 GLY B N 1
ATOM 5971 C CA . GLY B 1 87 ? 11.609 32.438 0.929 1 98.38 87 GLY B CA 1
ATOM 5972 C C . GLY B 1 87 ? 10.664 32.656 -0.24 1 98.38 87 GLY B C 1
ATOM 5973 O O . GLY B 1 87 ? 10.992 33.406 -1.171 1 98.38 87 GLY B O 1
ATOM 5974 N N . ARG B 1 88 ? 9.523 32.031 -0.227 1 98.38 88 ARG B N 1
ATOM 5975 C CA . ARG B 1 88 ? 8.5 32.25 -1.244 1 98.38 88 ARG B CA 1
ATOM 5976 C C . ARG B 1 88 ? 7.559 33.375 -0.848 1 98.38 88 ARG B C 1
ATOM 5978 O O . ARG B 1 88 ? 6.516 33.594 -1.475 1 98.38 88 ARG B O 1
ATOM 5985 N N . ASP B 1 89 ? 7.848 34.094 0.238 1 97.44 89 ASP B N 1
ATOM 5986 C CA . ASP B 1 89 ? 7.195 35.312 0.696 1 97.44 89 ASP B CA 1
ATOM 5987 C C . ASP B 1 89 ? 5.73 35.062 1.042 1 97.44 89 ASP B C 1
ATOM 5989 O O . ASP B 1 89 ? 4.852 35.844 0.669 1 97.44 89 ASP B O 1
ATOM 5993 N N . LEU B 1 90 ? 5.484 33.969 1.604 1 97.75 90 LEU B N 1
ATOM 5994 C CA . LEU B 1 90 ? 4.137 33.781 2.125 1 97.75 90 LEU B CA 1
ATOM 5995 C C . LEU B 1 90 ? 3.77 34.875 3.109 1 97.75 90 LEU B C 1
ATOM 5997 O O . LEU B 1 90 ? 4.605 35.312 3.91 1 97.75 90 LEU B O 1
ATOM 6001 N N . PRO B 1 91 ? 2.521 35.344 3.084 1 98.12 91 PRO B N 1
ATOM 6002 C CA . PRO B 1 91 ? 2.127 36.281 4.117 1 98.12 91 PRO B CA 1
ATOM 6003 C C . PRO B 1 91 ? 2.273 35.719 5.531 1 98.12 91 PRO B C 1
ATOM 6005 O O . PRO B 1 91 ? 1.713 34.688 5.84 1 98.12 91 PRO B O 1
ATOM 6008 N N . LEU B 1 92 ? 3.029 36.438 6.359 1 98.38 92 LEU B N 1
ATOM 6009 C CA . LEU B 1 92 ? 3.379 35.938 7.68 1 98.38 92 LEU B CA 1
ATOM 6010 C C . LEU B 1 92 ? 2.133 35.719 8.531 1 98.38 92 LEU B C 1
ATOM 6012 O O . LEU B 1 92 ? 2.061 34.781 9.32 1 98.38 92 LEU B O 1
ATOM 6016 N N . GLU B 1 93 ? 1.169 36.656 8.406 1 98.06 93 GLU B N 1
ATOM 6017 C CA . GLU B 1 93 ? -0.051 36.5 9.195 1 98.06 93 GLU B CA 1
ATOM 6018 C C . GLU B 1 93 ? -0.772 35.188 8.867 1 98.06 93 GLU B C 1
ATOM 6020 O O . GLU B 1 93 ? -1.311 34.531 9.758 1 98.06 93 GLU B O 1
ATOM 6025 N N . ARG B 1 94 ? -0.812 34.781 7.59 1 97.56 94 ARG B N 1
ATOM 6026 C CA . ARG B 1 94 ? -1.455 33.531 7.191 1 97.56 94 ARG B CA 1
ATOM 6027 C C . ARG B 1 94 ? -0.619 32.344 7.609 1 97.56 94 ARG B C 1
ATOM 6029 O O . ARG B 1 94 ? -1.164 31.297 7.996 1 97.56 94 ARG B O 1
ATOM 6036 N N . LEU B 1 95 ? 0.692 32.531 7.441 1 97.19 95 LEU B N 1
ATOM 6037 C CA . LEU B 1 95 ? 1.592 31.453 7.875 1 97.19 95 LEU B CA 1
ATOM 6038 C C . LEU B 1 95 ? 1.413 31.156 9.359 1 97.19 95 LEU B C 1
ATOM 6040 O O . LEU B 1 95 ? 1.328 30 9.758 1 97.19 95 LEU B O 1
ATOM 6044 N N . PHE B 1 96 ? 1.355 32.219 10.188 1 97.06 96 PHE B N 1
ATOM 6045 C CA . PHE B 1 96 ? 1.193 32.031 11.633 1 97.06 96 PHE B CA 1
ATOM 6046 C C . PHE B 1 96 ? -0.2 31.531 11.969 1 97.06 96 PHE B C 1
ATOM 6048 O O . PHE B 1 96 ? -0.37 30.75 12.914 1 97.06 96 PHE B O 1
ATOM 6055 N N . ALA B 1 97 ? -1.225 31.969 11.211 1 96.12 97 ALA B N 1
ATOM 6056 C CA . ALA B 1 97 ? -2.566 31.422 11.352 1 96.12 97 ALA B CA 1
ATOM 6057 C C . ALA B 1 97 ? -2.572 29.922 11.062 1 96.12 97 ALA B C 1
ATOM 6059 O O . ALA B 1 97 ? -3.238 29.141 11.758 1 96.12 97 ALA B O 1
ATOM 6060 N N . GLN B 1 98 ? -1.833 29.547 10.031 1 95.06 98 GLN B N 1
ATOM 6061 C CA . GLN B 1 98 ? -1.697 28.141 9.68 1 95.06 98 GLN B CA 1
ATOM 6062 C C . GLN B 1 98 ? -1.127 27.328 10.844 1 95.06 98 GLN B C 1
ATOM 6064 O O . GLN B 1 98 ? -1.626 26.25 11.164 1 95.06 98 GLN B O 1
ATOM 6069 N N . PHE B 1 99 ? -0.122 27.875 11.523 1 93.44 99 PHE B N 1
ATOM 6070 C CA . PHE B 1 99 ? 0.524 27.188 12.633 1 93.44 99 PHE B CA 1
ATOM 6071 C C . PHE B 1 99 ? -0.435 27.031 13.805 1 93.44 99 PHE B C 1
ATOM 6073 O O . PHE B 1 99 ? -0.251 26.141 14.648 1 93.44 99 PHE B O 1
ATOM 6080 N N . GLN B 1 100 ? -1.482 27.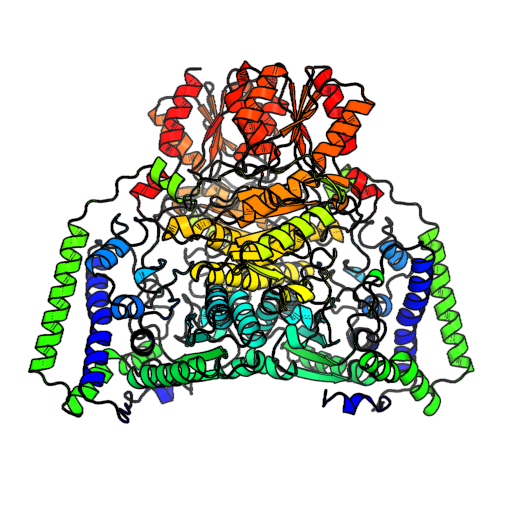859 13.898 1 92.5 100 GLN B N 1
ATOM 6081 C CA . GLN B 1 100 ? -2.418 27.859 15.016 1 92.5 100 GLN B CA 1
ATOM 6082 C C . GLN B 1 100 ? -3.723 27.156 14.648 1 92.5 100 GLN B C 1
ATOM 6084 O O . GLN B 1 100 ? -4.637 27.062 15.461 1 92.5 100 GLN B O 1
ATOM 6089 N N . GLY B 1 101 ? -3.801 26.656 13.422 1 93.75 101 GLY B N 1
ATOM 6090 C CA . GLY B 1 101 ? -5 25.969 12.977 1 93.75 101 GLY B CA 1
ATOM 6091 C C . GLY B 1 101 ? -6.191 26.891 12.797 1 93.75 101 GLY B C 1
ATOM 6092 O O . GLY B 1 101 ? -7.32 26.516 13.133 1 93.75 101 GLY B O 1
ATOM 6093 N N . LYS B 1 102 ? -5.941 28.094 12.344 1 95.31 102 LYS B N 1
ATOM 6094 C CA . LYS B 1 102 ? -7.004 29.078 12.148 1 95.31 102 LYS B CA 1
ATOM 6095 C C . LYS B 1 102 ? -7.539 29.031 10.719 1 95.31 102 LYS B C 1
ATOM 6097 O O . LYS B 1 102 ? -6.906 28.453 9.836 1 95.31 102 LYS B O 1
ATOM 6102 N N . LYS B 1 103 ? -8.656 29.609 10.469 1 96.69 103 LYS B N 1
ATOM 6103 C CA . LYS B 1 103 ? -9.375 29.547 9.195 1 96.69 103 LYS B CA 1
ATOM 6104 C C . LYS B 1 103 ? -8.578 30.219 8.078 1 96.69 103 LYS B C 1
ATOM 6106 O O . LYS B 1 103 ? -8.586 29.75 6.941 1 96.69 103 LYS B O 1
ATOM 6111 N N . SER B 1 104 ? -7.883 31.297 8.422 1 96.94 104 SER B N 1
ATOM 6112 C CA . SER B 1 104 ? -7.203 32.094 7.391 1 96.94 104 SER B CA 1
ATOM 6113 C C . SER B 1 104 ? -5.891 31.422 6.977 1 96.94 104 SER B C 1
ATOM 6115 O O . SER B 1 104 ? -5.242 31.859 6.023 1 96.94 104 SER B O 1
ATOM 6117 N N . GLY B 1 105 ? -5.492 30.375 7.703 1 96.44 105 GLY B N 1
ATOM 6118 C CA . GLY B 1 105 ? -4.336 29.625 7.25 1 96.44 105 GLY B CA 1
ATOM 6119 C C . GLY B 1 105 ? -4.516 29.031 5.863 1 96.44 105 GLY B C 1
ATOM 6120 O O . GLY B 1 105 ? -5.508 29.297 5.191 1 96.44 105 GLY B O 1
ATOM 6121 N N . PHE B 1 106 ? -3.648 28.25 5.465 1 96.88 106 PHE B N 1
ATOM 6122 C CA . PHE B 1 106 ? -3.611 27.766 4.09 1 96.88 106 PHE B CA 1
ATOM 6123 C C . PHE B 1 106 ? -4.469 26.516 3.936 1 96.88 106 PHE B C 1
ATOM 6125 O O . PHE B 1 106 ? -4.77 26.094 2.816 1 96.88 106 PHE B O 1
ATOM 6132 N N . THR B 1 107 ? -4.926 25.891 5.035 1 97.06 107 THR B N 1
ATOM 6133 C CA . THR B 1 107 ? -5.719 24.672 4.965 1 97.06 107 THR B CA 1
ATOM 6134 C C . THR B 1 107 ? -7.023 24.828 5.738 1 97.06 107 THR B C 1
ATOM 6136 O O . THR B 1 107 ? -7.754 23.844 5.934 1 97.06 107 THR B O 1
ATOM 6139 N N . LYS B 1 108 ? -7.328 25.938 6.301 1 96.75 108 LYS B N 1
ATOM 6140 C CA . LYS B 1 108 ? -8.539 26.219 7.07 1 96.75 108 LYS B CA 1
ATOM 6141 C C . LYS B 1 108 ? -8.555 25.406 8.367 1 96.75 108 LYS B C 1
ATOM 6143 O O . LYS B 1 108 ? -9.586 24.844 8.742 1 96.75 108 LYS B O 1
ATOM 6148 N N . GLY B 1 109 ? -7.395 25.25 8.961 1 96.56 109 GLY B N 1
ATOM 6149 C CA . GLY B 1 109 ? -7.289 24.594 10.258 1 96.56 109 GLY B CA 1
ATOM 6150 C C . GLY B 1 109 ? -7.262 23.078 10.164 1 96.56 109 GLY B C 1
ATOM 6151 O O . GLY B 1 109 ? -7.363 22.391 11.18 1 96.56 109 GLY B O 1
ATOM 6152 N N . ARG B 1 110 ? -6.984 22.516 9.023 1 97.44 110 ARG B N 1
ATOM 6153 C CA . ARG B 1 110 ? -7.184 21.078 8.797 1 97.44 110 ARG B CA 1
ATOM 6154 C C . ARG B 1 110 ? -5.867 20.328 8.922 1 97.44 110 ARG B C 1
ATOM 6156 O O . ARG B 1 110 ? -5.859 19.141 9.266 1 97.44 110 ARG B O 1
ATOM 6163 N N . ASP B 1 111 ? -4.73 20.984 8.594 1 94.75 111 ASP B N 1
ATOM 6164 C CA . ASP B 1 111 ? -3.418 20.359 8.641 1 94.75 111 ASP B CA 1
ATOM 6165 C C . ASP B 1 111 ? -2.574 20.922 9.781 1 94.75 111 ASP B C 1
ATOM 6167 O O . ASP B 1 111 ? -2.803 22.047 10.234 1 94.75 111 ASP B O 1
ATOM 6171 N N . ARG B 1 112 ? -1.594 20.031 10.07 1 86.56 112 ARG B N 1
ATOM 6172 C CA . ARG B 1 112 ? -0.56 20.5 10.992 1 86.56 112 ARG B CA 1
ATOM 6173 C C . ARG B 1 112 ? 0.33 21.547 10.328 1 86.56 112 ARG B C 1
ATOM 6175 O O . ARG B 1 112 ? 0.12 21.906 9.172 1 86.56 112 ARG B O 1
ATOM 6182 N N . SER B 1 113 ? 1.347 22 10.977 1 83.75 113 SER B N 1
ATOM 6183 C CA . SER B 1 113 ? 2.123 23.203 10.695 1 83.75 113 SER B CA 1
ATOM 6184 C C . SER B 1 113 ? 2.678 23.188 9.273 1 83.75 113 SER B C 1
ATOM 6186 O O . SER B 1 113 ? 2.447 24.125 8.5 1 83.75 113 SER B O 1
ATOM 6188 N N . PHE B 1 114 ? 3.344 22.156 8.82 1 89.62 114 PHE B N 1
ATOM 6189 C CA . PHE B 1 114 ? 4.094 22.266 7.57 1 89.62 114 PHE B CA 1
ATOM 6190 C C . PHE B 1 114 ? 3.482 21.391 6.492 1 89.62 114 PHE B C 1
ATOM 6192 O O . PHE B 1 114 ? 4 21.312 5.375 1 89.62 114 PHE B O 1
ATOM 6199 N N . HIS B 1 115 ? 2.318 20.797 6.699 1 91.94 115 HIS B N 1
ATOM 6200 C CA . HIS B 1 115 ? 1.763 19.828 5.758 1 91.94 115 HIS B CA 1
ATOM 6201 C C . HIS B 1 115 ? 0.785 20.5 4.797 1 91.94 115 HIS B C 1
ATOM 6203 O O . HIS B 1 115 ? -0.338 20.016 4.617 1 91.94 115 HIS B O 1
ATOM 6209 N N . PHE B 1 116 ? 1.132 21.641 4.277 1 94.38 116 PHE B N 1
ATOM 6210 C CA . PHE B 1 116 ? 0.2 22.344 3.393 1 94.38 116 PHE B CA 1
ATOM 6211 C C . PHE B 1 116 ? 0.912 22.844 2.145 1 94.38 116 PHE B C 1
ATOM 6213 O O . PHE B 1 116 ? 2.139 22.953 2.123 1 94.38 116 PHE B O 1
ATOM 6220 N N . GLY B 1 117 ? 0.151 23.016 1.083 1 95.88 117 GLY B N 1
ATOM 6221 C CA . GLY B 1 117 ? 0.642 23.625 -0.145 1 95.88 117 GLY B CA 1
ATOM 6222 C C . GLY B 1 117 ? -0.034 24.938 -0.473 1 95.88 117 GLY B C 1
ATOM 6223 O O . GLY B 1 117 ? -0.899 25.406 0.273 1 95.88 117 GLY B O 1
ATOM 6224 N N . SER B 1 118 ? 0.502 25.594 -1.396 1 96.81 118 SER B N 1
ATOM 6225 C CA . SER B 1 118 ? -0.04 26.828 -1.963 1 96.81 118 SER B CA 1
ATOM 6226 C C . SER B 1 118 ? 0.287 26.938 -3.447 1 96.81 118 SER B C 1
ATOM 6228 O O . SER B 1 118 ? 1.444 27.141 -3.82 1 96.81 118 SER B O 1
ATOM 6230 N N . LYS B 1 119 ? -0.759 26.844 -4.242 1 94.06 119 LYS B N 1
ATOM 6231 C CA . LYS B 1 119 ? -0.556 26.938 -5.684 1 94.06 119 LYS B CA 1
ATOM 6232 C C . LYS B 1 119 ? 0.002 28.312 -6.062 1 94.06 119 LYS B C 1
ATOM 6234 O O . LYS B 1 119 ? 0.875 28.422 -6.926 1 94.06 119 LYS B O 1
ATOM 6239 N N . GLU B 1 120 ? -0.516 29.297 -5.375 1 96.38 120 GLU B N 1
ATOM 6240 C CA . GLU B 1 120 ? -0.084 30.672 -5.617 1 96.38 120 GLU B CA 1
ATOM 6241 C C . GLU B 1 120 ? 1.42 30.828 -5.414 1 96.38 120 GLU B C 1
ATOM 6243 O O . GLU B 1 120 ? 2.074 31.594 -6.113 1 96.38 120 GLU B O 1
ATOM 6248 N N . HIS B 1 121 ? 1.966 30.094 -4.551 1 98.12 121 HIS B N 1
ATOM 6249 C CA . HIS B 1 121 ? 3.373 30.234 -4.195 1 98.12 121 HIS B CA 1
ATOM 6250 C C . HIS B 1 121 ? 4.195 29.047 -4.711 1 98.12 121 HIS B C 1
ATOM 6252 O O . HIS B 1 121 ? 5.363 28.906 -4.352 1 98.12 121 HIS B O 1
ATOM 6258 N N . HIS B 1 122 ? 3.596 28.141 -5.5 1 98.38 122 HIS B N 1
ATOM 6259 C CA . HIS B 1 122 ? 4.242 27 -6.137 1 98.38 122 HIS B CA 1
ATOM 6260 C C . HIS B 1 122 ? 4.922 26.109 -5.105 1 98.38 122 HIS B C 1
ATOM 6262 O O . HIS B 1 122 ? 6.086 25.734 -5.273 1 98.38 122 HIS B O 1
ATOM 6268 N N . ILE B 1 123 ? 4.172 25.828 -4.02 1 98.31 123 ILE B N 1
ATOM 6269 C CA . ILE B 1 123 ? 4.57 24.906 -2.965 1 98.31 123 ILE B CA 1
ATOM 6270 C C . ILE B 1 123 ? 3.576 23.75 -2.9 1 98.31 123 ILE B C 1
ATOM 6272 O O . ILE B 1 123 ? 2.361 23.953 -2.898 1 98.31 123 ILE B O 1
ATOM 6276 N N . VAL B 1 124 ? 4.066 22.547 -2.93 1 98.06 124 VAL B N 1
ATOM 6277 C CA . VAL B 1 124 ? 3.209 21.359 -2.84 1 98.06 124 VAL B CA 1
ATOM 6278 C C . VAL B 1 124 ? 3.277 20.781 -1.432 1 98.06 124 VAL B C 1
ATOM 6280 O O . VAL B 1 124 ? 4.363 20.516 -0.914 1 98.06 124 VAL B O 1
ATOM 6283 N N . GLY B 1 125 ? 2.115 20.625 -0.865 1 94.38 125 GLY B N 1
ATOM 6284 C CA . GLY B 1 125 ? 2.049 20.094 0.49 1 94.38 125 GLY B CA 1
ATOM 6285 C C . GLY B 1 125 ? 2.334 18.609 0.569 1 94.38 125 GLY B C 1
ATOM 6286 O O . GLY B 1 125 ? 1.851 17.828 -0.259 1 94.38 125 GLY B O 1
ATOM 6287 N N . MET B 1 126 ? 3.1 18.203 1.562 1 93.19 126 MET B N 1
ATOM 6288 C CA . MET B 1 126 ? 3.461 16.797 1.742 1 93.19 126 MET B CA 1
ATOM 6289 C C . MET B 1 126 ? 2.484 16.094 2.686 1 93.19 126 MET B C 1
ATOM 6291 O O . MET B 1 126 ? 1.714 16.766 3.385 1 93.19 126 MET B O 1
ATOM 6295 N N . ILE B 1 127 ? 2.449 14.781 2.639 1 95.75 127 ILE B N 1
ATOM 6296 C CA . ILE B 1 127 ? 1.81 13.969 3.666 1 95.75 127 ILE B CA 1
ATOM 6297 C C . ILE B 1 127 ? 2.869 13.414 4.617 1 95.75 127 ILE B C 1
ATOM 6299 O O . ILE B 1 127 ? 4.066 13.492 4.336 1 95.75 127 ILE B O 1
ATOM 6303 N N . SER B 1 128 ? 2.459 12.867 5.746 1 94 128 SER B N 1
ATOM 6304 C CA . SER B 1 128 ? 3.385 12.453 6.797 1 94 128 SER B CA 1
ATOM 6305 C C . SER B 1 128 ? 4.055 11.125 6.461 1 94 128 SER B C 1
ATOM 6307 O O . SER B 1 128 ? 5.039 10.742 7.094 1 94 128 SER B O 1
ATOM 6309 N N . HIS B 1 129 ? 3.604 10.266 5.551 1 93.38 129 HIS B N 1
ATOM 6310 C CA . HIS B 1 129 ? 4.145 8.961 5.172 1 93.38 129 HIS B CA 1
ATOM 6311 C C . HIS B 1 129 ? 5.5 9.109 4.488 1 93.38 129 HIS B C 1
ATOM 6313 O O . HIS B 1 129 ? 6.207 8.117 4.289 1 93.38 129 HIS B O 1
ATOM 6319 N N . LEU B 1 130 ? 6.047 10.156 4.285 1 89.56 130 LEU B N 1
ATOM 6320 C CA . LEU B 1 130 ? 7.324 10.531 3.697 1 89.56 130 LEU B CA 1
ATOM 6321 C C . LEU B 1 130 ? 7.582 9.758 2.412 1 89.56 130 LEU B C 1
ATOM 6323 O O . LEU B 1 130 ? 7.008 8.68 2.207 1 89.56 130 LEU B O 1
ATOM 6327 N N . GLY B 1 131 ? 8.25 10.133 1.434 1 94.12 131 GLY B N 1
ATOM 6328 C CA . GLY B 1 131 ? 8.617 9.43 0.216 1 94.12 131 GLY B CA 1
ATOM 6329 C C . GLY B 1 131 ? 7.695 9.719 -0.949 1 94.12 131 GLY B C 1
ATOM 6330 O O . GLY B 1 131 ? 8.156 10.039 -2.049 1 94.12 131 GLY B O 1
ATOM 6331 N N . PRO B 1 132 ? 6.355 9.594 -0.672 1 96.31 132 PRO B N 1
ATOM 6332 C CA . PRO B 1 132 ? 5.41 9.695 -1.786 1 96.31 132 PRO B CA 1
ATOM 6333 C C . PRO B 1 132 ? 5.555 11 -2.566 1 96.31 132 PRO B C 1
ATOM 6335 O O . PRO B 1 132 ? 5.215 11.055 -3.75 1 96.31 132 PRO B O 1
ATOM 6338 N N . GLN B 1 133 ? 6.043 12.07 -1.97 1 97.69 133 GLN B N 1
ATOM 6339 C CA . GLN B 1 133 ? 6.133 13.367 -2.641 1 97.69 133 GLN B CA 1
ATOM 6340 C C . GLN B 1 133 ? 7.141 13.32 -3.783 1 97.69 133 GLN B C 1
ATOM 6342 O O . GLN B 1 133 ? 7.082 14.148 -4.699 1 97.69 133 GLN B O 1
ATOM 6347 N N . MET B 1 134 ? 8.117 12.352 -3.729 1 98.62 134 MET B N 1
ATOM 6348 C CA . MET B 1 134 ? 9.102 12.25 -4.801 1 98.62 134 MET B CA 1
ATOM 6349 C C . MET B 1 134 ? 8.414 12.055 -6.152 1 98.62 134 MET B C 1
ATOM 6351 O O . MET B 1 134 ? 8.773 12.703 -7.133 1 98.62 134 MET B O 1
ATOM 6355 N N . ALA B 1 135 ? 7.422 11.195 -6.141 1 98.62 135 ALA B N 1
ATOM 6356 C CA . ALA B 1 135 ? 6.746 10.859 -7.391 1 98.62 135 ALA B CA 1
ATOM 6357 C C . ALA B 1 135 ? 5.859 12.008 -7.863 1 98.62 135 ALA B C 1
ATOM 6359 O O . ALA B 1 135 ? 5.652 12.18 -9.062 1 98.62 135 ALA B O 1
ATOM 6360 N N . ILE B 1 136 ? 5.316 12.773 -6.949 1 98.81 136 ILE B N 1
ATOM 6361 C CA . ILE B 1 136 ? 4.531 13.945 -7.324 1 98.81 136 ILE B CA 1
ATOM 6362 C C . ILE B 1 136 ? 5.414 14.945 -8.062 1 98.81 136 ILE B C 1
ATOM 6364 O O . ILE B 1 136 ? 5.008 15.516 -9.078 1 98.81 136 ILE B O 1
ATOM 6368 N N . ALA B 1 137 ? 6.648 15.148 -7.551 1 98.94 137 ALA B N 1
ATOM 6369 C CA . ALA B 1 137 ? 7.613 15.992 -8.25 1 98.94 137 ALA B CA 1
ATOM 6370 C C . ALA B 1 137 ? 7.852 15.484 -9.672 1 98.94 137 ALA B C 1
ATOM 6372 O O . ALA B 1 137 ? 8.008 16.281 -10.602 1 98.94 137 ALA B O 1
ATOM 6373 N N . ASP B 1 138 ? 7.883 14.164 -9.82 1 98.94 138 ASP B N 1
ATOM 6374 C CA . ASP B 1 138 ? 8.07 13.562 -11.141 1 98.94 138 ASP B CA 1
ATOM 6375 C C . ASP B 1 138 ? 6.945 13.969 -12.094 1 98.94 138 ASP B C 1
ATOM 6377 O O . ASP B 1 138 ? 7.191 14.258 -13.266 1 98.94 138 ASP B O 1
ATOM 6381 N N . GLY B 1 139 ? 5.707 13.922 -11.562 1 98.88 139 GLY B N 1
ATOM 6382 C CA . GLY B 1 139 ? 4.582 14.328 -12.391 1 98.88 139 GLY B CA 1
ATOM 6383 C C . GLY B 1 139 ? 4.668 15.766 -12.852 1 98.88 139 GLY B C 1
ATOM 6384 O O . GLY B 1 139 ? 4.344 16.078 -14 1 98.88 139 GLY B O 1
ATOM 6385 N N . ILE B 1 140 ? 5.086 16.656 -11.977 1 98.88 140 ILE B N 1
ATOM 6386 C CA . ILE B 1 140 ? 5.27 18.062 -12.328 1 98.88 140 ILE B CA 1
ATOM 6387 C C . ILE B 1 140 ? 6.367 18.188 -13.383 1 98.88 140 ILE B C 1
ATOM 6389 O O . ILE B 1 140 ? 6.199 18.891 -14.383 1 98.88 140 ILE B O 1
ATOM 6393 N N . GLY B 1 141 ? 7.5 17.516 -13.133 1 98.88 141 GLY B N 1
ATOM 6394 C CA . GLY B 1 141 ? 8.57 17.484 -14.125 1 98.88 141 GLY B CA 1
ATOM 6395 C C . GLY B 1 141 ? 8.109 17 -15.484 1 98.88 141 GLY B C 1
ATOM 6396 O O . GLY B 1 141 ? 8.477 17.562 -16.516 1 98.88 141 GLY B O 1
ATOM 6397 N N . LEU B 1 142 ? 7.328 15.914 -15.516 1 98.81 142 LEU B N 1
ATOM 6398 C CA . LEU B 1 142 ? 6.793 15.383 -16.766 1 98.81 142 LEU B CA 1
ATOM 6399 C C . LEU B 1 142 ? 5.941 16.422 -17.484 1 98.81 142 LEU B C 1
ATOM 6401 O O . LEU B 1 142 ? 6.008 16.562 -18.703 1 98.81 142 LEU B O 1
ATOM 6405 N N . ALA B 1 143 ? 5.102 17.109 -16.719 1 98.75 143 ALA B N 1
ATOM 6406 C CA . ALA B 1 143 ? 4.266 18.156 -17.297 1 98.75 143 ALA B CA 1
ATOM 6407 C C . ALA B 1 143 ? 5.121 19.234 -17.969 1 98.75 143 ALA B C 1
ATOM 6409 O O . ALA B 1 143 ? 4.781 19.734 -19.031 1 98.75 143 ALA B O 1
ATOM 6410 N N . HIS B 1 144 ? 6.23 19.703 -17.266 1 98.44 144 HIS B N 1
ATOM 6411 C CA . HIS B 1 144 ? 7.141 20.672 -17.859 1 98.44 144 HIS B CA 1
ATOM 6412 C C . HIS B 1 144 ? 7.672 20.188 -19.203 1 98.44 144 HIS B C 1
ATOM 6414 O O . HIS B 1 144 ? 7.727 20.953 -20.172 1 98.44 144 HIS B O 1
ATOM 6420 N N . LYS B 1 145 ? 8.047 18.938 -19.234 1 97.69 145 LYS B N 1
ATOM 6421 C CA . LYS B 1 145 ? 8.578 18.359 -20.469 1 97.69 145 LYS B CA 1
ATOM 6422 C C . LYS B 1 145 ? 7.516 18.328 -21.562 1 97.69 145 LYS B C 1
ATOM 6424 O O . LYS B 1 145 ? 7.785 18.703 -22.703 1 97.69 145 LYS B O 1
ATOM 6429 N N . LEU B 1 146 ? 6.34 17.812 -21.188 1 97.75 146 LEU B N 1
ATOM 6430 C CA . LEU B 1 146 ? 5.262 17.672 -22.156 1 97.75 146 LEU B CA 1
ATOM 6431 C C . LEU B 1 146 ? 4.848 19.047 -22.719 1 97.75 146 LEU B C 1
ATOM 6433 O O . LEU B 1 146 ? 4.492 19.156 -23.891 1 97.75 146 LEU B O 1
ATOM 6437 N N . SER B 1 147 ? 4.914 20.062 -21.891 1 97.5 147 SER B N 1
ATOM 6438 C CA . SER B 1 147 ? 4.527 21.422 -22.297 1 97.5 147 SER B CA 1
ATOM 6439 C C . SER B 1 147 ? 5.711 22.188 -22.875 1 97.5 147 SER B C 1
ATOM 6441 O O . SER B 1 147 ? 5.582 23.359 -23.234 1 97.5 147 SER B O 1
ATOM 6443 N N . LYS B 1 148 ? 6.914 21.594 -22.828 1 96.62 148 LYS B N 1
ATOM 6444 C CA . LYS B 1 148 ? 8.141 22.219 -23.328 1 96.62 148 LYS B CA 1
ATOM 6445 C C . LYS B 1 148 ? 8.453 23.5 -22.578 1 96.62 148 LYS B C 1
ATOM 6447 O O . LYS B 1 148 ? 8.805 24.516 -23.172 1 96.62 148 LYS B O 1
ATOM 6452 N N . GLU B 1 149 ? 8.133 23.359 -21.328 1 96.56 149 GLU B N 1
ATOM 6453 C CA . GLU B 1 149 ? 8.547 24.453 -20.438 1 96.56 149 GLU B CA 1
ATOM 6454 C C . GLU B 1 149 ? 9.945 24.203 -19.891 1 96.56 149 GLU B C 1
ATOM 6456 O O . GLU B 1 149 ? 10.242 23.109 -19.391 1 96.56 149 GLU B O 1
ATOM 6461 N N . ASN B 1 150 ? 10.797 25.078 -20.062 1 97.44 150 ASN B N 1
ATOM 6462 C CA . ASN B 1 150 ? 12.148 24.984 -19.5 1 97.44 150 ASN B CA 1
ATOM 6463 C C . ASN B 1 150 ? 12.172 25.344 -18.016 1 97.44 150 ASN B C 1
ATOM 6465 O O . ASN B 1 150 ? 12.703 26.375 -17.641 1 97.44 150 ASN B O 1
ATOM 6469 N N . LYS B 1 151 ? 11.609 24.453 -17.234 1 98.56 151 LYS B N 1
ATOM 6470 C CA . LYS B 1 151 ? 11.523 24.656 -15.797 1 98.56 151 LYS B CA 1
ATOM 6471 C C . LYS B 1 151 ? 12.031 23.438 -15.039 1 98.56 151 LYS B C 1
ATOM 6473 O O . LYS B 1 151 ? 12.211 22.359 -15.625 1 98.56 151 LYS B O 1
ATOM 6478 N N . VAL B 1 152 ? 12.305 23.656 -13.789 1 98.69 152 VAL B N 1
ATOM 6479 C CA . VAL B 1 152 ? 12.789 22.594 -12.906 1 98.69 152 VAL B CA 1
ATOM 6480 C C . VAL B 1 152 ? 11.898 22.516 -11.672 1 98.69 152 VAL B C 1
ATOM 6482 O O . VAL B 1 152 ? 11.258 23.5 -11.289 1 98.69 152 VAL B O 1
ATOM 6485 N N . THR B 1 153 ? 11.742 21.312 -11.188 1 98.88 153 THR B N 1
ATOM 6486 C CA . THR B 1 153 ? 11.055 21.062 -9.93 1 98.88 153 THR B CA 1
ATOM 6487 C C . THR B 1 153 ? 12.031 20.562 -8.867 1 98.88 153 THR B C 1
ATOM 6489 O O . THR B 1 153 ? 12.938 19.781 -9.172 1 98.88 153 THR B O 1
ATOM 6492 N N . LEU B 1 154 ? 11.891 21.031 -7.637 1 98.94 154 LEU B N 1
ATOM 6493 C CA . LEU B 1 154 ? 12.758 20.594 -6.547 1 98.94 154 LEU B CA 1
ATOM 6494 C C . LEU B 1 154 ? 11.953 19.922 -5.441 1 98.94 154 LEU B C 1
ATOM 6496 O O . LEU B 1 154 ? 10.891 20.422 -5.051 1 98.94 154 LEU B O 1
ATOM 6500 N N . VAL B 1 155 ? 12.391 18.781 -4.98 1 98.81 155 VAL B N 1
ATOM 6501 C CA . VAL B 1 155 ? 11.703 18.062 -3.912 1 98.81 155 VAL B CA 1
ATOM 6502 C C . VAL B 1 155 ? 12.711 17.672 -2.828 1 98.81 155 VAL B C 1
ATOM 6504 O O . VAL B 1 155 ? 13.836 17.281 -3.129 1 98.81 155 VAL B O 1
ATOM 6507 N N . PHE B 1 156 ? 12.273 17.828 -1.55 1 98.5 156 PHE B N 1
ATOM 6508 C CA . PHE B 1 156 ? 13.117 17.516 -0.402 1 98.5 156 PHE B CA 1
ATOM 6509 C C . PHE B 1 156 ? 12.773 16.141 0.152 1 98.5 156 PHE B C 1
ATOM 6511 O O . PHE B 1 156 ? 11.617 15.711 0.099 1 98.5 156 PHE B O 1
ATOM 6518 N N . SER B 1 157 ? 13.75 15.453 0.669 1 97.38 157 SER B N 1
ATOM 6519 C CA . SER B 1 157 ? 13.609 14.25 1.486 1 97.38 157 SER B CA 1
ATOM 6520 C C . SER B 1 157 ? 14.625 14.234 2.627 1 97.38 157 SER B C 1
ATOM 6522 O O . SER B 1 157 ? 15.641 14.93 2.566 1 97.38 157 SER B O 1
ATOM 6524 N N . GLY B 1 158 ? 14.312 13.586 3.703 1 96.56 158 GLY B N 1
ATOM 6525 C CA . GLY B 1 158 ? 15.289 13.344 4.758 1 96.56 158 GLY B CA 1
ATOM 6526 C C . GLY B 1 158 ? 16.094 12.078 4.539 1 96.56 158 GLY B C 1
ATOM 6527 O O . GLY B 1 158 ? 15.711 11.219 3.74 1 96.56 158 GLY B O 1
ATOM 6528 N N . ASP B 1 159 ? 17.234 11.969 5.273 1 95.44 159 ASP B N 1
ATOM 6529 C CA . ASP B 1 159 ? 18.062 10.773 5.164 1 95.44 159 ASP B CA 1
ATOM 6530 C C . ASP B 1 159 ? 17.297 9.539 5.652 1 95.44 159 ASP B C 1
ATOM 6532 O O . ASP B 1 159 ? 17.391 8.469 5.035 1 95.44 159 ASP B O 1
ATOM 6536 N N . GLY B 1 160 ? 16.531 9.625 6.707 1 94.69 160 GLY B N 1
ATOM 6537 C CA . GLY B 1 160 ? 15.719 8.508 7.145 1 94.69 160 GLY B CA 1
ATOM 6538 C C . GLY B 1 160 ? 14.641 8.125 6.148 1 94.69 160 GLY B C 1
ATOM 6539 O O . GLY B 1 160 ? 14.438 6.945 5.867 1 94.69 160 GLY B O 1
ATOM 6540 N N . ALA B 1 161 ? 13.969 9.117 5.566 1 95.38 161 ALA B N 1
ATOM 6541 C CA . ALA B 1 161 ? 12.875 8.922 4.617 1 95.38 161 ALA B CA 1
ATOM 6542 C C . ALA B 1 161 ? 13.383 8.266 3.336 1 95.38 161 ALA B C 1
ATOM 6544 O O . ALA B 1 161 ? 12.602 7.676 2.584 1 95.38 161 ALA B O 1
ATOM 6545 N N . SER B 1 162 ? 14.656 8.328 3.109 1 95.69 162 SER B N 1
ATOM 6546 C CA . SER B 1 162 ? 15.25 7.781 1.894 1 95.69 162 SER B CA 1
ATOM 6547 C C . SER B 1 162 ? 15.242 6.254 1.917 1 95.69 162 SER B C 1
ATOM 6549 O O . SER B 1 162 ? 15.531 5.613 0.904 1 95.69 162 SER B O 1
ATOM 6551 N N . SER B 1 163 ? 14.844 5.641 3.043 1 96.75 163 SER B N 1
ATOM 6552 C CA . SER B 1 163 ? 14.742 4.188 3.137 1 96.75 163 SER B CA 1
ATOM 6553 C C . SER B 1 163 ? 13.383 3.701 2.637 1 96.75 163 SER B C 1
ATOM 6555 O O . SER B 1 163 ? 13.195 2.508 2.389 1 96.75 163 SER B O 1
ATOM 6557 N N . GLU B 1 164 ? 12.445 4.605 2.387 1 97.06 164 GLU B N 1
ATOM 6558 C CA . GLU B 1 164 ? 11.094 4.266 1.942 1 97.06 164 GLU B CA 1
ATOM 6559 C C . GLU B 1 164 ? 11.094 3.789 0.492 1 97.06 164 GLU B C 1
ATOM 6561 O O . GLU B 1 164 ? 11.836 4.316 -0.339 1 97.06 164 GLU B O 1
ATOM 6566 N N . GLY B 1 165 ? 10.266 2.787 0.195 1 97.81 165 GLY B N 1
ATOM 6567 C CA . GLY B 1 165 ? 10.117 2.312 -1.171 1 97.81 165 GLY B CA 1
ATOM 6568 C C . GLY B 1 165 ? 9.727 3.406 -2.145 1 97.81 165 GLY B C 1
ATOM 6569 O O . GLY B 1 165 ? 10.188 3.424 -3.287 1 97.81 165 GLY B O 1
ATOM 6570 N N . ASP B 1 166 ? 8.93 4.336 -1.702 1 98.12 166 ASP B N 1
ATOM 6571 C CA . ASP B 1 166 ? 8.453 5.422 -2.553 1 98.12 166 ASP B CA 1
ATOM 6572 C C . ASP B 1 166 ? 9.609 6.316 -3 1 98.12 166 ASP B C 1
ATOM 6574 O O . ASP B 1 166 ? 9.594 6.855 -4.109 1 98.12 166 ASP B O 1
ATOM 6578 N N . PHE B 1 167 ? 10.57 6.539 -2.119 1 98.31 167 PHE B N 1
ATOM 6579 C CA . PHE B 1 167 ? 11.766 7.293 -2.484 1 98.31 167 PHE B CA 1
ATOM 6580 C C . PHE B 1 167 ? 12.469 6.652 -3.676 1 98.31 167 PHE B C 1
ATOM 6582 O O . PHE B 1 167 ? 12.773 7.328 -4.66 1 98.31 167 PHE B O 1
ATOM 6589 N N . HIS B 1 168 ? 12.656 5.348 -3.609 1 98.19 168 HIS B N 1
ATOM 6590 C CA . HIS B 1 168 ? 13.367 4.59 -4.633 1 98.19 168 HIS B CA 1
ATOM 6591 C C . HIS B 1 168 ? 12.586 4.562 -5.941 1 98.19 168 HIS B C 1
ATOM 6593 O O . HIS B 1 168 ? 13.164 4.723 -7.02 1 98.19 168 HIS B O 1
ATOM 6599 N N . GLU B 1 169 ? 11.273 4.348 -5.871 1 98.44 169 GLU B N 1
ATOM 6600 C CA . GLU B 1 169 ? 10.445 4.348 -7.078 1 98.44 169 GLU B CA 1
ATOM 6601 C C . GLU B 1 169 ? 10.484 5.711 -7.77 1 98.44 169 GLU B C 1
ATOM 6603 O O . GLU B 1 169 ? 10.562 5.785 -9 1 98.44 169 GLU B O 1
ATOM 6608 N N . GLY B 1 170 ? 10.391 6.797 -6.926 1 98.69 170 GLY B N 1
ATOM 6609 C CA . GLY B 1 170 ? 10.438 8.141 -7.484 1 98.69 170 GLY B CA 1
ATOM 6610 C C . GLY B 1 170 ? 11.719 8.414 -8.258 1 98.69 170 GLY B C 1
ATOM 6611 O O . GLY B 1 170 ? 11.664 8.914 -9.383 1 98.69 170 GLY B O 1
ATOM 6612 N N . LEU B 1 171 ? 12.891 8.094 -7.645 1 98.62 171 LEU B N 1
ATOM 6613 C CA . LEU B 1 171 ? 14.172 8.297 -8.32 1 98.62 171 LEU B CA 1
ATOM 6614 C C . LEU B 1 171 ? 14.25 7.473 -9.594 1 98.62 171 LEU B C 1
ATOM 6616 O O . LEU B 1 171 ? 14.719 7.961 -10.625 1 98.62 171 LEU B O 1
ATOM 6620 N N . ASN B 1 172 ? 13.742 6.238 -9.57 1 98.38 172 ASN B N 1
ATOM 6621 C CA . ASN B 1 172 ? 13.781 5.348 -10.727 1 98.38 172 ASN B CA 1
ATOM 6622 C C . ASN B 1 172 ? 12.984 5.918 -11.891 1 98.38 172 ASN B C 1
ATOM 6624 O O . ASN B 1 172 ? 13.484 5.977 -13.016 1 98.38 172 ASN B O 1
ATOM 6628 N N . VAL B 1 173 ? 11.789 6.355 -11.648 1 98.56 173 VAL B N 1
ATOM 6629 C CA . VAL B 1 173 ? 10.922 6.875 -12.695 1 98.56 173 VAL B CA 1
ATOM 6630 C C . VAL B 1 173 ? 11.523 8.148 -13.289 1 98.56 173 VAL B C 1
ATOM 6632 O O . VAL B 1 173 ? 11.539 8.328 -14.508 1 98.56 173 VAL B O 1
ATOM 6635 N N . ALA B 1 174 ? 12.039 9.008 -12.398 1 98.81 174 ALA B N 1
ATOM 6636 C CA . ALA B 1 174 ? 12.641 10.25 -12.867 1 98.81 174 ALA B CA 1
ATOM 6637 C C . ALA B 1 174 ? 13.812 9.969 -13.805 1 98.81 174 ALA B C 1
ATOM 6639 O O . ALA B 1 174 ? 13.984 10.664 -14.812 1 98.81 174 ALA B O 1
ATOM 6640 N N . ALA B 1 175 ? 14.609 9.023 -13.43 1 98.62 175 ALA B N 1
ATOM 6641 C CA . ALA B 1 175 ? 15.773 8.672 -14.234 1 98.62 175 ALA B CA 1
ATOM 6642 C C . ALA B 1 175 ? 15.359 8.094 -15.586 1 98.62 175 ALA B C 1
ATOM 6644 O O . ALA B 1 175 ? 15.883 8.5 -16.625 1 98.62 175 ALA B O 1
ATOM 6645 N N . VAL B 1 176 ? 14.438 7.16 -15.602 1 98.06 176 VAL B N 1
ATOM 6646 C CA . VAL B 1 176 ? 13.984 6.48 -16.812 1 98.06 176 VAL B CA 1
ATOM 6647 C C . VAL B 1 176 ? 13.375 7.496 -17.766 1 98.06 176 VAL B C 1
ATOM 6649 O O . VAL B 1 176 ? 13.625 7.441 -18.984 1 98.06 176 VAL B O 1
ATOM 6652 N N . TRP B 1 177 ? 12.594 8.438 -17.234 1 98.12 177 TRP B N 1
ATOM 6653 C CA . TRP B 1 177 ? 11.867 9.391 -18.078 1 98.12 177 TRP B CA 1
ATOM 6654 C C . TRP B 1 177 ? 12.688 10.664 -18.281 1 98.12 177 TRP B C 1
ATOM 6656 O O . TRP B 1 177 ? 12.234 11.594 -18.953 1 98.12 177 TRP B O 1
ATOM 6666 N N . LYS B 1 178 ? 13.922 10.781 -17.672 1 98.25 178 LYS B N 1
ATOM 6667 C CA . LYS B 1 178 ? 14.812 11.938 -17.781 1 98.25 178 LYS B CA 1
ATOM 6668 C C . LYS B 1 178 ? 14.094 13.227 -17.406 1 98.25 178 LYS B C 1
ATOM 6670 O O . LYS B 1 178 ? 14.078 14.188 -18.188 1 98.25 178 LYS B O 1
ATOM 6675 N N . LEU B 1 179 ? 13.523 13.242 -16.234 1 98.81 179 LEU B N 1
ATOM 6676 C CA . LEU B 1 179 ? 12.672 14.352 -15.82 1 98.81 179 LEU B CA 1
ATOM 6677 C C . LEU B 1 179 ? 13.492 15.461 -15.188 1 98.81 179 LEU B C 1
ATOM 6679 O O . LEU B 1 179 ? 14.492 15.195 -14.516 1 98.81 179 LEU B O 1
ATOM 6683 N N . PRO B 1 180 ? 13.117 16.719 -15.359 1 98.88 180 PRO B N 1
ATOM 6684 C CA . PRO B 1 180 ? 13.82 17.859 -14.773 1 98.88 180 PRO B CA 1
ATOM 6685 C C . PRO B 1 180 ? 13.492 18.047 -13.289 1 98.88 180 PRO B C 1
ATOM 6687 O O . PRO B 1 180 ? 12.82 19.016 -12.922 1 98.88 180 PRO B O 1
ATOM 6690 N N . VAL B 1 181 ? 14.008 17.234 -12.477 1 98.94 181 VAL B N 1
ATOM 6691 C CA . VAL B 1 181 ? 13.727 17.234 -11.039 1 98.94 181 VAL B CA 1
ATOM 6692 C C . VAL B 1 181 ? 15.039 17.219 -10.258 1 98.94 181 VAL B C 1
ATOM 6694 O O . VAL B 1 181 ? 15.945 16.438 -10.586 1 98.94 181 VAL B O 1
ATOM 6697 N N . ILE B 1 182 ? 15.172 18.078 -9.289 1 98.94 182 ILE B N 1
ATOM 6698 C CA . ILE B 1 182 ? 16.266 18.016 -8.32 1 98.94 182 ILE B CA 1
ATOM 6699 C C . ILE B 1 182 ? 15.758 17.391 -7.016 1 98.94 182 ILE B C 1
ATOM 6701 O O . ILE B 1 182 ? 14.875 17.938 -6.355 1 98.94 182 ILE B O 1
ATOM 6705 N N . PHE B 1 183 ? 16.312 16.266 -6.719 1 98.88 183 PHE B N 1
ATOM 6706 C CA . PHE B 1 183 ? 16.031 15.609 -5.445 1 98.88 183 PHE B CA 1
ATOM 6707 C C . PHE B 1 183 ? 17.062 16.016 -4.391 1 98.88 183 PHE B C 1
ATOM 6709 O O . PHE B 1 183 ? 18.234 15.695 -4.508 1 98.88 183 PHE B O 1
ATOM 6716 N N . VAL B 1 184 ? 16.609 16.672 -3.309 1 98.81 184 VAL B N 1
ATOM 6717 C CA . VAL B 1 184 ? 17.531 17.109 -2.258 1 98.81 184 VAL B CA 1
ATOM 6718 C C . VAL B 1 184 ? 17.297 16.266 -0.999 1 98.81 184 VAL B C 1
ATOM 6720 O O . VAL B 1 184 ? 16.219 16.281 -0.425 1 98.81 184 VAL B O 1
ATOM 6723 N N . VAL B 1 185 ? 18.297 15.562 -0.6 1 98.25 185 VAL B N 1
ATOM 6724 C CA . VAL B 1 185 ? 18.25 14.82 0.655 1 98.25 185 VAL B CA 1
ATOM 6725 C C . VAL B 1 185 ? 18.953 15.625 1.754 1 98.25 185 VAL B C 1
ATOM 6727 O O . VAL B 1 185 ? 20.156 15.883 1.675 1 98.25 185 VAL B O 1
ATOM 6730 N N . GLU B 1 186 ? 18.172 16.062 2.705 1 97.75 186 GLU B N 1
ATOM 6731 C CA . GLU B 1 186 ? 18.781 16.625 3.902 1 97.75 186 GLU B CA 1
ATOM 6732 C C . GLU B 1 186 ? 19.344 15.539 4.812 1 97.75 186 GLU B C 1
ATOM 6734 O O . GLU B 1 186 ? 18.609 14.945 5.598 1 97.75 186 GLU B O 1
ATOM 6739 N N . HIS B 1 187 ? 20.609 15.32 4.695 1 97.44 187 HIS B N 1
ATOM 6740 C CA . HIS B 1 187 ? 21.297 14.312 5.5 1 97.44 187 HIS B CA 1
ATOM 6741 C C . HIS B 1 187 ? 21.641 14.844 6.883 1 97.44 187 HIS B C 1
ATOM 6743 O O . HIS B 1 187 ? 22.797 15.188 7.152 1 97.44 187 HIS B O 1
ATOM 6749 N N . ASN B 1 188 ? 20.672 14.773 7.773 1 96 188 ASN B N 1
ATOM 6750 C CA . ASN B 1 188 ? 20.812 15.461 9.047 1 96 188 ASN B CA 1
ATOM 6751 C C . ASN B 1 188 ? 21.109 14.484 10.188 1 96 188 ASN B C 1
ATOM 6753 O O . ASN B 1 188 ? 21.016 14.852 11.359 1 96 188 ASN B O 1
ATOM 6757 N N . GLY B 1 189 ? 21.281 13.219 9.836 1 94.25 189 GLY B N 1
ATOM 6758 C CA . GLY B 1 189 ? 21.922 12.281 10.742 1 94.25 189 GLY B CA 1
ATOM 6759 C C . GLY B 1 189 ? 20.938 11.375 11.453 1 94.25 189 GLY B C 1
ATOM 6760 O O . GLY B 1 189 ? 21.312 10.305 11.938 1 94.25 189 GLY B O 1
ATOM 6761 N N . TYR B 1 190 ? 19.656 11.773 11.555 1 93.88 190 TYR B N 1
ATOM 6762 C CA . TYR B 1 190 ? 18.719 11 12.352 1 93.88 190 TYR B CA 1
ATOM 6763 C C . TYR B 1 190 ? 17.328 11.016 11.719 1 93.88 190 TYR B C 1
ATOM 6765 O O . TYR B 1 190 ? 16.891 12.031 11.172 1 93.88 190 TYR B O 1
ATOM 6773 N N . GLY B 1 191 ? 16.672 9.875 11.734 1 92.62 191 GLY B N 1
ATOM 6774 C CA . GLY B 1 191 ? 15.211 9.961 11.672 1 92.62 191 GLY B CA 1
ATOM 6775 C C . GLY B 1 191 ? 14.609 10.625 12.891 1 92.62 191 GLY B C 1
ATOM 6776 O O . GLY B 1 191 ? 15.07 11.688 13.328 1 92.62 191 GLY B O 1
ATOM 6777 N N . LEU B 1 192 ? 13.594 10.031 13.469 1 94 192 LEU B N 1
ATOM 6778 C CA . LEU B 1 192 ? 13.148 10.594 14.734 1 94 192 LEU B CA 1
ATOM 6779 C C . LEU B 1 192 ? 14.219 10.43 15.805 1 94 192 LEU B C 1
ATOM 6781 O O . LEU B 1 192 ? 14.844 11.406 16.234 1 94 192 LEU B O 1
ATOM 6785 N N . SER B 1 193 ? 14.531 9.242 16.125 1 94.69 193 SER B N 1
ATOM 6786 C CA . SER B 1 193 ? 15.578 8.953 17.109 1 94.69 193 SER B CA 1
ATOM 6787 C C . SER B 1 193 ? 16.578 7.934 16.547 1 94.69 193 SER B C 1
ATOM 6789 O O . SER B 1 193 ? 17.594 7.656 17.188 1 94.69 193 SER B O 1
ATOM 6791 N N . THR B 1 194 ? 16.281 7.383 15.438 1 94 194 THR B N 1
ATOM 6792 C CA . THR B 1 194 ? 17.125 6.355 14.836 1 94 194 THR B CA 1
ATOM 6793 C C . THR B 1 194 ? 18.234 6.984 14 1 94 194 THR B C 1
ATOM 6795 O O . THR B 1 194 ? 17.969 7.734 13.062 1 94 194 THR B O 1
ATOM 6798 N N . PRO B 1 195 ? 19.469 6.711 14.305 1 94.75 195 PRO B N 1
ATOM 6799 C CA . PRO B 1 195 ? 20.562 7.297 13.523 1 94.75 195 PRO B CA 1
ATOM 6800 C C . PRO B 1 195 ? 20.625 6.77 12.094 1 94.75 195 PRO B C 1
ATOM 6802 O O . PRO B 1 195 ? 20.109 5.68 11.812 1 94.75 195 PRO B O 1
ATOM 6805 N N . SER B 1 196 ? 21.266 7.457 11.227 1 95.12 196 SER B N 1
ATOM 6806 C CA . SER B 1 196 ? 21.344 7.137 9.805 1 95.12 196 SER B CA 1
ATOM 6807 C C . SER B 1 196 ? 21.969 5.77 9.57 1 95.12 196 SER B C 1
ATOM 6809 O O . SER B 1 196 ? 21.609 5.059 8.633 1 95.12 196 SER B O 1
ATOM 6811 N N . GLU B 1 197 ? 22.875 5.395 10.406 1 94.19 197 GLU B N 1
ATOM 6812 C CA . GLU B 1 197 ? 23.578 4.121 10.234 1 94.19 197 GLU B CA 1
ATOM 6813 C C . GLU B 1 197 ? 22.625 2.945 10.445 1 94.19 197 GLU B C 1
ATOM 6815 O O . GLU B 1 197 ? 22.922 1.823 10.023 1 94.19 197 GLU B O 1
ATOM 6820 N N . GLU B 1 198 ? 21.484 3.16 11.109 1 95.12 198 GLU B N 1
ATOM 6821 C CA . GLU B 1 198 ? 20.469 2.133 11.281 1 95.12 198 GLU B CA 1
ATOM 6822 C C . GLU B 1 198 ? 19.375 2.268 10.234 1 95.12 198 GLU B C 1
ATOM 6824 O O . GLU B 1 198 ? 18.422 1.476 10.211 1 95.12 198 GLU B O 1
ATOM 6829 N N . GLN B 1 199 ? 19.562 3.268 9.398 1 96.19 199 GLN B N 1
ATOM 6830 C CA . GLN B 1 199 ? 18.609 3.48 8.32 1 96.19 199 GLN B CA 1
ATOM 6831 C C . GLN B 1 199 ? 19.125 2.902 7.008 1 96.19 199 GLN B C 1
ATOM 6833 O O . GLN B 1 199 ? 18.359 2.338 6.223 1 96.19 199 GLN B O 1
ATOM 6838 N N . PHE B 1 200 ? 20.266 3.033 6.691 1 96.44 200 PHE B N 1
ATOM 6839 C CA . PHE B 1 200 ? 20.891 2.539 5.469 1 96.44 200 PHE B CA 1
ATOM 6840 C C . PHE B 1 200 ? 22.375 2.221 5.707 1 96.44 200 PHE B C 1
ATOM 6842 O O . PHE B 1 200 ? 22.969 2.705 6.672 1 96.44 200 PHE B O 1
ATOM 6849 N N . ALA B 1 201 ? 22.984 1.455 4.863 1 97 201 ALA B N 1
ATOM 6850 C CA . ALA B 1 201 ? 24.297 0.883 5.152 1 97 201 ALA B CA 1
ATOM 6851 C C . ALA B 1 201 ? 25.375 1.528 4.285 1 97 201 ALA B C 1
ATOM 6853 O O . ALA B 1 201 ? 26.547 1.175 4.383 1 97 201 ALA B O 1
ATOM 6854 N N . PHE B 1 202 ? 25.031 2.469 3.449 1 94.31 202 PHE B N 1
ATOM 6855 C CA . PHE B 1 202 ? 26.047 3.164 2.66 1 94.31 202 PHE B CA 1
ATOM 6856 C C . PHE B 1 202 ? 26.469 4.461 3.342 1 94.31 202 PHE B C 1
ATOM 6858 O O . PHE B 1 202 ? 25.828 4.902 4.297 1 94.31 202 PHE B O 1
ATOM 6865 N N . LYS B 1 203 ? 27.484 5.098 2.867 1 90.62 203 LYS B N 1
ATOM 6866 C CA . LYS B 1 203 ? 28.062 6.242 3.561 1 90.62 203 LYS B CA 1
ATOM 6867 C C . LYS B 1 203 ? 27.438 7.551 3.072 1 90.62 203 LYS B C 1
ATOM 6869 O O . LYS B 1 203 ? 27.062 8.398 3.879 1 90.62 203 LYS B O 1
ATOM 6874 N N . TYR B 1 204 ? 27.406 7.723 1.729 1 94.12 204 TYR B N 1
ATOM 6875 C CA . TYR B 1 204 ? 26.875 8.945 1.147 1 94.12 204 TYR B CA 1
ATOM 6876 C C . TYR B 1 204 ? 25.906 8.633 0.015 1 94.12 204 TYR B C 1
ATOM 6878 O O . TYR B 1 204 ? 26 7.586 -0.626 1 94.12 204 TYR B O 1
ATOM 6886 N N . PHE B 1 205 ? 25.016 9.531 -0.153 1 95.19 205 PHE B N 1
ATOM 6887 C CA . PHE B 1 205 ? 24 9.344 -1.181 1 95.19 205 PHE B CA 1
ATOM 6888 C C . PHE B 1 205 ? 24.609 9.438 -2.572 1 95.19 205 PHE B C 1
ATOM 6890 O O . PHE B 1 205 ? 23.984 9.039 -3.559 1 95.19 205 PHE B O 1
ATOM 6897 N N . THR B 1 206 ? 25.781 9.961 -2.73 1 94.81 206 THR B N 1
ATOM 6898 C CA . THR B 1 206 ? 26.484 9.969 -4.012 1 94.81 206 THR B CA 1
ATOM 6899 C C . THR B 1 206 ? 26.734 8.547 -4.504 1 94.81 206 THR B C 1
ATOM 6901 O O . THR B 1 206 ? 26.906 8.32 -5.707 1 94.81 206 THR B O 1
ATOM 6904 N N . GLU B 1 207 ? 26.75 7.57 -3.562 1 93.56 207 GLU B N 1
ATOM 6905 C CA . GLU B 1 207 ? 26.891 6.16 -3.924 1 93.56 207 GLU B CA 1
ATOM 6906 C C . GLU B 1 207 ? 25.578 5.617 -4.512 1 93.56 207 GLU B C 1
ATOM 6908 O O . GLU B 1 207 ? 25.578 4.582 -5.18 1 93.56 207 GLU B O 1
ATOM 6913 N N . LYS B 1 208 ? 24.531 6.273 -4.309 1 94.56 208 LYS B N 1
ATOM 6914 C CA . LYS B 1 208 ? 23.219 5.789 -4.723 1 94.56 208 LYS B CA 1
ATOM 6915 C C . LYS B 1 208 ? 22.906 6.227 -6.152 1 94.56 208 LYS B C 1
ATOM 6917 O O . LYS B 1 208 ? 22.141 5.566 -6.852 1 94.56 208 LYS B O 1
ATOM 6922 N N . GLY B 1 209 ? 23.391 7.406 -6.578 1 95.56 209 GLY B N 1
ATOM 6923 C CA . GLY B 1 209 ? 23.094 8 -7.875 1 95.56 209 GLY B CA 1
ATOM 6924 C C . GLY B 1 209 ? 23.266 7.027 -9.023 1 95.56 209 GLY B C 1
ATOM 6925 O O . GLY B 1 209 ? 22.312 6.777 -9.773 1 95.56 209 GLY B O 1
ATOM 6926 N N . PRO B 1 210 ? 24.422 6.359 -9.062 1 94.56 210 PRO B N 1
ATOM 6927 C CA . PRO B 1 210 ? 24.688 5.434 -10.172 1 94.56 210 PRO B CA 1
ATOM 6928 C C . PRO B 1 210 ? 23.688 4.27 -10.211 1 94.56 210 PRO B C 1
ATOM 6930 O O . PRO B 1 210 ? 23.359 3.779 -11.289 1 94.56 210 PRO B O 1
ATOM 6933 N N . GLY B 1 211 ? 23.234 3.875 -9.078 1 95.88 211 GLY B N 1
ATOM 6934 C CA . GLY B 1 211 ? 22.281 2.779 -9.008 1 95.88 211 GLY B CA 1
ATOM 6935 C C . GLY B 1 211 ? 20.938 3.113 -9.625 1 95.88 211 GLY B C 1
ATOM 6936 O O . GLY B 1 211 ? 20.125 2.223 -9.867 1 95.88 211 GLY B O 1
ATOM 6937 N N . TYR B 1 212 ? 20.734 4.371 -9.961 1 97.31 212 TYR B N 1
ATOM 6938 C CA . TYR B 1 212 ? 19.531 4.801 -10.648 1 97.31 212 TYR B CA 1
ATOM 6939 C C . TYR B 1 212 ? 19.859 5.398 -12.016 1 97.31 212 TYR B C 1
ATOM 6941 O O . TYR B 1 212 ? 18.953 5.809 -12.75 1 97.31 212 TYR B O 1
ATOM 6949 N N . GLY B 1 213 ? 21.141 5.457 -12.336 1 96.44 213 GLY B N 1
ATOM 6950 C CA . GLY B 1 213 ? 21.547 6.152 -13.555 1 96.44 213 GLY B CA 1
ATOM 6951 C C . GLY B 1 213 ? 21.391 7.66 -13.461 1 96.44 213 GLY B C 1
ATOM 6952 O O . GLY B 1 213 ? 21 8.312 -14.43 1 96.44 213 GLY B O 1
ATOM 6953 N N . MET B 1 214 ? 21.688 8.148 -12.281 1 96.5 214 MET B N 1
ATOM 6954 C CA . MET B 1 214 ? 21.5 9.578 -12.023 1 96.5 214 MET B CA 1
ATOM 6955 C C . MET B 1 214 ? 22.797 10.211 -11.516 1 96.5 214 MET B C 1
ATOM 6957 O O . MET B 1 214 ? 23.578 9.555 -10.828 1 96.5 214 MET B O 1
ATOM 6961 N N . GLU B 1 215 ? 22.953 11.484 -11.898 1 97.31 215 GLU B N 1
ATOM 6962 C CA . GLU B 1 215 ? 24 12.312 -11.289 1 97.31 215 GLU B CA 1
ATOM 6963 C C . GLU B 1 215 ? 23.688 12.57 -9.812 1 97.31 215 GLU B C 1
ATOM 6965 O O . GLU B 1 215 ? 22.531 12.758 -9.438 1 97.31 215 GLU B O 1
ATOM 6970 N N . ALA B 1 216 ? 24.719 12.453 -9.008 1 98.06 216 ALA B N 1
ATOM 6971 C CA . ALA B 1 216 ? 24.594 12.766 -7.586 1 98.06 216 ALA B CA 1
ATOM 6972 C C . ALA B 1 216 ? 25.719 13.695 -7.121 1 98.06 216 ALA B C 1
ATOM 6974 O O . ALA B 1 216 ? 26.875 13.516 -7.508 1 98.06 216 ALA B O 1
ATOM 6975 N N . VAL B 1 217 ? 25.312 14.695 -6.309 1 98.38 217 VAL B N 1
ATOM 6976 C CA . VAL B 1 217 ? 26.266 15.68 -5.816 1 98.38 217 VAL B CA 1
ATOM 6977 C C . VAL B 1 217 ? 26.125 15.828 -4.301 1 98.38 217 VAL B C 1
ATOM 6979 O O . VAL B 1 217 ? 25.031 15.672 -3.76 1 98.38 217 VAL B O 1
ATOM 6982 N N . ARG B 1 218 ? 27.266 16 -3.627 1 98.31 218 ARG B N 1
ATOM 6983 C CA . ARG B 1 218 ? 27.266 16.234 -2.188 1 98.31 218 ARG B CA 1
ATOM 6984 C C . ARG B 1 218 ? 27.734 17.656 -1.872 1 98.31 218 ARG B C 1
ATOM 6986 O O . ARG B 1 218 ? 28.703 18.141 -2.449 1 98.31 218 ARG B O 1
ATOM 6993 N N . ILE B 1 219 ? 27.062 18.328 -1.003 1 98.31 219 ILE B N 1
ATOM 6994 C CA . ILE B 1 219 ? 27.422 19.688 -0.638 1 98.31 219 ILE B CA 1
ATOM 6995 C C . ILE B 1 219 ? 27.359 19.859 0.879 1 98.31 219 ILE B C 1
ATOM 6997 O O . ILE B 1 219 ? 26.766 19.016 1.575 1 98.31 219 ILE B O 1
ATOM 7001 N N . ASP B 1 220 ? 28.016 20.922 1.383 1 98.19 220 ASP B N 1
ATOM 7002 C CA . ASP B 1 220 ? 27.828 21.344 2.766 1 98.19 220 ASP B CA 1
ATOM 7003 C C . ASP B 1 220 ? 26.5 22.062 2.941 1 98.19 220 ASP B C 1
ATOM 7005 O O . ASP B 1 220 ? 26.359 23.234 2.576 1 98.19 220 ASP B O 1
ATOM 7009 N N . GLY B 1 221 ? 25.594 21.359 3.57 1 98.5 221 GLY B N 1
ATOM 7010 C CA . GLY B 1 221 ? 24.234 21.859 3.695 1 98.5 221 GLY B CA 1
ATOM 7011 C C . GLY B 1 221 ? 24.125 23.062 4.617 1 98.5 221 GLY B C 1
ATOM 7012 O O . GLY B 1 221 ? 23.109 23.766 4.613 1 98.5 221 GLY B O 1
ATOM 7013 N N . ASN B 1 222 ? 25.141 23.359 5.379 1 98.5 222 ASN B N 1
ATOM 7014 C CA . ASN B 1 222 ? 25.125 24.516 6.277 1 98.5 222 ASN B CA 1
ATOM 7015 C C . ASN B 1 222 ? 25.781 25.734 5.633 1 98.5 222 ASN B C 1
ATOM 7017 O O . ASN B 1 222 ? 25.734 26.828 6.191 1 98.5 222 ASN B O 1
ATOM 7021 N N . ASN B 1 223 ? 26.422 25.609 4.512 1 98.5 223 ASN B N 1
ATOM 7022 C CA . ASN B 1 223 ? 26.969 26.688 3.719 1 98.5 223 ASN B CA 1
ATOM 7023 C C . ASN B 1 223 ? 25.953 27.234 2.713 1 98.5 223 ASN B C 1
ATOM 7025 O O . ASN B 1 223 ? 25.875 26.75 1.583 1 98.5 223 ASN B O 1
ATOM 7029 N N . VAL B 1 224 ? 25.297 28.281 3.082 1 98.44 224 VAL B N 1
ATOM 7030 C CA . VAL B 1 224 ? 24.156 28.781 2.309 1 98.44 224 VAL B CA 1
ATOM 7031 C C . VAL B 1 224 ? 24.641 29.188 0.915 1 98.44 224 VAL B C 1
ATOM 7033 O O . VAL B 1 224 ? 23.906 29.031 -0.064 1 98.44 224 VAL B O 1
ATOM 7036 N N . LEU B 1 225 ? 25.828 29.688 0.795 1 98.25 225 LEU B N 1
ATOM 7037 C CA . LEU B 1 225 ? 26.344 30.109 -0.505 1 98.25 225 LEU B CA 1
ATOM 7038 C C . LEU B 1 225 ? 26.609 28.906 -1.398 1 98.25 225 LEU B C 1
ATOM 7040 O O . LEU B 1 225 ? 26.375 28.953 -2.605 1 98.25 225 LEU B O 1
ATOM 7044 N N . GLU B 1 226 ? 27.141 27.875 -0.81 1 98.25 226 GLU B N 1
ATOM 7045 C CA . GLU B 1 226 ? 27.391 26.656 -1.579 1 98.25 226 GLU B CA 1
ATOM 7046 C C . GLU B 1 226 ? 26.078 26.031 -2.037 1 98.25 226 GLU B C 1
ATOM 7048 O O . GLU B 1 226 ? 25.969 25.578 -3.18 1 98.25 226 GLU B O 1
ATOM 7053 N N . VAL B 1 227 ? 25.125 25.969 -1.136 1 98.75 227 VAL B N 1
ATOM 7054 C CA . VAL B 1 227 ? 23.812 25.438 -1.498 1 98.75 227 VAL B CA 1
ATOM 7055 C C . VAL B 1 227 ? 23.203 26.25 -2.631 1 98.75 227 VAL B C 1
ATOM 7057 O O . VAL B 1 227 ? 22.781 25.703 -3.646 1 98.75 227 VAL B O 1
ATOM 7060 N N . TYR B 1 228 ? 23.172 27.578 -2.475 1 98.75 228 TYR B N 1
ATOM 7061 C CA . TYR B 1 228 ? 22.609 28.484 -3.471 1 98.75 228 TYR B CA 1
ATOM 7062 C C . TYR B 1 228 ? 23.297 28.312 -4.82 1 98.75 228 TYR B C 1
ATOM 7064 O O . TYR B 1 228 ? 22.625 28.141 -5.844 1 98.75 228 TYR B O 1
ATOM 7072 N N . ASP B 1 229 ? 24.594 28.328 -4.809 1 98.44 229 ASP B N 1
ATOM 7073 C CA . ASP B 1 229 ? 25.375 28.25 -6.035 1 98.44 229 ASP B CA 1
ATOM 7074 C C . ASP B 1 229 ? 25.141 26.922 -6.75 1 98.44 229 ASP B C 1
ATOM 7076 O O . ASP B 1 229 ? 24.922 26.891 -7.961 1 98.44 229 ASP B O 1
ATOM 7080 N N . THR B 1 230 ? 25.203 25.828 -6 1 98.75 230 THR B N 1
ATOM 7081 C CA . THR B 1 230 ? 25.047 24.484 -6.582 1 98.75 230 THR B CA 1
ATOM 7082 C C . THR B 1 230 ? 23.656 24.312 -7.168 1 98.75 230 THR B C 1
ATOM 7084 O O . THR B 1 230 ? 23.5 23.859 -8.312 1 98.75 230 THR B O 1
ATOM 7087 N N . ILE B 1 231 ? 22.641 24.641 -6.438 1 98.94 231 ILE B N 1
ATOM 7088 C CA . ILE B 1 231 ? 21.266 24.453 -6.895 1 98.94 231 ILE B CA 1
ATOM 7089 C C . ILE B 1 231 ? 20.984 25.375 -8.086 1 98.94 231 ILE B C 1
ATOM 7091 O O . ILE B 1 231 ? 20.312 24.984 -9.039 1 98.94 231 ILE B O 1
ATOM 7095 N N . LYS B 1 232 ? 21.453 26.609 -8.023 1 98.69 232 LYS B N 1
ATOM 7096 C CA . LYS B 1 232 ? 21.281 27.531 -9.133 1 98.69 232 LYS B CA 1
ATOM 7097 C C . LYS B 1 232 ? 21.891 26.984 -10.414 1 98.69 232 LYS B C 1
ATOM 7099 O O . LYS B 1 232 ? 21.234 26.984 -11.469 1 98.69 232 LYS B O 1
ATOM 7104 N N . ASN B 1 233 ? 23.109 26.562 -10.32 1 98.62 233 ASN B N 1
ATOM 7105 C CA . ASN B 1 233 ? 23.797 26.016 -11.492 1 98.62 233 ASN B CA 1
ATOM 7106 C C . ASN B 1 233 ? 23.094 24.781 -12.031 1 98.62 233 ASN B C 1
ATOM 7108 O O . ASN B 1 233 ? 22.938 24.625 -13.25 1 98.62 233 ASN B O 1
ATOM 7112 N N . LEU B 1 234 ? 22.734 23.875 -11.156 1 98.88 234 LEU B N 1
ATOM 7113 C CA . LEU B 1 234 ? 21.984 22.688 -11.578 1 98.88 234 LEU B CA 1
ATOM 7114 C C . LEU B 1 234 ? 20.688 23.078 -12.25 1 98.88 234 LEU B C 1
ATOM 7116 O O . LEU B 1 234 ? 20.344 22.531 -13.305 1 98.88 234 LEU B O 1
ATOM 7120 N N . ALA B 1 235 ? 19.953 23.984 -11.617 1 98.88 235 ALA B N 1
ATOM 7121 C CA . ALA B 1 235 ? 18.672 24.406 -12.164 1 98.88 235 ALA B CA 1
ATOM 7122 C C . ALA B 1 235 ? 18.828 24.984 -13.57 1 98.88 235 ALA B C 1
ATOM 7124 O O . ALA B 1 235 ? 18.047 24.656 -14.469 1 98.88 235 ALA B O 1
ATOM 7125 N N . GLU B 1 236 ? 19.781 25.859 -13.75 1 98.56 236 GLU B N 1
ATOM 7126 C CA . GLU B 1 236 ? 20.031 26.469 -15.062 1 98.56 236 GLU B CA 1
ATOM 7127 C C . GLU B 1 236 ? 20.359 25.391 -16.094 1 98.56 236 GLU B C 1
ATOM 7129 O O . GLU B 1 236 ? 19.844 25.438 -17.219 1 98.56 236 GLU B O 1
ATOM 7134 N N . ASP B 1 237 ? 21.125 24.484 -15.703 1 98.69 237 ASP B N 1
ATOM 7135 C CA . ASP B 1 237 ? 21.516 23.422 -16.625 1 98.69 237 ASP B CA 1
ATOM 7136 C C . ASP B 1 237 ? 20.328 22.516 -16.938 1 98.69 237 ASP B C 1
ATOM 7138 O O . ASP B 1 237 ? 20.109 22.156 -18.094 1 98.69 237 ASP B O 1
ATOM 7142 N N . ILE B 1 238 ? 19.547 22.109 -15.953 1 98.75 238 ILE B N 1
ATOM 7143 C CA . ILE B 1 238 ? 18.453 21.156 -16.094 1 98.75 238 ILE B CA 1
ATOM 7144 C C . ILE B 1 238 ? 17.328 21.781 -16.906 1 98.75 238 ILE B C 1
ATOM 7146 O O . ILE B 1 238 ? 16.656 21.094 -17.688 1 98.75 238 ILE B O 1
ATOM 7150 N N . ARG B 1 239 ? 17.188 23.125 -16.828 1 98.5 239 ARG B N 1
ATOM 7151 C CA . ARG B 1 239 ? 16.219 23.828 -17.656 1 98.5 239 ARG B CA 1
ATOM 7152 C C . ARG B 1 239 ? 16.516 23.625 -19.141 1 98.5 239 ARG B C 1
ATOM 7154 O O . ARG B 1 239 ? 15.586 23.562 -19.969 1 98.5 239 ARG B O 1
ATOM 7161 N N . ILE B 1 240 ? 17.766 23.469 -19.438 1 97.69 240 ILE B N 1
ATOM 7162 C CA . ILE B 1 240 ? 18.203 23.312 -20.828 1 97.69 240 ILE B CA 1
ATOM 7163 C C . ILE B 1 240 ? 18.312 21.828 -21.172 1 97.69 240 ILE B C 1
ATOM 7165 O O . ILE B 1 240 ? 17.922 21.422 -22.266 1 97.69 240 ILE B O 1
ATOM 7169 N N . ASN B 1 241 ? 18.828 21.078 -20.234 1 97.69 241 ASN B N 1
ATOM 7170 C CA . ASN B 1 241 ? 19.016 19.641 -20.406 1 97.69 241 ASN B CA 1
ATOM 7171 C C . ASN B 1 241 ? 18.25 18.859 -19.344 1 97.69 241 ASN B C 1
ATOM 7173 O O . ASN B 1 241 ? 18.844 18.359 -18.375 1 97.69 241 ASN B O 1
ATOM 7177 N N . PRO B 1 242 ? 17.062 18.641 -19.641 1 98.31 242 PRO B N 1
ATOM 7178 C CA . PRO B 1 242 ? 16.25 18 -18.609 1 98.31 242 PRO B CA 1
ATOM 7179 C C . PRO B 1 242 ? 16.781 16.625 -18.188 1 98.31 242 PRO B C 1
ATOM 7181 O O . PRO B 1 242 ? 17.109 15.805 -19.031 1 98.31 242 PRO B O 1
ATOM 7184 N N . ARG B 1 243 ? 16.953 16.391 -16.922 1 98.5 243 ARG B N 1
ATOM 7185 C CA . ARG B 1 243 ? 17.359 15.148 -16.266 1 98.5 243 ARG B CA 1
ATOM 7186 C C . ARG B 1 243 ? 17.234 15.266 -14.75 1 98.5 243 ARG B C 1
ATOM 7188 O O . ARG B 1 243 ? 17.219 16.375 -14.203 1 98.5 243 ARG B O 1
ATOM 7195 N N . PRO B 1 244 ? 17.125 14.172 -14.125 1 98.75 244 PRO B N 1
ATOM 7196 C CA . PRO B 1 244 ? 17.109 14.25 -12.664 1 98.75 244 PRO B CA 1
ATOM 7197 C C . PRO B 1 244 ? 18.516 14.305 -12.055 1 98.75 244 PRO B C 1
ATOM 7199 O O . PRO B 1 244 ? 19.453 13.711 -12.602 1 98.75 244 PRO B O 1
ATOM 7202 N N . VAL B 1 245 ? 18.625 14.969 -10.93 1 98.88 245 VAL B N 1
ATOM 7203 C CA . VAL B 1 245 ? 19.859 15.016 -10.172 1 98.88 245 VAL B CA 1
ATOM 7204 C C . VAL B 1 245 ? 19.578 14.82 -8.688 1 98.88 245 VAL B C 1
ATOM 7206 O O . VAL B 1 245 ? 18.578 15.336 -8.172 1 98.88 245 VAL B O 1
ATOM 7209 N N . LEU B 1 246 ? 20.406 13.984 -8.07 1 98.75 246 LEU B N 1
ATOM 7210 C CA . LEU B 1 246 ? 20.328 13.758 -6.629 1 98.75 246 LEU B CA 1
ATOM 7211 C C . LEU B 1 246 ? 21.344 14.617 -5.891 1 98.75 246 LEU B C 1
ATOM 7213 O O . LEU B 1 246 ? 22.547 14.539 -6.164 1 98.75 246 LEU B O 1
ATOM 7217 N N . VAL B 1 247 ? 20.859 15.461 -4.961 1 98.88 247 VAL B N 1
ATOM 7218 C CA . VAL B 1 247 ? 21.734 16.328 -4.18 1 98.88 247 VAL B CA 1
ATOM 7219 C C . VAL B 1 247 ? 21.688 15.922 -2.711 1 98.88 247 VAL B C 1
ATOM 7221 O O . VAL B 1 247 ? 20.609 15.883 -2.102 1 98.88 247 VAL B O 1
ATOM 7224 N N . GLU B 1 248 ? 22.812 15.539 -2.182 1 98.44 248 GLU B N 1
ATOM 7225 C CA . GLU B 1 248 ? 22.953 15.297 -0.749 1 98.44 248 GLU B CA 1
ATOM 7226 C C . GLU B 1 248 ? 23.469 16.531 -0.027 1 98.44 248 GLU B C 1
ATOM 7228 O O . GLU B 1 248 ? 24.578 17 -0.308 1 98.44 248 GLU B O 1
ATOM 7233 N N . ALA B 1 249 ? 22.688 17.047 0.835 1 98.56 249 ALA B N 1
ATOM 7234 C CA . ALA B 1 249 ? 23.109 18.172 1.664 1 98.56 249 ALA B CA 1
ATOM 7235 C C . ALA B 1 249 ? 23.453 17.719 3.08 1 98.56 249 ALA B C 1
ATOM 7237 O O . ALA B 1 249 ? 22.547 17.391 3.863 1 98.56 249 ALA B O 1
ATOM 7238 N N . LEU B 1 250 ? 24.734 17.734 3.41 1 97.88 250 LEU B N 1
ATOM 7239 C CA . LEU B 1 250 ? 25.172 17.344 4.746 1 97.88 250 LEU B CA 1
ATOM 7240 C C . LEU B 1 250 ? 24.812 18.406 5.773 1 97.88 250 LEU B C 1
ATOM 7242 O O . LEU B 1 250 ? 25.141 19.578 5.59 1 97.88 250 LEU B O 1
ATOM 7246 N N . THR B 1 251 ? 24.156 18.047 6.742 1 97.5 251 THR B N 1
ATOM 7247 C CA . THR B 1 251 ? 23.719 18.938 7.812 1 97.5 251 THR B CA 1
ATOM 7248 C C . THR B 1 251 ? 23.453 18.156 9.094 1 97.5 251 THR B C 1
ATOM 7250 O O . THR B 1 251 ? 23.922 17.031 9.25 1 97.5 251 THR B O 1
ATOM 7253 N N . PHE B 1 252 ? 22.891 18.859 10.086 1 97.06 252 PHE B N 1
ATOM 7254 C CA . PHE B 1 252 ? 22.578 18.188 11.344 1 97.06 252 PHE B CA 1
ATOM 7255 C C . PHE B 1 252 ? 21.344 18.828 12 1 97.06 252 PHE B C 1
ATOM 7257 O O . PHE B 1 252 ? 21.188 20.047 11.984 1 97.06 252 PHE B O 1
ATOM 7264 N N . ARG B 1 253 ? 20.453 17.984 12.461 1 95.38 253 ARG B N 1
ATOM 7265 C CA . ARG B 1 253 ? 19.266 18.453 13.18 1 95.38 253 ARG B CA 1
ATOM 7266 C C . ARG B 1 253 ? 19.625 18.844 14.609 1 95.38 253 ARG B C 1
ATOM 7268 O O . ARG B 1 253 ? 19.812 17.984 15.469 1 95.38 253 ARG B O 1
ATOM 7275 N N . MET B 1 254 ? 19.625 20.078 14.953 1 96.25 254 MET B N 1
ATOM 7276 C CA . MET B 1 254 ? 20.141 20.594 16.219 1 96.25 254 MET B CA 1
ATOM 7277 C C . MET B 1 254 ? 19.078 20.516 17.312 1 96.25 254 MET B C 1
ATOM 7279 O O . MET B 1 254 ? 19.375 20.766 18.484 1 96.25 254 MET B O 1
ATOM 7283 N N . ARG B 1 255 ? 17.906 20.188 16.969 1 94.88 255 ARG B N 1
ATOM 7284 C CA . ARG B 1 255 ? 16.812 20.047 17.906 1 94.88 255 ARG B CA 1
ATOM 7285 C C . ARG B 1 255 ? 16.078 18.719 17.703 1 94.88 255 ARG B C 1
ATOM 7287 O O . ARG B 1 255 ? 16.422 17.953 16.797 1 94.88 255 ARG B O 1
ATOM 7294 N N . GLY B 1 256 ? 15.133 18.438 18.531 1 92 256 GLY B N 1
ATOM 7295 C CA . GLY B 1 256 ? 14.391 17.188 18.422 1 92 256 GLY B CA 1
ATOM 7296 C C . GLY B 1 256 ? 13.555 17.109 17.156 1 92 256 GLY B C 1
ATOM 7297 O O . GLY B 1 256 ? 13.367 18.109 16.453 1 92 256 GLY B O 1
ATOM 7298 N N . HIS B 1 257 ? 13.188 15.836 16.781 1 90.5 257 HIS B N 1
ATOM 7299 C CA . HIS B 1 257 ? 12.258 15.688 15.656 1 90.5 257 HIS B CA 1
ATOM 7300 C C . HIS B 1 257 ? 11.078 16.641 15.789 1 90.5 257 HIS B C 1
ATOM 7302 O O . HIS B 1 257 ? 10.766 17.375 14.844 1 90.5 257 HIS B O 1
ATOM 7308 N N . GLU B 1 258 ? 10.367 16.516 16.797 1 89.19 258 GLU B N 1
ATOM 7309 C CA . GLU B 1 258 ? 9.492 17.516 17.422 1 89.19 258 GLU B CA 1
ATOM 7310 C C . GLU B 1 258 ? 10.07 18.016 18.734 1 89.19 258 GLU B C 1
ATOM 7312 O O . GLU B 1 258 ? 10.828 17.297 19.391 1 89.19 258 GLU B O 1
ATOM 7317 N N . GLU B 1 259 ? 9.797 19.203 19.094 1 85.94 259 GLU B N 1
ATOM 7318 C CA . GLU B 1 259 ? 10.406 19.781 20.297 1 85.94 259 GLU B CA 1
ATOM 7319 C C . GLU B 1 259 ? 10.18 18.875 21.5 1 85.94 259 GLU B C 1
ATOM 7321 O O . GLU B 1 259 ? 11.062 18.719 22.344 1 85.94 259 GLU B O 1
ATOM 7326 N N . ALA B 1 260 ? 9.086 18.219 21.5 1 81.31 260 ALA B N 1
ATOM 7327 C CA . ALA B 1 260 ? 8.742 17.359 22.625 1 81.31 260 ALA B CA 1
ATOM 7328 C C . ALA B 1 260 ? 9.602 16.094 22.641 1 81.31 260 ALA B C 1
ATOM 7330 O O . ALA B 1 260 ? 9.75 15.453 23.688 1 81.31 260 ALA B O 1
ATOM 7331 N N . SER B 1 261 ? 10.18 15.719 21.547 1 86.62 261 SER B N 1
ATOM 7332 C CA . SER B 1 261 ? 10.977 14.5 21.438 1 86.62 261 SER B CA 1
ATOM 7333 C C . SER B 1 261 ? 12.328 14.672 22.125 1 86.62 261 SER B C 1
ATOM 7335 O O . SER B 1 261 ? 12.992 13.688 22.469 1 86.62 261 SER B O 1
ATOM 7337 N N . GLY B 1 262 ? 12.789 15.867 22.281 1 88.25 262 GLY B N 1
ATOM 7338 C CA . GLY B 1 262 ? 14.086 16.141 22.891 1 88.25 262 GLY B CA 1
ATOM 7339 C C . GLY B 1 262 ? 15.25 15.641 22.047 1 88.25 262 GLY B C 1
ATOM 7340 O O . GLY B 1 262 ? 15.086 15.344 20.859 1 88.25 262 GLY B O 1
ATOM 7341 N N . THR B 1 263 ? 16.484 15.641 22.578 1 92.19 263 THR B N 1
ATOM 7342 C CA . THR B 1 263 ? 17.688 15.25 21.859 1 92.19 263 THR B CA 1
ATOM 7343 C C . THR B 1 263 ? 18.547 14.312 22.703 1 92.19 263 THR B C 1
ATOM 7345 O O . THR B 1 263 ? 19.75 14.18 22.469 1 92.19 263 THR B O 1
ATOM 7348 N N . LYS B 1 264 ? 17.953 13.719 23.688 1 90.94 264 LYS B N 1
ATOM 7349 C CA . LYS B 1 264 ? 18.703 12.906 24.641 1 90.94 264 LYS B CA 1
ATOM 7350 C C . LYS B 1 264 ? 19.359 11.711 23.938 1 90.94 264 LYS B C 1
ATOM 7352 O O . LYS B 1 264 ? 20.375 11.195 24.406 1 90.94 264 LYS B O 1
ATOM 7357 N N . TYR B 1 265 ? 18.797 11.273 22.891 1 91.19 265 TYR B N 1
ATOM 7358 C CA . TYR B 1 265 ? 19.297 10.117 22.156 1 91.19 265 TYR B CA 1
ATOM 7359 C C . TYR B 1 265 ? 20.469 10.492 21.266 1 91.19 265 TYR B C 1
ATOM 7361 O O . TYR B 1 265 ? 21.109 9.617 20.672 1 91.19 265 TYR B O 1
ATOM 7369 N N . VAL B 1 266 ? 20.859 11.75 21.172 1 94.69 266 VAL B N 1
ATOM 7370 C CA . VAL B 1 266 ? 21.969 12.227 20.344 1 94.69 266 VAL B CA 1
ATOM 7371 C C . VAL B 1 266 ? 23.188 12.445 21.219 1 94.69 266 VAL B C 1
ATOM 7373 O O . VAL B 1 266 ? 23.125 13.133 22.25 1 94.69 266 VAL B O 1
ATOM 7376 N N . PRO B 1 267 ? 24.312 11.961 20.859 1 94.75 267 PRO B N 1
ATOM 7377 C CA . PRO B 1 267 ? 25.547 12.219 21.625 1 94.75 267 PRO B CA 1
ATOM 7378 C C . PRO B 1 267 ? 25.875 13.711 21.734 1 94.75 267 PRO B C 1
ATOM 7380 O O . PRO B 1 267 ? 25.75 14.445 20.75 1 94.75 267 PRO B O 1
ATOM 7383 N N . LYS B 1 268 ? 26.328 14.086 22.891 1 95.25 268 LYS B N 1
ATOM 7384 C CA . LYS B 1 268 ? 26.609 15.492 23.172 1 95.25 268 LYS B CA 1
ATOM 7385 C C . LYS B 1 268 ? 27.703 16.031 22.25 1 95.25 268 LYS B C 1
ATOM 7387 O O . LYS B 1 268 ? 27.656 17.188 21.828 1 95.25 268 LYS B O 1
ATOM 7392 N N . GLU B 1 269 ? 28.625 15.219 21.984 1 94.94 269 GLU B N 1
ATOM 7393 C CA . GLU B 1 269 ? 29.75 15.609 21.141 1 94.94 269 GLU B CA 1
ATOM 7394 C C . GLU B 1 269 ? 29.266 16.016 19.75 1 94.94 269 GLU B C 1
ATOM 7396 O O . GLU B 1 269 ? 29.812 16.953 19.156 1 94.94 269 GLU B O 1
ATOM 7401 N N . LEU B 1 270 ? 28.312 15.336 19.234 1 94.56 270 LEU B N 1
ATOM 7402 C CA . LEU B 1 270 ? 27.766 15.664 17.922 1 94.56 270 LEU B CA 1
ATOM 7403 C C . LEU B 1 270 ? 27.078 17.016 17.938 1 94.56 270 LEU B C 1
ATOM 7405 O O . LEU B 1 270 ? 27.219 17.812 17.016 1 94.56 270 LEU B O 1
ATOM 7409 N N . MET B 1 271 ? 26.375 17.281 18.984 1 95.31 271 MET B N 1
ATOM 7410 C CA . MET B 1 271 ? 25.688 18.562 19.141 1 95.31 271 MET B CA 1
ATOM 7411 C C . MET B 1 271 ? 26.672 19.703 19.219 1 95.31 271 MET B C 1
ATOM 7413 O O . MET B 1 271 ? 26.469 20.75 18.594 1 95.31 271 MET B O 1
ATOM 7417 N N . GLU B 1 272 ? 27.734 19.5 19.938 1 95.38 272 GLU B N 1
ATOM 7418 C CA . GLU B 1 272 ? 28.75 20.531 20.094 1 95.38 272 GLU B CA 1
ATOM 7419 C C . GLU B 1 272 ? 29.469 20.812 18.781 1 95.38 272 GLU B C 1
ATOM 7421 O O . GLU B 1 272 ? 29.719 21.969 18.422 1 95.38 272 GLU B O 1
ATOM 7426 N N . THR B 1 273 ? 29.75 19.75 18.094 1 95.19 273 THR B N 1
ATOM 7427 C CA . THR B 1 273 ? 30.453 19.859 16.812 1 95.19 273 THR B CA 1
ATOM 7428 C C . THR B 1 273 ? 29.609 20.641 15.805 1 95.19 273 THR B C 1
ATOM 7430 O O . THR B 1 273 ? 30.109 21.547 15.148 1 95.19 273 THR B O 1
ATOM 7433 N N . TRP B 1 274 ? 28.391 20.375 15.719 1 96.12 274 TRP B N 1
ATOM 7434 C CA . TRP B 1 274 ? 27.547 20.984 14.711 1 96.12 274 TRP B CA 1
ATOM 7435 C C . TRP B 1 274 ? 27.109 22.375 15.141 1 96.12 274 TRP B C 1
ATOM 7437 O O . TRP B 1 274 ? 26.734 23.203 14.305 1 96.12 274 TRP B O 1
ATOM 7447 N N . ALA B 1 275 ? 27.156 22.641 16.422 1 96.06 275 ALA B N 1
ATOM 7448 C CA . ALA B 1 275 ? 26.891 24 16.906 1 96.06 275 ALA B CA 1
ATOM 7449 C C . ALA B 1 275 ? 27.891 25 16.328 1 96.06 275 ALA B C 1
ATOM 7451 O O . ALA B 1 275 ? 27.547 26.156 16.062 1 96.06 275 ALA B O 1
ATOM 7452 N N . LEU B 1 276 ? 29.062 24.547 16.078 1 95.75 276 LEU B N 1
ATOM 7453 C CA . LEU B 1 276 ? 30.109 25.391 15.531 1 95.75 276 LEU B CA 1
ATOM 7454 C C . LEU B 1 276 ? 29.859 25.672 14.055 1 95.75 276 LEU B C 1
ATOM 7456 O O . LEU B 1 276 ? 30.422 26.609 13.492 1 95.75 276 LEU B O 1
ATOM 7460 N N . LYS B 1 277 ? 28.953 24.953 13.445 1 96.81 277 LYS B N 1
ATOM 7461 C CA . LYS B 1 277 ? 28.672 25.094 12.023 1 96.81 277 LYS B CA 1
ATOM 7462 C C . LYS B 1 277 ? 27.281 25.703 11.789 1 96.81 277 LYS B C 1
ATOM 7464 O O . LYS B 1 277 ? 26.672 25.469 10.758 1 96.81 277 LYS B O 1
ATOM 7469 N N . ASP B 1 278 ? 26.828 26.422 12.758 1 97.56 278 ASP B N 1
ATOM 7470 C CA . ASP B 1 278 ? 25.531 27.078 12.609 1 97.56 278 ASP B CA 1
ATOM 7471 C C . ASP B 1 278 ? 25.5 27.938 11.352 1 97.56 278 ASP B C 1
ATOM 7473 O O . ASP B 1 278 ? 26.344 28.828 11.172 1 97.56 278 ASP B O 1
ATOM 7477 N N . PRO B 1 279 ? 24.547 27.719 10.516 1 98.06 279 PRO B N 1
ATOM 7478 C CA . PRO B 1 279 ? 24.562 28.391 9.211 1 98.06 279 PRO B CA 1
ATOM 7479 C C . PRO B 1 279 ? 24.328 29.906 9.336 1 98.06 279 PRO B C 1
ATOM 7481 O O . PRO B 1 279 ? 24.922 30.688 8.578 1 98.06 279 PRO B O 1
ATOM 7484 N N . VAL B 1 280 ? 23.531 30.391 10.25 1 98 280 VAL B N 1
ATOM 7485 C CA . VAL B 1 280 ? 23.219 31.797 10.398 1 98 280 VAL B CA 1
ATOM 7486 C C . VAL B 1 280 ? 24.406 32.531 10.992 1 98 280 VAL B C 1
ATOM 7488 O O . VAL B 1 280 ? 24.875 33.531 10.43 1 98 280 VAL B O 1
ATOM 7491 N N . ASP B 1 281 ? 24.969 32 12.078 1 97.62 281 ASP B N 1
ATOM 7492 C CA . ASP B 1 281 ? 26.078 32.656 12.773 1 97.62 281 ASP B CA 1
ATOM 7493 C C . ASP B 1 281 ? 27.312 32.719 11.883 1 97.62 281 ASP B C 1
ATOM 7495 O O . ASP B 1 281 ? 28 33.75 11.844 1 97.62 281 ASP B O 1
ATOM 7499 N N . ASN B 1 282 ? 27.562 31.625 11.242 1 98 282 ASN B N 1
ATOM 7500 C CA . ASN B 1 282 ? 28.766 31.578 10.406 1 98 282 ASN B CA 1
ATOM 7501 C C . ASN B 1 282 ? 28.641 32.5 9.203 1 98 282 ASN B C 1
ATOM 7503 O O . ASN B 1 282 ? 29.625 33.156 8.812 1 98 282 ASN B O 1
ATOM 7507 N N . TYR B 1 283 ? 27.516 32.562 8.578 1 98.38 283 TYR B N 1
ATOM 7508 C CA . TYR B 1 283 ? 27.344 33.469 7.434 1 98.38 283 TYR B CA 1
ATOM 7509 C C . TYR B 1 283 ? 27.375 34.906 7.859 1 98.38 283 TYR B C 1
ATOM 7511 O O . TYR B 1 283 ? 27.953 35.75 7.16 1 98.38 283 TYR B O 1
ATOM 7519 N N . GLU B 1 284 ? 26.719 35.219 8.945 1 98 284 GLU B N 1
ATOM 7520 C CA . GLU B 1 284 ? 26.781 36.562 9.5 1 98 284 GLU B CA 1
ATOM 7521 C C . GLU B 1 284 ? 28.219 37 9.734 1 98 284 GLU B C 1
ATOM 7523 O O . GLU B 1 284 ? 28.625 38.094 9.305 1 98 284 GLU B O 1
ATOM 7528 N N . LYS B 1 285 ? 28.969 36.188 10.398 1 97.44 285 LYS B N 1
ATOM 7529 C CA . LYS B 1 285 ? 30.375 36.5 10.688 1 97.44 285 LYS B CA 1
ATOM 7530 C C . LYS B 1 285 ? 31.156 36.719 9.398 1 97.44 285 LYS B C 1
ATOM 7532 O O . LYS B 1 285 ? 31.984 37.625 9.32 1 97.44 285 LYS B O 1
ATOM 7537 N N . TYR B 1 286 ? 30.938 35.938 8.445 1 97.75 286 TYR B N 1
ATOM 7538 C CA . TYR B 1 286 ? 31.609 36.062 7.156 1 97.75 286 TYR B CA 1
ATOM 7539 C C . TYR B 1 286 ? 31.328 37.406 6.512 1 97.75 286 TYR B C 1
ATOM 7541 O O . TYR B 1 286 ? 32.25 38.094 6.062 1 97.75 286 TYR B O 1
ATOM 7549 N N . LEU B 1 287 ? 30.062 37.781 6.473 1 98.25 287 LEU B N 1
ATOM 7550 C CA . LEU B 1 287 ? 29.672 39.031 5.844 1 98.25 287 LEU B CA 1
ATOM 7551 C C . LEU B 1 287 ? 30.25 40.25 6.59 1 98.25 287 LEU B C 1
ATOM 7553 O O . LEU B 1 287 ? 30.578 41.25 5.98 1 98.25 287 LEU B O 1
ATOM 7557 N N . GLU B 1 288 ? 30.312 40.094 7.898 1 98 288 GLU B N 1
ATOM 7558 C CA . GLU B 1 288 ? 30.969 41.125 8.695 1 98 288 GLU B CA 1
ATOM 7559 C C . GLU B 1 288 ? 32.438 41.219 8.375 1 98 288 GLU B C 1
ATOM 7561 O O . GLU B 1 288 ? 32.969 42.344 8.234 1 98 288 GLU B O 1
ATOM 7566 N N . GLU B 1 289 ? 33.031 40.094 8.25 1 97.06 289 GLU B N 1
ATOM 7567 C CA . GLU B 1 289 ? 34.469 40.031 7.992 1 97.06 289 GLU B CA 1
ATOM 7568 C C . GLU B 1 289 ? 34.812 40.656 6.641 1 97.06 289 GLU B C 1
ATOM 7570 O O . GLU B 1 289 ? 35.844 41.312 6.5 1 97.06 289 GLU B O 1
ATOM 7575 N N . ILE B 1 290 ? 33.969 40.469 5.684 1 96.81 290 ILE B N 1
ATOM 7576 C CA . ILE B 1 290 ? 34.312 40.969 4.355 1 96.81 290 ILE B CA 1
ATOM 7577 C C . ILE B 1 290 ? 33.719 42.375 4.168 1 96.81 290 ILE B C 1
ATOM 7579 O O . ILE B 1 290 ? 33.781 42.938 3.074 1 96.81 290 ILE B O 1
ATOM 7583 N N . GLY B 1 291 ? 32.969 42.906 5.168 1 96.81 291 GLY B N 1
ATOM 7584 C CA . GLY B 1 291 ? 32.531 44.312 5.211 1 96.81 291 GLY B CA 1
ATOM 7585 C C . GLY B 1 291 ? 31.188 44.5 4.551 1 96.81 291 GLY B C 1
ATOM 7586 O O . GLY B 1 291 ? 30.75 45.656 4.375 1 96.81 291 GLY B O 1
ATOM 7587 N N . VAL B 1 292 ? 30.547 43.5 4.148 1 97.75 292 VAL B N 1
ATOM 7588 C CA . VAL B 1 292 ? 29.266 43.594 3.463 1 97.75 292 VAL B CA 1
ATOM 7589 C C . VAL B 1 292 ? 28.156 43.906 4.473 1 97.75 292 VAL B C 1
ATOM 7591 O O . VAL B 1 292 ? 27.188 44.594 4.16 1 97.75 292 VAL B O 1
ATOM 7594 N N . LEU B 1 293 ? 28.297 43.406 5.684 1 98.19 293 LEU B N 1
ATOM 7595 C CA . LEU B 1 293 ? 27.328 43.594 6.758 1 98.19 293 LEU B CA 1
ATOM 7596 C C . LEU B 1 293 ? 27.906 44.5 7.848 1 98.19 293 LEU B C 1
ATOM 7598 O O . LEU B 1 293 ? 28.812 44.094 8.578 1 98.19 293 LEU B O 1
ATOM 7602 N N . THR B 1 294 ? 27.391 45.625 7.938 1 97.5 294 THR B N 1
ATOM 7603 C CA . THR B 1 294 ? 27.797 46.5 9.016 1 97.5 294 THR B CA 1
ATOM 7604 C C . THR B 1 294 ? 26.906 46.312 10.242 1 97.5 294 THR B C 1
ATOM 7606 O O . THR B 1 294 ? 25.812 45.75 10.133 1 97.5 294 THR B O 1
ATOM 7609 N N . GLN B 1 295 ? 27.375 46.844 11.289 1 97.25 295 GLN B N 1
ATOM 7610 C CA . GLN B 1 295 ? 26.578 46.75 12.516 1 97.25 295 GLN B CA 1
ATOM 7611 C C . GLN B 1 295 ? 25.25 47.5 12.383 1 97.25 295 GLN B C 1
ATOM 7613 O O . GLN B 1 295 ? 24.219 47 12.859 1 97.25 295 GLN B O 1
ATOM 7618 N N . GLU B 1 296 ? 25.297 48.594 11.789 1 97.62 296 GLU B N 1
ATOM 7619 C CA . GLU B 1 296 ? 24.094 49.375 11.578 1 97.62 296 GLU B CA 1
ATOM 7620 C C . GLU B 1 296 ? 23.094 48.656 10.688 1 97.62 296 GLU B C 1
ATOM 7622 O O . GLU B 1 296 ? 21.906 48.594 10.992 1 97.62 296 GLU B O 1
ATOM 7627 N N . LEU B 1 297 ? 23.594 48.156 9.609 1 97.69 297 LEU B N 1
ATOM 7628 C CA . LEU B 1 297 ? 22.75 47.406 8.688 1 97.69 297 LEU B CA 1
ATOM 7629 C C . LEU B 1 297 ? 22.156 46.156 9.359 1 97.69 297 LEU B C 1
ATOM 7631 O O . LEU B 1 297 ? 21 45.844 9.148 1 97.69 297 LEU B O 1
ATOM 7635 N N . LYS B 1 298 ? 22.984 45.438 10.086 1 98.06 298 LYS B N 1
ATOM 7636 C CA . LYS B 1 298 ? 22.547 44.281 10.844 1 98.06 298 LYS B CA 1
ATOM 7637 C C . LYS B 1 298 ? 21.391 44.625 11.773 1 98.06 298 LYS B C 1
ATOM 7639 O O . LYS B 1 298 ? 20.391 43.906 11.82 1 98.06 298 LYS B O 1
ATOM 7644 N N . GLU B 1 299 ? 21.516 45.688 12.508 1 97.88 299 GLU B N 1
ATOM 7645 C CA . GLU B 1 299 ? 20.469 46.125 13.43 1 97.88 299 GLU B CA 1
ATOM 7646 C C . GLU B 1 299 ? 19.203 46.5 12.688 1 97.88 299 GLU B C 1
ATOM 7648 O O . GLU B 1 299 ? 18.094 46.188 13.133 1 97.88 299 GLU B O 1
ATOM 7653 N N . LYS B 1 300 ? 19.375 47.188 11.625 1 98.12 300 LYS B N 1
ATOM 7654 C CA . LYS B 1 300 ? 18.219 47.594 10.812 1 98.12 300 LYS B CA 1
ATOM 7655 C C . LYS B 1 300 ? 17.469 46.375 10.297 1 98.12 300 LYS B C 1
ATOM 7657 O O . LYS B 1 300 ? 16.234 46.344 10.352 1 98.12 300 LYS B O 1
ATOM 7662 N N . ILE B 1 301 ? 18.188 45.406 9.789 1 98.12 301 ILE B N 1
ATOM 7663 C CA . ILE B 1 301 ? 17.578 44.188 9.242 1 98.12 301 ILE B CA 1
ATOM 7664 C C . ILE B 1 301 ? 16.844 43.438 10.352 1 98.12 301 ILE B C 1
ATOM 7666 O O . ILE B 1 301 ? 15.703 43 10.172 1 98.12 301 ILE B O 1
ATOM 7670 N N . ASN B 1 302 ? 17.484 43.281 11.484 1 98.25 302 ASN B N 1
ATOM 7671 C CA . ASN B 1 302 ? 16.891 42.594 12.609 1 98.25 302 ASN B CA 1
ATOM 7672 C C . ASN B 1 302 ? 15.617 43.281 13.086 1 98.25 302 ASN B C 1
ATOM 7674 O O . ASN B 1 302 ? 14.617 42.625 13.391 1 98.25 302 ASN B O 1
ATOM 7678 N N . LYS B 1 303 ? 15.664 44.625 13.164 1 98.19 303 LYS B N 1
ATOM 7679 C CA . LYS B 1 303 ? 14.492 45.375 13.594 1 98.19 303 LYS B CA 1
ATOM 7680 C C . LYS B 1 303 ? 13.336 45.219 12.617 1 98.19 303 LYS B C 1
ATOM 7682 O O . LYS B 1 303 ? 12.188 45.031 13.031 1 98.19 303 LYS B O 1
ATOM 7687 N N . LYS B 1 304 ? 13.648 45.281 11.398 1 98.19 304 LYS B N 1
ATOM 7688 C CA . LYS B 1 304 ? 12.633 45.094 10.359 1 98.19 304 LYS B CA 1
ATOM 7689 C C . LYS B 1 304 ? 11.992 43.719 10.445 1 98.19 304 LYS B C 1
ATOM 7691 O O . LYS B 1 304 ? 10.766 43.594 10.391 1 98.19 304 LYS B O 1
ATOM 7696 N N . ILE B 1 305 ? 12.789 42.688 10.562 1 98.38 305 ILE B N 1
ATOM 7697 C CA . ILE B 1 305 ? 12.32 41.312 10.625 1 98.38 305 ILE B CA 1
ATOM 7698 C C . ILE B 1 305 ? 11.469 41.094 11.875 1 98.38 305 ILE B C 1
ATOM 7700 O O . ILE B 1 305 ? 10.383 40.531 11.812 1 98.38 305 ILE B O 1
ATOM 7704 N N . LYS B 1 306 ? 11.969 41.562 12.984 1 98.12 306 LYS B N 1
ATOM 7705 C CA . LYS B 1 306 ? 11.242 41.438 14.242 1 98.12 306 LYS B CA 1
ATOM 7706 C C . LYS B 1 306 ? 9.883 42.125 14.156 1 98.12 306 LYS B C 1
ATOM 7708 O O . LYS B 1 306 ? 8.883 41.562 14.633 1 98.12 306 LYS B O 1
ATOM 7713 N N . ALA B 1 307 ? 9.828 43.312 13.594 1 98.44 307 ALA B N 1
ATOM 7714 C CA . ALA B 1 307 ? 8.578 44.031 13.445 1 98.44 307 ALA B CA 1
ATOM 7715 C C . ALA B 1 307 ? 7.59 43.281 12.57 1 98.44 307 ALA B C 1
ATOM 7717 O O . ALA B 1 307 ? 6.395 43.219 12.867 1 98.44 307 ALA B O 1
ATOM 7718 N N . SER B 1 308 ? 8.094 42.75 11.523 1 98.31 308 SER B N 1
ATOM 7719 C CA . SER B 1 308 ? 7.238 41.969 10.609 1 98.31 308 SER B CA 1
ATOM 7720 C C . SER B 1 308 ? 6.672 40.75 11.297 1 98.31 308 SER B C 1
ATOM 7722 O O . SER B 1 308 ? 5.496 40.406 11.117 1 98.31 308 SER B O 1
ATOM 7724 N N . ILE B 1 309 ? 7.48 40 12.039 1 98.56 309 ILE B N 1
ATOM 7725 C CA . ILE B 1 309 ? 7.059 38.781 12.75 1 98.56 309 ILE B CA 1
ATOM 7726 C C . ILE B 1 309 ? 5.988 39.156 13.773 1 98.56 309 ILE B C 1
ATOM 7728 O O . ILE B 1 309 ? 4.941 38.5 13.844 1 98.56 309 ILE B O 1
ATOM 7732 N N . ASN B 1 310 ? 6.273 40.219 14.547 1 98.12 310 ASN B N 1
ATOM 7733 C CA . ASN B 1 310 ? 5.328 40.625 15.578 1 98.12 310 ASN B CA 1
ATOM 7734 C C . ASN B 1 310 ? 3.994 41.062 14.977 1 98.12 310 ASN B C 1
ATOM 7736 O O . ASN B 1 310 ? 2.934 40.719 15.508 1 98.12 310 ASN B O 1
ATOM 7740 N N . LYS B 1 311 ? 4.074 41.844 13.914 1 98.44 311 LYS B N 1
ATOM 7741 C CA . LYS B 1 311 ? 2.852 42.25 13.234 1 98.44 311 LYS B CA 1
ATOM 7742 C C . LYS B 1 311 ? 2.049 41.062 12.75 1 98.44 311 LYS B C 1
ATOM 7744 O O . LYS B 1 311 ? 0.834 41 12.945 1 98.44 311 LYS B O 1
ATOM 7749 N N . GLY B 1 312 ? 2.707 40.094 12.086 1 98.25 312 GLY B N 1
ATOM 7750 C CA . GLY B 1 312 ? 2.047 38.906 11.617 1 98.25 312 GLY B CA 1
ATOM 7751 C C . GLY B 1 312 ? 1.425 38.094 12.734 1 98.25 312 GLY B C 1
ATOM 7752 O O . GLY B 1 312 ? 0.307 37.594 12.602 1 98.25 312 GLY B O 1
ATOM 7753 N N . LEU B 1 313 ? 2.133 37.969 13.828 1 97.81 313 LEU B N 1
ATOM 7754 C CA . LEU B 1 313 ? 1.652 37.188 14.977 1 97.81 313 LEU B CA 1
ATOM 7755 C C . LEU B 1 313 ? 0.435 37.875 15.602 1 97.81 313 LEU B C 1
ATOM 7757 O O . LEU B 1 313 ? -0.522 37.188 15.992 1 97.81 313 LEU B O 1
ATOM 7761 N N . ASP B 1 314 ? 0.492 39.188 15.75 1 97.69 314 ASP B N 1
ATOM 7762 C CA . ASP B 1 314 ? -0.626 39.938 16.328 1 97.69 314 ASP B CA 1
ATOM 7763 C C . ASP B 1 314 ? -1.906 39.719 15.523 1 97.69 314 ASP B C 1
ATOM 7765 O O . ASP B 1 314 ? -2.973 39.469 16.094 1 97.69 314 ASP B O 1
ATOM 7769 N N . LEU B 1 315 ? -1.798 39.75 14.227 1 98.06 315 LEU B N 1
ATOM 7770 C CA . LEU B 1 315 ? -2.947 39.531 13.359 1 98.06 315 LEU B CA 1
ATOM 7771 C C . LEU B 1 315 ? -3.475 38.094 13.5 1 98.06 315 LEU B C 1
ATOM 7773 O O . LEU B 1 315 ? -4.688 37.906 13.578 1 98.06 315 LEU B O 1
ATOM 7777 N N . ALA B 1 316 ? -2.584 37.125 13.531 1 96.56 316 ALA B N 1
ATOM 7778 C CA . ALA B 1 316 ? -2.982 35.75 13.656 1 96.56 316 ALA B CA 1
ATOM 7779 C C . ALA B 1 316 ? -3.646 35.469 15 1 96.56 316 ALA B C 1
ATOM 7781 O O . ALA B 1 316 ? -4.656 34.75 15.078 1 96.56 316 ALA B O 1
ATOM 7782 N N . PHE B 1 317 ? -3.088 36 16.062 1 96.12 317 PHE B N 1
ATOM 7783 C CA . PHE B 1 317 ? -3.619 35.781 17.406 1 96.12 317 PHE B CA 1
ATOM 7784 C C . PHE B 1 317 ? -4.98 36.469 17.562 1 96.12 317 PHE B C 1
ATOM 7786 O O . PHE B 1 317 ? -5.824 36 18.328 1 96.12 317 PHE B O 1
ATOM 7793 N N . ALA B 1 318 ? -5.18 37.531 16.828 1 97.25 318 ALA B N 1
ATOM 7794 C CA . ALA B 1 318 ? -6.43 38.281 16.922 1 97.25 318 ALA B CA 1
ATOM 7795 C C . ALA B 1 318 ? -7.566 37.531 16.234 1 97.25 318 ALA B C 1
ATOM 7797 O O . ALA B 1 318 ? -8.742 37.75 16.547 1 97.25 318 ALA B O 1
ATOM 7798 N N . GLU B 1 319 ? -7.203 36.719 15.344 1 96.75 319 GLU B N 1
ATOM 7799 C CA . GLU B 1 319 ? -8.227 35.938 14.664 1 96.75 319 GLU B CA 1
ATOM 7800 C C . GLU B 1 319 ? -8.859 34.906 15.602 1 96.75 319 GLU B C 1
ATOM 7802 O O . GLU B 1 319 ? -8.148 34.25 16.359 1 96.75 319 GLU B O 1
ATOM 7807 N N . GLU B 1 320 ? -10.117 34.812 15.57 1 95.94 320 GLU B N 1
ATOM 7808 C CA . GLU B 1 320 ? -10.852 33.875 16.438 1 95.94 320 GLU B CA 1
ATOM 7809 C C . GLU B 1 320 ? -10.594 32.438 16.047 1 95.94 320 GLU B C 1
ATOM 7811 O O . GLU B 1 320 ? -10.242 32.156 14.898 1 95.94 320 GLU B O 1
ATOM 7816 N N . VAL B 1 321 ? -10.789 31.594 17.031 1 94.12 321 VAL B N 1
ATOM 7817 C CA . VAL B 1 321 ? -10.727 30.156 16.781 1 94.12 321 VAL B CA 1
ATOM 7818 C C . VAL B 1 321 ? -11.789 29.781 15.742 1 94.12 321 VAL B C 1
ATOM 7820 O O . VAL B 1 321 ? -12.852 30.391 15.68 1 94.12 321 VAL B O 1
ATOM 7823 N N . ILE B 1 322 ? -11.516 28.781 14.992 1 95.94 322 ILE B N 1
ATOM 7824 C CA . ILE B 1 322 ? -12.391 28.375 13.891 1 95.94 322 ILE B CA 1
ATOM 7825 C C . ILE B 1 322 ? -13.695 27.828 14.453 1 95.94 322 ILE B C 1
ATOM 7827 O O . ILE B 1 322 ? -13.68 26.969 15.352 1 95.94 322 ILE B O 1
ATOM 7831 N N . THR B 1 323 ? -14.797 28.297 13.984 1 97.12 323 THR B N 1
ATOM 7832 C CA . THR B 1 323 ? -16.109 27.672 14.203 1 97.12 323 THR B CA 1
ATOM 7833 C C . THR B 1 323 ? -16.406 26.656 13.109 1 97.12 323 THR B C 1
ATOM 7835 O O . THR B 1 323 ? -16.484 27 11.93 1 97.12 323 THR B O 1
ATOM 7838 N N . PRO B 1 324 ? -16.578 25.5 13.531 1 97.19 324 PRO B N 1
ATOM 7839 C CA . PRO B 1 324 ? -16.781 24.453 12.523 1 97.19 324 PRO B CA 1
ATOM 7840 C C . PRO B 1 324 ? -18.078 24.641 11.742 1 97.19 324 PRO B C 1
ATOM 7842 O O . PRO B 1 324 ? -19.094 25.047 12.312 1 97.19 324 PRO B O 1
ATOM 7845 N N . ASP B 1 325 ? -18.109 24.422 10.492 1 97.94 325 ASP B N 1
ATOM 7846 C CA . ASP B 1 325 ? -19.25 24.281 9.586 1 97.94 325 ASP B CA 1
ATOM 7847 C C . ASP B 1 325 ? -19.234 22.938 8.883 1 97.94 325 ASP B C 1
ATOM 7849 O O . ASP B 1 325 ? -18.469 22.734 7.93 1 97.94 325 ASP B O 1
ATOM 7853 N N . THR B 1 326 ? -20.109 22.047 9.312 1 98.19 326 THR B N 1
ATOM 7854 C CA . THR B 1 326 ? -20.125 20.672 8.836 1 98.19 326 THR B CA 1
ATOM 7855 C C . THR B 1 326 ? -20.328 20.625 7.32 1 98.19 326 THR B C 1
ATOM 7857 O O . THR B 1 326 ? -19.688 19.828 6.629 1 98.19 326 THR B O 1
ATOM 7860 N N . GLN B 1 327 ? -21.188 21.422 6.785 1 97.88 327 GLN B N 1
ATOM 7861 C CA . GLN B 1 327 ? -21.469 21.422 5.352 1 97.88 327 GLN B CA 1
ATOM 7862 C C . GLN B 1 327 ? -20.25 21.844 4.555 1 97.88 327 GLN B C 1
ATOM 7864 O O . GLN B 1 327 ? -19.953 21.266 3.498 1 97.88 327 GLN B O 1
ATOM 7869 N N . GLU B 1 328 ? -19.547 22.828 5.055 1 97.38 328 GLU B N 1
ATOM 7870 C CA . GLU B 1 328 ? -18.312 23.25 4.395 1 97.38 328 GLU B CA 1
ATOM 7871 C C . GLU B 1 328 ? -17.281 22.141 4.391 1 97.38 328 GLU B C 1
ATOM 7873 O O . GLU B 1 328 ? -16.609 21.906 3.381 1 97.38 328 GLU B O 1
ATOM 7878 N N . GLU B 1 329 ? -17.141 21.5 5.582 1 98.19 329 GLU B N 1
ATOM 7879 C CA . GLU B 1 329 ? -16.172 20.406 5.703 1 98.19 329 GLU B CA 1
ATOM 7880 C C . GLU B 1 329 ? -16.469 19.297 4.703 1 98.19 329 GLU B C 1
ATOM 7882 O O . GLU B 1 329 ? -15.562 18.766 4.059 1 98.19 329 GLU B O 1
ATOM 7887 N N . LEU B 1 330 ? -17.719 18.938 4.531 1 98.25 330 LEU B N 1
ATOM 7888 C CA . LEU B 1 330 ? -18.109 17.859 3.623 1 98.25 330 LEU B CA 1
ATOM 7889 C C . LEU B 1 330 ? -17.969 18.297 2.17 1 98.25 330 LEU B C 1
ATOM 7891 O O . LEU B 1 330 ? -17.531 17.516 1.32 1 98.25 330 LEU B O 1
ATOM 7895 N N . ALA B 1 331 ? -18.328 19.547 1.853 1 97.31 331 ALA B N 1
ATOM 7896 C CA . ALA B 1 331 ? -18.266 20.047 0.485 1 97.31 331 ALA B CA 1
ATOM 7897 C C . ALA B 1 331 ? -16.828 20.156 -0.009 1 97.31 331 ALA B C 1
ATOM 7899 O O . ALA B 1 331 ? -16.562 19.984 -1.201 1 97.31 331 ALA B O 1
ATOM 7900 N N . ASP B 1 332 ? -15.875 20.375 0.908 1 97.88 332 ASP B N 1
ATOM 7901 C CA . ASP B 1 332 ? -14.484 20.625 0.547 1 97.88 332 ASP B CA 1
ATOM 7902 C C . ASP B 1 332 ? -13.742 19.328 0.253 1 97.88 332 ASP B C 1
ATOM 7904 O O . ASP B 1 332 ? -12.578 19.344 -0.151 1 97.88 332 ASP B O 1
ATOM 7908 N N . ILE B 1 333 ? -14.422 18.219 0.408 1 98 333 ILE B N 1
ATOM 7909 C CA . ILE B 1 333 ? -13.781 16.922 0.162 1 98 333 ILE B CA 1
ATOM 7910 C C . ILE B 1 333 ? -13.461 16.781 -1.324 1 98 333 ILE B C 1
ATOM 7912 O O . ILE B 1 333 ? -12.43 16.203 -1.69 1 98 333 ILE B O 1
ATOM 7916 N N . TYR B 1 334 ? -14.328 17.297 -2.199 1 97.94 334 TYR B N 1
ATOM 7917 C CA . TYR B 1 334 ? -14.172 17.203 -3.646 1 97.94 334 TYR B CA 1
ATOM 7918 C C . TYR B 1 334 ? -14.031 18.594 -4.262 1 97.94 334 TYR B C 1
ATOM 7920 O O . TYR B 1 334 ? -14.594 19.562 -3.756 1 97.94 334 TYR B O 1
ATOM 7928 N N . ALA B 1 335 ? -13.258 18.656 -5.305 1 98.25 335 ALA B N 1
ATOM 7929 C CA . ALA B 1 335 ? -13.312 19.859 -6.129 1 98.25 335 ALA B CA 1
ATOM 7930 C C . ALA B 1 335 ? -14.711 20.078 -6.691 1 98.25 335 ALA B C 1
ATOM 7932 O O . ALA B 1 335 ? -15.367 19.125 -7.141 1 98.25 335 ALA B O 1
ATOM 7933 N N . PRO B 1 336 ? -15.219 21.312 -6.617 1 97.31 336 PRO B N 1
ATOM 7934 C CA . PRO B 1 336 ? -16.547 21.562 -7.164 1 97.31 336 PRO B CA 1
ATOM 7935 C C . PRO B 1 336 ? -16.641 21.266 -8.656 1 97.31 336 PRO B C 1
ATOM 7937 O O . PRO B 1 336 ? -15.766 21.656 -9.422 1 97.31 336 PRO B O 1
ATOM 7940 N N . PHE B 1 337 ? -17.625 20.5 -9.008 1 96.88 337 PHE B N 1
ATOM 7941 C CA . PHE B 1 337 ? -17.859 20.141 -10.406 1 96.88 337 PHE B CA 1
ATOM 7942 C C . PHE B 1 337 ? -19.328 19.875 -10.664 1 96.88 337 PHE B C 1
ATOM 7944 O O . PHE B 1 337 ? -19.953 19.078 -9.961 1 96.88 337 PHE B O 1
ATOM 7951 N N . HIS B 1 338 ? -19.922 20.547 -11.586 1 95.56 338 HIS B N 1
ATOM 7952 C CA . HIS B 1 338 ? -21.266 20.281 -12.07 1 95.56 338 HIS B CA 1
ATOM 7953 C C . HIS B 1 338 ? -21.234 19.609 -13.43 1 95.56 338 HIS B C 1
ATOM 7955 O O . HIS B 1 338 ? -20.906 20.234 -14.438 1 95.56 338 HIS B O 1
ATOM 7961 N N . GLN B 1 339 ? -21.641 18.391 -13.477 1 96.75 339 GLN B N 1
ATOM 7962 C CA . GLN B 1 339 ? -21.594 17.625 -14.719 1 96.75 339 GLN B CA 1
ATOM 7963 C C . GLN B 1 339 ? -22.672 18.094 -15.688 1 96.75 339 GLN B C 1
ATOM 7965 O O . GLN B 1 339 ? -23.844 18.172 -15.328 1 96.75 339 GLN B O 1
ATOM 7970 N N . SER B 1 340 ? -22.266 18.453 -16.875 1 95.38 340 SER B N 1
ATOM 7971 C CA . SER B 1 340 ? -23.203 18.625 -17.984 1 95.38 340 SER B CA 1
ATOM 7972 C C . SER B 1 340 ? -23.328 17.359 -18.812 1 95.38 340 SER B C 1
ATOM 7974 O O . SER B 1 340 ? -22.359 16.922 -19.422 1 95.38 340 SER B O 1
ATOM 7976 N N . ILE B 1 341 ? -24.453 16.828 -18.781 1 96.5 341 ILE B N 1
ATOM 7977 C CA . ILE B 1 341 ? -24.656 15.562 -19.469 1 96.5 341 ILE B CA 1
ATOM 7978 C C . ILE B 1 341 ? -24.578 15.773 -20.984 1 96.5 341 ILE B C 1
ATOM 7980 O O . ILE B 1 341 ? -25.281 16.625 -21.531 1 96.5 341 ILE B O 1
ATOM 7984 N N . ILE B 1 342 ? -23.766 15.031 -21.594 1 96.69 342 ILE B N 1
ATOM 7985 C CA . ILE B 1 342 ? -23.672 15.008 -23.047 1 96.69 342 ILE B CA 1
ATOM 7986 C C . ILE B 1 342 ? -24.438 13.797 -23.594 1 96.69 342 ILE B C 1
ATOM 7988 O O . ILE B 1 342 ? -24 12.656 -23.438 1 96.69 342 ILE B O 1
ATOM 7992 N N . SER B 1 343 ? -25.469 14.023 -24.266 1 95.12 343 SER B N 1
ATOM 7993 C CA . SER B 1 343 ? -26.328 12.961 -24.781 1 95.12 343 SER B CA 1
ATOM 7994 C C . SER B 1 343 ? -25.844 12.461 -26.141 1 95.12 343 SER B C 1
ATOM 7996 O O . SER B 1 343 ? -25.406 13.25 -26.969 1 95.12 343 SER B O 1
ATOM 7998 N N . PRO B 1 344 ? -25.922 11.242 -26.266 1 91.31 344 PRO B N 1
ATOM 7999 C CA . PRO B 1 344 ? -25.516 10.703 -27.562 1 91.31 344 PRO B CA 1
ATOM 8000 C C . PRO B 1 344 ? -26.641 10.789 -28.609 1 91.31 344 PRO B C 1
ATOM 8002 O O . PRO B 1 344 ? -27.812 10.938 -28.25 1 91.31 344 PRO B O 1
ATOM 8005 N N . ASN B 1 345 ? -26.203 10.836 -29.953 1 86 345 ASN B N 1
ATOM 8006 C CA . ASN B 1 345 ? -27.156 10.523 -31.016 1 86 345 ASN B CA 1
ATOM 8007 C C . ASN B 1 345 ? -27.438 9.023 -31.109 1 86 345 ASN B C 1
ATOM 8009 O O . ASN B 1 345 ? -26.672 8.289 -31.75 1 86 345 ASN B O 1
ATOM 8013 N N . LYS B 1 346 ? -28.547 8.625 -30.641 1 76.88 346 LYS B N 1
ATOM 8014 C CA . LYS B 1 346 ? -28.859 7.211 -30.5 1 76.88 346 LYS B CA 1
ATOM 8015 C C . LYS B 1 346 ? -29.047 6.555 -31.875 1 76.88 346 LYS B C 1
ATOM 8017 O O . LYS B 1 346 ? -28.891 5.34 -32 1 76.88 346 LYS B O 1
ATOM 8022 N N . GLU B 1 347 ? -29.297 7.246 -32.781 1 85.12 347 GLU B N 1
ATOM 8023 C CA . GLU B 1 347 ? -29.531 6.695 -34.094 1 85.12 347 GLU B CA 1
ATOM 8024 C C . GLU B 1 347 ? -28.234 6.207 -34.75 1 85.12 347 GLU B C 1
ATOM 8026 O O . GLU B 1 347 ? -28.266 5.383 -35.656 1 85.12 347 GLU B O 1
ATOM 8031 N N . LYS B 1 348 ? -27.188 6.582 -34.156 1 92.25 348 LYS B N 1
ATOM 8032 C CA . LYS B 1 348 ? -25.891 6.156 -34.656 1 92.25 348 LYS B CA 1
ATOM 8033 C C . LYS B 1 348 ? -25.156 5.301 -33.625 1 92.25 348 LYS B C 1
ATOM 8035 O O . LYS B 1 348 ? -24.344 5.809 -32.875 1 92.25 348 LYS B O 1
ATOM 8040 N N . SER B 1 349 ? -25.516 4.102 -33.5 1 95.88 349 SER B N 1
ATOM 8041 C CA . SER B 1 349 ? -24.938 3.158 -32.562 1 95.88 349 SER B CA 1
ATOM 8042 C C . SER B 1 349 ? -24.375 1.927 -33.281 1 95.88 349 SER B C 1
ATOM 8044 O O . SER B 1 349 ? -24.875 1.553 -34.344 1 95.88 349 SER B O 1
ATOM 8046 N N . THR B 1 350 ? -23.375 1.402 -32.781 1 97.44 350 THR B N 1
ATOM 8047 C CA . THR B 1 350 ? -22.75 0.186 -33.281 1 97.44 350 THR B CA 1
ATOM 8048 C C . THR B 1 350 ? -22.594 -0.847 -32.156 1 97.44 350 THR B C 1
ATOM 8050 O O . THR B 1 350 ? -22.359 -0.492 -31.016 1 97.44 350 THR B O 1
ATOM 8053 N N . GLU B 1 351 ? -22.812 -2.07 -32.5 1 97.88 351 GLU B N 1
ATOM 8054 C CA . GLU B 1 351 ? -22.562 -3.143 -31.547 1 97.88 351 GLU B CA 1
ATOM 8055 C C . GLU B 1 351 ? -21.062 -3.258 -31.234 1 97.88 351 GLU B C 1
ATOM 8057 O O . GLU B 1 351 ? -20.234 -3.371 -32.125 1 97.88 351 GLU B O 1
ATOM 8062 N N . LYS B 1 352 ? -20.766 -3.193 -29.938 1 98.19 352 LYS B N 1
ATOM 8063 C CA . LYS B 1 352 ? -19.375 -3.277 -29.484 1 98.19 352 LYS B CA 1
ATOM 8064 C C . LYS B 1 352 ? -19.25 -4.188 -28.266 1 98.19 352 LYS B C 1
ATOM 8066 O O . LYS B 1 352 ? -20.141 -4.246 -27.438 1 98.19 352 LYS B O 1
ATOM 8071 N N . ARG B 1 353 ? -18.156 -4.832 -28.234 1 98.12 353 ARG B N 1
ATOM 8072 C CA . ARG B 1 353 ? -17.812 -5.531 -27 1 98.12 353 ARG B CA 1
ATOM 8073 C C . ARG B 1 353 ? -17.5 -4.547 -25.875 1 98.12 353 ARG B C 1
ATOM 8075 O O . ARG B 1 353 ? -17.125 -3.4 -26.141 1 98.12 353 ARG B O 1
ATOM 8082 N N . PHE B 1 354 ? -17.641 -5.031 -24.641 1 98.62 354 PHE B N 1
ATOM 8083 C CA . PHE B 1 354 ? -17.344 -4.234 -23.453 1 98.62 354 PHE B CA 1
ATOM 8084 C C . PHE B 1 354 ? -15.961 -3.596 -23.562 1 98.62 354 PHE B C 1
ATOM 8086 O O . PHE B 1 354 ? -15.812 -2.391 -23.359 1 98.62 354 PHE B O 1
ATOM 8093 N N . VAL B 1 355 ? -14.945 -4.34 -23.953 1 98.62 355 VAL B N 1
ATOM 8094 C CA . VAL B 1 355 ? -13.555 -3.885 -24 1 98.62 355 VAL B CA 1
ATOM 8095 C C . VAL B 1 355 ? -13.398 -2.842 -25.094 1 98.62 355 VAL B C 1
ATOM 8097 O O . VAL B 1 355 ? -12.656 -1.869 -24.938 1 98.62 355 VAL B O 1
ATOM 8100 N N . ASP B 1 356 ? -14.086 -3.008 -26.219 1 98.56 356 ASP B N 1
ATOM 8101 C CA . ASP B 1 356 ? -14.008 -2.072 -27.344 1 98.56 356 ASP B CA 1
ATOM 8102 C C . ASP B 1 356 ? -14.664 -0.74 -26.984 1 98.56 356 ASP B C 1
ATOM 8104 O O . ASP B 1 356 ? -14.227 0.316 -27.453 1 98.56 356 ASP B O 1
ATOM 8108 N N . ALA B 1 357 ? -15.758 -0.833 -26.219 1 98.75 357 ALA B N 1
ATOM 8109 C CA . ALA B 1 357 ? -16.422 0.384 -25.766 1 98.75 357 ALA B CA 1
ATOM 8110 C C . ALA B 1 357 ? -15.5 1.221 -24.891 1 98.75 357 ALA B C 1
ATOM 8112 O O . ALA B 1 357 ? -15.461 2.447 -25 1 98.75 357 ALA B O 1
ATOM 8113 N N . ILE B 1 358 ? -14.82 0.6 -24 1 98.75 358 ILE B N 1
ATOM 8114 C CA . ILE B 1 358 ? -13.852 1.274 -23.141 1 98.75 358 ILE B CA 1
ATOM 8115 C C . ILE B 1 358 ? -12.758 1.909 -24 1 98.75 358 ILE B C 1
ATOM 8117 O O . ILE B 1 358 ? -12.398 3.074 -23.797 1 98.75 358 ILE B O 1
ATOM 8121 N N . SER B 1 359 ? -12.211 1.094 -24.922 1 98.75 359 SER B N 1
ATOM 8122 C CA . SER B 1 359 ? -11.172 1.585 -25.812 1 98.75 359 SER B CA 1
ATOM 8123 C C . SER B 1 359 ? -11.633 2.818 -26.578 1 98.75 359 SER B C 1
ATOM 8125 O O . SER B 1 359 ? -10.898 3.803 -26.688 1 98.75 359 SER B O 1
ATOM 8127 N N . GLU B 1 360 ? -12.836 2.746 -27.109 1 98.5 360 GLU B N 1
ATOM 8128 C CA . GLU B 1 360 ? -13.375 3.871 -27.859 1 98.5 360 GLU B CA 1
ATOM 8129 C C . GLU B 1 360 ? -13.562 5.094 -26.969 1 98.5 360 GLU B C 1
ATOM 8131 O O . GLU B 1 360 ? -13.281 6.219 -27.391 1 98.5 360 GLU B O 1
ATOM 8136 N N . GLY B 1 361 ? -14.133 4.895 -25.766 1 98.5 361 GLY B N 1
ATOM 8137 C CA . GLY B 1 361 ? -14.258 5.996 -24.812 1 98.5 361 GLY B CA 1
ATOM 8138 C C . GLY B 1 361 ? -12.938 6.668 -24.5 1 98.5 361 GLY B C 1
ATOM 8139 O O . GLY B 1 361 ? -12.852 7.898 -24.469 1 98.5 361 GLY B O 1
ATOM 8140 N N . LEU B 1 362 ? -11.922 5.898 -24.281 1 98.62 362 LEU B N 1
ATOM 8141 C CA . LEU B 1 362 ? -10.594 6.422 -24 1 98.62 362 LEU B CA 1
ATOM 8142 C C . LEU B 1 362 ? -10.047 7.199 -25.188 1 98.62 362 LEU B C 1
ATOM 8144 O O . LEU B 1 362 ? -9.461 8.273 -25.016 1 98.62 362 LEU B O 1
ATOM 8148 N N . LYS B 1 363 ? -10.172 6.605 -26.375 1 98.44 363 LYS B N 1
ATOM 8149 C CA . LYS B 1 363 ? -9.711 7.266 -27.594 1 98.44 363 LYS B CA 1
ATOM 8150 C C . LYS B 1 363 ? -10.391 8.617 -27.766 1 98.44 363 LYS B C 1
ATOM 8152 O O . LYS B 1 363 ? -9.727 9.625 -28.016 1 98.44 363 LYS B O 1
ATOM 8157 N N . GLN B 1 364 ? -11.703 8.633 -27.625 1 98.5 364 GLN B N 1
ATOM 8158 C CA . GLN B 1 364 ? -12.461 9.867 -27.781 1 98.5 364 GLN B CA 1
ATOM 8159 C C . GLN B 1 364 ? -12.078 10.883 -26.719 1 98.5 364 GLN B C 1
ATOM 8161 O O . GLN B 1 364 ? -12 12.086 -27 1 98.5 364 GLN B O 1
ATOM 8166 N N . SER B 1 365 ? -11.836 10.414 -25.531 1 98.69 365 SER B N 1
ATOM 8167 C CA . SER B 1 365 ? -11.398 11.312 -24.469 1 98.69 365 SER B CA 1
ATOM 8168 C C . SER B 1 365 ? -10.031 11.914 -24.781 1 98.69 365 SER B C 1
ATOM 8170 O O . SER B 1 365 ? -9.789 13.086 -24.516 1 98.69 365 SER B O 1
ATOM 8172 N N . MET B 1 366 ? -9.109 11.109 -25.297 1 98.62 366 MET B N 1
ATOM 8173 C CA . MET B 1 366 ? -7.781 11.617 -25.641 1 98.62 366 MET B CA 1
ATOM 8174 C C . MET B 1 366 ? -7.871 12.648 -26.75 1 98.62 366 MET B C 1
ATOM 8176 O O . MET B 1 366 ? -7.086 13.602 -26.797 1 98.62 366 MET B O 1
ATOM 8180 N N . GLU B 1 367 ? -8.773 12.445 -27.703 1 98.44 367 GLU B N 1
ATOM 8181 C CA . GLU B 1 367 ? -9.016 13.43 -28.766 1 98.44 367 GLU B CA 1
ATOM 8182 C C . GLU B 1 367 ? -9.586 14.719 -28.188 1 98.44 367 GLU B C 1
ATOM 8184 O O . GLU B 1 367 ? -9.18 15.812 -28.594 1 98.44 367 GLU B O 1
ATOM 8189 N N . LYS B 1 368 ? -10.469 14.578 -27.266 1 98.25 368 LYS B N 1
ATOM 8190 C CA . LYS B 1 368 ? -11.172 15.727 -26.703 1 98.25 368 LYS B CA 1
ATOM 8191 C C . LYS B 1 368 ? -10.258 16.516 -25.781 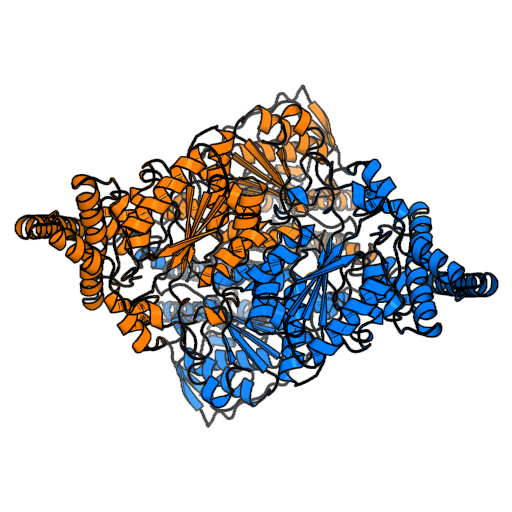1 98.25 368 LYS B C 1
ATOM 8193 O O . LYS B 1 368 ? -10.359 17.75 -25.703 1 98.25 368 LYS B O 1
ATOM 8198 N N . TYR B 1 369 ? -9.43 15.844 -25.062 1 98.44 369 TYR B N 1
ATOM 8199 C CA . TYR B 1 369 ? -8.547 16.469 -24.094 1 98.44 369 TYR B CA 1
ATOM 8200 C C . TYR B 1 369 ? -7.086 16.297 -24.484 1 98.44 369 TYR B C 1
ATOM 8202 O O . TYR B 1 369 ? -6.445 15.328 -24.078 1 98.44 369 TYR B O 1
ATOM 8210 N N . PRO B 1 370 ? -6.523 17.266 -25.109 1 97.81 370 PRO B N 1
ATOM 8211 C CA . PRO B 1 370 ? -5.133 17.141 -25.562 1 97.81 370 PRO B CA 1
ATOM 8212 C C . PRO B 1 370 ? -4.148 17.047 -24.406 1 97.81 370 PRO B C 1
ATOM 8214 O O . PRO B 1 370 ? -3.008 16.609 -24.594 1 97.81 370 PRO B O 1
ATOM 8217 N N . ASN B 1 371 ? -4.535 17.422 -23.219 1 98 371 ASN B N 1
ATOM 8218 C CA . ASN B 1 371 ? -3.658 17.359 -22.047 1 98 371 ASN B CA 1
ATOM 8219 C C . ASN B 1 371 ? -3.85 16.078 -21.25 1 98 371 ASN B C 1
ATOM 8221 O O . ASN B 1 371 ? -3.354 15.945 -20.141 1 98 371 ASN B O 1
ATOM 8225 N N . LEU B 1 372 ? -4.613 15.055 -21.75 1 98.81 372 LEU B N 1
ATOM 8226 C CA . LEU B 1 372 ? -4.793 13.758 -21.094 1 98.81 372 LEU B CA 1
ATOM 8227 C C . LEU B 1 372 ? -3.619 12.836 -21.391 1 98.81 372 LEU B C 1
ATOM 8229 O O . LEU B 1 372 ? -3.291 12.594 -22.562 1 98.81 372 LEU B O 1
ATOM 8233 N N . VAL B 1 373 ? -2.961 12.344 -20.359 1 98.88 373 VAL B N 1
ATOM 8234 C CA . VAL B 1 373 ? -1.833 11.43 -20.469 1 98.88 373 VAL B CA 1
ATOM 8235 C C . VAL B 1 373 ? -2.225 10.055 -19.922 1 98.88 373 VAL B C 1
ATOM 8237 O O . VAL B 1 373 ? -2.766 9.961 -18.812 1 98.88 373 VAL B O 1
ATOM 8240 N N . LEU B 1 374 ? -2.041 9.016 -20.719 1 98.88 374 LEU B N 1
ATOM 8241 C CA . LEU B 1 374 ? -2.256 7.641 -20.281 1 98.88 374 LEU B CA 1
ATOM 8242 C C . LEU B 1 374 ? -0.947 7.012 -19.812 1 98.88 374 LEU B C 1
ATOM 8244 O O . LEU B 1 374 ? 0.069 7.098 -20.5 1 98.88 374 LEU B O 1
ATOM 8248 N N . MET B 1 375 ? -0.954 6.434 -18.641 1 98.75 375 MET B N 1
ATOM 8249 C CA . MET B 1 375 ? 0.218 5.758 -18.094 1 98.75 375 MET B CA 1
ATOM 8250 C C . MET B 1 375 ? -0.145 4.363 -17.594 1 98.75 375 MET B C 1
ATOM 8252 O O . MET B 1 375 ? -1.231 4.156 -17.047 1 98.75 375 MET B O 1
ATOM 8256 N N . GLY B 1 376 ? 0.646 3.404 -17.75 1 97.81 376 GLY B N 1
ATOM 8257 C CA . GLY B 1 376 ? 0.443 2.047 -17.266 1 97.81 376 GLY B CA 1
ATOM 8258 C C . GLY B 1 376 ? 1.479 1.068 -17.781 1 97.81 376 GLY B C 1
ATOM 8259 O O . GLY B 1 376 ? 2.209 1.372 -18.734 1 97.81 376 GLY B O 1
ATOM 8260 N N . GLN B 1 377 ? 1.521 -0.08 -17.172 1 95.56 377 GLN B N 1
ATOM 8261 C CA . GLN B 1 377 ? 2.451 -1.121 -17.594 1 95.56 377 GLN B CA 1
ATOM 8262 C C . GLN B 1 377 ? 2.002 -1.76 -18.906 1 95.56 377 GLN B C 1
ATOM 8264 O O . GLN B 1 377 ? 0.87 -2.236 -19.016 1 95.56 377 GLN B O 1
ATOM 8269 N N . ASP B 1 378 ? 2.84 -1.695 -19.906 1 96.44 378 ASP B N 1
ATOM 8270 C CA . ASP B 1 378 ? 2.689 -2.406 -21.172 1 96.44 378 ASP B CA 1
ATOM 8271 C C . ASP B 1 378 ? 1.585 -1.785 -22.031 1 96.44 378 ASP B C 1
ATOM 8273 O O . ASP B 1 378 ? 1.054 -2.432 -22.938 1 96.44 378 ASP B O 1
ATOM 8277 N N . ILE B 1 379 ? 1.205 -0.532 -21.812 1 97.5 379 ILE B N 1
ATOM 8278 C CA . ILE B 1 379 ? 0.014 -0.029 -22.484 1 97.5 379 ILE B CA 1
ATOM 8279 C C . ILE B 1 379 ? 0.411 0.653 -23.797 1 97.5 379 ILE B C 1
ATOM 8281 O O . ILE B 1 379 ? -0.448 0.986 -24.609 1 97.5 379 ILE B O 1
ATOM 8285 N N . ALA B 1 380 ? 1.722 0.917 -24.016 1 96.06 380 ALA B N 1
ATOM 8286 C CA . ALA B 1 380 ? 2.145 1.642 -25.203 1 96.06 380 ALA B CA 1
ATOM 8287 C C . ALA B 1 380 ? 2.188 0.718 -26.422 1 96.06 380 ALA B C 1
ATOM 8289 O O . ALA B 1 380 ? 1.145 0.335 -26.953 1 96.06 380 ALA B O 1
ATOM 8290 N N . THR B 1 381 ? 3.375 0.169 -26.734 1 92.06 381 THR B N 1
ATOM 8291 C CA . THR B 1 381 ? 3.533 -0.626 -27.953 1 92.06 381 THR B CA 1
ATOM 8292 C C . THR B 1 381 ? 2.729 -1.92 -27.859 1 92.06 381 THR B C 1
ATOM 8294 O O . THR B 1 381 ? 2.123 -2.354 -28.844 1 92.06 381 THR B O 1
ATOM 8297 N N . TYR B 1 382 ? 2.695 -2.551 -26.766 1 94.56 382 TYR B N 1
ATOM 8298 C CA . TYR B 1 382 ? 2.014 -3.824 -26.547 1 94.56 382 TYR B CA 1
ATOM 8299 C C . TYR B 1 382 ? 0.501 -3.641 -26.547 1 94.56 382 TYR B C 1
ATOM 8301 O O . TYR B 1 382 ? -0.242 -4.574 -26.859 1 94.56 382 TYR B O 1
ATOM 8309 N N . GLY B 1 383 ? 0.055 -2.436 -26.203 1 95.94 383 GLY B N 1
ATOM 8310 C CA . GLY B 1 383 ? -1.362 -2.111 -26.25 1 95.94 383 GLY B CA 1
ATOM 8311 C C . GLY B 1 383 ? -2.117 -2.545 -25.016 1 95.94 383 GLY B C 1
ATOM 8312 O O . GLY B 1 383 ? -3.348 -2.611 -25.016 1 95.94 383 GLY B O 1
ATOM 8313 N N . GLY B 1 384 ? -1.405 -2.861 -23.938 1 95.56 384 GLY B N 1
ATOM 8314 C CA . GLY B 1 384 ? -2.043 -3.352 -22.734 1 95.56 384 GLY B CA 1
ATOM 8315 C C . GLY B 1 384 ? -2.326 -4.84 -22.766 1 95.56 384 GLY B C 1
ATOM 8316 O O . GLY B 1 384 ? -2.48 -5.422 -23.844 1 95.56 384 GLY B O 1
ATOM 8317 N N . VAL B 1 385 ? -2.479 -5.453 -21.641 1 94.44 385 VAL B N 1
ATOM 8318 C CA . VAL B 1 385 ? -2.652 -6.898 -21.531 1 94.44 385 VAL B CA 1
ATOM 8319 C C . VAL B 1 385 ? -4 -7.301 -22.125 1 94.44 385 VAL B C 1
ATOM 8321 O O . VAL B 1 385 ? -4.145 -8.398 -22.688 1 94.44 385 VAL B O 1
ATOM 8324 N N . PHE B 1 386 ? -4.941 -6.398 -22.094 1 96.38 386 PHE B N 1
ATOM 8325 C CA . PHE B 1 386 ? -6.258 -6.699 -22.641 1 96.38 386 PHE B CA 1
ATOM 8326 C C . PHE B 1 386 ? -6.469 -5.957 -23.969 1 96.38 386 PHE B C 1
ATOM 8328 O O . PHE B 1 386 ? -7.586 -5.91 -24.484 1 96.38 386 PHE B O 1
ATOM 8335 N N . LYS B 1 387 ? -5.414 -5.254 -24.422 1 96.62 387 LYS B N 1
ATOM 8336 C CA . LYS B 1 387 ? -5.34 -4.617 -25.734 1 96.62 387 LYS B CA 1
ATOM 8337 C C . LYS B 1 387 ? -6.316 -3.449 -25.844 1 96.62 387 LYS B C 1
ATOM 8339 O O . LYS B 1 387 ? -6.832 -3.156 -26.922 1 96.62 387 LYS B O 1
ATOM 8344 N N . VAL B 1 388 ? -6.598 -2.859 -24.672 1 98.25 388 VAL B N 1
ATOM 8345 C CA . VAL B 1 388 ? -7.5 -1.714 -24.641 1 98.25 388 VAL B CA 1
ATOM 8346 C C . VAL B 1 388 ? -6.879 -0.539 -25.391 1 98.25 388 VAL B C 1
ATOM 8348 O O . VAL B 1 388 ? -7.586 0.227 -26.047 1 98.25 388 VAL B O 1
ATOM 8351 N N . THR B 1 389 ? -5.562 -0.366 -25.312 1 98.38 389 THR B N 1
ATOM 8352 C CA . THR B 1 389 ? -4.895 0.799 -25.891 1 98.38 389 THR B CA 1
ATOM 8353 C C . THR B 1 389 ? -4.133 0.42 -27.156 1 98.38 389 THR B C 1
ATOM 8355 O O . THR B 1 389 ? -3.211 1.128 -27.562 1 98.38 389 THR B O 1
ATOM 8358 N N . GLU B 1 390 ? -4.441 -0.73 -27.734 1 97.06 390 GLU B N 1
ATOM 8359 C CA . GLU B 1 390 ? -3.799 -1.15 -28.969 1 97.06 390 GLU B CA 1
ATOM 8360 C C . GLU B 1 390 ? -3.969 -0.099 -30.062 1 97.06 390 GLU B C 1
ATOM 8362 O O . GLU B 1 390 ? -5.082 0.375 -30.312 1 97.06 390 GLU B O 1
ATOM 8367 N N . GLY B 1 391 ? -2.881 0.255 -30.594 1 96.25 391 GLY B N 1
ATOM 8368 C CA . GLY B 1 391 ? -2.908 1.182 -31.719 1 96.25 391 GLY B CA 1
ATOM 8369 C C . GLY B 1 391 ? -2.906 2.637 -31.281 1 96.25 391 GLY B C 1
ATOM 8370 O O . GLY B 1 391 ? -2.807 3.537 -32.125 1 96.25 391 GLY B O 1
ATOM 8371 N N . PHE B 1 392 ? -3.025 2.971 -30 1 98.31 392 PHE B N 1
ATOM 8372 C CA . PHE B 1 392 ? -3.143 4.34 -29.516 1 98.31 392 PHE B CA 1
ATOM 8373 C C . PHE B 1 392 ? -1.88 5.137 -29.828 1 98.31 392 PHE B C 1
ATOM 8375 O O . PHE B 1 392 ? -1.947 6.336 -30.109 1 98.31 392 PHE B O 1
ATOM 8382 N N . ILE B 1 393 ? -0.714 4.488 -29.812 1 96.94 393 ILE B N 1
ATOM 8383 C CA . ILE B 1 393 ? 0.543 5.215 -29.969 1 96.94 393 ILE B CA 1
ATOM 8384 C C . ILE B 1 393 ? 0.657 5.766 -31.391 1 96.94 393 ILE B C 1
ATOM 8386 O O . ILE B 1 393 ? 1.335 6.77 -31.609 1 96.94 393 ILE B O 1
ATOM 8390 N N . ASP B 1 394 ? 0.055 5.078 -32.344 1 97.56 394 ASP B N 1
ATOM 8391 C CA . ASP B 1 394 ? 0.061 5.574 -33.719 1 97.56 394 ASP B CA 1
ATOM 8392 C C . ASP B 1 394 ? -0.641 6.926 -33.812 1 97.56 394 ASP B C 1
ATOM 8394 O O . ASP B 1 394 ? -0.241 7.781 -34.625 1 97.56 394 ASP B O 1
ATOM 8398 N N . GLN B 1 395 ? -1.585 7.047 -33 1 97.12 395 GLN B N 1
ATOM 8399 C CA . GLN B 1 395 ? -2.4 8.258 -33.062 1 97.12 395 GLN B CA 1
ATOM 8400 C C . GLN B 1 395 ? -1.908 9.305 -32.094 1 97.12 395 GLN B C 1
ATOM 8402 O O . GLN B 1 395 ? -1.933 10.5 -32.375 1 97.12 395 GLN B O 1
ATOM 8407 N N . PHE B 1 396 ? -1.512 8.953 -30.906 1 98.06 396 PHE B N 1
ATOM 8408 C CA . PHE B 1 396 ? -1.316 9.93 -29.828 1 98.06 396 PHE B CA 1
ATOM 8409 C C . PHE B 1 396 ? 0.149 9.992 -29.422 1 98.06 396 PHE B C 1
ATOM 8411 O O . PHE B 1 396 ? 0.565 10.93 -28.734 1 98.06 396 PHE B O 1
ATOM 8418 N N . GLY B 1 397 ? 0.958 9.023 -29.875 1 97.25 397 GLY B N 1
ATOM 8419 C CA . GLY B 1 397 ? 2.383 9.008 -29.594 1 97.25 397 GLY B CA 1
ATOM 8420 C C . GLY B 1 397 ? 2.703 8.445 -28.219 1 97.25 397 GLY B C 1
ATOM 8421 O O . GLY B 1 397 ? 1.81 8.281 -27.391 1 97.25 397 GLY B O 1
ATOM 8422 N N . THR B 1 398 ? 3.996 8.172 -27.906 1 95.94 398 THR B N 1
ATOM 8423 C CA . THR B 1 398 ? 4.453 7.531 -26.688 1 95.94 398 THR B CA 1
ATOM 8424 C C . THR B 1 398 ? 4.594 8.555 -25.562 1 95.94 398 THR B C 1
ATOM 8426 O O . THR B 1 398 ? 4.727 8.195 -24.391 1 95.94 398 THR B O 1
ATOM 8429 N N . GLU B 1 399 ? 4.48 9.773 -25.891 1 96.44 399 GLU B N 1
ATOM 8430 C CA . GLU B 1 399 ? 4.539 10.805 -24.859 1 96.44 399 GLU B CA 1
ATOM 8431 C C . GLU B 1 399 ? 3.23 10.883 -24.078 1 96.44 399 GLU B C 1
ATOM 8433 O O . GLU B 1 399 ? 3.23 11.172 -22.875 1 96.44 399 GLU B O 1
ATOM 8438 N N . ARG B 1 400 ? 2.127 10.609 -24.766 1 97.81 400 ARG B N 1
ATOM 8439 C CA . ARG B 1 400 ? 0.822 10.703 -24.125 1 97.81 400 ARG B CA 1
ATOM 8440 C C . ARG B 1 400 ? 0.295 9.328 -23.734 1 97.81 400 ARG B C 1
ATOM 8442 O O . ARG B 1 400 ? -0.658 9.211 -22.969 1 97.81 400 ARG B O 1
ATOM 8449 N N . VAL B 1 401 ? 0.797 8.297 -24.422 1 98.5 401 VAL B N 1
ATOM 8450 C CA . VAL B 1 401 ? 0.551 6.91 -24.047 1 98.5 401 VAL B CA 1
ATOM 8451 C C . VAL B 1 401 ? 1.854 6.266 -23.578 1 98.5 401 VAL B C 1
ATOM 8453 O O . VAL B 1 401 ? 2.627 5.754 -24.391 1 98.5 401 VAL B O 1
ATOM 8456 N N . ARG B 1 402 ? 2.016 6.145 -22.281 1 97.69 402 ARG B N 1
ATOM 8457 C CA . ARG B 1 402 ? 3.348 5.891 -21.75 1 97.69 402 ARG B CA 1
ATOM 8458 C C . ARG B 1 402 ? 3.404 4.539 -21.047 1 97.69 402 ARG B C 1
ATOM 8460 O O . ARG B 1 402 ? 2.611 4.27 -20.141 1 97.69 402 ARG B O 1
ATOM 8467 N N . ASN B 1 403 ? 4.418 3.701 -21.453 1 97.5 403 ASN B N 1
ATOM 8468 C CA . ASN B 1 403 ? 4.801 2.58 -20.609 1 97.5 403 ASN B CA 1
ATOM 8469 C C . ASN B 1 403 ? 5.441 3.055 -19.297 1 97.5 403 ASN B C 1
ATOM 8471 O O . ASN B 1 403 ? 6.199 4.027 -19.297 1 97.5 403 ASN B O 1
ATOM 8475 N N . THR B 1 404 ? 5.078 2.389 -18.297 1 97.75 404 THR B N 1
ATOM 8476 C CA . THR B 1 404 ? 5.68 2.73 -17.016 1 97.75 404 THR B CA 1
ATOM 8477 C C . THR B 1 404 ? 6.539 1.579 -16.5 1 97.75 404 THR B C 1
ATOM 8479 O O . THR B 1 404 ? 6.328 0.424 -16.875 1 97.75 404 THR B O 1
ATOM 8482 N N . PRO B 1 405 ? 7.562 1.87 -15.648 1 97.31 405 PRO B N 1
ATOM 8483 C CA . PRO B 1 405 ? 8.164 0.796 -14.859 1 97.31 405 PRO B CA 1
ATOM 8484 C C . PRO B 1 405 ? 7.164 0.124 -13.922 1 97.31 405 PRO B C 1
ATOM 8486 O O . PRO B 1 405 ? 6.055 0.63 -13.727 1 97.31 405 PRO B O 1
ATOM 8489 N N . LEU B 1 406 ? 7.555 -1.052 -13.391 1 96.19 406 LEU B N 1
ATOM 8490 C CA . LEU B 1 406 ? 6.723 -1.752 -12.414 1 96.19 406 LEU B CA 1
ATOM 8491 C C . LEU B 1 406 ? 6.777 -1.06 -11.062 1 96.19 406 LEU B C 1
ATOM 8493 O O . LEU B 1 406 ? 7.32 -1.61 -10.102 1 96.19 406 LEU B O 1
ATOM 8497 N N . CYS B 1 407 ? 6.18 0.155 -10.969 1 96.25 407 CYS B N 1
ATOM 8498 C CA . CYS B 1 407 ? 6.148 1.023 -9.797 1 96.25 407 CYS B CA 1
ATOM 8499 C C . CYS B 1 407 ? 4.789 1.692 -9.648 1 96.25 407 CYS B C 1
ATOM 8501 O O . CYS B 1 407 ? 4.652 2.893 -9.891 1 96.25 407 CYS B O 1
ATOM 8503 N N . GLU B 1 408 ? 3.787 0.968 -9.156 1 97.56 408 GLU B N 1
ATOM 8504 C CA . GLU B 1 408 ? 2.414 1.462 -9.109 1 97.56 408 GLU B CA 1
ATOM 8505 C C . GLU B 1 408 ? 2.316 2.738 -8.273 1 97.56 408 GLU B C 1
ATOM 8507 O O . GLU B 1 408 ? 1.637 3.689 -8.664 1 97.56 408 GLU B O 1
ATOM 8512 N N . SER B 1 409 ? 3.027 2.803 -7.129 1 98.31 409 SER B N 1
ATOM 8513 C CA . SER B 1 409 ? 2.939 3.963 -6.246 1 98.31 409 SER B CA 1
ATOM 8514 C C . SER B 1 409 ? 3.482 5.215 -6.926 1 98.31 409 SER B C 1
ATOM 8516 O O . SER B 1 409 ? 2.834 6.266 -6.918 1 98.31 409 SER B O 1
ATOM 8518 N N . ALA B 1 410 ? 4.648 5.109 -7.535 1 98.62 410 ALA B N 1
ATOM 8519 C CA . ALA B 1 410 ? 5.27 6.266 -8.172 1 98.62 410 ALA B CA 1
ATOM 8520 C C . ALA B 1 410 ? 4.426 6.766 -9.344 1 98.62 410 ALA B C 1
ATOM 8522 O O . ALA B 1 410 ? 4.352 7.969 -9.602 1 98.62 410 ALA B O 1
ATOM 8523 N N . ILE B 1 411 ? 3.773 5.855 -10.086 1 98.81 411 ILE B N 1
ATOM 8524 C CA . ILE B 1 411 ? 3.014 6.254 -11.266 1 98.81 411 ILE B CA 1
ATOM 8525 C C . ILE B 1 411 ? 1.745 6.988 -10.836 1 98.81 411 ILE B C 1
ATOM 8527 O O . ILE B 1 411 ? 1.354 7.98 -11.461 1 98.81 411 ILE B O 1
ATOM 8531 N N . ILE B 1 412 ? 1.12 6.516 -9.758 1 98.88 412 ILE B N 1
ATOM 8532 C CA . ILE B 1 412 ? -0.04 7.227 -9.234 1 98.88 412 ILE B CA 1
ATOM 8533 C C . ILE B 1 412 ? 0.386 8.602 -8.727 1 98.88 412 ILE B C 1
ATOM 8535 O O . ILE B 1 412 ? -0.308 9.594 -8.945 1 98.88 412 ILE B O 1
ATOM 8539 N N . GLY B 1 413 ? 1.51 8.664 -8.008 1 98.81 413 GLY B N 1
ATOM 8540 C CA . GLY B 1 413 ? 2.037 9.945 -7.578 1 98.81 413 GLY B CA 1
ATOM 8541 C C . GLY B 1 413 ? 2.332 10.891 -8.734 1 98.81 413 GLY B C 1
ATOM 8542 O O . GLY B 1 413 ? 2.016 12.078 -8.664 1 98.81 413 GLY B O 1
ATOM 8543 N N . ALA B 1 414 ? 2.959 10.359 -9.773 1 98.88 414 ALA B N 1
ATOM 8544 C CA . ALA B 1 414 ? 3.238 11.164 -10.961 1 98.88 414 ALA B CA 1
ATOM 8545 C C . ALA B 1 414 ? 1.948 11.688 -11.578 1 98.88 414 ALA B C 1
ATOM 8547 O O . ALA B 1 414 ? 1.905 12.82 -12.07 1 98.88 414 ALA B O 1
ATOM 8548 N N . ALA B 1 415 ? 0.904 10.852 -11.57 1 98.94 415 ALA B N 1
ATOM 8549 C CA . ALA B 1 415 ? -0.397 11.281 -12.07 1 98.94 415 ALA B CA 1
ATOM 8550 C C . ALA B 1 415 ? -0.913 12.492 -11.297 1 98.94 415 ALA B C 1
ATOM 8552 O O . ALA B 1 415 ? -1.45 13.43 -11.883 1 98.94 415 ALA B O 1
ATOM 8553 N N . LEU B 1 416 ? -0.789 12.477 -10.008 1 98.88 416 LEU B N 1
ATOM 8554 C CA . LEU B 1 416 ? -1.186 13.609 -9.188 1 98.88 416 LEU B CA 1
ATOM 8555 C C . LEU B 1 416 ? -0.348 14.844 -9.523 1 98.88 416 LEU B C 1
ATOM 8557 O O . LEU B 1 416 ? -0.868 15.961 -9.57 1 98.88 416 LEU B O 1
ATOM 8561 N N . GLY B 1 417 ? 0.99 14.641 -9.711 1 98.88 417 GLY B N 1
ATOM 8562 C CA . GLY B 1 417 ? 1.844 15.742 -10.133 1 98.88 417 GLY B CA 1
ATOM 8563 C C . GLY B 1 417 ? 1.396 16.375 -11.43 1 98.88 417 GLY B C 1
ATOM 8564 O O . GLY B 1 417 ? 1.409 17.609 -11.562 1 98.88 417 GLY B O 1
ATOM 8565 N N . LEU B 1 418 ? 1.021 15.555 -12.414 1 98.88 418 LEU B N 1
ATOM 8566 C CA . LEU B 1 418 ? 0.466 16.062 -13.664 1 98.88 418 LEU B CA 1
ATOM 8567 C C . LEU B 1 418 ? -0.754 16.938 -13.406 1 98.88 418 LEU B C 1
ATOM 8569 O O . LEU B 1 418 ? -0.893 18 -14 1 98.88 418 LEU B O 1
ATOM 8573 N N . SER B 1 419 ? -1.603 16.484 -12.5 1 98.75 419 SER B N 1
ATOM 8574 C CA . SER B 1 419 ? -2.805 17.234 -12.156 1 98.75 419 SER B CA 1
ATOM 8575 C C . SER B 1 419 ? -2.455 18.625 -11.617 1 98.75 419 SER B C 1
ATOM 8577 O O . SER B 1 419 ? -3.137 19.609 -11.922 1 98.75 419 SER B O 1
ATOM 8579 N N . ILE B 1 420 ? -1.414 18.719 -10.805 1 98.25 420 ILE B N 1
ATOM 8580 C CA . ILE B 1 420 ? -0.982 19.984 -10.211 1 98.25 420 ILE B CA 1
ATOM 8581 C C . ILE B 1 420 ? -0.657 20.984 -11.32 1 98.25 420 ILE B C 1
ATOM 8583 O O . ILE B 1 420 ? -0.913 22.188 -11.172 1 98.25 420 ILE B O 1
ATOM 8587 N N . LYS B 1 421 ? -0.216 20.484 -12.461 1 98 421 LYS B N 1
ATOM 8588 C CA . LYS B 1 421 ? 0.162 21.328 -13.594 1 98 421 LYS B CA 1
ATOM 8589 C C . LYS B 1 421 ? -0.976 21.438 -14.602 1 98 421 LYS B C 1
ATOM 8591 O O . LYS B 1 421 ? -0.771 21.891 -15.734 1 98 421 LYS B O 1
ATOM 8596 N N . GLY B 1 422 ? -2.127 20.953 -14.281 1 97.75 422 GLY B N 1
ATOM 8597 C CA . GLY B 1 422 ? -3.305 21.156 -15.109 1 97.75 422 GLY B CA 1
ATOM 8598 C C . GLY B 1 422 ? -3.516 20.062 -16.125 1 97.75 422 GLY B C 1
ATOM 8599 O O . GLY B 1 422 ? -4.359 20.188 -17.016 1 97.75 422 GLY B O 1
ATOM 8600 N N . TYR B 1 423 ? -2.766 19 -16.094 1 98.62 423 TYR B N 1
ATOM 8601 C CA . TYR B 1 423 ? -2.965 17.844 -16.969 1 98.62 423 TYR B CA 1
ATOM 8602 C C . TYR B 1 423 ? -3.994 16.875 -16.375 1 98.62 423 TYR B C 1
ATOM 8604 O O . TYR B 1 423 ? -4.25 16.891 -15.172 1 98.62 423 TYR B O 1
ATOM 8612 N N . LYS B 1 424 ? -4.652 16.172 -17.25 1 98.69 424 LYS B N 1
ATOM 8613 C CA . LYS B 1 424 ? -5.434 14.992 -16.891 1 98.69 424 LYS B CA 1
ATOM 8614 C C . LYS B 1 424 ? -4.609 13.719 -17.047 1 98.69 424 LYS B C 1
ATOM 8616 O O . LYS B 1 424 ? -3.707 13.656 -17.891 1 98.69 424 LYS B O 1
ATOM 8621 N N . SER B 1 425 ? -4.883 12.789 -16.188 1 98.81 425 SER B N 1
ATOM 8622 C CA . SER B 1 425 ? -4.152 11.539 -16.359 1 98.81 425 SER B CA 1
ATOM 8623 C C . SER B 1 425 ? -5.047 10.336 -16.094 1 98.81 425 SER B C 1
ATOM 8625 O O . SER B 1 425 ? -6.012 10.43 -15.328 1 98.81 425 SER B O 1
ATOM 8627 N N . MET B 1 426 ? -4.812 9.297 -16.812 1 98.88 426 MET B N 1
ATOM 8628 C CA . MET B 1 426 ? -5.375 7.977 -16.547 1 98.88 426 MET B CA 1
ATOM 8629 C C . MET B 1 426 ? -4.27 6.965 -16.266 1 98.88 426 MET B C 1
ATOM 8631 O O . MET B 1 426 ? -3.316 6.844 -17.031 1 98.88 426 MET B O 1
ATOM 8635 N N . VAL B 1 427 ? -4.289 6.301 -15.164 1 98.88 427 VAL B N 1
ATOM 8636 C CA . VAL B 1 427 ? -3.361 5.23 -14.812 1 98.88 427 VAL B CA 1
ATOM 8637 C C . VAL B 1 427 ? -4.062 3.877 -14.93 1 98.88 427 VAL B C 1
ATOM 8639 O O . VAL B 1 427 ? -5.117 3.664 -14.328 1 98.88 427 VAL B O 1
ATOM 8642 N N . GLU B 1 428 ? -3.502 3.004 -15.664 1 98.44 428 GLU B N 1
ATOM 8643 C CA . GLU B 1 428 ? -4.051 1.655 -15.781 1 98.44 428 GLU B CA 1
ATOM 8644 C C . GLU B 1 428 ? -3.316 0.68 -14.867 1 98.44 428 GLU B C 1
ATOM 8646 O O . GLU B 1 428 ? -2.105 0.492 -15 1 98.44 428 GLU B O 1
ATOM 8651 N N . MET B 1 429 ? -4.027 0.159 -13.867 1 97.81 429 MET B N 1
ATOM 8652 C CA . MET B 1 429 ? -3.521 -1.056 -13.234 1 97.81 429 MET B CA 1
ATOM 8653 C C . MET B 1 429 ? -3.66 -2.254 -14.172 1 97.81 429 MET B C 1
ATOM 8655 O O . MET B 1 429 ? -4.738 -2.502 -14.711 1 97.81 429 MET B O 1
ATOM 8659 N N . GLN B 1 430 ? -2.607 -2.967 -14.375 1 96.31 430 GLN B N 1
ATOM 8660 C CA . GLN B 1 430 ? -2.721 -4.137 -15.234 1 96.31 430 GLN B CA 1
ATOM 8661 C C . GLN B 1 430 ? -3.838 -5.062 -14.758 1 96.31 430 GLN B C 1
ATOM 8663 O O . GLN B 1 430 ? -4.613 -5.574 -15.57 1 96.31 430 GLN B O 1
ATOM 8668 N N . PHE B 1 431 ? -3.875 -5.383 -13.508 1 97 431 PHE B N 1
ATOM 8669 C CA . PHE B 1 431 ? -4.965 -5.984 -12.742 1 97 431 PHE B CA 1
ATOM 8670 C C . PHE B 1 431 ? -5.266 -5.168 -11.492 1 97 431 PHE B C 1
ATOM 8672 O O . PHE B 1 431 ? -4.352 -4.641 -10.852 1 97 431 PHE B O 1
ATOM 8679 N N . ALA B 1 432 ? -6.57 -5.055 -11.188 1 98.06 432 ALA B N 1
ATOM 8680 C CA . ALA B 1 432 ? -6.973 -4.328 -9.992 1 98.06 432 ALA B CA 1
ATOM 8681 C C . ALA B 1 432 ? -6.238 -4.855 -8.758 1 98.06 432 ALA B C 1
ATOM 8683 O O . ALA B 1 432 ? -6.016 -4.117 -7.797 1 98.06 432 ALA B O 1
ATOM 8684 N N . ASP B 1 433 ? -5.773 -6.102 -8.836 1 97.62 433 ASP B N 1
ATOM 8685 C CA . ASP B 1 433 ? -5.074 -6.758 -7.738 1 97.62 433 ASP B CA 1
ATOM 8686 C C . ASP B 1 433 ? -3.818 -5.977 -7.348 1 97.62 433 ASP B C 1
ATOM 8688 O O . ASP B 1 433 ? -3.449 -5.934 -6.172 1 97.62 433 ASP B O 1
ATOM 8692 N N . PHE B 1 434 ? -3.172 -5.293 -8.258 1 97.75 434 PHE B N 1
ATOM 8693 C CA . PHE B 1 434 ? -1.858 -4.703 -8.039 1 97.75 434 PHE B CA 1
ATOM 8694 C C . PHE B 1 434 ? -1.989 -3.312 -7.426 1 97.75 434 PHE B C 1
ATOM 8696 O O . PHE B 1 434 ? -0.99 -2.703 -7.035 1 97.75 434 PHE B O 1
ATOM 8703 N N . VAL B 1 435 ? -3.219 -2.842 -7.223 1 98.12 435 VAL B N 1
ATOM 8704 C CA . VAL B 1 435 ? -3.447 -1.495 -6.711 1 98.12 435 VAL B CA 1
ATOM 8705 C C . VAL B 1 435 ? -2.984 -1.408 -5.262 1 98.12 435 VAL B C 1
ATOM 8707 O O . VAL B 1 435 ? -2.707 -0.318 -4.754 1 98.12 435 VAL B O 1
ATOM 8710 N N . SER B 1 436 ? -2.855 -2.6 -4.547 1 98 436 SER B N 1
ATOM 8711 C CA . SER B 1 436 ? -2.381 -2.617 -3.168 1 98 436 SER B CA 1
ATOM 8712 C C . SER B 1 436 ? -0.982 -2.021 -3.057 1 98 436 SER B C 1
ATOM 8714 O O . SER B 1 436 ? -0.62 -1.462 -2.02 1 98 436 SER B O 1
ATOM 8716 N N . CYS B 1 437 ? -0.216 -1.999 -4.172 1 97.81 437 CYS B N 1
ATOM 8717 C CA . CYS B 1 437 ? 1.133 -1.445 -4.207 1 97.81 437 CYS B CA 1
ATOM 8718 C C . CYS B 1 437 ? 1.096 0.074 -4.32 1 97.81 437 CYS B C 1
ATOM 8720 O O . CYS B 1 437 ? 2.104 0.743 -4.082 1 97.81 437 CYS B O 1
ATOM 8722 N N . GLY B 1 438 ? 0.002 0.653 -4.633 1 97.88 438 GLY B N 1
ATOM 8723 C CA . GLY B 1 438 ? -0.181 2.094 -4.723 1 97.88 438 GLY B CA 1
ATOM 8724 C C . GLY B 1 438 ? -1.226 2.623 -3.758 1 97.88 438 GLY B C 1
ATOM 8725 O O . GLY B 1 438 ? -1.732 3.732 -3.934 1 97.88 438 GLY B O 1
ATOM 8726 N N . PHE B 1 439 ? -1.562 1.817 -2.717 1 98.5 439 PHE B N 1
ATOM 8727 C CA . PHE B 1 439 ? -2.67 2.102 -1.813 1 98.5 439 PHE B CA 1
ATOM 8728 C C . PHE B 1 439 ? -2.471 3.443 -1.118 1 98.5 439 PHE B C 1
ATOM 8730 O O . PHE B 1 439 ? -3.393 4.258 -1.053 1 98.5 439 PHE B O 1
ATOM 8737 N N . ASN B 1 440 ? -1.295 3.758 -0.646 1 98.5 440 ASN B N 1
ATOM 8738 C CA . ASN B 1 440 ? -1.003 4.973 0.105 1 98.5 440 ASN B CA 1
ATOM 8739 C C . ASN B 1 440 ? -1.223 6.223 -0.743 1 98.5 440 ASN B C 1
ATOM 8741 O O . ASN B 1 440 ? -1.799 7.203 -0.271 1 98.5 440 ASN B O 1
ATOM 8745 N N . GLN B 1 441 ? -0.818 6.203 -1.974 1 98.69 441 GLN B N 1
ATOM 8746 C CA . GLN B 1 441 ? -1 7.34 -2.869 1 98.69 441 GLN B CA 1
ATOM 8747 C C . GLN B 1 441 ? -2.48 7.633 -3.092 1 98.69 441 GLN B C 1
ATOM 8749 O O . GLN B 1 441 ? -2.881 8.797 -3.18 1 98.69 441 GLN B O 1
ATOM 8754 N N . ILE B 1 442 ? -3.277 6.613 -3.111 1 98.75 442 ILE B N 1
ATOM 8755 C CA . ILE B 1 442 ? -4.691 6.801 -3.41 1 98.75 442 ILE B CA 1
ATOM 8756 C C . ILE B 1 442 ? -5.414 7.324 -2.17 1 98.75 442 ILE B C 1
ATOM 8758 O O . ILE B 1 442 ? -6.086 8.359 -2.225 1 98.75 442 ILE B O 1
ATOM 8762 N N . VAL B 1 443 ? -5.184 6.715 -0.999 1 98.5 443 VAL B N 1
ATOM 8763 C CA . VAL B 1 443 ? -6.055 6.988 0.141 1 98.5 443 VAL B CA 1
ATOM 8764 C C . VAL B 1 443 ? -5.547 8.211 0.898 1 98.5 443 VAL B C 1
ATOM 8766 O O . VAL B 1 443 ? -6.328 8.914 1.547 1 98.5 443 VAL B O 1
ATOM 8769 N N . ASN B 1 444 ? -4.211 8.531 0.773 1 98.31 444 ASN B N 1
ATOM 8770 C CA . ASN B 1 444 ? -3.676 9.617 1.592 1 98.31 444 ASN B CA 1
ATOM 8771 C C . ASN B 1 444 ? -3.305 10.828 0.744 1 98.31 444 ASN B C 1
ATOM 8773 O O . ASN B 1 444 ? -3.17 11.938 1.265 1 98.31 444 ASN B O 1
ATOM 8777 N N . ASN B 1 445 ? -3.172 10.656 -0.582 1 98.31 445 ASN B N 1
ATOM 8778 C CA . ASN B 1 445 ? -2.873 11.797 -1.445 1 98.31 445 ASN B CA 1
ATOM 8779 C C . ASN B 1 445 ? -4.066 12.164 -2.322 1 98.31 445 ASN B C 1
ATOM 8781 O O . ASN B 1 445 ? -4.75 13.156 -2.062 1 98.31 445 ASN B O 1
ATOM 8785 N N . LEU B 1 446 ? -4.461 11.258 -3.203 1 98.81 446 LEU B N 1
ATOM 8786 C CA . LEU B 1 446 ? -5.551 11.578 -4.121 1 98.81 446 LEU B CA 1
ATOM 8787 C C . LEU B 1 446 ? -6.82 11.93 -3.352 1 98.81 446 LEU B C 1
ATOM 8789 O O . LEU B 1 446 ? -7.465 12.938 -3.643 1 98.81 446 LEU B O 1
ATOM 8793 N N . ALA B 1 447 ? -7.109 11.164 -2.371 1 98.62 447 ALA B N 1
ATOM 8794 C CA . ALA B 1 447 ? -8.398 11.258 -1.691 1 98.62 447 ALA B CA 1
ATOM 8795 C C . ALA B 1 447 ? -8.461 12.5 -0.811 1 98.62 447 ALA B C 1
ATOM 8797 O O . ALA B 1 447 ? -9.539 13.062 -0.597 1 98.62 447 ALA B O 1
ATOM 8798 N N . LYS B 1 448 ? -7.324 12.984 -0.299 1 98.25 448 LYS B N 1
ATOM 8799 C CA . LYS B 1 448 ? -7.375 13.953 0.793 1 98.25 448 LYS B CA 1
ATOM 8800 C C . LYS B 1 448 ? -6.926 15.336 0.324 1 98.25 448 LYS B C 1
ATOM 8802 O O . LYS B 1 448 ? -7.168 16.328 1.004 1 98.25 448 LYS B O 1
ATOM 8807 N N . ILE B 1 449 ? -6.293 15.445 -0.851 1 98 449 ILE B N 1
ATOM 8808 C CA . ILE B 1 449 ? -5.52 16.641 -1.181 1 98 449 ILE B CA 1
ATOM 8809 C C . ILE B 1 449 ? -6.453 17.828 -1.328 1 98 449 ILE B C 1
ATOM 8811 O O . ILE B 1 449 ? -6.105 18.953 -0.932 1 98 449 ILE B O 1
ATOM 8815 N N . HIS B 1 450 ? -7.617 17.688 -1.886 1 98.38 450 HIS B N 1
ATOM 8816 C CA . HIS B 1 450 ? -8.508 18.828 -2.039 1 98.38 450 HIS B CA 1
ATOM 8817 C C . HIS B 1 450 ? -9.008 19.328 -0.687 1 98.38 450 HIS B C 1
ATOM 8819 O O . HIS B 1 450 ? -9.094 20.531 -0.457 1 98.38 450 HIS B O 1
ATOM 8825 N N . TYR B 1 451 ? -9.359 18.391 0.214 1 98.12 451 TYR B N 1
ATOM 8826 C CA . TYR B 1 451 ? -9.797 18.766 1.56 1 98.12 451 TYR B CA 1
ATOM 8827 C C . TYR B 1 451 ? -8.711 19.547 2.285 1 98.12 451 TYR B C 1
ATOM 8829 O O . TYR B 1 451 ? -9.008 20.469 3.049 1 98.12 451 TYR B O 1
ATOM 8837 N N . ARG B 1 452 ? -7.473 19.281 2.031 1 97.12 452 ARG B N 1
ATOM 8838 C CA . ARG B 1 452 ? -6.348 19.828 2.783 1 97.12 452 ARG B CA 1
ATOM 8839 C C . ARG B 1 452 ? -6.008 21.234 2.311 1 97.12 452 ARG B C 1
ATOM 8841 O O . ARG B 1 452 ? -6.125 22.203 3.072 1 97.12 452 ARG B O 1
ATOM 8848 N N . TRP B 1 453 ? -5.699 21.422 0.993 1 95.5 453 TRP B N 1
ATOM 8849 C CA . TRP B 1 453 ? -5.273 22.766 0.62 1 95.5 453 TRP B CA 1
ATOM 8850 C C . TRP B 1 453 ? -5.887 23.188 -0.713 1 95.5 453 TRP B C 1
ATOM 8852 O O . TRP B 1 453 ? -5.375 24.078 -1.385 1 95.5 453 TRP B O 1
ATOM 8862 N N . GLY B 1 454 ? -6.93 22.406 -1.14 1 95.81 454 GLY B N 1
ATOM 8863 C CA . GLY B 1 454 ? -7.77 22.859 -2.234 1 95.81 454 GLY B CA 1
ATOM 8864 C C . GLY B 1 454 ? -7.285 22.391 -3.594 1 95.81 454 GLY B C 1
ATOM 8865 O O . GLY B 1 454 ? -7.898 22.703 -4.617 1 95.81 454 GLY B O 1
ATOM 8866 N N . GLN B 1 455 ? -6.262 21.578 -3.625 1 96.38 455 GLN B N 1
ATOM 8867 C CA . GLN B 1 455 ? -5.75 21.078 -4.898 1 96.38 455 GLN B CA 1
ATOM 8868 C C . GLN B 1 455 ? -6.605 19.938 -5.426 1 96.38 455 GLN B C 1
ATOM 8870 O O . GLN B 1 455 ? -6.941 19.016 -4.684 1 96.38 455 GLN B O 1
ATOM 8875 N N . ASN B 1 456 ? -7.109 20.078 -6.672 1 96.56 456 ASN B N 1
ATOM 8876 C CA . ASN B 1 456 ? -7.859 18.953 -7.223 1 96.56 456 ASN B CA 1
ATOM 8877 C C . ASN B 1 456 ? -6.938 17.797 -7.625 1 96.56 456 ASN B C 1
ATOM 8879 O O . ASN B 1 456 ? -5.746 18.016 -7.867 1 96.56 456 ASN B O 1
ATOM 8883 N N . ALA B 1 457 ? -7.367 16.656 -7.641 1 98.5 457 ALA B N 1
ATOM 8884 C CA . ALA B 1 457 ? -6.703 15.43 -8.086 1 98.5 457 ALA B CA 1
ATOM 8885 C C . ALA B 1 457 ? -7.402 14.844 -9.312 1 98.5 457 ALA B C 1
ATOM 8887 O O . ALA B 1 457 ? -8.258 13.969 -9.188 1 98.5 457 ALA B O 1
ATOM 8888 N N . ASP B 1 458 ? -7.02 15.344 -10.492 1 98.81 458 ASP B N 1
ATOM 8889 C CA . ASP B 1 458 ? -7.625 14.984 -11.766 1 98.81 458 ASP B CA 1
ATOM 8890 C C . ASP B 1 458 ? -7.012 13.703 -12.32 1 98.81 458 ASP B C 1
ATOM 8892 O O . ASP B 1 458 ? -6.285 13.734 -13.32 1 98.81 458 ASP B O 1
ATOM 8896 N N . VAL B 1 459 ? -7.305 12.586 -11.695 1 98.94 459 VAL B N 1
ATOM 8897 C CA . VAL B 1 459 ? -6.695 11.289 -11.984 1 98.94 459 VAL B CA 1
ATOM 8898 C C . VAL B 1 459 ? -7.773 10.211 -12.047 1 98.94 459 VAL B C 1
ATOM 8900 O O . VAL B 1 459 ? -8.617 10.117 -11.148 1 98.94 459 VAL B O 1
ATOM 8903 N N . VAL B 1 460 ? -7.82 9.461 -13.109 1 98.94 460 VAL B N 1
ATOM 8904 C CA . VAL B 1 460 ? -8.664 8.273 -13.219 1 98.94 460 VAL B CA 1
ATOM 8905 C C . VAL B 1 460 ? -7.801 7.016 -13.18 1 98.94 460 VAL B C 1
ATOM 8907 O O . VAL B 1 460 ? -6.852 6.883 -13.953 1 98.94 460 VAL B O 1
ATOM 8910 N N . VAL B 1 461 ? -8.039 6.145 -12.281 1 98.94 461 VAL B N 1
ATOM 8911 C CA . VAL B 1 461 ? -7.336 4.871 -12.203 1 98.94 461 VAL B CA 1
ATOM 8912 C C . VAL B 1 461 ? -8.234 3.75 -12.719 1 98.94 461 VAL B C 1
ATOM 8914 O O . VAL B 1 461 ? -9.281 3.467 -12.133 1 98.94 461 VAL B O 1
ATOM 8917 N N . ARG B 1 462 ? -7.902 3.129 -13.828 1 98.75 462 ARG B N 1
ATOM 8918 C CA . ARG B 1 462 ? -8.648 2.002 -14.375 1 98.75 462 ARG B CA 1
ATOM 8919 C C . ARG B 1 462 ? -8.25 0.697 -13.688 1 98.75 462 ARG B C 1
ATOM 8921 O O . ARG B 1 462 ? -7.062 0.4 -13.555 1 98.75 462 ARG B O 1
ATOM 8928 N N . MET B 1 463 ? -9.242 -0.09 -13.305 1 98.19 463 MET B N 1
ATOM 8929 C CA . MET B 1 463 ? -9.062 -1.249 -12.438 1 98.19 463 MET B CA 1
ATOM 8930 C C . MET B 1 463 ? -9.695 -2.492 -13.055 1 98.19 463 MET B C 1
ATOM 8932 O O . MET B 1 463 ? -10.812 -2.871 -12.688 1 98.19 463 MET B O 1
ATOM 8936 N N . PRO B 1 464 ? -9.031 -3.227 -13.984 1 98.19 464 PRO B N 1
ATOM 8937 C CA . PRO B 1 464 ? -9.555 -4.535 -14.383 1 98.19 464 PRO B CA 1
ATOM 8938 C C . PRO B 1 464 ? -9.656 -5.512 -13.211 1 98.19 464 PRO B C 1
ATOM 8940 O O . PRO B 1 464 ? -8.641 -5.824 -12.578 1 98.19 464 PRO B O 1
ATOM 8943 N N . THR B 1 465 ? -10.875 -6.023 -12.938 1 98.12 465 THR B N 1
ATOM 8944 C CA . THR B 1 465 ? -11.125 -6.762 -11.703 1 98.12 465 THR B CA 1
ATOM 8945 C C . THR B 1 465 ? -12.016 -7.969 -11.969 1 98.12 465 THR B C 1
ATOM 8947 O O . THR B 1 465 ? -12.516 -8.148 -13.086 1 98.12 465 THR B O 1
ATOM 8950 N N . GLY B 1 466 ? -12.102 -8.82 -10.953 1 97.62 466 GLY B N 1
ATOM 8951 C CA . GLY B 1 466 ? -13.164 -9.812 -10.922 1 97.62 466 GLY B CA 1
ATOM 8952 C C . GLY B 1 466 ? -12.68 -11.227 -11.195 1 97.62 466 GLY B C 1
ATOM 8953 O O . GLY B 1 466 ? -11.625 -11.414 -11.797 1 97.62 466 GLY B O 1
ATOM 8954 N N . ALA B 1 467 ? -13.445 -12.188 -10.719 1 97.56 467 ALA B N 1
ATOM 8955 C CA . ALA B 1 467 ? -13.195 -13.617 -10.875 1 97.56 467 ALA B CA 1
ATOM 8956 C C . ALA B 1 467 ? -13.945 -14.18 -12.078 1 97.56 467 ALA B C 1
ATOM 8958 O O . ALA B 1 467 ? -14.445 -13.43 -12.914 1 97.56 467 ALA B O 1
ATOM 8959 N N . GLY B 1 468 ? -13.914 -15.414 -12.234 1 94.69 468 GLY B N 1
ATOM 8960 C CA . GLY B 1 468 ? -14.664 -16.078 -13.289 1 94.69 468 GLY B CA 1
ATOM 8961 C C . GLY B 1 468 ? -13.805 -16.484 -14.469 1 94.69 468 GLY B C 1
ATOM 8962 O O . GLY B 1 468 ? -14.312 -16.984 -15.469 1 94.69 468 GLY B O 1
ATOM 8963 N N . VAL B 1 469 ? -12.523 -16.266 -14.297 1 91.12 469 VAL B N 1
ATOM 8964 C CA . VAL B 1 469 ? -11.648 -16.609 -15.414 1 91.12 469 VAL B CA 1
ATOM 8965 C C . VAL B 1 469 ? -10.547 -17.547 -14.945 1 91.12 469 VAL B C 1
ATOM 8967 O O . VAL B 1 469 ? -9.531 -17.734 -15.633 1 91.12 469 VAL B O 1
ATOM 8970 N N . ALA B 1 470 ? -10.68 -18.078 -13.758 1 92.12 470 ALA B N 1
ATOM 8971 C CA . ALA B 1 470 ? -9.758 -19.062 -13.195 1 92.12 470 ALA B CA 1
ATOM 8972 C C . ALA B 1 470 ? -8.32 -18.531 -13.203 1 92.12 470 ALA B C 1
ATOM 8974 O O . ALA B 1 470 ? -7.406 -19.203 -13.672 1 92.12 470 ALA B O 1
ATOM 8975 N N . ALA B 1 471 ? -8.18 -17.312 -12.664 1 92.19 471 ALA B N 1
ATOM 8976 C CA . ALA B 1 471 ? -6.863 -16.703 -12.68 1 92.19 471 ALA B CA 1
ATOM 8977 C C . ALA B 1 471 ? -6.227 -16.719 -11.289 1 92.19 471 ALA B C 1
ATOM 8979 O O . ALA B 1 471 ? -5.09 -16.281 -11.117 1 92.19 471 ALA B O 1
ATOM 8980 N N . GLY B 1 472 ? -6.926 -17.219 -10.336 1 95.06 472 GLY B N 1
ATOM 8981 C CA . GLY B 1 472 ? -6.332 -17.469 -9.023 1 95.06 472 GLY B CA 1
ATOM 8982 C C . GLY B 1 472 ? -6.371 -16.25 -8.125 1 95.06 472 GLY B C 1
ATOM 8983 O O . GLY B 1 472 ? -7.074 -15.273 -8.406 1 95.06 472 GLY B O 1
ATOM 8984 N N . PRO B 1 473 ? -5.672 -16.297 -7.016 1 96.69 473 PRO B N 1
ATOM 8985 C CA . PRO B 1 473 ? -5.887 -15.352 -5.914 1 96.69 473 PRO B CA 1
ATOM 8986 C C . PRO B 1 473 ? -5.309 -13.969 -6.199 1 96.69 473 PRO B C 1
ATOM 8988 O O . PRO B 1 473 ? -5.629 -13.008 -5.5 1 96.69 473 PRO B O 1
ATOM 8991 N N . PHE B 1 474 ? -4.473 -13.789 -7.195 1 96.38 474 PHE B N 1
ATOM 8992 C CA . PHE B 1 474 ? -3.768 -12.523 -7.344 1 96.38 474 PHE B CA 1
ATOM 8993 C C . PHE B 1 474 ? -4.109 -11.867 -8.68 1 96.38 474 PHE B C 1
ATOM 8995 O O . PHE B 1 474 ? -3.451 -10.906 -9.086 1 96.38 474 PHE B O 1
ATOM 9002 N N . HIS B 1 475 ? -5.145 -12.352 -9.391 1 96.06 475 HIS B N 1
ATOM 9003 C CA . HIS B 1 475 ? -5.582 -11.758 -10.648 1 96.06 475 HIS B CA 1
ATOM 9004 C C . HIS B 1 475 ? -7.105 -11.734 -10.742 1 96.06 475 HIS B C 1
ATOM 9006 O O . HIS B 1 475 ? -7.66 -11.562 -11.828 1 96.06 475 HIS B O 1
ATOM 9012 N N . SER B 1 476 ? -7.746 -12.016 -9.602 1 97.25 476 SER B N 1
ATOM 9013 C CA . SER B 1 476 ? -9.195 -12.18 -9.703 1 97.25 476 SER B CA 1
ATOM 9014 C C . SER B 1 476 ? -9.906 -11.461 -8.562 1 97.25 476 SER B C 1
ATOM 9016 O O . SER B 1 476 ? -11.109 -11.641 -8.359 1 97.25 476 SER B O 1
ATOM 9018 N N . GLN B 1 477 ? -9.188 -10.656 -7.883 1 95.75 477 GLN B N 1
ATOM 9019 C CA . GLN B 1 477 ? -9.766 -10.047 -6.688 1 95.75 477 GLN B CA 1
ATOM 9020 C C . GLN B 1 477 ? -10.758 -8.945 -7.051 1 95.75 477 GLN B C 1
ATOM 9022 O O . GLN B 1 477 ? -10.633 -8.32 -8.109 1 95.75 477 GLN B O 1
ATOM 9027 N N . SER B 1 478 ? -11.742 -8.797 -6.188 1 95.56 478 SER B N 1
ATOM 9028 C CA . SER B 1 478 ? -12.578 -7.602 -6.105 1 95.56 478 SER B CA 1
ATOM 9029 C C . SER B 1 478 ? -12.133 -6.688 -4.973 1 95.56 478 SER B C 1
ATOM 9031 O O . SER B 1 478 ? -12.117 -7.094 -3.807 1 95.56 478 SER B O 1
ATOM 9033 N N . ASN B 1 479 ? -11.75 -5.488 -5.289 1 94.56 479 ASN B N 1
ATOM 9034 C CA . ASN B 1 479 ? -11.055 -4.668 -4.297 1 94.56 479 ASN B CA 1
ATOM 9035 C C . ASN B 1 479 ? -11.805 -3.363 -4.031 1 94.56 479 ASN B C 1
ATOM 9037 O O . ASN B 1 479 ? -11.281 -2.471 -3.361 1 94.56 479 ASN B O 1
ATOM 9041 N N . GLU B 1 480 ? -12.984 -3.184 -4.535 1 98 480 GLU B N 1
ATOM 9042 C CA . GLU B 1 480 ? -13.672 -1.895 -4.453 1 98 480 GLU B CA 1
ATOM 9043 C C . GLU B 1 480 ? -13.969 -1.52 -3.004 1 98 480 GLU B C 1
ATOM 9045 O O . GLU B 1 480 ? -13.977 -0.338 -2.652 1 98 480 GLU B O 1
ATOM 9050 N N . ALA B 1 481 ? -14.148 -2.545 -2.123 1 97.5 481 ALA B N 1
ATOM 9051 C CA . ALA B 1 481 ? -14.477 -2.27 -0.726 1 97.5 481 ALA B CA 1
ATOM 9052 C C . ALA B 1 481 ? -13.297 -1.615 -0.009 1 97.5 481 ALA B C 1
ATOM 9054 O O . ALA B 1 481 ? -13.484 -0.84 0.931 1 97.5 481 ALA B O 1
ATOM 9055 N N . TRP B 1 482 ? -12.047 -1.942 -0.429 1 96.88 482 TRP B N 1
ATOM 9056 C CA . TRP B 1 482 ? -10.852 -1.361 0.183 1 96.88 482 TRP B CA 1
ATOM 9057 C C . TRP B 1 482 ? -10.891 0.161 0.096 1 96.88 482 TRP B C 1
ATOM 9059 O O . TRP B 1 482 ? -10.336 0.85 0.96 1 96.88 482 TRP B O 1
ATOM 9069 N N . PHE B 1 483 ? -11.523 0.666 -0.929 1 98.19 483 PHE B N 1
ATOM 9070 C CA . PHE B 1 483 ? -11.453 2.094 -1.223 1 98.19 483 PHE B CA 1
ATOM 9071 C C . PHE B 1 483 ? -12.766 2.779 -0.881 1 98.19 483 PHE B C 1
ATOM 9073 O O . PHE B 1 483 ? -12.805 3.992 -0.666 1 98.19 483 PHE B O 1
ATOM 9080 N N . PHE B 1 484 ? -13.82 1.976 -0.818 1 98.25 484 PHE B N 1
ATOM 9081 C CA . PHE B 1 484 ? -15.156 2.502 -0.602 1 98.25 484 PHE B CA 1
ATOM 9082 C C . PHE B 1 484 ? -15.234 3.275 0.709 1 98.25 484 PHE B C 1
ATOM 9084 O O . PHE B 1 484 ? -15.945 4.277 0.806 1 98.25 484 PHE B O 1
ATOM 9091 N N . HIS B 1 485 ? -14.438 2.895 1.725 1 97.38 485 HIS B N 1
ATOM 9092 C CA . HIS B 1 485 ? -14.438 3.496 3.053 1 97.38 485 HIS B CA 1
ATOM 9093 C C . HIS B 1 485 ? -13.531 4.723 3.102 1 97.38 485 HIS B C 1
ATOM 9095 O O . HIS B 1 485 ? -13.328 5.309 4.168 1 97.38 485 HIS B O 1
ATOM 9101 N N . THR B 1 486 ? -13.016 5.215 2.02 1 97.38 486 THR B N 1
ATOM 9102 C CA . THR B 1 486 ? -12.109 6.359 1.998 1 97.38 486 THR B CA 1
ATOM 9103 C C . THR B 1 486 ? -12.812 7.598 1.449 1 97.38 486 THR B C 1
ATOM 9105 O O . THR B 1 486 ? -13.102 7.672 0.255 1 97.38 486 THR B O 1
ATOM 9108 N N . PRO B 1 487 ? -13.031 8.602 2.303 1 97.69 487 PRO B N 1
ATOM 9109 C CA . PRO B 1 487 ? -13.617 9.836 1.778 1 97.69 487 PRO B CA 1
ATOM 9110 C C . PRO B 1 487 ? -12.734 10.516 0.73 1 97.69 487 PRO B C 1
ATOM 9112 O O . PRO B 1 487 ? -11.508 10.539 0.872 1 97.69 487 PRO B O 1
ATOM 9115 N N . GLY B 1 488 ? -13.328 11.016 -0.265 1 98.31 488 GLY B N 1
ATOM 9116 C CA . GLY B 1 488 ? -12.617 11.828 -1.241 1 98.31 488 GLY B CA 1
ATOM 9117 C C . GLY B 1 488 ? -12.375 11.102 -2.551 1 98.31 488 GLY B C 1
ATOM 9118 O O . GLY B 1 488 ? -11.812 11.672 -3.486 1 98.31 488 GLY B O 1
ATOM 9119 N N . LEU B 1 489 ? -12.859 9.844 -2.648 1 98.69 489 LEU B N 1
ATOM 9120 C CA . LEU B 1 489 ? -12.758 9.07 -3.883 1 98.69 489 LEU B CA 1
ATOM 9121 C C . LEU B 1 489 ? -14.117 8.93 -4.551 1 98.69 489 LEU B C 1
ATOM 9123 O O . LEU B 1 489 ? -15.148 8.992 -3.879 1 98.69 489 LEU B O 1
ATOM 9127 N N . LYS B 1 490 ? -14.109 8.852 -5.824 1 98.75 490 LYS B N 1
ATOM 9128 C CA . LYS B 1 490 ? -15.281 8.414 -6.574 1 98.75 490 LYS B CA 1
ATOM 9129 C C . LYS B 1 490 ? -15.039 7.043 -7.207 1 98.75 490 LYS B C 1
ATOM 9131 O O . LYS B 1 490 ? -13.93 6.742 -7.648 1 98.75 490 LYS B O 1
ATOM 9136 N N . ILE B 1 491 ? -16.047 6.191 -7.168 1 98.88 491 ILE B N 1
ATOM 9137 C CA . ILE B 1 491 ? -15.891 4.812 -7.629 1 98.88 491 ILE B CA 1
ATOM 9138 C C . ILE B 1 491 ? -17.016 4.465 -8.594 1 98.88 491 ILE B C 1
ATOM 9140 O O . ILE B 1 491 ? -18.203 4.586 -8.25 1 98.88 491 ILE B O 1
ATOM 9144 N N . VAL B 1 492 ? -16.656 4.016 -9.789 1 98.75 492 VAL B N 1
ATOM 9145 C CA . VAL B 1 492 ? -17.609 3.627 -10.82 1 98.75 492 VAL B CA 1
ATOM 9146 C C . VAL B 1 492 ? -17.359 2.178 -11.234 1 98.75 492 VAL B C 1
ATOM 9148 O O . VAL B 1 492 ? -16.219 1.73 -11.297 1 98.75 492 VAL B O 1
ATOM 9151 N N . TYR B 1 493 ? -18.453 1.406 -11.453 1 98.81 493 TYR B N 1
ATOM 9152 C CA . TYR B 1 493 ? -18.375 -0.01 -11.797 1 98.81 493 TYR B CA 1
ATOM 9153 C C . TYR B 1 493 ? -19.453 -0.388 -12.797 1 98.81 493 TYR B C 1
ATOM 9155 O O . TYR B 1 493 ? -20.484 -0.978 -12.422 1 98.81 493 TYR B O 1
ATOM 9163 N N . PRO B 1 494 ? -19.25 -0.166 -14.109 1 98.75 494 PRO B N 1
ATOM 9164 C CA . PRO B 1 494 ? -20.266 -0.408 -15.133 1 98.75 494 PRO B CA 1
ATOM 9165 C C . PRO B 1 494 ? -20.516 -1.895 -15.383 1 98.75 494 PRO B C 1
ATOM 9167 O O . PRO B 1 494 ? -19.609 -2.715 -15.18 1 98.75 494 PRO B O 1
ATOM 9170 N N . SER B 1 495 ? -21.703 -2.209 -15.891 1 98.69 495 SER B N 1
ATOM 9171 C CA . SER B 1 495 ? -22.078 -3.6 -16.125 1 98.69 495 SER B CA 1
ATOM 9172 C C . SER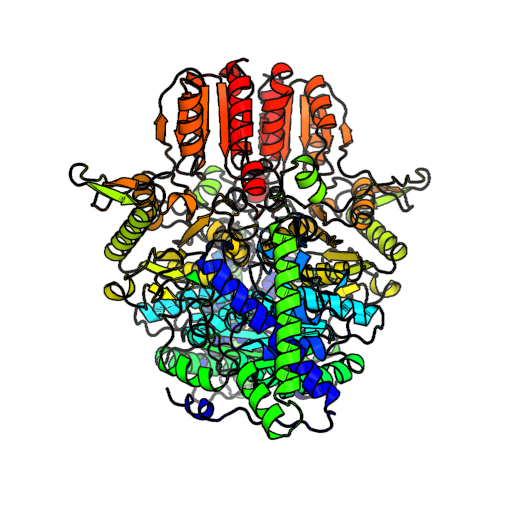 B 1 495 ? -22.219 -3.896 -17.609 1 98.69 495 SER B C 1
ATOM 9174 O O . SER B 1 495 ? -22.375 -5.055 -18.016 1 98.69 495 SER B O 1
ATOM 9176 N N . ASN B 1 496 ? -22.188 -2.893 -18.469 1 98.56 496 ASN B N 1
ATOM 9177 C CA . ASN B 1 496 ? -22.422 -3.092 -19.906 1 98.56 496 ASN B CA 1
ATOM 9178 C C . ASN B 1 496 ? -21.609 -2.104 -20.734 1 98.56 496 ASN B C 1
ATOM 9180 O O . ASN B 1 496 ? -21.109 -1.11 -20.219 1 98.56 496 ASN B O 1
ATOM 9184 N N . PRO B 1 497 ? -21.469 -2.332 -22.047 1 98.62 497 PRO B N 1
ATOM 9185 C CA . PRO B 1 497 ? -20.578 -1.541 -22.906 1 98.62 497 PRO B CA 1
ATOM 9186 C C . PRO B 1 497 ? -20.969 -0.067 -22.969 1 98.62 497 PRO B C 1
ATOM 9188 O O . PRO B 1 497 ? -20.109 0.811 -22.844 1 98.62 497 PRO B O 1
ATOM 9191 N N . ALA B 1 498 ? -22.281 0.227 -23.141 1 98.12 498 ALA B N 1
ATOM 9192 C CA . ALA B 1 498 ? -22.719 1.613 -23.266 1 98.12 498 ALA B CA 1
ATOM 9193 C C . ALA B 1 498 ? -22.406 2.402 -22 1 98.12 498 ALA B C 1
ATOM 9195 O O . ALA B 1 498 ? -21.906 3.529 -22.078 1 98.12 498 ALA B O 1
ATOM 9196 N N . ASP B 1 499 ? -22.719 1.819 -20.859 1 98.62 499 ASP B N 1
ATOM 9197 C CA . ASP B 1 499 ? -22.422 2.469 -19.578 1 98.62 499 ASP B CA 1
ATOM 9198 C C . ASP B 1 499 ? -20.906 2.627 -19.391 1 98.62 499 ASP B C 1
ATOM 9200 O O . ASP B 1 499 ? -20.453 3.635 -18.844 1 98.62 499 ASP B O 1
ATOM 9204 N N . ALA B 1 500 ? -20.172 1.609 -19.781 1 98.81 500 ALA B N 1
ATOM 9205 C CA . ALA B 1 500 ? -18.719 1.661 -19.625 1 98.81 500 ALA B CA 1
ATOM 9206 C C . ALA B 1 500 ? -18.125 2.867 -20.344 1 98.81 500 ALA B C 1
ATOM 9208 O O . ALA B 1 500 ? -17.328 3.613 -19.766 1 98.81 500 ALA B O 1
ATOM 9209 N N . LYS B 1 501 ? -18.469 3.043 -21.594 1 98.69 501 LYS B N 1
ATOM 9210 C CA . LYS B 1 501 ? -17.953 4.168 -22.375 1 98.69 501 LYS B CA 1
ATOM 9211 C C . LYS B 1 501 ? -18.406 5.496 -21.781 1 98.69 501 LYS B C 1
ATOM 9213 O O . LYS B 1 501 ? -17.578 6.383 -21.531 1 98.69 501 LYS B O 1
ATOM 9218 N N . GLY B 1 502 ? -19.703 5.652 -21.516 1 98.62 502 GLY B N 1
ATOM 9219 C CA . GLY B 1 502 ? -20.266 6.91 -21.031 1 98.62 502 GLY B CA 1
ATOM 9220 C C . GLY B 1 502 ? -19.734 7.305 -19.656 1 98.62 502 GLY B C 1
ATOM 9221 O O . GLY B 1 502 ? -19.484 8.484 -19.406 1 98.62 502 GLY B O 1
ATOM 9222 N N . LEU B 1 503 ? -19.609 6.355 -18.766 1 98.88 503 LEU B N 1
ATOM 9223 C CA . LEU B 1 503 ? -19.125 6.625 -17.406 1 98.88 503 LEU B CA 1
ATOM 9224 C C . LEU B 1 503 ? -17.625 6.934 -17.422 1 98.88 503 LEU B C 1
ATOM 9226 O O . LEU B 1 503 ? -17.141 7.738 -16.625 1 98.88 503 LEU B O 1
ATOM 9230 N N . LEU B 1 504 ? -16.859 6.246 -18.266 1 98.88 504 LEU B N 1
ATOM 9231 C CA . LEU B 1 504 ? -15.438 6.551 -18.391 1 98.88 504 LEU B CA 1
ATOM 9232 C C . LEU B 1 504 ? -15.227 7.984 -18.859 1 98.88 504 LEU B C 1
ATOM 9234 O O . LEU B 1 504 ? -14.391 8.711 -18.312 1 98.88 504 LEU B O 1
ATOM 9238 N N . ASN B 1 505 ? -15.969 8.359 -19.938 1 98.81 505 ASN B N 1
ATOM 9239 C CA . ASN B 1 505 ? -15.906 9.742 -20.406 1 98.81 505 ASN B CA 1
ATOM 9240 C C . ASN B 1 505 ? -16.234 10.727 -19.297 1 98.81 505 ASN B C 1
ATOM 9242 O O . ASN B 1 505 ? -15.562 11.75 -19.141 1 98.81 505 ASN B O 1
ATOM 9246 N N . ALA B 1 506 ? -17.281 10.406 -18.5 1 98.88 506 ALA B N 1
ATOM 9247 C CA . ALA B 1 506 ? -17.688 11.266 -17.391 1 98.88 506 ALA B CA 1
ATOM 9248 C C . ALA B 1 506 ? -16.578 11.375 -16.359 1 98.88 506 ALA B C 1
ATOM 9250 O O . ALA B 1 506 ? -16.328 12.453 -15.82 1 98.88 506 ALA B O 1
ATOM 9251 N N . ALA B 1 507 ? -15.961 10.273 -16.047 1 98.88 507 ALA B N 1
ATOM 9252 C CA . ALA B 1 507 ? -14.883 10.25 -15.07 1 98.88 507 ALA B CA 1
ATOM 9253 C C . ALA B 1 507 ? -13.711 11.117 -15.516 1 98.88 507 ALA B C 1
ATOM 9255 O O . ALA B 1 507 ? -13.125 11.844 -14.711 1 98.88 507 ALA B O 1
ATOM 9256 N N . ILE B 1 508 ? -13.328 11.023 -16.766 1 98.81 508 ILE B N 1
ATOM 9257 C CA . ILE B 1 508 ? -12.188 11.766 -17.297 1 98.81 508 ILE B CA 1
ATOM 9258 C C . ILE B 1 508 ? -12.516 13.258 -17.328 1 98.81 508 ILE B C 1
ATOM 9260 O O . ILE B 1 508 ? -11.641 14.094 -17.062 1 98.81 508 ILE B O 1
ATOM 9264 N N . GLU B 1 509 ? -13.758 13.586 -17.562 1 98.31 509 GLU B N 1
ATOM 9265 C CA . GLU B 1 509 ? -14.188 14.984 -17.594 1 98.31 509 GLU B CA 1
ATOM 9266 C C . GLU B 1 509 ? -14.094 15.625 -16.219 1 98.31 509 GLU B C 1
ATOM 9268 O O . GLU B 1 509 ? -13.727 16.797 -16.078 1 98.31 509 GLU B O 1
ATOM 9273 N N . ASP B 1 510 ? -14.414 14.906 -15.18 1 98.44 510 ASP B N 1
ATOM 9274 C CA . ASP B 1 510 ? -14.5 15.352 -13.797 1 98.44 510 ASP B CA 1
ATOM 9275 C C . ASP B 1 510 ? -13.109 15.531 -13.188 1 98.44 510 ASP B C 1
ATOM 9277 O O . ASP B 1 510 ? -12.25 14.656 -13.312 1 98.44 510 ASP B O 1
ATOM 9281 N N . PRO B 1 511 ? -12.789 16.656 -12.539 1 98.38 511 PRO B N 1
ATOM 9282 C CA . PRO B 1 511 ? -11.438 16.953 -12.047 1 98.38 511 PRO B CA 1
ATOM 9283 C C . PRO B 1 511 ? -11.125 16.234 -10.734 1 98.38 511 PRO B C 1
ATOM 9285 O O . PRO B 1 511 ? -10.117 16.531 -10.086 1 98.38 511 PRO B O 1
ATOM 9288 N N . ASN B 1 512 ? -11.969 15.359 -10.227 1 98.75 512 ASN B N 1
ATOM 9289 C CA . ASN B 1 512 ? -11.781 14.617 -8.977 1 98.75 512 ASN B CA 1
ATOM 9290 C C . ASN B 1 512 ? -11.211 13.227 -9.234 1 98.75 512 ASN B C 1
ATOM 9292 O O . ASN B 1 512 ? -11.172 12.766 -10.383 1 98.75 512 ASN B O 1
ATOM 9296 N N . PRO B 1 513 ? -10.641 12.578 -8.227 1 98.88 513 PRO B N 1
ATOM 9297 C CA . PRO B 1 513 ? -10.062 11.25 -8.445 1 98.88 513 PRO B CA 1
ATOM 9298 C C . PRO B 1 513 ? -11.117 10.156 -8.578 1 98.88 513 PRO B C 1
ATOM 9300 O O . PRO B 1 513 ? -12.062 10.109 -7.777 1 98.88 513 PRO B O 1
ATOM 9303 N N . TYR B 1 514 ? -10.969 9.281 -9.57 1 98.88 514 TYR B N 1
ATOM 9304 C CA . TYR B 1 514 ? -11.891 8.195 -9.859 1 98.88 514 TYR B CA 1
ATOM 9305 C C . TYR B 1 514 ? -11.172 6.852 -9.836 1 98.88 514 TYR B C 1
ATOM 9307 O O . TYR B 1 514 ? -10.047 6.734 -10.328 1 98.88 514 TYR B O 1
ATOM 9315 N N . LEU B 1 515 ? -11.719 5.902 -9.195 1 98.94 515 LEU B N 1
ATOM 9316 C CA . LEU B 1 515 ? -11.422 4.496 -9.445 1 98.94 515 LEU B CA 1
ATOM 9317 C C . LEU B 1 515 ? -12.453 3.885 -10.391 1 98.94 515 LEU B C 1
ATOM 9319 O O . LEU B 1 515 ? -13.648 3.852 -10.07 1 98.94 515 LEU B O 1
ATOM 9323 N N . PHE B 1 516 ? -12.031 3.463 -11.508 1 98.88 516 PHE B N 1
ATOM 9324 C CA . PHE B 1 516 ? -12.906 2.936 -12.547 1 98.88 516 PHE B CA 1
ATOM 9325 C C . PHE B 1 516 ? -12.734 1.429 -12.688 1 98.88 516 PHE B C 1
ATOM 9327 O O . PHE B 1 516 ? -11.797 0.965 -13.352 1 98.88 516 PHE B O 1
ATOM 9334 N N . PHE B 1 517 ? -13.68 0.69 -12.141 1 98.81 517 PHE B N 1
ATOM 9335 C CA . PHE B 1 517 ? -13.578 -0.765 -12.117 1 98.81 517 PHE B CA 1
ATOM 9336 C C . PHE B 1 517 ? -14.148 -1.365 -13.398 1 98.81 517 PHE B C 1
ATOM 9338 O O . PHE B 1 517 ? -15.211 -0.948 -13.867 1 98.81 517 PHE B O 1
ATOM 9345 N N . GLU B 1 518 ? -13.43 -2.305 -13.992 1 98.56 518 GLU B N 1
ATOM 9346 C CA . GLU B 1 518 ? -13.812 -3.018 -15.211 1 98.56 518 GLU B CA 1
ATOM 9347 C C . GLU B 1 518 ? -13.75 -4.527 -15.008 1 98.56 518 GLU B C 1
ATOM 9349 O O . GLU B 1 518 ? -12.664 -5.098 -14.852 1 98.56 518 GLU B O 1
ATOM 9354 N N . HIS B 1 519 ? -14.891 -5.176 -15.055 1 98.38 519 HIS B N 1
ATOM 9355 C CA . HIS B 1 519 ? -14.883 -6.621 -14.852 1 98.38 519 HIS B CA 1
ATOM 9356 C C . HIS B 1 519 ? -14.289 -7.34 -16.062 1 98.38 519 HIS B C 1
ATOM 9358 O O . HIS B 1 519 ? -14.836 -7.273 -17.156 1 98.38 519 HIS B O 1
ATOM 9364 N N . LYS B 1 520 ? -13.266 -8.117 -15.867 1 97.12 520 LYS B N 1
ATOM 9365 C CA . LYS B 1 520 ? -12.484 -8.703 -16.953 1 97.12 520 LYS B CA 1
ATOM 9366 C C . LYS B 1 520 ? -13.305 -9.734 -17.719 1 97.12 520 LYS B C 1
ATOM 9368 O O . LYS B 1 520 ? -13.148 -9.883 -18.938 1 97.12 520 LYS B O 1
ATOM 9373 N N . ALA B 1 521 ? -14.172 -10.445 -17 1 97.06 521 ALA B N 1
ATOM 9374 C CA . ALA B 1 521 ? -14.977 -11.469 -17.656 1 97.06 521 ALA B CA 1
ATOM 9375 C C . ALA B 1 521 ? -15.977 -10.852 -18.625 1 97.06 521 ALA B C 1
ATOM 9377 O O . ALA B 1 521 ? -16.5 -11.531 -19.5 1 97.06 521 ALA B O 1
ATOM 9378 N N . LEU B 1 522 ? -16.234 -9.555 -18.5 1 98.06 522 LEU B N 1
ATOM 9379 C CA . LEU B 1 522 ? -17.188 -8.867 -19.359 1 98.06 522 LEU B CA 1
ATOM 9380 C C . LEU B 1 522 ? -16.5 -8.305 -20.594 1 98.06 522 LEU B C 1
ATOM 9382 O O . LEU B 1 522 ? -17.156 -7.938 -21.562 1 98.06 522 LEU B O 1
ATOM 9386 N N . TYR B 1 523 ? -15.234 -8.227 -20.609 1 97.38 523 TYR B N 1
ATOM 9387 C CA . TYR B 1 523 ? -14.492 -7.547 -21.672 1 97.38 523 TYR B CA 1
ATOM 9388 C C . TYR B 1 523 ? -14.914 -8.055 -23.047 1 97.38 523 TYR B C 1
ATOM 9390 O O . TYR B 1 523 ? -15.281 -7.258 -23.922 1 97.38 523 TYR B O 1
ATOM 9398 N N . ARG B 1 524 ? -14.922 -9.43 -23.188 1 96.31 524 ARG B N 1
ATOM 9399 C CA . ARG B 1 524 ? -15.148 -9.969 -24.516 1 96.31 524 ARG B CA 1
ATOM 9400 C C . ARG B 1 524 ? -16.406 -10.836 -24.547 1 96.31 524 ARG B C 1
ATOM 9402 O O . ARG B 1 524 ? -16.875 -11.219 -25.625 1 96.31 524 ARG B O 1
ATOM 9409 N N . SER B 1 525 ? -16.969 -11.062 -23.406 1 96.25 525 SER B N 1
ATOM 9410 C CA . SER B 1 525 ? -18.094 -12 -23.328 1 96.25 525 SER B CA 1
ATOM 9411 C C . SER B 1 525 ? -19.422 -11.297 -23.594 1 96.25 525 SER B C 1
ATOM 9413 O O . SER B 1 525 ? -20.438 -11.953 -23.844 1 96.25 525 SER B O 1
ATOM 9415 N N . ILE B 1 526 ? -19.391 -9.945 -23.516 1 97.06 526 ILE B N 1
ATOM 9416 C CA . ILE B 1 526 ? -20.656 -9.258 -23.734 1 97.06 526 ILE B CA 1
ATOM 9417 C C . ILE B 1 526 ? -20.469 -8.164 -24.781 1 97.06 526 ILE B C 1
ATOM 9419 O O . ILE B 1 526 ? -19.391 -7.586 -24.906 1 97.06 526 ILE B O 1
ATOM 9423 N N . SER B 1 527 ? -21.469 -7.938 -25.562 1 98 527 SER B N 1
ATOM 9424 C CA . SER B 1 527 ? -21.578 -6.855 -26.531 1 98 527 SER B CA 1
ATOM 9425 C C . SER B 1 527 ? -22.906 -6.129 -26.406 1 98 527 SER B C 1
ATOM 9427 O O . SER B 1 527 ? -23.844 -6.637 -25.781 1 98 527 SER B O 1
ATOM 9429 N N . GLY B 1 528 ? -22.969 -4.977 -26.844 1 97 528 GLY B N 1
ATOM 9430 C CA . GLY B 1 528 ? -24.203 -4.195 -26.875 1 97 528 GLY B CA 1
ATOM 9431 C C . GLY B 1 528 ? -24.109 -2.986 -27.797 1 97 528 GLY B C 1
ATOM 9432 O O . GLY B 1 528 ? -23.031 -2.682 -28.328 1 97 528 GLY B O 1
ATOM 9433 N N . GLN B 1 529 ? -25.297 -2.443 -28.016 1 96.88 529 GLN B N 1
ATOM 9434 C CA . GLN B 1 529 ? -25.344 -1.221 -28.812 1 96.88 529 GLN B CA 1
ATOM 9435 C C . GLN B 1 529 ? -24.734 -0.047 -28.047 1 96.88 529 GLN B C 1
ATOM 9437 O O . GLN B 1 529 ? -25.156 0.257 -26.922 1 96.88 529 GLN B O 1
ATOM 9442 N N . VAL B 1 530 ? -23.734 0.583 -28.641 1 98.19 530 VAL B N 1
ATOM 9443 C CA . VAL B 1 530 ? -23.031 1.719 -28.047 1 98.19 530 VAL B CA 1
ATOM 9444 C C . VAL B 1 530 ? -23.094 2.912 -28.984 1 98.19 530 VAL B C 1
ATOM 9446 O O . VAL B 1 530 ? -22.672 2.811 -30.141 1 98.19 530 VAL B O 1
ATOM 9449 N N . PRO B 1 531 ? -23.609 4.012 -28.484 1 97.88 531 PRO B N 1
ATOM 9450 C CA . PRO B 1 531 ? -23.562 5.199 -29.344 1 97.88 531 PRO B CA 1
ATOM 9451 C C . PRO B 1 531 ? -22.156 5.52 -29.828 1 97.88 531 PRO B C 1
ATOM 9453 O O . PRO B 1 531 ? -21.188 5.426 -29.047 1 97.88 531 PRO B O 1
ATOM 9456 N N . ASP B 1 532 ? -22.016 5.891 -31.094 1 97.19 532 ASP B N 1
ATOM 9457 C CA . ASP B 1 532 ? -20.703 6.098 -31.688 1 97.19 532 ASP B CA 1
ATOM 9458 C C . ASP B 1 532 ? -20.109 7.434 -31.266 1 97.19 532 ASP B C 1
ATOM 9460 O O . ASP B 1 532 ? -18.891 7.59 -31.219 1 97.19 532 ASP B O 1
ATOM 9464 N N . ASP B 1 533 ? -20.953 8.375 -30.891 1 96.38 533 ASP B N 1
ATOM 9465 C CA . ASP B 1 533 ? -20.5 9.711 -30.5 1 96.38 533 ASP B CA 1
ATOM 9466 C C . ASP B 1 533 ? -19.938 9.703 -29.078 1 96.38 533 ASP B C 1
ATOM 9468 O O . ASP B 1 533 ? -20.109 8.727 -28.344 1 96.38 533 ASP B O 1
ATOM 9472 N N . TYR B 1 534 ? -19.203 10.773 -28.828 1 97.69 534 TYR B N 1
ATOM 9473 C CA . TYR B 1 534 ? -18.828 11.055 -27.453 1 97.69 534 TYR B CA 1
ATOM 9474 C C . TYR B 1 534 ? -20.047 11.406 -26.594 1 97.69 534 TYR B C 1
ATOM 9476 O O . TYR B 1 534 ? -20.891 12.203 -27.016 1 97.69 534 TYR B O 1
ATOM 9484 N N . TYR B 1 535 ? -20.25 10.766 -25.516 1 98.19 535 TYR B N 1
ATOM 9485 C CA . TYR B 1 535 ? -21.312 11.055 -24.578 1 98.19 535 TYR B CA 1
ATOM 9486 C C . TYR B 1 535 ? -20.875 10.766 -23.141 1 98.19 535 TYR B C 1
ATOM 9488 O O . TYR B 1 535 ? -19.844 10.148 -22.922 1 98.19 535 TYR B O 1
ATOM 9496 N N . THR B 1 536 ? -21.578 11.312 -22.188 1 98.5 536 THR B N 1
ATOM 9497 C CA . THR B 1 536 ? -21.312 11.047 -20.781 1 98.5 536 THR B CA 1
ATOM 9498 C C . THR B 1 536 ? -22.578 10.562 -20.078 1 98.5 536 THR B C 1
ATOM 9500 O O . THR B 1 536 ? -23.688 10.891 -20.5 1 98.5 536 THR B O 1
ATOM 9503 N N . ILE B 1 537 ? -22.422 9.75 -19.125 1 98.19 537 ILE B N 1
ATOM 9504 C CA . ILE B 1 537 ? -23.5 9.281 -18.25 1 98.19 537 ILE B CA 1
ATOM 9505 C C . ILE B 1 537 ? -23.359 9.938 -16.875 1 98.19 537 ILE B C 1
ATOM 9507 O O . ILE B 1 537 ? -22.25 10.133 -16.375 1 98.19 537 ILE B O 1
ATOM 9511 N N . GLU B 1 538 ? -24.469 10.289 -16.328 1 98 538 GLU B N 1
ATOM 9512 C CA . GLU B 1 538 ? -24.438 10.969 -15.047 1 98 538 GLU B CA 1
ATOM 9513 C C . GLU B 1 538 ? -23.875 10.062 -13.953 1 98 538 GLU B C 1
ATOM 9515 O O . GLU B 1 538 ? -24.406 8.969 -13.719 1 98 538 GLU B O 1
ATOM 9520 N N . VAL B 1 539 ? -22.828 10.531 -13.312 1 98.38 539 VAL B N 1
ATOM 9521 C CA . VAL B 1 539 ? -22.219 9.773 -12.227 1 98.38 539 VAL B CA 1
ATOM 9522 C C . VAL B 1 539 ? -23.062 9.906 -10.961 1 98.38 539 VAL B C 1
ATOM 9524 O O . VAL B 1 539 ? -23.562 10.992 -10.648 1 98.38 539 VAL B O 1
ATOM 9527 N N . GLY B 1 540 ? -23.266 8.812 -10.234 1 98.25 540 GLY B N 1
ATOM 9528 C CA . GLY B 1 540 ? -24.062 8.82 -9.016 1 98.25 540 GLY B CA 1
ATOM 9529 C C . GLY B 1 540 ? -25.516 8.461 -9.25 1 98.25 540 GLY B C 1
ATOM 9530 O O . GLY B 1 540 ? -26.328 8.492 -8.32 1 98.25 540 GLY B O 1
ATOM 9531 N N . LYS B 1 541 ? -25.828 8.102 -10.461 1 98.44 541 LYS B N 1
ATOM 9532 C CA . LYS B 1 541 ? -27.188 7.691 -10.789 1 98.44 541 LYS B CA 1
ATOM 9533 C C . LYS B 1 541 ? -27.234 6.223 -11.195 1 98.44 541 LYS B C 1
ATOM 9535 O O . LYS B 1 541 ? -26.438 5.777 -12.031 1 98.44 541 LYS B O 1
ATOM 9540 N N . ALA B 1 542 ? -28.109 5.473 -10.594 1 98.75 542 ALA B N 1
ATOM 9541 C CA . ALA B 1 542 ? -28.328 4.062 -10.906 1 98.75 542 ALA B CA 1
ATOM 9542 C C . ALA B 1 542 ? -29.266 3.893 -12.094 1 98.75 542 ALA B C 1
ATOM 9544 O O . ALA B 1 542 ? -29.844 4.867 -12.578 1 98.75 542 ALA B O 1
ATOM 9545 N N . LYS B 1 543 ? -29.328 2.688 -12.617 1 98.62 543 LYS B N 1
ATOM 9546 C CA . LYS B 1 543 ? -30.203 2.352 -13.727 1 98.62 543 LYS B CA 1
ATOM 9547 C C . LYS B 1 543 ? -31.047 1.118 -13.406 1 98.62 543 LYS B C 1
ATOM 9549 O O . LYS B 1 543 ? -30.516 0.089 -12.992 1 98.62 543 LYS B O 1
ATOM 9554 N N . LEU B 1 544 ? -32.344 1.232 -13.516 1 98.44 544 LEU B N 1
ATOM 9555 C CA . LEU B 1 544 ? -33.219 0.069 -13.406 1 98.44 544 LEU B CA 1
ATOM 9556 C C . LEU B 1 544 ? -33.125 -0.799 -14.656 1 98.44 544 LEU B C 1
ATOM 9558 O O . LEU B 1 544 ? -33.75 -0.508 -15.672 1 98.44 544 LEU B O 1
ATOM 9562 N N . GLU B 1 545 ? -32.469 -1.897 -14.633 1 98.12 545 GLU B N 1
ATOM 9563 C CA . GLU B 1 545 ? -32.219 -2.76 -15.781 1 98.12 545 GLU B CA 1
ATOM 9564 C C . GLU B 1 545 ? -33.438 -3.613 -16.109 1 98.12 545 GLU B C 1
ATOM 9566 O O . GLU B 1 545 ? -33.656 -3.986 -17.266 1 98.12 545 GLU B O 1
ATOM 9571 N N . LYS B 1 546 ? -34.094 -4 -15.133 1 97.88 546 LYS B N 1
ATOM 9572 C CA . LYS B 1 546 ? -35.312 -4.785 -15.242 1 97.88 546 LYS B CA 1
ATOM 9573 C C . LYS B 1 546 ? -36.375 -4.328 -14.211 1 97.88 546 LYS B C 1
ATOM 9575 O O . LYS B 1 546 ? -36.031 -4.082 -13.055 1 97.88 546 LYS B O 1
ATOM 9580 N N . GLU B 1 547 ? -37.562 -4.172 -14.656 1 97.88 547 GLU B N 1
ATOM 9581 C CA . GLU B 1 547 ? -38.656 -3.768 -13.758 1 97.88 547 GLU B CA 1
ATOM 9582 C C . GLU B 1 547 ? -39.438 -4.977 -13.258 1 97.88 547 GLU B C 1
ATOM 9584 O O . GLU B 1 547 ? -39.688 -5.914 -14.008 1 97.88 547 GLU B O 1
ATOM 9589 N N . GLY B 1 548 ? -39.719 -4.969 -12.008 1 97.75 548 GLY B N 1
ATOM 9590 C CA . GLY B 1 548 ? -40.531 -5.988 -11.367 1 97.75 548 GLY B CA 1
ATOM 9591 C C . GLY B 1 548 ? -41.156 -5.523 -10.055 1 97.75 548 GLY B C 1
ATOM 9592 O O . GLY B 1 548 ? -40.906 -4.398 -9.617 1 97.75 548 GLY B O 1
ATOM 9593 N N . GLU B 1 549 ? -41.969 -6.469 -9.453 1 97.19 549 GLU B N 1
ATOM 9594 C CA . GLU B 1 549 ? -42.719 -6.016 -8.289 1 97.19 549 GLU B CA 1
ATOM 9595 C C . GLU B 1 549 ? -42.531 -6.961 -7.105 1 97.19 549 GLU B C 1
ATOM 9597 O O . GLU B 1 549 ? -42.875 -6.613 -5.969 1 97.19 549 GLU B O 1
ATOM 9602 N N . ALA B 1 550 ? -42.031 -8.07 -7.32 1 97.88 550 ALA B N 1
ATOM 9603 C CA . ALA B 1 550 ? -42 -9.094 -6.277 1 97.88 550 ALA B CA 1
ATOM 9604 C C . ALA B 1 550 ? -40.844 -8.875 -5.32 1 97.88 550 ALA B C 1
ATOM 9606 O O . ALA B 1 550 ? -40.969 -9.148 -4.125 1 97.88 550 ALA B O 1
ATOM 9607 N N . VAL B 1 551 ? -39.719 -8.492 -5.84 1 98.69 551 VAL B N 1
ATOM 9608 C CA . VAL B 1 551 ? -38.5 -8.359 -5.059 1 98.69 551 VAL B CA 1
ATOM 9609 C C . VAL B 1 551 ? -37.562 -7.375 -5.742 1 98.69 551 VAL B C 1
ATOM 9611 O O . VAL B 1 551 ? -37.625 -7.191 -6.961 1 98.69 551 VAL B O 1
ATOM 9614 N N . SER B 1 552 ? -36.75 -6.652 -4.984 1 98.88 552 SER B N 1
ATOM 9615 C CA . SER B 1 552 ? -35.719 -5.777 -5.508 1 98.88 552 SER B CA 1
ATOM 9616 C C . SER B 1 552 ? -34.312 -6.387 -5.312 1 98.88 552 SER B C 1
ATOM 9618 O O . SER B 1 552 ? -33.969 -6.758 -4.195 1 98.88 552 SER B O 1
ATOM 9620 N N . ILE B 1 553 ? -33.562 -6.543 -6.367 1 98.94 553 ILE B N 1
ATOM 9621 C CA . ILE B 1 553 ? -32.156 -6.926 -6.332 1 98.94 553 ILE B CA 1
ATOM 9622 C C . ILE B 1 553 ? -31.297 -5.723 -6.676 1 98.94 553 ILE B C 1
ATOM 9624 O O . ILE B 1 553 ? -31.406 -5.156 -7.766 1 98.94 553 ILE B O 1
ATOM 9628 N N . ILE B 1 554 ? -30.5 -5.238 -5.777 1 98.94 554 ILE B N 1
ATOM 9629 C CA . ILE B 1 554 ? -29.562 -4.145 -5.965 1 98.94 554 ILE B CA 1
ATOM 9630 C C . ILE B 1 554 ? -28.156 -4.707 -6.152 1 98.94 554 ILE B C 1
ATOM 9632 O O . ILE B 1 554 ? -27.703 -5.539 -5.363 1 98.94 554 ILE B O 1
ATOM 9636 N N . THR B 1 555 ? -27.484 -4.32 -7.18 1 98.88 555 THR B N 1
ATOM 9637 C CA . THR B 1 555 ? -26.188 -4.898 -7.488 1 98.88 555 THR B CA 1
ATOM 9638 C C . THR B 1 555 ? -25.406 -3.996 -8.438 1 98.88 555 THR B C 1
ATOM 9640 O O . THR B 1 555 ? -25.688 -2.801 -8.539 1 98.88 555 THR B O 1
ATOM 9643 N N . TYR B 1 556 ? -24.281 -4.43 -9 1 98.75 556 TYR B N 1
ATOM 9644 C CA . TYR B 1 556 ? -23.422 -3.736 -9.953 1 98.75 556 TYR B CA 1
ATOM 9645 C C . TYR B 1 556 ? -22.484 -4.711 -10.656 1 98.75 556 TYR B C 1
ATOM 9647 O O . TYR B 1 556 ? -22.344 -5.863 -10.234 1 98.75 556 TYR B O 1
ATOM 9655 N N . GLY B 1 557 ? -21.906 -4.25 -11.734 1 98.25 557 GLY B N 1
ATOM 9656 C CA . GLY B 1 557 ? -20.922 -5.055 -12.438 1 98.25 557 GLY B CA 1
ATOM 9657 C C . GLY B 1 557 ? -21.453 -6.398 -12.891 1 98.25 557 GLY B C 1
ATOM 9658 O O . GLY B 1 557 ? -22.531 -6.473 -13.492 1 98.25 557 GLY B O 1
ATOM 9659 N N . MET B 1 558 ? -20.781 -7.473 -12.617 1 98.12 558 MET B N 1
ATOM 9660 C CA . MET B 1 558 ? -21.141 -8.828 -13.016 1 98.12 558 MET B CA 1
ATOM 9661 C C . MET B 1 558 ? -22.438 -9.273 -12.328 1 98.12 558 MET B C 1
ATOM 9663 O O . MET B 1 558 ? -23.203 -10.062 -12.883 1 98.12 558 MET B O 1
ATOM 9667 N N . GLY B 1 559 ? -22.672 -8.727 -11.172 1 98.56 559 GLY B N 1
ATOM 9668 C CA . GLY B 1 559 ? -23.875 -9.07 -10.422 1 98.56 559 GLY B CA 1
ATOM 9669 C C . GLY B 1 559 ? -25.156 -8.805 -11.195 1 98.56 559 GLY B C 1
ATOM 9670 O O . GLY B 1 559 ? -26.141 -9.516 -11.023 1 98.56 559 GLY B O 1
ATOM 9671 N N . VAL B 1 560 ? -25.141 -7.801 -12.062 1 98.81 560 VAL B N 1
ATOM 9672 C CA . VAL B 1 560 ? -26.312 -7.465 -12.867 1 98.81 560 VAL B CA 1
ATOM 9673 C C . VAL B 1 560 ? -26.672 -8.641 -13.766 1 98.81 560 VAL B C 1
ATOM 9675 O O . VAL B 1 560 ? -27.844 -9.039 -13.852 1 98.81 560 VAL B O 1
ATOM 9678 N N . HIS B 1 561 ? -25.734 -9.203 -14.391 1 98.5 561 HIS B N 1
ATOM 9679 C CA . HIS B 1 561 ? -25.938 -10.32 -15.297 1 98.5 561 HIS B CA 1
ATOM 9680 C C . HIS B 1 561 ? -26.391 -11.57 -14.547 1 98.5 561 HIS B C 1
ATOM 9682 O O . HIS B 1 561 ? -27.25 -12.305 -15.023 1 98.5 561 HIS B O 1
ATOM 9688 N N . TRP B 1 562 ? -25.797 -11.867 -13.359 1 98.56 562 TRP B N 1
ATOM 9689 C CA . TRP B 1 562 ? -26.219 -12.984 -12.523 1 98.56 562 TRP B CA 1
ATOM 9690 C C . TRP B 1 562 ? -27.688 -12.828 -12.102 1 98.56 562 TRP B C 1
ATOM 9692 O O . TRP B 1 562 ? -28.453 -13.789 -12.141 1 98.56 562 TRP B O 1
ATOM 9702 N N . ALA B 1 563 ? -28.016 -11.617 -11.688 1 98.81 563 ALA B N 1
ATOM 9703 C CA . ALA B 1 563 ? -29.375 -11.344 -11.227 1 98.81 563 ALA B CA 1
ATOM 9704 C C . ALA B 1 563 ? -30.391 -11.586 -12.336 1 98.81 563 ALA B C 1
ATOM 9706 O O . ALA B 1 563 ? -31.422 -12.211 -12.117 1 98.81 563 ALA B O 1
ATOM 9707 N N . ILE B 1 564 ? -30.094 -11.047 -13.547 1 98.5 564 ILE B N 1
ATOM 9708 C CA . ILE B 1 564 ? -30.984 -11.211 -14.688 1 98.5 564 ILE B CA 1
ATOM 9709 C C . ILE B 1 564 ? -31.141 -12.703 -15.008 1 98.5 564 ILE B C 1
ATOM 9711 O O . ILE B 1 564 ? -32.25 -13.195 -15.156 1 98.5 564 ILE B O 1
ATOM 9715 N N . LYS B 1 565 ? -30.031 -13.43 -15.055 1 98.06 565 LYS B N 1
ATOM 9716 C CA . LYS B 1 565 ? -30.047 -14.852 -15.383 1 98.06 565 LYS B CA 1
ATOM 9717 C C . LYS B 1 565 ? -30.891 -15.641 -14.383 1 98.06 565 LYS B C 1
ATOM 9719 O O . LYS B 1 565 ? -31.781 -16.406 -14.781 1 98.06 565 LYS B O 1
ATOM 9724 N N . VAL B 1 566 ? -30.656 -15.469 -13.141 1 98.31 566 VAL B N 1
ATOM 9725 C CA . VAL B 1 566 ? -31.297 -16.25 -12.094 1 98.31 566 VAL B CA 1
ATOM 9726 C C . VAL B 1 566 ? -32.781 -15.93 -12.047 1 98.31 566 VAL B C 1
ATOM 9728 O O . VAL B 1 566 ? -33.625 -16.828 -11.922 1 98.31 566 VAL B O 1
ATOM 9731 N N . THR B 1 567 ? -33.188 -14.656 -12.125 1 98.44 567 THR B N 1
ATOM 9732 C CA . THR B 1 567 ? -34.594 -14.273 -12.047 1 98.44 567 THR B CA 1
ATOM 9733 C C . THR B 1 567 ? -35.344 -14.797 -13.266 1 98.44 567 THR B C 1
ATOM 9735 O O . THR B 1 567 ? -36.5 -15.195 -13.148 1 98.44 567 THR B O 1
ATOM 9738 N N . ASP B 1 568 ? -34.719 -14.781 -14.461 1 97.94 568 ASP B N 1
ATOM 9739 C CA . ASP B 1 568 ? -35.344 -15.336 -15.664 1 97.94 568 ASP B CA 1
ATOM 9740 C C . ASP B 1 568 ? -35.562 -16.844 -15.523 1 97.94 568 ASP B C 1
ATOM 9742 O O . ASP B 1 568 ? -36.625 -17.359 -15.852 1 97.94 568 ASP B O 1
ATOM 9746 N N . GLU B 1 569 ? -34.562 -17.5 -15.008 1 97.81 569 GLU B N 1
ATOM 9747 C CA . GLU B 1 569 ? -34.656 -18.953 -14.828 1 97.81 569 GLU B CA 1
ATOM 9748 C C . GLU B 1 569 ? -35.75 -19.312 -13.828 1 97.81 569 GLU B C 1
ATOM 9750 O O . GLU B 1 569 ? -36.438 -20.328 -14 1 97.81 569 GLU B O 1
ATOM 9755 N N . LEU B 1 570 ? -35.906 -18.516 -12.82 1 97.25 570 LEU B N 1
ATOM 9756 C CA . LEU B 1 570 ? -36.844 -18.812 -11.742 1 97.25 570 LEU B CA 1
ATOM 9757 C C . LEU B 1 570 ? -38.219 -18.203 -12.023 1 97.25 570 LEU B C 1
ATOM 9759 O O . LEU B 1 570 ? -39.188 -18.484 -11.312 1 97.25 570 LEU B O 1
ATOM 9763 N N . GLY B 1 571 ? -38.344 -17.375 -13.016 1 97.38 571 GLY B N 1
ATOM 9764 C CA . GLY B 1 571 ? -39.594 -16.688 -13.336 1 97.38 571 GLY B CA 1
ATOM 9765 C C . GLY B 1 571 ? -40 -15.688 -12.289 1 97.38 571 GLY B C 1
ATOM 9766 O O . GLY B 1 571 ? -41.188 -15.57 -11.969 1 97.38 571 GLY B O 1
ATOM 9767 N N . ILE B 1 572 ? -39.062 -15.016 -11.758 1 97.75 572 ILE B N 1
ATOM 9768 C CA . ILE B 1 572 ? -39.344 -14.07 -10.68 1 97.75 572 ILE B CA 1
ATOM 9769 C C . ILE B 1 572 ? -39.469 -12.656 -11.258 1 97.75 572 ILE B C 1
ATOM 9771 O O . ILE B 1 572 ? -38.594 -12.219 -12.023 1 97.75 572 ILE B O 1
ATOM 9775 N N . ASP B 1 573 ? -40.469 -11.969 -10.875 1 97.75 573 ASP B N 1
ATOM 9776 C CA . ASP B 1 573 ? -40.719 -10.578 -11.266 1 97.75 573 ASP B CA 1
ATOM 9777 C C . ASP B 1 573 ? -39.938 -9.617 -10.375 1 97.75 573 ASP B C 1
ATOM 9779 O O . ASP B 1 573 ? -40.469 -9.023 -9.453 1 97.75 573 ASP B O 1
ATOM 9783 N N . ALA B 1 574 ? -38.688 -9.367 -10.711 1 98.5 574 ALA B N 1
ATOM 9784 C CA . ALA B 1 574 ? -37.781 -8.641 -9.828 1 98.5 574 ALA B CA 1
ATOM 9785 C C . ALA B 1 574 ? -37.375 -7.301 -10.43 1 98.5 574 ALA B C 1
ATOM 9787 O O . ALA B 1 574 ? -37.156 -7.199 -11.641 1 98.5 574 ALA B O 1
ATOM 9788 N N . ASP B 1 575 ? -37.344 -6.227 -9.594 1 98.5 575 ASP B N 1
ATOM 9789 C CA . ASP B 1 575 ? -36.562 -5.043 -9.906 1 98.5 575 ASP B CA 1
ATOM 9790 C C . ASP B 1 575 ? -35.062 -5.344 -9.836 1 98.5 575 ASP B C 1
ATOM 9792 O O . ASP B 1 575 ? -34.594 -5.836 -8.812 1 98.5 575 ASP B O 1
ATOM 9796 N N . ILE B 1 576 ? -34.375 -5.129 -10.875 1 98.88 576 ILE B N 1
ATOM 9797 C CA . ILE B 1 576 ? -32.906 -5.234 -10.852 1 98.88 576 ILE B CA 1
ATOM 9798 C C . ILE B 1 576 ? -32.281 -3.85 -11.023 1 98.88 576 ILE B C 1
ATOM 9800 O O . ILE B 1 576 ? -32.312 -3.285 -12.117 1 98.88 576 ILE B O 1
ATOM 9804 N N . LEU B 1 577 ? -31.781 -3.303 -9.93 1 98.94 577 LEU B N 1
ATOM 9805 C CA . LEU B 1 577 ? -31.188 -1.969 -9.898 1 98.94 577 LEU B CA 1
ATOM 9806 C C . LEU B 1 577 ? -29.672 -2.043 -10.039 1 98.94 577 LEU B C 1
ATOM 9808 O O . LEU B 1 577 ? -28.984 -2.551 -9.148 1 98.94 577 LEU B O 1
ATOM 9812 N N . ASP B 1 578 ? -29.156 -1.58 -11.148 1 98.88 578 ASP B N 1
ATOM 9813 C CA . ASP B 1 578 ? -27.734 -1.451 -11.406 1 98.88 578 ASP B CA 1
ATOM 9814 C C . ASP B 1 578 ? -27.188 -0.135 -10.852 1 98.88 578 ASP B C 1
ATOM 9816 O O . ASP B 1 578 ? -27.484 0.936 -11.391 1 98.88 578 ASP B O 1
ATOM 9820 N N . LEU B 1 579 ? -26.375 -0.235 -9.859 1 98.88 579 LEU B N 1
ATOM 9821 C CA . LEU B 1 579 ? -25.906 0.979 -9.195 1 98.88 579 LEU B CA 1
ATOM 9822 C C . LEU B 1 579 ? -25.078 1.834 -10.141 1 98.88 579 LEU B C 1
ATOM 9824 O O . LEU B 1 579 ? -25.141 3.064 -10.086 1 98.88 579 LEU B O 1
ATOM 9828 N N . ARG B 1 580 ? -24.219 1.21 -10.992 1 98.75 580 ARG B N 1
ATOM 9829 C CA . ARG B 1 580 ? -23.312 1.867 -11.922 1 98.75 580 ARG B CA 1
ATOM 9830 C C . ARG B 1 580 ? -22.203 2.596 -11.172 1 98.75 580 ARG B C 1
ATOM 9832 O O . ARG B 1 580 ? -21.016 2.477 -11.531 1 98.75 580 ARG B O 1
ATOM 9839 N N . THR B 1 581 ? -22.531 3.469 -10.25 1 98.81 581 THR B N 1
ATOM 9840 C CA . THR B 1 581 ? -21.625 4.227 -9.383 1 98.81 581 THR B CA 1
ATOM 9841 C C . THR B 1 581 ? -21.734 3.74 -7.941 1 98.81 581 THR B C 1
ATOM 9843 O O . THR B 1 581 ? -22.828 3.639 -7.391 1 98.81 581 THR B O 1
ATOM 9846 N N . LEU B 1 582 ? -20.578 3.432 -7.344 1 98.75 582 LEU B N 1
ATOM 9847 C CA . LEU B 1 582 ? -20.547 2.906 -5.984 1 98.75 582 LEU B CA 1
ATOM 9848 C C . LEU B 1 582 ? -20.297 4.023 -4.977 1 98.75 582 LEU B C 1
ATOM 9850 O O . LEU B 1 582 ? -20.703 3.924 -3.818 1 98.75 582 LEU B O 1
ATOM 9854 N N . LEU B 1 583 ? -19.594 5.059 -5.391 1 98.44 583 LEU B N 1
ATOM 9855 C CA . LEU B 1 583 ? -19.328 6.242 -4.574 1 98.44 583 LEU B CA 1
ATOM 9856 C C . LEU B 1 583 ? -19.25 7.492 -5.445 1 98.44 583 LEU B C 1
ATOM 9858 O O . LEU B 1 583 ? -18.312 7.648 -6.23 1 98.44 583 LEU B O 1
ATOM 9862 N N . PRO B 1 584 ? -20.25 8.367 -5.348 1 97.56 584 PRO B N 1
ATOM 9863 C CA . PRO B 1 584 ? -21.438 8.234 -4.504 1 97.56 584 PRO B CA 1
ATOM 9864 C C . PRO B 1 584 ? -22.484 7.305 -5.109 1 97.56 584 PRO B C 1
ATOM 9866 O O . PRO B 1 584 ? -22.656 7.273 -6.332 1 97.56 584 PRO B O 1
ATOM 9869 N N . TRP B 1 585 ? -23.125 6.535 -4.285 1 98.31 585 TRP B N 1
ATOM 9870 C CA . TRP B 1 585 ? -24.188 5.66 -4.789 1 98.31 585 TRP B CA 1
ATOM 9871 C C . TRP B 1 585 ? -25.547 6.352 -4.715 1 98.31 585 TRP B C 1
ATOM 9873 O O . TRP B 1 585 ? -25.703 7.34 -3.992 1 98.31 585 TRP B O 1
ATOM 9883 N N . ASP B 1 586 ? -26.531 5.969 -5.473 1 98.69 586 ASP B N 1
ATOM 9884 C CA . ASP B 1 586 ? -27.828 6.605 -5.703 1 98.69 586 ASP B CA 1
ATOM 9885 C C . ASP B 1 586 ? -28.828 6.23 -4.613 1 98.69 586 ASP B C 1
ATOM 9887 O O . ASP B 1 586 ? -29.703 5.387 -4.828 1 98.69 586 ASP B O 1
ATOM 9891 N N . LYS B 1 587 ? -28.875 6.934 -3.561 1 98.62 587 LYS B N 1
ATOM 9892 C CA . LYS B 1 587 ? -29.75 6.641 -2.42 1 98.62 587 LYS B CA 1
ATOM 9893 C C . LYS B 1 587 ? -31.219 6.762 -2.801 1 98.62 587 LYS B C 1
ATOM 9895 O O . LYS B 1 587 ? -32.062 5.988 -2.324 1 98.62 587 LYS B O 1
ATOM 9900 N N . ASP B 1 588 ? -31.516 7.719 -3.617 1 98.62 588 ASP B N 1
ATOM 9901 C CA . ASP B 1 588 ? -32.906 7.934 -4.031 1 98.62 588 ASP B CA 1
ATOM 9902 C C . ASP B 1 588 ? -33.438 6.734 -4.816 1 98.62 588 ASP B C 1
ATOM 9904 O O . ASP B 1 588 ? -34.531 6.27 -4.566 1 98.62 588 ASP B O 1
ATOM 9908 N N . ALA B 1 589 ? -32.625 6.238 -5.746 1 98.81 589 ALA B N 1
ATOM 9909 C CA . ALA B 1 589 ? -33.031 5.082 -6.539 1 98.81 589 ALA B CA 1
ATOM 9910 C C . ALA B 1 589 ? -33.219 3.846 -5.66 1 98.81 589 ALA B C 1
ATOM 9912 O O . ALA B 1 589 ? -34.125 3.047 -5.867 1 98.81 589 ALA B O 1
ATOM 9913 N N . VAL B 1 590 ? -32.344 3.682 -4.73 1 98.88 590 VAL B N 1
ATOM 9914 C CA . VAL B 1 590 ? -32.438 2.555 -3.805 1 98.88 590 VAL B CA 1
ATOM 9915 C C . VAL B 1 590 ? -33.719 2.646 -2.982 1 98.88 590 VAL B C 1
ATOM 9917 O O . VAL B 1 590 ? -34.438 1.665 -2.855 1 98.88 590 VAL B O 1
ATOM 9920 N N . ARG B 1 591 ? -34 3.812 -2.432 1 98.75 591 ARG B N 1
ATOM 9921 C CA . ARG B 1 591 ? -35.25 3.984 -1.661 1 98.75 591 ARG B CA 1
ATOM 9922 C C . ARG B 1 591 ? -36.469 3.676 -2.51 1 98.75 591 ARG B C 1
ATOM 9924 O O . ARG B 1 591 ? -37.406 3.027 -2.043 1 98.75 591 ARG B O 1
ATOM 9931 N N . LYS B 1 592 ? -36.438 4.145 -3.725 1 98.69 592 LYS B N 1
ATOM 9932 C CA . LYS B 1 592 ? -37.594 3.969 -4.617 1 98.69 592 LYS B CA 1
ATOM 9933 C C . LYS B 1 592 ? -37.875 2.49 -4.863 1 98.69 592 LYS B C 1
ATOM 9935 O O . LYS B 1 592 ? -39.031 2.062 -4.836 1 98.69 592 LYS B O 1
ATOM 9940 N N . THR B 1 593 ? -36.844 1.703 -5.117 1 98.75 593 THR B N 1
ATOM 9941 C CA . THR B 1 593 ? -37.062 0.288 -5.379 1 98.75 593 THR B CA 1
ATOM 9942 C C . THR B 1 593 ? -37.469 -0.438 -4.102 1 98.75 593 THR B C 1
ATOM 9944 O O . THR B 1 593 ? -38.25 -1.392 -4.148 1 98.75 593 THR B O 1
ATOM 9947 N N . VAL B 1 594 ? -36.969 -0.056 -2.939 1 98.69 594 VAL B N 1
ATOM 9948 C CA . VAL B 1 594 ? -37.375 -0.632 -1.66 1 98.69 594 VAL B CA 1
ATOM 9949 C C . VAL B 1 594 ? -38.875 -0.367 -1.419 1 98.69 594 VAL B C 1
ATOM 9951 O O . VAL B 1 594 ? -39.594 -1.264 -1 1 98.69 594 VAL B O 1
ATOM 9954 N N . GLU B 1 595 ? -39.312 0.879 -1.674 1 98.31 595 GLU B N 1
ATOM 9955 C CA . GLU B 1 595 ? -40.688 1.271 -1.502 1 98.31 595 GLU B CA 1
ATOM 9956 C C . GLU B 1 595 ? -41.625 0.427 -2.377 1 98.31 595 GLU B C 1
ATOM 9958 O O . GLU B 1 595 ? -42.719 0.085 -1.968 1 98.31 595 GLU B O 1
ATOM 9963 N N . LYS B 1 596 ? -41.125 0.07 -3.484 1 98.38 596 LYS B N 1
ATOM 9964 C CA . LYS B 1 596 ? -41.938 -0.652 -4.465 1 98.38 596 LYS B CA 1
ATOM 9965 C C . LYS B 1 596 ? -42.156 -2.098 -4.035 1 98.38 596 LYS B C 1
ATOM 9967 O O . LYS B 1 596 ? -43.281 -2.621 -4.152 1 98.38 596 LYS B O 1
ATOM 9972 N N . THR B 1 597 ? -41.156 -2.777 -3.498 1 98.12 597 THR B N 1
ATOM 9973 C CA . THR B 1 597 ? -41.25 -4.227 -3.373 1 98.12 597 THR B CA 1
ATOM 9974 C C . THR B 1 597 ? -41.281 -4.641 -1.904 1 98.12 597 THR B C 1
ATOM 9976 O O . THR B 1 597 ? -41.781 -5.715 -1.568 1 98.12 597 THR B O 1
ATOM 9979 N N . GLY B 1 598 ? -40.625 -3.826 -1.069 1 98.25 598 GLY B N 1
ATOM 9980 C CA . GLY B 1 598 ? -40.531 -4.133 0.35 1 98.25 598 GLY B CA 1
ATOM 9981 C C . GLY B 1 598 ? -39.656 -5.336 0.65 1 98.25 598 GLY B C 1
ATOM 9982 O O . GLY B 1 598 ? -39.438 -5.684 1.814 1 98.25 598 GLY B O 1
ATOM 9983 N N . LYS B 1 599 ? -39.219 -6.113 -0.27 1 98.69 599 LYS B N 1
ATOM 9984 C CA . LYS B 1 599 ? -38.281 -7.23 -0.182 1 98.69 599 LYS B CA 1
ATOM 9985 C C . LYS B 1 599 ? -37.031 -6.957 -0.999 1 98.69 599 LYS B C 1
ATOM 9987 O O . LYS B 1 599 ? -37.094 -6.777 -2.217 1 98.69 599 LYS B O 1
ATOM 9992 N N . VAL B 1 600 ? -35.875 -6.938 -0.312 1 98.81 600 VAL B N 1
ATOM 9993 C CA . VAL B 1 600 ? -34.656 -6.461 -0.965 1 98.81 600 VAL B CA 1
ATOM 9994 C C . VAL B 1 600 ? -33.531 -7.449 -0.726 1 98.81 600 VAL B C 1
ATOM 9996 O O . VAL B 1 600 ? -33.344 -7.953 0.386 1 98.81 600 VAL B O 1
ATOM 9999 N N . LEU B 1 601 ? -32.781 -7.789 -1.747 1 98.81 601 LEU B N 1
ATOM 10000 C CA . LEU B 1 601 ? -31.547 -8.562 -1.681 1 98.81 601 LEU B CA 1
ATOM 10001 C C . LEU B 1 601 ? -30.406 -7.824 -2.379 1 98.81 601 LEU B C 1
ATOM 10003 O O . LEU B 1 601 ? -30.531 -7.418 -3.535 1 98.81 601 LEU B O 1
ATOM 10007 N N . PHE B 1 602 ? -29.328 -7.516 -1.706 1 98.88 602 PHE B N 1
ATOM 10008 C CA . PHE B 1 602 ? -28.125 -6.961 -2.316 1 98.88 602 PHE B CA 1
ATOM 10009 C C . PHE B 1 602 ? -27.188 -8.07 -2.76 1 98.88 602 PHE B C 1
ATOM 10011 O O . PHE B 1 602 ? -26.844 -8.953 -1.971 1 98.88 602 PHE B O 1
ATOM 10018 N N . LEU B 1 603 ? -26.781 -8.031 -4.008 1 98.88 603 LEU B N 1
ATOM 10019 C CA . LEU B 1 603 ? -25.891 -9.031 -4.59 1 98.88 603 LEU B CA 1
ATOM 10020 C C . LEU B 1 603 ? -24.547 -8.406 -4.984 1 98.88 603 LEU B C 1
ATOM 10022 O O . LEU B 1 603 ? -24.516 -7.367 -5.645 1 98.88 603 LEU B O 1
ATOM 10026 N N . GLN B 1 604 ? -23.453 -8.969 -4.559 1 98.69 604 GLN B N 1
ATOM 10027 C CA . GLN B 1 604 ? -22.141 -8.508 -4.98 1 98.69 604 GLN B CA 1
ATOM 10028 C C . GLN B 1 604 ? -21.219 -9.695 -5.281 1 98.69 604 GLN B C 1
ATOM 10030 O O . GLN B 1 604 ? -21.422 -10.789 -4.758 1 98.69 604 GLN B O 1
ATOM 10035 N N . GLU B 1 605 ? -20.234 -9.461 -6.176 1 98.44 605 GLU B N 1
ATOM 10036 C CA . GLU B 1 605 ? -19.203 -10.477 -6.418 1 98.44 605 GLU B CA 1
ATOM 10037 C C . GLU B 1 605 ? -18.188 -10.508 -5.281 1 98.44 605 GLU B C 1
ATOM 10039 O O . GLU B 1 605 ? -17.703 -11.578 -4.902 1 98.44 605 GLU B O 1
ATOM 10044 N N . ASP B 1 606 ? -17.828 -9.352 -4.766 1 98.19 606 ASP B N 1
ATOM 10045 C CA . ASP B 1 606 ? -16.859 -9.234 -3.682 1 98.19 606 ASP B CA 1
ATOM 10046 C C . ASP B 1 606 ? -17.266 -10.094 -2.488 1 98.19 606 ASP B C 1
ATOM 10048 O O . ASP B 1 606 ? -18.406 -10.562 -2.402 1 98.19 606 ASP B O 1
ATOM 10052 N N . CYS B 1 607 ? -16.281 -10.445 -1.636 1 98.19 607 CYS B N 1
ATOM 10053 C CA . CYS B 1 607 ? -16.562 -11.203 -0.419 1 98.19 607 CYS B CA 1
ATOM 10054 C C . CYS B 1 607 ? -17.672 -10.547 0.388 1 98.19 607 CYS B C 1
ATOM 10056 O O . CYS B 1 607 ? -17.891 -9.336 0.293 1 98.19 607 CYS B O 1
ATOM 10058 N N . LEU B 1 608 ? -18.312 -11.312 1.12 1 98.25 608 LEU B N 1
ATOM 10059 C CA . LEU B 1 608 ? -19.516 -10.859 1.805 1 98.25 608 LEU B CA 1
ATOM 10060 C C . LEU B 1 608 ? -19.172 -9.875 2.912 1 98.25 608 LEU B C 1
ATOM 10062 O O . LEU B 1 608 ? -19.719 -8.758 2.945 1 98.25 608 LEU B O 1
ATOM 10066 N N . THR B 1 609 ? -18.266 -10.195 3.779 1 97.94 609 THR B N 1
ATOM 10067 C CA . THR B 1 609 ? -18 -9.438 5 1 97.94 609 THR B CA 1
ATOM 10068 C C . THR B 1 609 ? -17.328 -8.109 4.68 1 97.94 609 THR B C 1
ATOM 10070 O O . THR B 1 609 ? -16.281 -8.078 4.012 1 97.94 609 THR B O 1
ATOM 10073 N N . GLY B 1 610 ? -17.922 -7.059 5.145 1 97.69 610 GLY B N 1
ATOM 10074 C CA . GLY B 1 610 ? -17.312 -5.746 5.012 1 97.69 610 GLY B CA 1
ATOM 10075 C C . GLY B 1 610 ? -17.391 -5.191 3.604 1 97.69 610 GLY B C 1
ATOM 10076 O O . GLY B 1 610 ? -16.734 -4.199 3.283 1 97.69 610 GLY B O 1
ATOM 10077 N N . GLY B 1 611 ? -18.156 -5.828 2.693 1 97.81 611 GLY B N 1
ATOM 10078 C CA . GLY B 1 611 ? -18.328 -5.32 1.342 1 97.81 611 GLY B CA 1
ATOM 10079 C C . GLY B 1 611 ? -19.266 -4.133 1.27 1 97.81 611 GLY B C 1
ATOM 10080 O O . GLY B 1 611 ? -19.859 -3.732 2.279 1 97.81 611 GLY B O 1
ATOM 10081 N N . ILE B 1 612 ? -19.453 -3.609 0.118 1 98.31 612 ILE B N 1
ATOM 10082 C CA . ILE B 1 612 ? -20.266 -2.42 -0.111 1 98.31 612 ILE B CA 1
ATOM 10083 C C . ILE B 1 612 ? -21.719 -2.73 0.199 1 98.31 612 ILE B C 1
ATOM 10085 O O . ILE B 1 612 ? -22.453 -1.868 0.689 1 98.31 612 ILE B O 1
ATOM 10089 N N . GLY B 1 613 ? -22.109 -3.963 -0.032 1 98.44 613 GLY B N 1
ATOM 10090 C CA . GLY B 1 613 ? -23.469 -4.383 0.288 1 98.44 613 GLY B CA 1
ATOM 10091 C C . GLY B 1 613 ? -23.844 -4.148 1.739 1 98.44 613 GLY B C 1
ATOM 10092 O O . GLY B 1 613 ? -25 -3.838 2.049 1 98.44 613 GLY B O 1
ATOM 10093 N N . ALA B 1 614 ? -22.859 -4.285 2.652 1 98.56 614 ALA B N 1
ATOM 10094 C CA . ALA B 1 614 ? -23.109 -4.023 4.066 1 98.56 614 ALA B CA 1
ATOM 10095 C C . ALA B 1 614 ? -23.578 -2.59 4.281 1 98.56 614 ALA B C 1
ATOM 10097 O O . ALA B 1 614 ? -24.531 -2.35 5.027 1 98.56 614 ALA B O 1
ATOM 10098 N N . GLU B 1 615 ? -22.922 -1.636 3.633 1 98.56 615 GLU B N 1
ATOM 10099 C CA . GLU B 1 615 ? -23.281 -0.226 3.76 1 98.56 615 GLU B CA 1
ATOM 10100 C C . GLU B 1 615 ? -24.703 0.033 3.254 1 98.56 615 GLU B C 1
ATOM 10102 O O . GLU B 1 615 ? -25.484 0.712 3.916 1 98.56 615 GLU B O 1
ATOM 10107 N N . ILE B 1 616 ? -25.016 -0.492 2.096 1 98.69 616 ILE B N 1
ATOM 10108 C CA . ILE B 1 616 ? -26.312 -0.224 1.475 1 98.69 616 ILE B CA 1
ATOM 10109 C C . ILE B 1 616 ? -27.422 -0.87 2.297 1 98.69 616 ILE B C 1
ATOM 10111 O O . ILE B 1 616 ? -28.453 -0.254 2.539 1 98.69 616 ILE B O 1
ATOM 10115 N N . VAL B 1 617 ? -27.219 -2.105 2.748 1 98.62 617 VAL B N 1
ATOM 10116 C CA . VAL B 1 617 ? -28.203 -2.812 3.562 1 98.62 617 VAL B CA 1
ATOM 10117 C C . VAL B 1 617 ? -28.391 -2.082 4.891 1 98.62 617 VAL B C 1
ATOM 10119 O O . VAL B 1 617 ? -29.516 -1.938 5.371 1 98.62 617 VAL B O 1
ATOM 10122 N N . ALA B 1 618 ? -27.266 -1.632 5.492 1 98.62 618 ALA B N 1
ATOM 10123 C CA . ALA B 1 618 ? -27.359 -0.865 6.734 1 98.62 618 ALA B CA 1
ATOM 10124 C C . ALA B 1 618 ? -28.156 0.415 6.527 1 98.62 618 ALA B C 1
ATOM 10126 O O . ALA B 1 618 ? -28.969 0.786 7.379 1 98.62 618 ALA B O 1
ATOM 10127 N N . TRP B 1 619 ? -27.891 1.077 5.438 1 98.69 619 TRP B N 1
ATOM 10128 C CA . TRP B 1 619 ? -28.625 2.309 5.141 1 98.69 619 TRP B CA 1
ATOM 10129 C C . TRP B 1 619 ? -30.109 2.039 4.969 1 98.69 619 TRP B C 1
ATOM 10131 O O . TRP B 1 619 ? -30.938 2.781 5.488 1 98.69 619 TRP B O 1
ATOM 10141 N N . ILE B 1 620 ? -30.453 0.977 4.23 1 98.75 620 ILE B N 1
ATOM 10142 C CA . ILE B 1 620 ? -31.859 0.611 4.02 1 98.75 620 ILE B CA 1
ATOM 10143 C C . ILE B 1 620 ? -32.531 0.313 5.363 1 98.75 620 ILE B C 1
ATOM 10145 O O . ILE B 1 620 ? -33.625 0.758 5.621 1 98.75 620 ILE B O 1
ATOM 10149 N N . SER B 1 621 ? -31.797 -0.455 6.199 1 97.75 621 SER B N 1
ATOM 10150 C CA . SER B 1 621 ? -32.312 -0.805 7.52 1 97.75 621 SER B CA 1
ATOM 10151 C C . SER B 1 621 ? -32.625 0.443 8.344 1 97.75 621 SER B C 1
ATOM 10153 O O . SER B 1 621 ? -33.625 0.487 9.07 1 97.75 621 SER B O 1
ATOM 10155 N N . GLU B 1 622 ? -31.828 1.416 8.234 1 97.81 622 GLU B N 1
ATOM 10156 C CA . GLU B 1 622 ? -31.938 2.629 9.039 1 97.81 622 GLU B CA 1
ATOM 10157 C C . GLU B 1 622 ? -33 3.574 8.477 1 97.81 622 GLU B C 1
ATOM 10159 O O . GLU B 1 622 ? -33.75 4.18 9.227 1 97.81 622 GLU B O 1
ATOM 10164 N N . HIS B 1 623 ? -33.094 3.654 7.141 1 98.12 623 HIS B N 1
ATOM 10165 C CA . HIS B 1 623 ? -33.844 4.754 6.547 1 98.12 623 HIS B CA 1
ATOM 10166 C C . HIS B 1 623 ? -35.125 4.254 5.871 1 98.12 623 HIS B C 1
ATOM 10168 O O . HIS B 1 623 ? -36 5.047 5.523 1 98.12 623 HIS B O 1
ATOM 10174 N N . CYS B 1 624 ? -35.219 2.924 5.723 1 98.31 624 CYS B N 1
ATOM 10175 C CA . CYS B 1 624 ? -36.375 2.371 5.027 1 98.31 624 CYS B CA 1
ATOM 10176 C C . CYS B 1 624 ? -37.031 1.298 5.871 1 98.31 624 CYS B C 1
ATOM 10178 O O . CYS B 1 624 ? -37.719 0.416 5.336 1 98.31 624 CYS B O 1
ATOM 10180 N N . PHE B 1 625 ? -36.875 1.324 7.129 1 97.88 625 PHE B N 1
ATOM 10181 C CA . PHE B 1 625 ? -37.281 0.29 8.062 1 97.88 625 PHE B CA 1
ATOM 10182 C C . PHE B 1 625 ? -38.781 0.024 7.93 1 97.88 625 PHE B C 1
ATOM 10184 O O . PHE B 1 625 ? -39.219 -1.13 7.836 1 97.88 625 PHE B O 1
ATOM 10191 N N . GLU B 1 626 ? -39.594 1.01 7.844 1 97.19 626 GLU B N 1
ATOM 10192 C CA . GLU B 1 626 ? -41.062 0.884 7.852 1 97.19 626 GLU B CA 1
ATOM 10193 C C . GLU B 1 626 ? -41.562 0.387 6.504 1 97.19 626 GLU B C 1
ATOM 10195 O O . GLU B 1 626 ? -42.719 -0.04 6.395 1 97.19 626 GLU B O 1
ATOM 10200 N N . LEU B 1 627 ? -40.719 0.354 5.527 1 98.06 627 LEU B N 1
ATOM 10201 C CA . LEU B 1 627 ? -41.094 -0.045 4.18 1 98.06 627 LEU B CA 1
ATOM 10202 C C . LEU B 1 627 ? -40.844 -1.532 3.957 1 98.06 627 LEU B C 1
ATOM 10204 O O . LEU B 1 627 ? -41.281 -2.098 2.951 1 98.06 627 LEU B O 1
ATOM 10208 N N . LEU B 1 628 ? -40.219 -2.191 4.922 1 98.31 628 LEU B N 1
ATOM 10209 C CA . LEU B 1 628 ? -39.719 -3.543 4.699 1 98.31 628 LEU B CA 1
ATOM 10210 C C . LEU B 1 628 ? -40.75 -4.582 5.082 1 98.31 628 LEU B C 1
ATOM 10212 O O . LEU B 1 628 ? -41.344 -4.516 6.172 1 98.31 628 LEU B O 1
ATOM 10216 N N . ASP B 1 629 ? -41 -5.516 4.227 1 97.75 629 ASP B N 1
ATOM 10217 C CA . ASP B 1 629 ? -41.875 -6.648 4.484 1 97.75 629 ASP B CA 1
ATOM 10218 C C . ASP B 1 629 ? -41.094 -7.879 4.918 1 97.75 629 ASP B C 1
ATOM 10220 O O . ASP B 1 629 ? -41.656 -8.867 5.383 1 97.75 629 ASP B O 1
ATOM 10224 N N . ALA B 1 630 ? -39.812 -7.867 4.699 1 98.19 630 ALA B N 1
ATOM 10225 C CA . ALA B 1 630 ? -38.875 -8.938 5.023 1 98.19 630 ALA B CA 1
ATOM 10226 C C . ALA B 1 630 ? -37.5 -8.367 5.367 1 98.19 630 ALA B C 1
ATOM 10228 O O . ALA B 1 630 ? -37.219 -7.195 5.105 1 98.19 630 ALA B O 1
ATOM 10229 N N . PRO B 1 631 ? -36.625 -9.203 6.062 1 98.06 631 PRO B N 1
ATOM 10230 C CA . PRO B 1 631 ? -35.25 -8.734 6.277 1 98.06 631 PRO B CA 1
ATOM 10231 C C . PRO B 1 631 ? -34.562 -8.344 4.98 1 98.06 631 PRO B C 1
ATOM 10233 O O . PRO B 1 631 ? -34.75 -8.984 3.947 1 98.06 631 PRO B O 1
ATOM 10236 N N . VAL B 1 632 ? -33.781 -7.223 5.027 1 98.38 632 VAL B N 1
ATOM 10237 C CA . VAL B 1 632 ? -32.906 -6.926 3.9 1 98.38 632 VAL B CA 1
ATOM 10238 C C . VAL B 1 632 ? -31.75 -7.922 3.867 1 98.38 632 VAL B C 1
ATOM 10240 O O . VAL B 1 632 ? -30.984 -8.023 4.824 1 98.38 632 VAL B O 1
ATOM 10243 N N . MET B 1 633 ? -31.625 -8.672 2.807 1 98.12 633 MET B N 1
ATOM 10244 C CA . MET B 1 633 ? -30.625 -9.727 2.723 1 98.12 633 MET B CA 1
ATOM 10245 C C . MET B 1 633 ? -29.469 -9.305 1.831 1 98.12 633 MET B C 1
ATOM 10247 O O . MET B 1 633 ? -29.562 -8.32 1.104 1 98.12 633 MET B O 1
ATOM 10251 N N . ARG B 1 634 ? -28.406 -9.945 1.933 1 98.44 634 ARG B N 1
ATOM 10252 C CA . ARG B 1 634 ? -27.234 -9.734 1.075 1 98.44 634 ARG B CA 1
ATOM 10253 C C . ARG B 1 634 ? -26.531 -11.047 0.765 1 98.44 634 ARG B C 1
ATOM 10255 O O . ARG B 1 634 ? -26.625 -12 1.542 1 98.44 634 ARG B O 1
ATOM 10262 N N . GLU B 1 635 ? -26 -11.172 -0.308 1 98.69 635 GLU B N 1
ATOM 10263 C CA . GLU B 1 635 ? -25.188 -12.328 -0.688 1 98.69 635 GLU B CA 1
ATOM 10264 C C . GLU B 1 635 ? -23.938 -11.891 -1.441 1 98.69 635 GLU B C 1
ATOM 10266 O O . GLU B 1 635 ? -23.984 -10.938 -2.227 1 98.69 635 GLU B O 1
ATOM 10271 N N . GLY B 1 636 ? -22.828 -12.359 -1.117 1 98.5 636 GLY B N 1
ATOM 10272 C CA . GLY B 1 636 ? -21.531 -12.148 -1.734 1 98.5 636 GLY B CA 1
ATOM 10273 C C . GLY B 1 636 ? -20.688 -13.406 -1.789 1 98.5 636 GLY B C 1
ATOM 10274 O O . GLY B 1 636 ? -21.141 -14.484 -1.397 1 98.5 636 GLY B O 1
ATOM 10275 N N . SER B 1 637 ? -19.516 -13.281 -2.289 1 98.69 637 SER B N 1
ATOM 10276 C CA . SER B 1 637 ? -18.609 -14.422 -2.379 1 98.69 637 SER B CA 1
ATOM 10277 C C . SER B 1 637 ? -18.156 -14.875 -0.996 1 98.69 637 SER B C 1
ATOM 10279 O O . SER B 1 637 ? -18.328 -14.148 -0.012 1 98.69 637 SER B O 1
ATOM 10281 N N . LEU B 1 638 ? -17.656 -16.156 -0.957 1 98.5 638 LEU B N 1
ATOM 10282 C CA . LEU B 1 638 ? -17.094 -16.688 0.288 1 98.5 638 LEU B CA 1
ATOM 10283 C C . LEU B 1 638 ? -15.969 -15.797 0.8 1 98.5 638 LEU B C 1
ATOM 10285 O O . LEU B 1 638 ? -15.258 -15.18 0.009 1 98.5 638 LEU B O 1
ATOM 10289 N N . ASP B 1 639 ? -15.852 -15.664 2.102 1 98.25 639 ASP B N 1
ATOM 10290 C CA . ASP B 1 639 ? -14.758 -14.914 2.711 1 98.25 639 ASP B CA 1
ATOM 10291 C C . ASP B 1 639 ? -13.453 -15.711 2.646 1 98.25 639 ASP B C 1
ATOM 10293 O O . ASP B 1 639 ? -12.883 -16.062 3.682 1 98.25 639 ASP B O 1
ATOM 10297 N N . THR B 1 640 ? -12.945 -15.977 1.484 1 98.38 640 THR B N 1
ATOM 10298 C CA . THR B 1 640 ? -11.664 -16.609 1.184 1 98.38 640 THR B CA 1
ATOM 10299 C C . THR B 1 640 ? -10.977 -15.906 0.013 1 98.38 640 THR B C 1
ATOM 10301 O O . THR B 1 640 ? -11.602 -15.109 -0.69 1 98.38 640 THR B O 1
ATOM 10304 N N . PRO B 1 641 ? -9.688 -16.109 -0.19 1 98.12 641 PRO B N 1
ATOM 10305 C CA . PRO B 1 641 ? -9.102 -15.711 -1.476 1 98.12 641 PRO B CA 1
ATOM 10306 C C . PRO B 1 641 ? -9.75 -16.422 -2.658 1 98.12 641 PRO B C 1
ATOM 10308 O O . PRO B 1 641 ? -10.383 -17.469 -2.48 1 98.12 641 PRO B O 1
ATOM 10311 N N . VAL B 1 642 ? -9.648 -15.828 -3.832 1 98.31 642 VAL B N 1
ATOM 10312 C CA . VAL B 1 642 ? -10.203 -16.438 -5.035 1 98.31 642 VAL B CA 1
ATOM 10313 C C . VAL B 1 642 ? -9.328 -17.625 -5.457 1 98.31 642 VAL B C 1
ATOM 10315 O O . VAL B 1 642 ? -8.141 -17.469 -5.727 1 98.31 642 VAL B O 1
ATOM 10318 N N . PRO B 1 643 ? -9.852 -18.812 -5.484 1 97.94 643 PRO B N 1
ATOM 10319 C CA . PRO B 1 643 ? -9.039 -19.969 -5.863 1 97.94 643 PRO B CA 1
ATOM 10320 C C . PRO B 1 643 ? -8.875 -20.109 -7.375 1 97.94 643 PRO B C 1
ATOM 10322 O O . PRO B 1 643 ? -9.633 -19.516 -8.141 1 97.94 643 PRO B O 1
ATOM 10325 N N . PHE B 1 644 ? -7.918 -20.906 -7.852 1 96.44 644 PHE B N 1
ATOM 10326 C CA . PHE B 1 644 ? -7.551 -21.062 -9.25 1 96.44 644 PHE B CA 1
ATOM 10327 C C . PHE B 1 644 ? -8.469 -22.078 -9.938 1 96.44 644 PHE B C 1
ATOM 10329 O O . PHE B 1 644 ? -9.023 -21.797 -11 1 96.44 644 PHE B O 1
ATOM 10336 N N . ALA B 1 645 ? -8.672 -23.219 -9.312 1 96.44 645 ALA B N 1
ATOM 10337 C CA . ALA B 1 645 ? -9.422 -24.297 -9.953 1 96.44 645 ALA B CA 1
ATOM 10338 C C . ALA B 1 645 ? -10.852 -23.859 -10.258 1 96.44 645 ALA B C 1
ATOM 10340 O O . ALA B 1 645 ? -11.547 -23.328 -9.391 1 96.44 645 ALA B O 1
ATOM 10341 N N . PRO B 1 646 ? -11.336 -24.109 -11.422 1 95.94 646 PRO B N 1
ATOM 10342 C CA . PRO B 1 646 ? -12.656 -23.625 -11.836 1 95.94 646 PRO B CA 1
ATOM 10343 C C . PRO B 1 646 ? -13.766 -24.078 -10.891 1 95.94 646 PRO B C 1
ATOM 10345 O O . PRO B 1 646 ? -14.672 -23.297 -10.586 1 95.94 646 PRO B O 1
ATOM 10348 N N . SER B 1 647 ? -13.711 -25.312 -10.453 1 97 647 SER B N 1
ATOM 10349 C CA . SER B 1 647 ? -14.742 -25.797 -9.547 1 97 647 SER B CA 1
ATOM 10350 C C . SER B 1 647 ? -14.727 -25.047 -8.227 1 97 647 SER B C 1
ATOM 10352 O O . SER B 1 647 ? -15.781 -24.719 -7.676 1 97 647 SER B O 1
ATOM 10354 N N . LEU B 1 648 ? -13.523 -24.781 -7.691 1 98.06 648 LEU B N 1
ATOM 10355 C CA . LEU B 1 648 ? -13.398 -24.016 -6.457 1 98.06 648 LEU B CA 1
ATOM 10356 C C . LEU B 1 648 ? -13.875 -22.578 -6.664 1 98.06 648 LEU B C 1
ATOM 10358 O O . LEU B 1 648 ? -14.516 -22 -5.781 1 98.06 648 LEU B O 1
ATOM 10362 N N . GLU B 1 649 ? -13.5 -22.016 -7.777 1 98.06 649 GLU B N 1
ATOM 10363 C CA . GLU B 1 649 ? -13.914 -20.656 -8.078 1 98.06 649 GLU B CA 1
ATOM 10364 C C . GLU B 1 649 ? -15.43 -20.547 -8.18 1 98.06 649 GLU B C 1
ATOM 10366 O O . GLU B 1 649 ? -16.016 -19.562 -7.719 1 98.06 649 GLU B O 1
ATOM 10371 N N . LYS B 1 650 ? -16.062 -21.5 -8.836 1 97.94 650 LYS B N 1
ATOM 10372 C CA . LYS B 1 650 ? -17.531 -21.531 -8.906 1 97.94 650 LYS B CA 1
ATOM 10373 C C . LYS B 1 650 ? -18.141 -21.578 -7.512 1 97.94 650 LYS B C 1
ATOM 10375 O O . LYS B 1 650 ? -19.125 -20.875 -7.242 1 97.94 650 LYS B O 1
ATOM 10380 N N . ASN B 1 651 ? -17.578 -22.453 -6.68 1 98.31 651 ASN B N 1
ATOM 10381 C CA . ASN B 1 651 ? -18.031 -22.516 -5.293 1 98.31 651 ASN B CA 1
ATOM 10382 C C . ASN B 1 651 ? -17.812 -21.203 -4.559 1 98.31 651 ASN B C 1
ATOM 10384 O O . ASN B 1 651 ? -18.625 -20.812 -3.709 1 98.31 651 ASN B O 1
ATOM 10388 N N . PHE B 1 652 ? -16.688 -20.562 -4.805 1 98.56 652 PHE B N 1
ATOM 10389 C CA . PHE B 1 652 ? -16.344 -19.266 -4.227 1 98.56 652 PHE B CA 1
ATOM 10390 C C . PHE B 1 652 ? -17.391 -18.219 -4.578 1 98.56 652 PHE B C 1
ATOM 10392 O O . PHE B 1 652 ? -17.812 -17.438 -3.717 1 98.56 652 PHE B O 1
ATOM 10399 N N . LEU B 1 653 ? -17.812 -18.094 -5.785 1 98.69 653 LEU B N 1
ATOM 10400 C CA . LEU B 1 653 ? -18.75 -17.094 -6.273 1 98.69 653 LEU B CA 1
ATOM 10401 C C . LEU B 1 653 ? -20.141 -17.312 -5.688 1 98.69 653 LEU B C 1
ATOM 10403 O O . LEU B 1 653 ? -20.5 -18.438 -5.344 1 98.69 653 LEU B O 1
ATOM 10407 N N . PRO B 1 654 ? -20.969 -16.328 -5.598 1 98.31 654 PRO B N 1
ATOM 10408 C CA . PRO B 1 654 ? -22.188 -16.375 -4.785 1 98.31 654 PRO B CA 1
ATOM 10409 C C . PRO B 1 654 ? -23.391 -16.922 -5.559 1 98.31 654 PRO B C 1
ATOM 10411 O O . PRO B 1 654 ? -24.484 -17.062 -4.992 1 98.31 654 PRO B O 1
ATOM 10414 N N . LEU B 1 655 ? -23.266 -17.297 -6.773 1 97.62 655 LEU B N 1
ATOM 10415 C CA . LEU B 1 655 ? -24.406 -17.484 -7.676 1 97.62 655 LEU B CA 1
ATOM 10416 C C . LEU B 1 655 ? -25.391 -18.5 -7.113 1 97.62 655 LEU B C 1
ATOM 10418 O O . LEU B 1 655 ? -26.594 -18.234 -7.027 1 97.62 655 LEU B O 1
ATOM 10422 N N . ASP B 1 656 ? -24.922 -19.719 -6.738 1 97.31 656 ASP B N 1
ATOM 10423 C CA . ASP B 1 656 ? -25.812 -20.75 -6.23 1 97.31 656 ASP B CA 1
ATOM 10424 C C . ASP B 1 656 ? -26.438 -20.344 -4.895 1 97.31 656 ASP B C 1
ATOM 10426 O O . ASP B 1 656 ? -27.609 -20.594 -4.652 1 97.31 656 ASP B O 1
ATOM 10430 N N . ARG B 1 657 ? -25.625 -19.781 -4.062 1 98.25 657 ARG B N 1
ATOM 10431 C CA . ARG B 1 657 ? -26.125 -19.312 -2.773 1 98.25 657 ARG B CA 1
ATOM 10432 C C . ARG B 1 657 ? -27.125 -18.172 -2.951 1 98.25 657 ARG B C 1
ATOM 10434 O O . ARG B 1 657 ? -28.094 -18.062 -2.199 1 98.25 657 ARG B O 1
ATOM 10441 N N . PHE B 1 658 ? -26.938 -17.344 -3.93 1 98.5 658 PHE B N 1
ATOM 10442 C CA . PHE B 1 658 ? -27.844 -16.266 -4.273 1 98.5 658 PHE B CA 1
ATOM 10443 C C . PHE B 1 658 ? -29.203 -16.812 -4.699 1 98.5 658 PHE B C 1
ATOM 10445 O O . PHE B 1 658 ? -30.25 -16.344 -4.242 1 98.5 658 PHE B O 1
ATOM 10452 N N . ARG B 1 659 ? -29.156 -17.812 -5.555 1 98.25 659 ARG B N 1
ATOM 10453 C CA . ARG B 1 659 ? -30.391 -18.453 -6.02 1 98.25 659 ARG B CA 1
ATOM 10454 C C . ARG B 1 659 ? -31.219 -18.953 -4.848 1 98.25 659 ARG B C 1
ATOM 10456 O O . ARG B 1 659 ? -32.438 -18.688 -4.777 1 98.25 659 ARG B O 1
ATOM 10463 N N . GLU B 1 660 ? -30.594 -19.641 -3.98 1 98 660 GLU B N 1
ATOM 10464 C CA . GLU B 1 660 ? -31.297 -20.203 -2.83 1 98 660 GLU B CA 1
ATOM 10465 C C . GLU B 1 660 ? -31.812 -19.094 -1.911 1 98 660 GLU B C 1
ATOM 10467 O O . GLU B 1 660 ? -32.938 -19.188 -1.421 1 98 660 GLU B O 1
ATOM 10472 N N . LYS B 1 661 ? -31.031 -18.125 -1.696 1 98.06 661 LYS B N 1
ATOM 10473 C CA . LYS B 1 661 ? -31.422 -17.031 -0.82 1 98.06 661 LYS B CA 1
ATOM 10474 C C . LYS B 1 661 ? -32.594 -16.25 -1.412 1 98.06 661 LYS B C 1
ATOM 10476 O O . LYS B 1 661 ? -33.469 -15.766 -0.679 1 98.06 661 LYS B O 1
ATOM 10481 N N . LEU B 1 662 ? -32.531 -16.016 -2.668 1 98.38 662 LEU B N 1
ATOM 10482 C CA . LEU B 1 662 ? -33.625 -15.312 -3.355 1 98.38 662 LEU B CA 1
ATOM 10483 C C . LEU B 1 662 ? -34.938 -16.062 -3.184 1 98.38 662 LEU B C 1
ATOM 10485 O O . LEU B 1 662 ? -35.969 -15.445 -2.906 1 98.38 662 LEU B O 1
ATOM 10489 N N . LYS B 1 663 ? -34.938 -17.391 -3.322 1 97.88 663 LYS B N 1
ATOM 10490 C CA . LYS B 1 663 ? -36.125 -18.203 -3.113 1 97.88 663 LYS B CA 1
ATOM 10491 C C . LYS B 1 663 ? -36.656 -18.031 -1.692 1 97.88 663 LYS B C 1
ATOM 10493 O O . LYS B 1 663 ? -37.875 -17.875 -1.489 1 97.88 663 LYS B O 1
ATOM 10498 N N . ASN B 1 664 ? -35.719 -18.078 -0.782 1 97.44 664 ASN B N 1
ATOM 10499 C CA . ASN B 1 664 ? -36.125 -17.922 0.616 1 97.44 664 ASN B CA 1
ATOM 10500 C C . ASN B 1 664 ? -36.75 -16.562 0.874 1 97.44 664 ASN B C 1
ATOM 10502 O O . ASN B 1 664 ? -37.719 -16.453 1.635 1 97.44 664 ASN B O 1
ATOM 10506 N N . LEU B 1 665 ? -36.156 -15.523 0.276 1 98.12 665 LEU B N 1
ATOM 10507 C CA . LEU B 1 665 ? -36.688 -14.164 0.471 1 98.12 665 LEU B CA 1
ATOM 10508 C C . LEU B 1 665 ? -38.094 -14.023 -0.11 1 98.12 665 LEU B C 1
ATOM 10510 O O . LEU B 1 665 ? -38.969 -13.414 0.511 1 98.12 665 LEU B O 1
ATOM 10514 N N . ILE B 1 666 ? -38.312 -14.586 -1.241 1 96.81 666 ILE B N 1
ATOM 10515 C CA . ILE B 1 666 ? -39.625 -14.523 -1.894 1 96.81 666 ILE B CA 1
ATOM 10516 C C . ILE B 1 666 ? -40.656 -15.266 -1.049 1 96.81 666 ILE B C 1
ATOM 10518 O O . ILE B 1 666 ? -41.812 -14.805 -0.912 1 96.81 666 ILE B O 1
ATOM 10522 N N . ALA B 1 667 ? -40.25 -16.344 -0.459 1 96.25 667 ALA B N 1
ATOM 10523 C CA . ALA B 1 667 ? -41.156 -17.188 0.327 1 96.25 667 ALA B CA 1
ATOM 10524 C C . ALA B 1 667 ? -41.469 -16.531 1.672 1 96.25 667 ALA B C 1
ATOM 10526 O O . ALA B 1 667 ? -42.438 -16.906 2.34 1 96.25 667 ALA B O 1
ATOM 10527 N N . TYR B 1 668 ? -40.719 -15.664 2.074 1 96.12 668 TYR B N 1
ATOM 10528 C CA . TYR B 1 668 ? -40.938 -15.008 3.359 1 96.12 668 TYR B CA 1
ATOM 10529 C C . TYR B 1 668 ? -42.25 -14.266 3.377 1 96.12 668 TYR B C 1
ATOM 10531 O O . TYR B 1 668 ? -42.969 -14.305 4.375 1 96.12 668 TYR B O 1
#